Protein AF-A0A9D1SAG6-F1 (afdb_monomer_lite)

Structure (mmCIF, N/CA/C/O backbone):
data_AF-A0A9D1SAG6-F1
#
_entry.id   AF-A0A9D1SAG6-F1
#
loop_
_atom_site.group_PDB
_atom_site.id
_atom_site.type_symbol
_atom_site.label_atom_id
_atom_site.label_alt_id
_atom_site.label_comp_id
_atom_site.label_asym_id
_atom_site.label_entity_id
_atom_site.label_seq_id
_atom_site.pdbx_PDB_ins_code
_atom_site.Cartn_x
_atom_site.Cartn_y
_atom_site.Cartn_z
_atom_site.occupancy
_atom_site.B_iso_or_equiv
_atom_site.auth_seq_id
_atom_site.auth_comp_id
_atom_site.auth_asym_id
_atom_site.auth_atom_id
_atom_site.pdbx_PDB_model_num
ATOM 1 N N . MET A 1 1 ? -43.313 25.974 -20.722 1.00 27.39 1 MET A N 1
ATOM 2 C CA . MET A 1 1 ? -43.033 25.388 -22.057 1.00 27.39 1 MET A CA 1
ATOM 3 C C . MET A 1 1 ? -42.230 26.397 -22.864 1.00 27.39 1 MET A C 1
ATOM 5 O O . MET A 1 1 ? -42.689 27.521 -22.868 1.00 27.39 1 MET A O 1
ATOM 9 N N . ARG A 1 2 ? -41.146 25.969 -23.545 1.00 27.27 2 ARG A N 1
ATOM 10 C CA . ARG A 1 2 ? -40.605 26.474 -24.842 1.00 27.27 2 ARG A CA 1
ATOM 11 C C . ARG A 1 2 ? -40.378 28.000 -25.033 1.00 27.27 2 ARG A C 1
ATOM 13 O O . ARG A 1 2 ? -41.199 28.807 -24.650 1.00 27.27 2 ARG A O 1
ATOM 20 N N . ARG A 1 3 ? -39.362 28.472 -25.760 1.00 26.20 3 ARG A N 1
ATOM 21 C CA . ARG A 1 3 ? -38.132 27.899 -26.355 1.00 26.20 3 ARG A CA 1
ATOM 22 C C . ARG A 1 3 ? -37.357 29.093 -26.939 1.00 26.20 3 ARG A C 1
ATOM 24 O O . ARG A 1 3 ? -38.001 29.870 -27.628 1.00 26.20 3 ARG A O 1
ATOM 31 N N . TRP A 1 4 ? -36.023 29.074 -26.825 1.00 24.41 4 TRP A N 1
ATOM 32 C CA . TRP A 1 4 ? -35.073 29.629 -27.816 1.00 24.41 4 TRP A CA 1
ATOM 33 C C . TRP A 1 4 ? -35.145 31.182 -27.970 1.00 24.41 4 TRP A C 1
ATOM 35 O O . TRP A 1 4 ? -36.104 31.813 -27.559 1.00 24.41 4 TRP A O 1
ATOM 45 N N . GLU A 1 5 ? -34.146 31.926 -28.443 1.00 33.66 5 GLU A N 1
ATOM 46 C CA . GLU A 1 5 ? -32.876 31.610 -29.101 1.00 33.66 5 GLU A CA 1
ATOM 47 C C . GLU A 1 5 ? -31.931 32.825 -28.936 1.00 33.66 5 GLU A C 1
ATOM 49 O O . GLU A 1 5 ? -32.396 33.951 -29.110 1.00 33.66 5 GLU A O 1
ATOM 54 N N . LYS A 1 6 ? -30.641 32.607 -28.609 1.00 31.17 6 LYS A N 1
ATOM 55 C CA . LYS A 1 6 ? -29.445 33.451 -28.905 1.00 31.17 6 LYS A CA 1
ATOM 56 C C . LYS A 1 6 ? -28.335 33.267 -27.859 1.00 31.17 6 LYS A C 1
ATOM 58 O O . LYS A 1 6 ? -28.357 33.899 -26.808 1.00 31.17 6 LYS A O 1
ATOM 63 N N . LYS A 1 7 ? -27.308 32.488 -28.217 1.00 27.73 7 LYS A N 1
ATOM 64 C CA . LYS A 1 7 ? -25.895 32.750 -27.873 1.00 27.73 7 LYS A CA 1
ATOM 65 C C . LYS A 1 7 ? -24.978 31.886 -28.750 1.00 27.73 7 LYS A C 1
ATOM 67 O O . LYS A 1 7 ? -24.555 30.804 -28.365 1.00 27.73 7 LYS A O 1
ATOM 72 N N . ILE A 1 8 ? -24.690 32.390 -29.949 1.00 31.89 8 ILE A N 1
ATOM 73 C CA . ILE A 1 8 ? -23.525 31.987 -30.746 1.00 31.89 8 ILE A CA 1
ATOM 74 C C . ILE A 1 8 ? -22.472 33.069 -30.505 1.00 31.89 8 ILE A C 1
ATOM 76 O O . ILE A 1 8 ? -22.622 34.165 -31.036 1.00 31.89 8 ILE A O 1
ATOM 80 N N . ALA A 1 9 ? -21.493 32.776 -29.644 1.00 28.25 9 ALA A N 1
ATOM 81 C CA . ALA A 1 9 ? -20.200 33.460 -29.477 1.00 28.25 9 ALA A CA 1
ATOM 82 C C . ALA A 1 9 ? -19.550 32.964 -28.171 1.00 28.25 9 ALA A C 1
ATOM 84 O O . ALA A 1 9 ? -19.845 33.509 -27.113 1.00 28.25 9 ALA A O 1
ATOM 85 N N . CYS A 1 10 ? -18.757 31.888 -28.256 1.00 27.31 10 CYS A N 1
ATOM 86 C CA . CYS A 1 10 ? -17.670 31.490 -27.330 1.00 27.31 10 CYS A CA 1
ATOM 87 C C . CYS A 1 10 ? -17.057 30.133 -27.757 1.00 27.31 10 CYS A C 1
ATOM 89 O O . CYS A 1 10 ? -16.739 29.276 -26.939 1.00 27.31 10 CYS A O 1
ATOM 91 N N . ILE A 1 11 ? -16.890 29.938 -29.068 1.00 36.16 11 ILE A N 1
ATOM 92 C CA . ILE A 1 11 ? -15.855 29.040 -29.597 1.00 36.16 11 ILE A CA 1
ATOM 93 C C . ILE A 1 11 ? -14.611 29.926 -29.764 1.00 36.16 11 ILE A C 1
ATOM 95 O O . ILE A 1 11 ? -14.767 31.097 -30.108 1.00 36.16 11 ILE A O 1
ATOM 99 N N . VAL A 1 12 ? -13.414 29.381 -29.515 1.00 34.53 12 VAL A N 1
ATOM 100 C CA . VAL A 1 12 ? -12.129 30.107 -29.350 1.00 34.53 12 VAL A CA 1
ATOM 101 C C . VAL A 1 12 ? -11.949 30.783 -27.973 1.00 34.53 12 VAL A C 1
ATOM 103 O O . VAL A 1 12 ? -11.849 32.001 -27.892 1.00 34.53 12 VAL A O 1
ATOM 106 N N . LEU A 1 13 ? -11.874 29.985 -26.889 1.00 30.09 13 LEU A N 1
ATOM 107 C CA . LEU A 1 13 ? -11.073 30.316 -25.678 1.00 30.09 13 LEU A CA 1
ATOM 108 C C . LEU A 1 13 ? -10.852 29.163 -24.660 1.00 30.09 13 LEU A C 1
ATOM 110 O O . LEU A 1 13 ? -10.506 29.419 -23.515 1.00 30.09 13 LEU A O 1
ATOM 114 N N . VAL A 1 14 ? -11.019 27.888 -25.050 1.00 31.98 14 VAL A N 1
ATOM 115 C CA . VAL A 1 14 ? -10.810 26.712 -24.154 1.00 31.98 14 VAL A CA 1
ATOM 116 C C . VAL A 1 14 ? -9.830 25.686 -24.764 1.00 31.98 14 VAL A C 1
ATOM 118 O O . VAL A 1 14 ? -9.798 24.524 -24.390 1.00 31.98 14 VAL A O 1
ATOM 121 N N . VAL A 1 15 ? -9.006 26.115 -25.728 1.00 32.00 15 VAL A N 1
ATOM 122 C CA . VAL A 1 15 ? -7.956 25.285 -26.372 1.00 32.00 15 VAL A CA 1
ATOM 123 C C . VAL A 1 15 ? -6.541 25.766 -25.992 1.00 32.00 15 VAL A C 1
ATOM 125 O O . VAL A 1 15 ? -5.548 25.223 -26.450 1.00 32.00 15 VAL A O 1
ATOM 128 N N . ILE A 1 16 ? -6.429 26.759 -25.101 1.00 32.34 16 ILE A N 1
ATOM 129 C CA . ILE A 1 16 ? -5.152 27.253 -24.558 1.00 32.34 16 ILE A CA 1
ATOM 130 C C . ILE A 1 16 ? -5.267 27.302 -23.030 1.00 32.34 16 ILE A C 1
ATOM 132 O O . ILE A 1 16 ? -5.398 28.372 -22.446 1.00 32.34 16 ILE A O 1
ATOM 136 N N . LEU A 1 17 ? -5.325 26.122 -22.403 1.00 30.14 17 LEU A N 1
ATOM 137 C CA . LEU A 1 17 ? -5.152 25.910 -20.952 1.00 30.14 17 LEU A CA 1
ATOM 138 C C . LEU A 1 17 ? -4.975 24.411 -20.603 1.00 30.14 17 LEU A C 1
ATOM 140 O O . LEU A 1 17 ? -5.369 23.957 -19.533 1.00 30.14 17 LEU A O 1
ATOM 144 N N . LEU A 1 18 ? -4.407 23.626 -21.529 1.00 29.00 18 LEU A N 1
ATOM 145 C CA . LEU A 1 18 ? -4.196 22.175 -21.378 1.00 29.00 18 LEU A CA 1
ATOM 146 C C . LEU A 1 18 ? -2.811 21.700 -21.866 1.00 29.00 18 LEU A C 1
ATOM 148 O O . LEU A 1 18 ? -2.593 20.516 -22.096 1.00 29.00 18 LEU A O 1
ATOM 152 N N . GLU A 1 19 ? -1.854 22.626 -21.944 1.00 32.28 19 GLU A N 1
ATOM 153 C CA . GLU A 1 19 ? -0.419 22.348 -22.037 1.00 32.28 19 GLU A CA 1
ATOM 154 C C . GLU A 1 19 ? 0.287 23.141 -20.930 1.00 32.28 19 GLU A C 1
ATOM 156 O O . GLU A 1 19 ? 0.596 24.308 -21.143 1.00 32.28 19 GLU A O 1
ATOM 161 N N . LEU A 1 20 ? 0.459 22.546 -19.735 1.00 29.25 20 LEU A N 1
ATOM 162 C CA . LEU A 1 20 ? 1.433 22.935 -18.683 1.00 29.25 20 LEU A CA 1
ATOM 163 C C . LEU A 1 20 ? 1.283 22.081 -17.394 1.00 29.25 20 LEU A C 1
ATOM 165 O O . LEU A 1 20 ? 1.145 22.608 -16.294 1.00 29.25 20 LEU A O 1
ATOM 169 N N . SER A 1 21 ? 1.333 20.744 -17.492 1.00 30.28 21 SER A N 1
ATOM 170 C CA . SER A 1 21 ? 1.524 19.889 -16.297 1.00 30.28 21 SER A CA 1
ATOM 171 C C . SER A 1 21 ? 2.210 18.542 -16.581 1.00 30.28 21 SER A C 1
ATOM 173 O O . SER A 1 21 ? 1.787 17.498 -16.090 1.00 30.28 21 SER A O 1
ATOM 175 N N . ILE A 1 22 ? 3.293 18.550 -17.365 1.00 29.64 22 ILE A N 1
ATOM 176 C CA . ILE A 1 22 ? 4.253 17.434 -17.421 1.00 29.64 22 ILE A CA 1
ATOM 177 C C . ILE A 1 22 ? 5.663 18.025 -17.341 1.00 29.64 22 ILE A C 1
ATOM 179 O O . ILE A 1 22 ? 6.132 18.578 -18.334 1.00 29.64 22 ILE A O 1
ATOM 183 N N . LYS A 1 23 ? 6.295 17.920 -16.158 1.00 26.14 23 LYS A N 1
ATOM 184 C CA . LYS A 1 23 ? 7.752 17.908 -15.866 1.00 26.14 23 LYS A CA 1
ATOM 185 C C . LYS A 1 23 ? 8.026 18.360 -14.422 1.00 26.14 23 LYS A C 1
ATOM 187 O O . LYS A 1 23 ? 8.147 19.558 -14.195 1.00 26.14 23 LYS A O 1
ATOM 192 N N . SER A 1 24 ? 8.208 17.401 -13.508 1.00 25.61 24 SER A N 1
ATOM 193 C CA . SER A 1 24 ? 9.310 17.381 -12.518 1.00 25.61 24 SER A CA 1
ATOM 194 C C . SER A 1 24 ? 9.122 16.257 -11.486 1.00 25.61 24 SER A C 1
ATOM 196 O O . SER A 1 24 ? 8.356 16.386 -10.540 1.00 25.61 24 SER A O 1
ATOM 198 N N . TYR A 1 25 ? 9.863 15.155 -11.639 1.00 24.91 25 TYR A N 1
ATOM 199 C CA . TYR A 1 25 ? 10.117 14.210 -10.544 1.00 24.91 25 TYR A CA 1
ATOM 200 C C . TYR A 1 25 ? 11.444 13.481 -10.792 1.00 24.91 25 TYR A C 1
ATOM 202 O O . TYR A 1 25 ? 11.479 12.457 -11.465 1.00 24.91 25 TYR A O 1
ATOM 210 N N . ALA A 1 26 ? 12.539 14.067 -10.305 1.00 25.50 26 ALA A N 1
ATOM 211 C CA . ALA A 1 26 ? 13.835 13.424 -10.077 1.00 25.50 26 ALA A CA 1
ATOM 212 C C . ALA A 1 26 ? 14.788 14.428 -9.409 1.00 25.50 26 ALA A C 1
ATOM 214 O O . ALA A 1 26 ? 14.976 15.522 -9.935 1.00 25.50 26 ALA A O 1
ATOM 215 N N . ILE A 1 27 ? 15.368 14.043 -8.272 1.00 24.84 27 ILE A N 1
ATOM 216 C CA . ILE A 1 27 ? 16.803 14.101 -7.929 1.00 24.84 27 ILE A CA 1
ATOM 217 C C . ILE A 1 27 ? 16.938 13.530 -6.511 1.00 24.84 27 ILE A C 1
ATOM 219 O O . ILE A 1 27 ? 16.146 13.837 -5.620 1.00 24.84 27 ILE A O 1
ATOM 223 N N . SER A 1 28 ? 17.937 12.677 -6.318 1.00 27.64 28 SER A N 1
ATOM 224 C CA . SER A 1 28 ? 18.266 12.011 -5.059 1.00 27.64 28 SER A CA 1
ATOM 225 C C . SER A 1 28 ? 19.724 12.281 -4.682 1.00 27.64 28 SER A C 1
ATOM 227 O O . SER A 1 28 ? 20.580 12.195 -5.553 1.00 27.64 28 SER A O 1
ATOM 229 N N . THR A 1 29 ? 19.968 12.525 -3.388 1.00 26.84 29 THR A N 1
ATOM 230 C CA . THR A 1 29 ? 21.182 12.183 -2.598 1.00 26.84 29 THR A CA 1
ATOM 231 C C . THR A 1 29 ? 22.597 12.417 -3.158 1.00 26.84 29 THR A C 1
ATOM 233 O O . THR A 1 29 ? 22.980 11.769 -4.122 1.00 26.84 29 THR A O 1
ATOM 236 N N . ILE A 1 30 ? 23.406 13.172 -2.395 1.00 24.50 30 ILE A N 1
ATOM 237 C CA . ILE A 1 30 ? 24.843 12.997 -2.023 1.00 24.50 30 ILE A CA 1
ATOM 238 C C . ILE A 1 30 ? 25.128 14.153 -1.009 1.00 24.50 30 ILE A C 1
ATOM 240 O O . ILE A 1 30 ? 24.662 15.261 -1.259 1.00 24.50 30 ILE A O 1
ATOM 244 N N . VAL A 1 31 ? 25.545 13.972 0.264 1.00 25.31 31 VAL A N 1
ATOM 245 C CA . VAL A 1 31 ? 26.809 13.419 0.841 1.00 25.31 31 VAL A CA 1
ATOM 246 C C . VAL A 1 31 ? 27.974 14.423 0.575 1.00 25.31 31 VAL A C 1
ATOM 248 O O . VAL A 1 31 ? 28.044 14.954 -0.519 1.00 25.31 31 VAL A O 1
ATOM 251 N N . GLU A 1 32 ? 28.827 14.889 1.509 1.00 26.98 32 GLU A N 1
ATOM 252 C CA . GLU A 1 32 ? 29.546 14.186 2.588 1.00 26.98 32 GLU A CA 1
ATOM 253 C C . GLU A 1 32 ? 30.168 15.094 3.702 1.00 26.98 32 GLU A C 1
ATOM 255 O O . GLU A 1 32 ? 30.369 16.289 3.520 1.00 26.98 32 GLU A O 1
ATOM 260 N N . ASN A 1 33 ? 30.487 14.459 4.842 1.00 25.28 33 ASN A N 1
ATOM 261 C CA . ASN A 1 33 ? 31.433 14.734 5.952 1.00 25.28 33 ASN A CA 1
ATOM 262 C C . ASN A 1 33 ? 32.233 16.052 6.121 1.00 25.28 33 ASN A C 1
ATOM 264 O O . ASN A 1 33 ? 32.965 16.503 5.246 1.00 25.28 33 ASN A O 1
ATOM 268 N N . SER A 1 34 ? 32.385 16.426 7.403 1.00 25.34 34 SER A N 1
ATOM 269 C CA . SER A 1 34 ? 33.683 16.835 7.973 1.00 25.34 34 SER A CA 1
ATOM 270 C C . SER A 1 34 ? 33.916 16.168 9.342 1.00 25.34 34 SER A C 1
ATOM 272 O O . SER A 1 34 ? 33.249 16.510 10.319 1.00 25.34 34 SER A O 1
ATOM 274 N N . ASN A 1 35 ? 34.863 15.228 9.422 1.00 26.27 35 ASN A N 1
ATOM 275 C CA . ASN A 1 35 ? 35.326 14.638 10.686 1.00 26.27 35 ASN A CA 1
ATOM 276 C C . ASN A 1 35 ? 36.319 15.571 11.393 1.00 26.27 35 ASN A C 1
ATOM 278 O O . ASN A 1 35 ? 37.245 16.050 10.743 1.00 26.27 35 ASN A O 1
ATOM 282 N N . GLN A 1 36 ? 36.237 15.676 12.722 1.00 25.48 36 GLN A N 1
ATOM 283 C CA . GLN A 1 36 ? 37.428 15.711 13.581 1.00 25.48 36 GLN A CA 1
ATOM 284 C C . GLN A 1 36 ? 37.157 14.954 14.888 1.00 25.48 36 GLN A C 1
ATOM 286 O O . GLN A 1 36 ? 36.109 15.106 15.513 1.00 25.48 36 GLN A O 1
ATOM 291 N N . GLU A 1 37 ? 38.110 14.104 15.262 1.00 26.03 37 GLU A N 1
ATOM 292 C CA . GLU A 1 37 ? 38.122 13.323 16.498 1.00 26.03 37 GLU A CA 1
ATOM 293 C C . GLU A 1 37 ? 38.749 14.145 17.634 1.00 26.03 37 GLU A C 1
ATOM 295 O O . GLU A 1 37 ? 39.759 14.797 17.394 1.00 26.03 37 GLU A O 1
ATOM 300 N N . GLU A 1 38 ? 38.261 14.019 18.876 1.00 25.31 38 GLU A N 1
ATOM 301 C CA . GLU A 1 38 ? 39.154 13.999 20.052 1.00 25.31 38 GLU A CA 1
ATOM 302 C C . GLU A 1 38 ? 38.500 13.360 21.299 1.00 25.31 38 GLU A C 1
ATOM 304 O O . GLU A 1 38 ? 37.793 13.971 22.090 1.00 25.31 38 GLU A O 1
ATOM 309 N N . ASN A 1 39 ? 38.700 12.046 21.399 1.00 26.97 39 ASN A N 1
ATOM 310 C CA . ASN A 1 39 ? 39.215 11.302 22.555 1.00 26.97 39 ASN A CA 1
ATOM 311 C C . ASN A 1 39 ? 39.119 11.847 24.016 1.00 26.97 39 ASN A C 1
ATOM 313 O O . ASN A 1 39 ? 39.573 12.939 24.333 1.00 26.97 39 ASN A O 1
ATOM 317 N N . ILE A 1 40 ? 38.824 10.891 24.920 1.00 26.47 40 ILE A N 1
ATOM 318 C CA . ILE A 1 40 ? 39.364 10.704 26.295 1.00 26.47 40 ILE A CA 1
ATOM 319 C C . ILE A 1 40 ? 38.554 11.160 27.545 1.00 26.47 40 ILE A C 1
ATOM 321 O O . ILE A 1 40 ? 38.237 12.319 27.769 1.00 26.47 40 ILE A O 1
ATOM 325 N N . GLN A 1 41 ? 38.431 10.160 28.438 1.00 25.14 41 GLN A N 1
ATOM 326 C CA . GLN A 1 41 ? 38.337 10.145 29.914 1.00 25.14 41 GLN A CA 1
ATOM 327 C C . GLN A 1 41 ? 37.005 9.922 30.661 1.00 25.14 41 GLN A C 1
ATOM 329 O O . GLN A 1 41 ? 36.028 10.656 30.586 1.00 25.14 41 GLN A O 1
ATOM 334 N N . LYS A 1 42 ? 37.064 8.858 31.477 1.00 29.33 42 LYS A N 1
ATOM 335 C CA . LYS A 1 42 ? 36.218 8.541 32.632 1.00 29.33 42 LYS A CA 1
ATOM 336 C C . LYS A 1 42 ? 36.555 9.497 33.783 1.00 29.33 42 LYS A C 1
ATOM 338 O O . LYS A 1 42 ? 37.744 9.713 33.988 1.00 29.33 42 LYS A O 1
ATOM 343 N N . GLU A 1 43 ? 35.581 9.836 34.632 1.00 26.33 43 GLU A N 1
ATOM 344 C CA . GLU A 1 43 ? 35.684 9.540 36.075 1.00 26.33 43 GLU A CA 1
ATOM 345 C C . GLU A 1 43 ? 34.344 9.651 36.845 1.00 26.33 43 GLU A C 1
ATOM 347 O O . GLU A 1 43 ? 33.605 10.625 36.775 1.00 26.33 43 GLU A O 1
ATOM 352 N N . THR A 1 44 ? 34.058 8.570 37.571 1.00 26.91 44 THR A N 1
ATOM 353 C CA . THR A 1 44 ? 33.365 8.426 38.872 1.00 26.91 44 THR A CA 1
ATOM 354 C C . THR A 1 44 ? 33.637 9.565 39.889 1.00 26.91 44 THR A C 1
ATOM 356 O O . THR A 1 44 ? 34.701 10.158 39.799 1.00 26.91 44 THR A O 1
ATOM 359 N N . LEU A 1 45 ? 32.847 9.903 40.934 1.00 27.30 45 LEU A N 1
ATOM 360 C CA . LEU A 1 45 ? 31.868 9.208 41.819 1.00 27.30 45 LEU A CA 1
ATOM 361 C C . LEU A 1 45 ? 31.135 10.261 42.730 1.00 27.30 45 LEU A C 1
ATOM 363 O O . LEU A 1 45 ? 31.709 11.324 42.927 1.00 27.30 45 LEU A O 1
ATOM 367 N N . ILE A 1 46 ? 30.019 9.887 43.410 1.00 27.33 46 ILE A N 1
ATOM 368 C CA . ILE A 1 46 ? 29.600 10.332 44.794 1.00 27.33 46 ILE A CA 1
ATOM 369 C C . ILE A 1 46 ? 29.166 11.826 44.996 1.00 27.33 46 ILE A C 1
ATOM 371 O O . ILE A 1 46 ? 29.800 12.726 44.469 1.00 27.33 46 ILE A O 1
ATOM 375 N N . GLU A 1 47 ? 28.118 12.226 45.752 1.00 25.47 47 GLU A N 1
ATOM 376 C CA . GLU A 1 47 ? 27.102 11.548 46.604 1.00 25.47 47 GLU A CA 1
ATOM 377 C C . GLU A 1 47 ? 25.911 12.485 46.982 1.00 25.47 47 GLU A C 1
ATOM 379 O O . GLU A 1 47 ? 25.992 13.693 46.760 1.00 25.47 47 GLU A O 1
ATOM 384 N N . ASN A 1 48 ? 24.914 11.911 47.690 1.00 26.09 48 ASN A N 1
ATOM 385 C CA . ASN A 1 48 ? 23.975 12.504 48.682 1.00 26.09 48 ASN A CA 1
ATOM 386 C C . ASN A 1 48 ? 22.492 12.778 48.310 1.00 26.09 48 ASN A C 1
ATOM 388 O O . ASN A 1 48 ? 22.157 13.802 47.726 1.00 26.09 48 ASN A O 1
ATOM 392 N N . ASP A 1 49 ? 21.628 11.872 48.806 1.00 27.56 49 ASP A N 1
ATOM 393 C CA . ASP A 1 49 ? 20.577 12.105 49.829 1.00 27.56 49 ASP A CA 1
ATOM 394 C C . ASP A 1 49 ? 19.379 13.068 49.569 1.00 27.56 49 ASP A C 1
ATOM 396 O O . ASP A 1 49 ? 19.522 14.138 48.996 1.00 27.56 49 ASP A O 1
ATOM 400 N N . ILE A 1 50 ? 18.138 12.801 50.029 1.00 26.55 50 ILE A N 1
ATOM 401 C CA . ILE A 1 50 ? 17.589 11.649 50.781 1.00 26.55 50 ILE A CA 1
ATOM 402 C C . ILE A 1 50 ? 16.060 11.492 50.562 1.00 26.55 50 ILE A C 1
ATOM 404 O O . ILE A 1 50 ? 15.355 12.432 50.199 1.00 26.55 50 ILE A O 1
ATOM 408 N N . GLN A 1 51 ? 15.568 10.273 50.819 1.00 27.27 51 GLN A N 1
ATOM 409 C CA . GLN A 1 51 ? 14.186 9.861 51.166 1.00 27.27 51 GLN A CA 1
ATOM 410 C C . GLN A 1 51 ? 13.360 10.924 51.941 1.00 27.27 51 GLN A C 1
ATOM 412 O O . GLN A 1 51 ? 13.912 11.722 52.674 1.00 27.27 51 GLN A O 1
ATOM 417 N N . SER A 1 52 ? 12.032 10.986 52.043 1.00 29.50 52 SER A N 1
ATOM 418 C CA . SER A 1 52 ? 10.831 10.167 51.792 1.00 29.50 52 SER A CA 1
ATOM 419 C C . SER A 1 52 ? 9.667 10.966 52.438 1.00 29.50 52 SER A C 1
ATOM 421 O O . SER A 1 52 ? 9.938 11.993 53.058 1.00 29.50 52 SER A O 1
ATOM 423 N N . ASN A 1 53 ? 8.402 10.515 52.398 1.00 27.22 53 ASN A N 1
ATOM 424 C CA . ASN A 1 53 ? 7.484 10.727 53.539 1.00 27.22 53 ASN A CA 1
ATOM 425 C C . ASN A 1 53 ? 6.182 9.912 53.456 1.00 27.22 53 ASN A C 1
ATOM 427 O O . ASN A 1 53 ? 5.652 9.662 52.376 1.00 27.22 53 ASN A O 1
ATOM 431 N N . VAL A 1 54 ? 5.650 9.535 54.625 1.00 27.41 54 VAL A N 1
ATOM 432 C CA . VAL A 1 54 ? 4.398 8.781 54.813 1.00 27.41 54 VAL A CA 1
ATOM 433 C C . VAL A 1 54 ? 3.602 9.397 55.975 1.00 27.41 54 VAL A C 1
ATOM 435 O O . VAL A 1 54 ? 4.137 9.493 57.069 1.00 27.41 54 VAL A O 1
ATOM 438 N N . LYS A 1 55 ? 2.317 9.717 55.724 1.00 29.64 55 LYS A N 1
ATOM 439 C CA . LYS A 1 55 ? 1.186 9.962 56.665 1.00 29.64 55 LYS A CA 1
ATOM 440 C C . LYS A 1 55 ? 1.345 10.952 57.843 1.00 29.64 55 LYS A C 1
ATOM 442 O O . LYS A 1 55 ? 2.100 10.693 58.767 1.00 29.64 55 LYS A O 1
ATOM 447 N N . GLN A 1 56 ? 0.422 11.922 57.923 1.00 29.72 56 GLN A N 1
ATOM 448 C CA . GLN A 1 56 ? -0.722 11.993 58.877 1.00 29.72 56 GLN A CA 1
ATOM 449 C C . GLN A 1 56 ? -1.624 13.204 58.493 1.00 29.72 56 GLN A C 1
ATOM 451 O O . GLN A 1 56 ? -1.134 14.124 57.848 1.00 29.72 56 GLN A O 1
ATOM 456 N N . GLU A 1 57 ? -2.969 13.125 58.513 1.00 27.61 57 GLU A N 1
ATOM 457 C CA . GLU A 1 57 ? -3.894 13.469 59.635 1.00 27.61 57 GLU A CA 1
ATOM 458 C C . GLU A 1 57 ? -3.598 14.862 60.254 1.00 27.61 57 GLU A C 1
ATOM 460 O O . GLU A 1 57 ? -2.454 15.135 60.585 1.00 27.61 57 GLU A O 1
ATOM 465 N N . GLU A 1 58 ? -4.518 15.829 60.423 1.00 26.84 58 GLU A N 1
ATOM 466 C CA . GLU A 1 58 ? -5.978 15.839 60.675 1.00 26.84 58 GLU A CA 1
ATOM 467 C C . GLU A 1 58 ? -6.665 17.170 60.220 1.00 26.84 58 GLU A C 1
ATOM 469 O O . GLU A 1 58 ? -5.987 18.184 60.128 1.00 26.84 58 GLU A O 1
ATOM 474 N N . LYS A 1 59 ? -8.018 17.169 60.115 1.00 28.97 59 LYS A N 1
ATOM 475 C CA . LYS A 1 59 ? -9.009 18.264 60.404 1.00 28.97 59 LYS A CA 1
ATOM 476 C C . LYS A 1 59 ? -8.896 19.668 59.738 1.00 28.97 59 LYS A C 1
ATOM 478 O O . LYS A 1 59 ? -7.819 20.176 59.495 1.00 28.97 59 LYS A O 1
ATOM 483 N N . GLN A 1 60 ? -9.962 20.471 59.564 1.00 30.88 60 GLN A N 1
ATOM 484 C CA . GLN A 1 60 ? -11.417 20.277 59.357 1.00 30.88 60 GLN A CA 1
ATOM 485 C C . GLN A 1 60 ? -12.059 21.675 59.114 1.00 30.88 60 GLN A C 1
ATOM 487 O O . GLN A 1 60 ? -11.827 22.556 59.935 1.00 30.88 60 GLN A O 1
ATOM 492 N N . THR A 1 61 ? -12.970 21.845 58.132 1.00 27.11 61 THR A N 1
ATOM 493 C CA . THR A 1 61 ? -13.999 22.942 58.044 1.00 27.11 61 THR A CA 1
ATOM 494 C C . THR A 1 61 ? -13.514 24.425 57.942 1.00 27.11 61 THR A C 1
ATOM 496 O O . THR A 1 61 ? -12.396 24.731 58.318 1.00 27.11 61 THR A O 1
ATOM 499 N N . ASN A 1 62 ? -14.262 25.435 57.446 1.00 27.45 62 ASN A N 1
ATOM 500 C CA . ASN A 1 62 ? -15.621 25.531 56.864 1.00 27.45 62 ASN A CA 1
ATOM 501 C C . ASN A 1 62 ? -15.823 26.829 56.016 1.00 27.45 62 ASN A C 1
ATOM 503 O O . ASN A 1 62 ? -14.996 27.729 56.097 1.00 27.45 62 ASN A O 1
ATOM 507 N N . GLN A 1 63 ? -17.019 26.957 55.400 1.00 28.62 63 GLN A N 1
ATOM 508 C CA . GLN A 1 63 ? -17.695 28.152 54.807 1.00 28.62 63 GLN A CA 1
ATOM 509 C C . GLN A 1 63 ? -17.479 28.416 53.293 1.00 28.62 63 GLN A C 1
ATOM 511 O O . GLN A 1 63 ? -16.360 28.634 52.856 1.00 28.62 63 GLN A O 1
ATOM 516 N N . ASN A 1 64 ? -18.498 28.261 52.424 1.00 27.67 64 ASN A N 1
ATOM 517 C CA . ASN A 1 64 ? -19.705 29.109 52.203 1.00 27.67 64 ASN A CA 1
ATOM 518 C C . ASN A 1 64 ? -19.368 30.493 51.591 1.00 27.67 64 ASN A C 1
ATOM 520 O O . ASN A 1 64 ? -18.455 31.140 52.081 1.00 27.67 64 ASN A O 1
ATOM 524 N N . LEU A 1 65 ? -20.076 31.062 50.597 1.00 28.19 65 LEU A N 1
ATOM 525 C CA . LEU A 1 65 ? -21.423 30.826 50.021 1.00 28.19 65 LEU A CA 1
ATOM 526 C C . LEU A 1 65 ? -21.589 31.653 48.706 1.00 28.19 65 LEU A C 1
ATOM 528 O O . LEU A 1 65 ? -20.863 32.631 48.560 1.00 28.19 65 LEU A O 1
ATOM 532 N N . LYS A 1 66 ? -22.653 31.383 47.909 1.00 27.89 66 LYS A N 1
ATOM 533 C CA . LYS A 1 66 ? -23.356 32.326 46.972 1.00 27.89 66 LYS A CA 1
ATOM 534 C C . LYS A 1 66 ? -22.575 32.816 45.725 1.00 27.89 66 LYS A C 1
ATOM 536 O O . LYS A 1 66 ? -21.357 32.761 45.714 1.00 27.89 66 LYS A O 1
ATOM 541 N N . GLU A 1 67 ? -23.172 33.308 44.628 1.00 27.25 67 GLU A N 1
ATOM 542 C CA . GLU A 1 67 ? -24.557 33.384 44.074 1.00 27.25 67 GLU A CA 1
ATOM 543 C C . GLU A 1 67 ? -24.424 33.347 42.510 1.00 27.25 67 GLU A C 1
ATOM 545 O O . GLU A 1 67 ? -23.293 33.247 42.036 1.00 27.25 67 GLU A O 1
ATOM 550 N N . THR A 1 68 ? -25.425 33.330 41.611 1.00 27.02 68 THR A N 1
ATOM 551 C CA . THR A 1 68 ? -26.859 33.725 41.615 1.00 27.02 68 THR A CA 1
ATOM 552 C C . THR A 1 68 ? -27.658 32.914 40.556 1.00 27.02 68 THR A C 1
ATOM 554 O O . THR A 1 68 ? -27.073 32.148 39.793 1.00 27.02 68 THR A O 1
ATOM 557 N N . ASP A 1 69 ? -28.980 33.113 40.470 1.00 29.77 69 ASP A N 1
ATOM 558 C CA . ASP A 1 69 ? -29.881 32.649 39.392 1.00 29.77 69 ASP A CA 1
ATOM 559 C C . ASP A 1 69 ? -29.720 33.403 38.049 1.00 29.77 69 ASP A C 1
ATOM 561 O O . ASP A 1 69 ? -29.276 34.548 38.050 1.00 29.77 69 ASP A O 1
ATOM 565 N N . GLU A 1 70 ? -30.251 32.849 36.939 1.00 26.53 70 GLU A N 1
ATOM 566 C CA . GLU A 1 70 ? -31.365 33.519 36.227 1.00 26.53 70 GLU A CA 1
ATOM 567 C C . GLU A 1 70 ? -32.197 32.621 35.273 1.00 26.53 70 GLU A C 1
ATOM 569 O O . GLU A 1 70 ? -31.739 31.636 34.699 1.00 26.53 70 GLU A O 1
ATOM 574 N N . ASN A 1 71 ? -33.478 32.985 35.147 1.00 28.75 71 ASN A N 1
ATOM 575 C CA . ASN A 1 71 ? -34.575 32.310 34.434 1.00 28.75 71 ASN A CA 1
ATOM 576 C C . ASN A 1 71 ? -34.538 32.470 32.892 1.00 28.75 71 ASN A C 1
ATOM 578 O O . ASN A 1 71 ? -34.088 33.512 32.432 1.00 28.75 71 ASN A O 1
ATOM 582 N N . HIS A 1 72 ? -35.217 31.597 32.108 1.00 31.14 72 HIS A N 1
ATOM 583 C CA . HIS A 1 72 ? -36.592 31.863 31.582 1.00 31.14 72 HIS A CA 1
ATOM 584 C C . HIS A 1 72 ? -37.193 30.847 30.562 1.00 31.14 72 HIS A C 1
ATOM 586 O O . HIS A 1 72 ? -36.492 30.360 29.688 1.00 31.14 72 HIS A O 1
ATOM 592 N N . LYS A 1 73 ? -38.542 30.718 30.619 1.00 26.77 73 LYS A N 1
ATOM 593 C CA . LYS A 1 73 ? -39.566 30.389 29.569 1.00 26.77 73 LYS A CA 1
ATOM 594 C C . LYS A 1 73 ? -39.469 29.045 28.798 1.00 26.77 73 LYS A C 1
ATOM 596 O O . LYS A 1 73 ? -38.432 28.750 28.232 1.00 26.77 73 LYS A O 1
ATOM 601 N N . ILE A 1 74 ? -40.464 28.134 28.753 1.00 28.44 74 ILE A N 1
ATOM 602 C CA . ILE A 1 74 ? -41.964 28.135 28.674 1.00 28.44 74 ILE A CA 1
ATOM 603 C C . ILE A 1 74 ? -42.525 28.250 27.228 1.00 28.44 74 ILE A C 1
ATOM 605 O O . ILE A 1 74 ? -42.064 29.101 26.476 1.00 28.44 74 ILE A O 1
ATOM 609 N N . GLN A 1 75 ? -43.596 27.467 26.953 1.00 28.67 75 GLN A N 1
ATOM 610 C CA . GLN A 1 75 ? -44.483 27.343 25.756 1.00 28.67 75 GLN A CA 1
ATOM 611 C C . GLN A 1 75 ? -44.114 26.186 24.792 1.00 28.67 75 GLN A C 1
ATOM 613 O O . GLN A 1 75 ? -42.934 25.944 24.572 1.00 28.67 75 GLN A O 1
ATOM 618 N N . GLU A 1 76 ? -45.041 25.393 24.219 1.00 25.78 76 GLU A N 1
ATOM 619 C CA . GLU A 1 76 ? -46.529 25.423 24.163 1.00 25.78 76 GLU A CA 1
ATOM 620 C C . GLU A 1 76 ? -47.098 23.990 23.870 1.00 25.78 76 GLU A C 1
ATOM 622 O O . GLU A 1 76 ? -46.355 23.168 23.345 1.00 25.78 76 GLU A O 1
ATOM 627 N N . SER A 1 77 ? -48.245 23.562 24.444 1.00 28.61 77 SER A N 1
ATOM 628 C CA . SER A 1 77 ? -49.598 23.353 23.820 1.00 28.61 77 SER A CA 1
ATOM 629 C C . SER A 1 77 ? -49.697 22.320 22.661 1.00 28.61 77 SER A C 1
ATOM 631 O O . SER A 1 77 ? -48.733 22.094 21.944 1.00 28.61 77 SER A O 1
ATOM 633 N N . ASP A 1 78 ? -50.806 21.631 22.334 1.00 32.72 78 ASP A N 1
ATOM 634 C CA . ASP A 1 78 ? -52.122 21.336 22.950 1.00 32.72 78 ASP A CA 1
ATOM 635 C C . ASP A 1 78 ? -52.817 20.225 22.108 1.00 32.72 78 ASP A C 1
ATOM 637 O O . ASP A 1 78 ? -52.597 20.178 20.894 1.00 32.72 78 ASP A O 1
ATOM 641 N N . LYS A 1 79 ? -53.742 19.421 22.682 1.00 30.22 79 LYS A N 1
ATOM 642 C CA . LYS A 1 79 ? -55.186 19.387 22.285 1.00 30.22 79 LYS A CA 1
ATOM 643 C C . LYS A 1 79 ? -56.043 18.241 22.860 1.00 30.22 79 LYS A C 1
ATOM 645 O O . LYS A 1 79 ? -55.671 17.074 22.887 1.00 30.22 79 LYS A O 1
ATOM 650 N N . GLU A 1 80 ? -57.256 18.644 23.244 1.00 30.47 80 GLU A N 1
ATOM 651 C CA . GLU A 1 80 ? -58.378 17.886 23.824 1.00 30.47 80 GLU A CA 1
ATOM 652 C C . GLU A 1 80 ? -59.148 16.996 22.818 1.00 30.47 80 GLU A C 1
ATOM 654 O O . GLU A 1 80 ? -59.078 17.233 21.614 1.00 30.47 80 GLU A O 1
ATOM 659 N N . THR A 1 81 ? -60.100 16.171 23.302 1.00 28.67 81 THR A N 1
ATOM 660 C CA . THR A 1 81 ? -61.533 16.378 22.948 1.00 28.67 81 THR A CA 1
ATOM 661 C C . THR A 1 81 ? -62.514 15.939 24.065 1.00 28.67 81 THR A C 1
ATOM 663 O O . THR A 1 81 ? -62.314 14.944 24.750 1.00 28.67 81 THR A O 1
ATOM 666 N N . LYS A 1 82 ? -63.582 16.735 24.213 1.00 29.61 82 LYS A N 1
ATOM 667 C CA . LYS A 1 82 ? -64.640 16.840 25.247 1.00 29.61 82 LYS A CA 1
ATOM 668 C C . LYS A 1 82 ? -65.671 15.698 25.381 1.00 29.61 82 LYS A C 1
ATOM 670 O O . LYS A 1 82 ? -66.022 15.068 24.390 1.00 29.61 82 LYS A O 1
ATOM 675 N N . ASN A 1 83 ? -66.337 15.655 26.550 1.00 28.39 83 ASN A N 1
ATOM 676 C CA . ASN A 1 83 ? -67.816 15.742 26.699 1.00 28.39 83 ASN A CA 1
ATOM 677 C C . ASN A 1 83 ? -68.200 16.138 28.158 1.00 28.39 83 ASN A C 1
ATOM 679 O O . ASN A 1 83 ? -67.593 15.631 29.091 1.00 28.39 83 ASN A O 1
ATOM 683 N N . GLN A 1 84 ? -68.972 17.219 28.392 1.00 28.95 84 GLN A N 1
ATOM 684 C CA . GLN A 1 84 ? -70.433 17.258 28.699 1.00 28.95 84 GLN A CA 1
ATOM 685 C C . GLN A 1 84 ? -70.884 16.561 30.014 1.00 28.95 84 GLN A C 1
ATOM 687 O O . GLN A 1 84 ? -70.544 15.404 30.206 1.00 28.95 84 GLN A O 1
ATOM 692 N N . THR A 1 85 ? -71.753 17.093 30.903 1.00 27.20 85 THR A N 1
ATOM 693 C CA . THR A 1 85 ? -72.205 18.472 31.265 1.00 27.20 85 THR A CA 1
ATOM 694 C C . THR A 1 85 ? -73.022 18.418 32.586 1.00 27.20 85 THR A C 1
ATOM 696 O O . THR A 1 85 ? -73.721 17.435 32.780 1.00 27.20 85 THR A O 1
ATOM 699 N N . ASN A 1 86 ? -73.050 19.506 33.383 1.00 27.80 86 ASN A N 1
ATOM 700 C CA . ASN A 1 86 ? -74.117 19.950 34.332 1.00 27.80 86 ASN A CA 1
ATOM 701 C C . ASN A 1 86 ? -74.641 18.972 35.429 1.00 27.80 86 ASN A C 1
ATOM 703 O O . ASN A 1 86 ? -75.214 17.935 35.129 1.00 27.80 86 ASN A O 1
ATOM 707 N N . ASN A 1 87 ? -74.644 19.310 36.728 1.00 28.44 87 ASN A N 1
ATOM 708 C CA . ASN A 1 87 ? -75.396 20.424 37.335 1.00 28.44 87 ASN A CA 1
ATOM 709 C C . ASN A 1 87 ? -74.974 20.693 38.805 1.00 28.44 87 ASN A C 1
ATOM 711 O O . ASN A 1 87 ? -74.752 19.737 39.535 1.00 28.44 87 ASN A O 1
ATOM 715 N N . LYS A 1 88 ? -74.959 21.987 39.186 1.00 26.77 88 LYS A N 1
ATOM 716 C CA . LYS A 1 88 ? -75.569 22.661 40.373 1.00 26.77 88 LYS A CA 1
ATOM 717 C C . LYS A 1 88 ? -75.546 21.947 41.749 1.00 26.77 88 LYS A C 1
ATOM 719 O O . LYS A 1 88 ? -75.884 20.781 41.844 1.00 26.77 88 LYS A O 1
ATOM 724 N N . GLU A 1 89 ? -75.254 22.630 42.863 1.00 26.80 89 GLU A N 1
ATOM 725 C CA . GLU A 1 89 ? -75.818 23.937 43.272 1.00 26.80 89 GLU A CA 1
ATOM 726 C C . GLU A 1 89 ? -74.817 25.007 43.779 1.00 26.80 89 GLU A C 1
ATOM 728 O O . GLU A 1 89 ? -73.643 24.748 44.030 1.00 26.80 89 GLU A O 1
ATOM 733 N N . GLN A 1 90 ? -75.335 26.239 43.873 1.00 30.86 90 GLN A N 1
ATOM 734 C CA . GLN A 1 90 ? -74.764 27.439 44.514 1.00 30.86 90 GLN A CA 1
ATOM 735 C C . GLN A 1 90 ? -74.842 27.296 46.068 1.00 30.86 90 GLN A C 1
ATOM 737 O O . GLN A 1 90 ? -75.400 26.323 46.556 1.00 30.86 90 GLN A O 1
ATOM 742 N N . GLU A 1 91 ? -74.330 28.178 46.937 1.00 26.70 91 GLU A N 1
ATOM 743 C CA . GLU A 1 91 ? -74.152 29.629 46.806 1.00 26.70 91 GLU A CA 1
ATOM 744 C C . GLU A 1 91 ? -73.139 30.217 47.812 1.00 26.70 91 GLU A C 1
ATOM 746 O O . GLU A 1 91 ? -72.738 29.577 48.783 1.00 26.70 91 GLU A O 1
ATOM 751 N N . SER A 1 92 ? -72.710 31.457 47.570 1.00 30.69 92 SER A N 1
ATOM 752 C CA . SER A 1 92 ? -71.642 32.149 48.298 1.00 30.69 92 SER A CA 1
ATOM 753 C C . SER A 1 92 ? -72.136 33.133 49.371 1.00 30.69 92 SER A C 1
ATOM 755 O O . SER A 1 92 ? -72.974 33.982 49.088 1.00 30.69 92 SER A O 1
ATOM 757 N N . THR A 1 93 ? -71.460 33.120 50.530 1.00 39.12 93 THR A N 1
ATOM 758 C CA . THR A 1 93 ? -71.183 34.265 51.437 1.00 39.12 93 THR A CA 1
ATOM 759 C C . THR A 1 93 ? -72.333 35.161 51.937 1.00 39.12 93 THR A C 1
ATOM 761 O O . THR A 1 93 ? -72.804 36.000 51.183 1.00 39.12 93 THR A O 1
ATOM 764 N N . TYR A 1 94 ? -72.570 35.200 53.261 1.00 26.53 94 TYR A N 1
ATOM 765 C CA . TYR A 1 94 ? -72.841 36.456 54.001 1.00 26.53 94 TYR A CA 1
ATOM 766 C C . TYR A 1 94 ? -72.503 36.359 55.512 1.00 26.53 94 TYR A C 1
ATOM 768 O O . TYR A 1 94 ? -73.178 35.675 56.264 1.00 26.53 94 TYR A O 1
ATOM 776 N N . ARG A 1 95 ? -71.460 37.106 55.914 1.00 34.38 95 ARG A N 1
ATOM 777 C CA . ARG A 1 95 ? -71.372 38.089 57.029 1.00 34.38 95 ARG A CA 1
ATOM 778 C C . ARG A 1 95 ? -71.907 37.806 58.461 1.00 34.38 95 ARG A C 1
ATOM 780 O O . ARG A 1 95 ? -73.046 37.409 58.645 1.00 34.38 95 ARG A O 1
ATOM 787 N N . ILE A 1 96 ? -71.141 38.375 59.412 1.00 31.14 96 ILE A N 1
ATOM 788 C CA . ILE A 1 96 ? -71.467 38.882 60.775 1.00 31.14 96 ILE A CA 1
ATOM 789 C C . ILE A 1 96 ? -70.918 38.051 61.948 1.00 31.14 96 ILE A C 1
ATOM 791 O O . ILE A 1 96 ? -71.133 36.852 62.066 1.00 31.14 96 ILE A O 1
ATOM 795 N N . GLU A 1 97 ? -70.193 38.753 62.824 1.00 45.97 97 GLU A N 1
ATOM 796 C CA . GLU A 1 97 ? -69.641 38.281 64.097 1.00 45.97 97 GLU A CA 1
ATOM 797 C C . GLU A 1 97 ? -70.744 38.079 65.145 1.00 45.97 97 GLU A C 1
ATOM 799 O O . GLU A 1 97 ? -71.637 38.919 65.251 1.00 45.97 97 GLU A O 1
ATOM 804 N N . THR A 1 98 ? -70.625 37.071 66.017 1.00 34.22 98 THR A N 1
ATOM 805 C CA . THR A 1 98 ? -70.727 37.283 67.481 1.00 34.22 98 THR A CA 1
ATOM 806 C C . THR A 1 98 ? -70.296 36.064 68.313 1.00 34.22 98 THR A C 1
ATOM 808 O O . THR A 1 98 ? -70.678 34.935 68.035 1.00 34.22 98 THR A O 1
ATOM 811 N N . SER A 1 99 ? -69.565 36.362 69.395 1.00 34.88 99 SER A N 1
ATOM 812 C CA . SER A 1 99 ? -69.441 35.634 70.677 1.00 34.88 99 SER A CA 1
ATOM 813 C C . SER A 1 99 ? -68.950 34.173 70.755 1.00 34.88 99 SER A C 1
ATOM 815 O O . SER A 1 99 ? -69.615 33.244 70.319 1.00 34.88 99 SER A O 1
ATOM 817 N N . ASN A 1 100 ? -67.879 34.017 71.546 1.00 44.09 100 ASN A N 1
ATOM 818 C CA . ASN A 1 100 ? -67.608 32.953 72.526 1.00 44.09 100 ASN A CA 1
ATOM 819 C C . ASN A 1 100 ? -67.793 31.477 72.123 1.00 44.09 100 ASN A C 1
ATOM 821 O O . ASN A 1 100 ? -68.890 30.933 72.191 1.00 44.09 100 ASN A O 1
ATOM 825 N N . ASN A 1 101 ? -66.663 30.777 72.000 1.00 36.16 101 ASN A N 1
ATOM 826 C CA . ASN A 1 101 ? -66.498 29.480 72.658 1.00 36.16 101 ASN A CA 1
ATOM 827 C C . ASN A 1 101 ? -65.082 29.352 73.233 1.00 36.16 101 ASN A C 1
ATOM 829 O O . ASN A 1 101 ? -64.128 29.913 72.693 1.00 36.16 101 ASN A O 1
ATOM 833 N N . VAL A 1 102 ? -64.976 28.663 74.368 1.00 43.66 102 VAL A N 1
ATOM 834 C CA . VAL A 1 102 ? -63.722 28.429 75.097 1.00 43.66 102 VAL A CA 1
ATOM 835 C C . VAL A 1 102 ? -62.842 27.455 74.305 1.00 43.66 102 VAL A C 1
ATOM 837 O O . VAL A 1 102 ? -63.347 26.542 73.655 1.00 43.66 102 VAL A O 1
ATOM 840 N N . SER A 1 103 ? -61.520 27.633 74.345 1.00 47.88 103 SER A N 1
ATOM 841 C CA . SER A 1 103 ? -60.593 26.637 73.807 1.00 47.88 103 SER A CA 1
ATOM 842 C C . SER A 1 103 ? -60.488 25.453 74.772 1.00 47.88 103 SER A C 1
ATOM 844 O O . SER A 1 103 ? -59.718 25.508 75.731 1.00 47.88 103 SER A O 1
ATOM 846 N N . ASP A 1 104 ? -61.246 24.387 74.515 1.00 66.25 104 ASP A N 1
ATOM 847 C CA . ASP A 1 104 ? -61.149 23.128 75.265 1.00 66.25 104 ASP A CA 1
ATOM 848 C C . ASP A 1 104 ? -59.806 22.428 74.986 1.00 66.25 104 ASP A C 1
ATOM 850 O O . ASP A 1 104 ? -59.713 21.551 74.125 1.00 66.25 104 ASP A O 1
ATOM 854 N N . THR A 1 105 ? -58.753 22.836 75.692 1.00 79.38 105 THR A N 1
ATOM 855 C CA . THR A 1 105 ? -57.461 22.136 75.773 1.00 79.38 105 THR A CA 1
ATOM 856 C C . THR A 1 105 ? -57.369 21.360 77.081 1.00 79.38 105 THR A C 1
ATOM 858 O O . THR A 1 105 ? -57.782 21.877 78.118 1.00 79.38 105 THR A O 1
ATOM 861 N N . TYR A 1 106 ? -56.771 20.169 77.060 1.00 85.50 106 TYR A N 1
ATOM 862 C CA . TYR A 1 106 ? -56.607 19.316 78.244 1.00 85.50 106 TYR A CA 1
ATOM 863 C C . TYR A 1 106 ? -55.169 18.807 78.389 1.00 85.50 106 TYR A C 1
ATOM 865 O O . TYR A 1 106 ? -54.376 18.857 77.447 1.00 85.50 106 TYR A O 1
ATOM 873 N N . VAL A 1 107 ? -54.827 18.312 79.579 1.00 83.38 107 VAL A N 1
ATOM 874 C CA . VAL A 1 107 ? -53.523 17.705 79.871 1.00 83.38 107 VAL A CA 1
ATOM 875 C C . VAL A 1 107 ? -53.705 16.190 79.946 1.00 83.38 107 VAL A C 1
ATOM 877 O O . VAL A 1 107 ? -54.217 15.674 80.936 1.00 83.38 107 VAL A O 1
ATOM 880 N N . GLY A 1 108 ? -53.305 15.484 78.885 1.00 86.62 108 GLY A N 1
ATOM 881 C CA . GLY A 1 108 ? -53.305 14.021 78.821 1.00 86.62 108 GLY A CA 1
ATOM 882 C C . GLY A 1 108 ? -51.882 13.463 78.781 1.00 86.62 108 GLY A C 1
ATOM 883 O O . GLY A 1 108 ? -51.150 13.722 77.828 1.00 86.62 108 GLY A O 1
ATOM 884 N N . ASN A 1 109 ? -51.463 12.689 79.780 1.00 89.62 109 ASN A N 1
ATOM 885 C CA . ASN A 1 109 ? -50.168 11.997 79.727 1.00 89.62 109 ASN A CA 1
ATOM 886 C C . ASN A 1 109 ? -50.342 10.649 79.028 1.00 89.62 109 ASN A C 1
ATOM 888 O O . ASN A 1 109 ? -51.160 9.846 79.475 1.00 89.62 109 ASN A O 1
ATOM 892 N N . ILE A 1 110 ? -49.572 10.363 77.978 1.00 90.94 110 ILE A N 1
ATOM 893 C CA . ILE A 1 110 ? -49.640 9.046 77.334 1.00 90.94 110 ILE A CA 1
ATOM 894 C C . ILE A 1 110 ? -48.731 8.034 78.034 1.00 90.94 110 ILE A C 1
ATOM 896 O O . ILE A 1 110 ? -47.625 8.353 78.469 1.00 90.94 110 ILE A O 1
ATOM 900 N N . ASN A 1 111 ? -49.181 6.786 78.105 1.00 89.56 111 ASN A N 1
ATOM 901 C CA . ASN A 1 111 ? -48.332 5.641 78.401 1.00 89.56 111 ASN A CA 1
ATOM 902 C C . ASN A 1 111 ? -48.646 4.483 77.446 1.00 89.56 111 ASN A C 1
ATOM 904 O O . ASN A 1 111 ? -49.720 4.419 76.843 1.00 89.56 111 ASN A O 1
ATOM 908 N N . SER A 1 112 ? -47.697 3.559 77.291 1.00 92.31 112 SER A N 1
ATOM 909 C CA . SER A 1 112 ? -47.883 2.398 76.424 1.00 92.31 112 SER A CA 1
ATOM 910 C C . SER A 1 112 ? -47.208 1.131 76.938 1.00 92.31 112 SER A C 1
ATOM 912 O O . SER A 1 112 ? -46.264 1.177 77.725 1.00 92.31 112 SER A O 1
ATOM 914 N N . GLU A 1 113 ? -47.718 -0.011 76.479 1.00 92.88 113 GLU A N 1
ATOM 915 C CA . GLU A 1 113 ? -47.193 -1.344 76.761 1.00 92.88 113 GLU A CA 1
ATOM 916 C C . GLU A 1 113 ? -47.207 -2.182 75.471 1.00 92.88 113 GLU A C 1
ATOM 918 O O . GLU A 1 113 ? -48.267 -2.540 74.949 1.00 92.88 113 GLU A O 1
ATOM 923 N N . LEU A 1 114 ? -46.026 -2.488 74.935 1.00 94.00 114 LEU A N 1
ATOM 924 C CA . LEU A 1 114 ? -45.872 -3.274 73.711 1.00 94.00 114 LEU A CA 1
ATOM 925 C C . LEU A 1 114 ? -46.130 -4.764 73.991 1.00 94.00 114 LEU A C 1
ATOM 927 O O . LEU A 1 114 ? -45.464 -5.369 74.827 1.00 94.00 114 LEU A O 1
ATOM 931 N N . LYS A 1 115 ? -47.089 -5.364 73.279 1.00 92.94 115 LYS A N 1
ATOM 932 C CA . LYS A 1 115 ? -47.493 -6.775 73.425 1.00 92.94 115 LYS A CA 1
ATOM 933 C C . LYS A 1 115 ? -46.766 -7.698 72.455 1.00 92.94 115 LYS A C 1
ATOM 935 O O . LYS A 1 115 ? -46.393 -8.808 72.827 1.00 92.94 115 LYS A O 1
ATOM 940 N N . ARG A 1 116 ? -46.550 -7.249 71.217 1.00 92.06 116 ARG A N 1
ATOM 941 C CA . ARG A 1 116 ? -45.831 -8.005 70.182 1.00 92.06 116 ARG A CA 1
ATOM 942 C C . ARG A 1 116 ? -45.061 -7.065 69.264 1.00 92.06 116 ARG A C 1
ATOM 944 O O . ARG A 1 116 ? -45.509 -5.950 69.021 1.00 92.06 116 ARG A O 1
ATOM 951 N N . PHE A 1 117 ? -43.939 -7.538 68.726 1.00 94.19 117 PHE A N 1
ATOM 952 C CA . PHE A 1 117 ? -43.153 -6.840 67.712 1.00 94.19 117 PHE A CA 1
ATOM 953 C C . PHE A 1 117 ? -42.388 -7.849 66.843 1.00 94.19 117 PHE A C 1
ATOM 955 O O . PHE A 1 117 ? -41.579 -8.615 67.369 1.00 94.19 117 PHE A O 1
ATOM 962 N N . ASP A 1 118 ? -42.661 -7.877 65.538 1.00 93.19 118 ASP A N 1
ATOM 963 C CA . ASP A 1 118 ? -42.134 -8.847 64.566 1.00 93.19 118 ASP A CA 1
ATOM 964 C C . ASP A 1 118 ? -41.944 -8.204 63.186 1.00 93.19 118 ASP A C 1
ATOM 966 O O . ASP A 1 118 ? -42.753 -7.372 62.768 1.00 93.19 118 ASP A O 1
ATOM 970 N N . MET A 1 119 ? -40.941 -8.660 62.434 1.00 93.25 119 MET A N 1
ATOM 971 C CA . MET A 1 119 ? -40.846 -8.385 60.998 1.00 93.25 119 MET A CA 1
ATOM 972 C C . MET A 1 119 ? -41.619 -9.439 60.200 1.00 93.25 119 MET A C 1
ATOM 974 O O . MET A 1 119 ? -41.643 -10.616 60.560 1.00 93.25 119 MET A O 1
ATOM 978 N N . LYS A 1 120 ? -42.263 -9.009 59.117 1.00 89.81 120 LYS A N 1
ATOM 979 C CA . LYS A 1 120 ? -43.031 -9.848 58.194 1.00 89.81 120 LYS A CA 1
ATOM 980 C C . LYS A 1 120 ? -42.669 -9.500 56.757 1.00 89.81 120 LYS A C 1
ATOM 982 O O . LYS A 1 120 ? -42.358 -8.349 56.458 1.00 89.81 120 LYS A O 1
ATOM 987 N N . GLN A 1 121 ? -42.779 -10.485 55.875 1.00 88.88 121 GLN A N 1
ATOM 988 C CA . GLN A 1 121 ? -42.655 -10.303 54.435 1.00 88.88 121 GLN A CA 1
ATOM 989 C C . GLN A 1 121 ? -44.042 -10.407 53.788 1.00 88.88 121 GLN A C 1
ATOM 991 O O . GLN A 1 121 ? -44.809 -11.322 54.096 1.00 88.88 121 GLN A O 1
ATOM 996 N N . ALA A 1 122 ? -44.380 -9.461 52.917 1.00 84.00 122 ALA A N 1
ATOM 997 C CA . ALA A 1 122 ? -45.593 -9.493 52.111 1.00 84.00 122 ALA A CA 1
ATOM 998 C C . ALA A 1 122 ? -45.410 -10.383 50.867 1.00 84.00 122 ALA A C 1
ATOM 1000 O O . ALA A 1 122 ? -44.292 -10.686 50.454 1.00 84.00 122 ALA A O 1
ATOM 1001 N N . GLY A 1 123 ? -46.513 -10.784 50.224 1.00 77.69 123 GLY A N 1
ATOM 1002 C CA . GLY A 1 123 ? -46.486 -11.690 49.061 1.00 77.69 123 GLY A CA 1
ATOM 1003 C C . GLY A 1 123 ? -45.778 -11.143 47.808 1.00 77.69 123 GLY A C 1
ATOM 1004 O O . GLY A 1 123 ? -45.523 -11.901 46.880 1.00 77.69 123 GLY A O 1
ATOM 1005 N N . ASN A 1 124 ? -45.445 -9.850 47.782 1.00 79.25 124 ASN A N 1
ATOM 1006 C CA . ASN A 1 124 ? -44.619 -9.200 46.758 1.00 79.25 124 ASN A CA 1
ATOM 1007 C C . ASN A 1 124 ? -43.115 -9.165 47.115 1.00 79.25 124 ASN A C 1
ATOM 1009 O O . ASN A 1 124 ? -42.335 -8.558 46.387 1.00 79.25 124 ASN A O 1
ATOM 1013 N N . GLY A 1 125 ? -42.711 -9.773 48.235 1.00 80.75 125 GLY A N 1
ATOM 1014 C CA . GLY A 1 125 ? -41.330 -9.823 48.717 1.00 80.75 125 GLY A CA 1
ATOM 1015 C C . GLY A 1 125 ? -40.909 -8.672 49.639 1.00 80.75 125 GLY A C 1
ATOM 1016 O O . GLY A 1 125 ? -39.830 -8.762 50.220 1.00 80.75 125 GLY A O 1
ATOM 1017 N N . ALA A 1 126 ? -41.735 -7.635 49.813 1.00 86.88 126 ALA A N 1
ATOM 1018 C CA . ALA A 1 126 ? -41.396 -6.466 50.625 1.00 86.88 126 ALA A CA 1
ATOM 1019 C C . ALA A 1 126 ? -41.530 -6.713 52.137 1.00 86.88 126 ALA A C 1
ATOM 1021 O O . ALA A 1 126 ? -42.446 -7.412 52.582 1.00 86.88 126 ALA A O 1
ATOM 1022 N N . HIS A 1 127 ? -40.656 -6.094 52.929 1.00 93.06 127 HIS A N 1
ATOM 1023 C CA . HIS A 1 127 ? -40.596 -6.275 54.378 1.00 93.06 127 HIS A CA 1
ATOM 1024 C C . HIS A 1 127 ? -41.216 -5.112 55.159 1.00 93.06 127 HIS A C 1
ATOM 1026 O O . HIS A 1 127 ? -41.014 -3.929 54.866 1.00 93.06 127 HIS A O 1
ATOM 1032 N N . TYR A 1 128 ? -41.926 -5.481 56.223 1.00 93.19 128 TYR A N 1
ATOM 1033 C CA . TYR A 1 128 ? -42.573 -4.576 57.163 1.00 93.19 128 TYR A CA 1
ATOM 1034 C C . TYR A 1 128 ? -42.213 -4.997 58.583 1.00 93.19 128 TYR A C 1
ATOM 1036 O O . TYR A 1 128 ? -42.207 -6.191 58.891 1.00 93.19 128 TYR A O 1
ATOM 1044 N N . VAL A 1 129 ? -41.970 -4.039 59.471 1.00 93.94 129 VAL A N 1
ATOM 1045 C CA . VAL A 1 129 ? -41.911 -4.308 60.912 1.00 93.94 129 VAL A CA 1
ATOM 1046 C C . VAL A 1 129 ? -43.250 -3.922 61.516 1.00 93.94 129 VAL A C 1
ATOM 1048 O O . VAL A 1 129 ? -43.765 -2.847 61.235 1.00 93.94 129 VAL A O 1
ATOM 1051 N N . SER A 1 130 ? -43.837 -4.819 62.301 1.00 93.19 130 SER A N 1
ATOM 1052 C CA . SER A 1 130 ? -45.202 -4.699 62.811 1.00 93.19 130 SER A CA 1
ATOM 1053 C C . SER A 1 130 ? -45.264 -4.981 64.305 1.00 93.19 130 SER A C 1
ATOM 1055 O O . SER A 1 130 ? -44.548 -5.850 64.807 1.00 93.19 130 SER A O 1
ATOM 1057 N N . GLY A 1 131 ? -46.153 -4.294 65.012 1.00 93.31 131 GLY A N 1
ATOM 1058 C CA . GLY A 1 131 ? -46.359 -4.481 66.438 1.00 93.31 131 GLY A CA 1
ATOM 1059 C C . GLY A 1 131 ? -47.822 -4.439 66.854 1.00 93.31 131 GLY A C 1
ATOM 1060 O O . GLY A 1 131 ? -48.706 -4.016 66.113 1.00 93.31 131 GLY A O 1
ATOM 1061 N N . GLU A 1 132 ? -48.066 -4.917 68.066 1.00 95.12 132 GLU A N 1
ATOM 1062 C CA . GLU A 1 132 ? -49.329 -4.756 68.780 1.00 95.12 132 GLU A CA 1
ATOM 1063 C C . GLU A 1 132 ? -49.015 -4.096 70.119 1.00 95.12 132 GLU A C 1
ATOM 1065 O O . GLU A 1 132 ? -48.130 -4.557 70.843 1.00 95.12 132 GLU A O 1
ATOM 1070 N N . ILE A 1 133 ? -49.694 -2.996 70.426 1.00 95.31 133 ILE A N 1
ATOM 1071 C CA . ILE A 1 133 ? -49.367 -2.106 71.539 1.00 95.31 133 ILE A CA 1
ATOM 1072 C C . ILE A 1 133 ? -50.638 -1.665 72.259 1.00 95.31 133 ILE A C 1
ATOM 1074 O O . ILE A 1 133 ? -51.649 -1.359 71.632 1.00 95.31 133 ILE A O 1
ATOM 1078 N N . VAL A 1 134 ? -50.595 -1.638 73.587 1.00 93.25 134 VAL A N 1
ATOM 1079 C CA . VAL A 1 134 ? -51.617 -0.977 74.401 1.00 93.25 134 VAL A CA 1
ATOM 1080 C C . VAL A 1 134 ? -51.198 0.474 74.592 1.00 93.25 134 VAL A C 1
ATOM 1082 O O . VAL A 1 134 ? -50.061 0.721 74.981 1.00 93.25 134 VAL A O 1
ATOM 1085 N N . ILE A 1 135 ? -52.094 1.420 74.320 1.00 92.88 135 ILE A N 1
ATOM 1086 C CA . ILE A 1 135 ? -51.883 2.862 74.491 1.00 92.88 135 ILE A CA 1
ATOM 1087 C C . ILE A 1 135 ? -53.028 3.403 75.344 1.00 92.88 135 ILE A C 1
ATOM 1089 O O . ILE A 1 135 ? -54.195 3.145 75.052 1.00 92.88 135 ILE A O 1
ATOM 1093 N N . VAL A 1 136 ? -52.689 4.143 76.395 1.00 90.19 136 VAL A N 1
ATOM 1094 C CA . VAL A 1 136 ? -53.638 4.764 77.325 1.00 90.19 136 VAL A CA 1
ATOM 1095 C C . VAL A 1 136 ? -53.260 6.234 77.501 1.00 90.19 136 VAL A C 1
ATOM 1097 O O . VAL A 1 136 ? -52.081 6.589 77.512 1.00 90.19 136 VAL A O 1
ATOM 1100 N N . GLU A 1 137 ? -54.268 7.097 77.620 1.00 88.75 137 GLU A N 1
ATOM 1101 C CA . GLU A 1 137 ? -54.091 8.524 77.896 1.00 88.75 137 GLU A CA 1
ATOM 1102 C C . GLU A 1 137 ? -54.655 8.845 79.286 1.00 88.75 137 GLU A C 1
ATOM 1104 O O . GLU A 1 137 ? -55.793 8.503 79.604 1.00 88.75 137 GLU A O 1
ATOM 1109 N N . TRP A 1 138 ? -53.851 9.465 80.147 1.00 85.75 138 TRP A N 1
ATOM 1110 C CA . TRP A 1 138 ? -54.225 9.811 81.517 1.00 85.75 138 TRP A CA 1
ATOM 1111 C C . TRP A 1 138 ? -54.622 11.276 81.605 1.00 85.75 138 TRP A C 1
ATOM 1113 O O . TRP A 1 138 ? -53.752 12.147 81.561 1.00 85.75 138 TRP A O 1
ATOM 1123 N N . VAL A 1 139 ? -55.919 11.530 81.770 1.00 84.31 139 VAL A N 1
ATOM 1124 C CA . VAL A 1 139 ? -56.498 12.870 81.931 1.00 84.31 139 VAL A CA 1
ATOM 1125 C C . VAL A 1 139 ? -56.950 13.020 83.379 1.00 84.31 139 VAL A C 1
ATOM 1127 O O . VAL A 1 139 ? -57.669 12.166 83.893 1.00 84.31 139 VAL A O 1
ATOM 1130 N N . ASP A 1 140 ? -56.462 14.053 84.070 1.00 79.56 140 ASP A N 1
ATOM 1131 C CA . ASP A 1 140 ? -56.752 14.336 85.489 1.00 79.56 140 ASP A CA 1
ATOM 1132 C C . ASP A 1 140 ? -56.579 13.128 86.442 1.00 79.56 140 ASP A C 1
ATOM 1134 O O . ASP A 1 140 ? -57.271 12.978 87.449 1.00 79.56 140 ASP A O 1
ATOM 1138 N N . GLY A 1 141 ? -55.626 12.241 86.127 1.00 75.44 141 GLY A N 1
ATOM 1139 C CA . GLY A 1 141 ? -55.333 11.029 86.903 1.00 75.44 141 GLY A CA 1
ATOM 1140 C C . GLY A 1 141 ? -56.244 9.829 86.612 1.00 75.44 141 GLY A C 1
ATOM 1141 O O . GLY A 1 141 ? -56.071 8.778 87.229 1.00 75.44 141 GLY A O 1
ATOM 1142 N N . VAL A 1 142 ? -57.171 9.941 85.658 1.00 78.19 142 VAL A N 1
ATOM 1143 C CA . VAL A 1 142 ? -58.029 8.847 85.183 1.00 78.19 142 VAL A CA 1
ATOM 1144 C C . VAL A 1 142 ? -57.472 8.287 83.874 1.00 78.19 142 VAL A C 1
ATOM 1146 O O . VAL A 1 142 ? -57.135 9.039 82.963 1.00 78.19 142 VAL A O 1
ATOM 1149 N N . SER A 1 143 ? -57.382 6.959 83.765 1.00 84.06 143 SER A N 1
ATOM 1150 C CA . SER A 1 143 ? -57.005 6.297 82.510 1.00 84.06 143 SER A CA 1
ATOM 1151 C C . SER A 1 143 ? -58.168 6.320 81.523 1.00 84.06 143 SER A C 1
ATOM 1153 O O . SER A 1 143 ? -59.274 5.877 81.832 1.00 84.06 143 SER A O 1
ATOM 1155 N N . THR A 1 144 ? -57.904 6.817 80.321 1.00 82.88 144 THR A N 1
ATOM 1156 C CA . THR A 1 144 ? -58.874 6.935 79.231 1.00 82.88 144 THR A CA 1
ATOM 1157 C C . THR A 1 144 ? -58.385 6.204 77.984 1.00 82.88 144 THR A C 1
ATOM 1159 O O . THR A 1 144 ? -57.183 5.985 77.792 1.00 82.88 144 THR A O 1
ATOM 1162 N N . VAL A 1 145 ? -59.340 5.816 77.138 1.00 84.88 145 VAL A N 1
ATOM 1163 C CA . VAL A 1 145 ? -59.062 5.457 75.745 1.00 84.88 145 VAL A CA 1
ATOM 1164 C C . VAL A 1 145 ? -58.740 6.760 75.004 1.00 84.88 145 VAL A C 1
ATOM 1166 O O . VAL A 1 145 ? -59.552 7.680 75.104 1.00 84.88 145 VAL A O 1
ATOM 1169 N N . PRO A 1 146 ? -57.627 6.865 74.253 1.00 85.31 146 PRO A N 1
ATOM 1170 C CA . PRO A 1 146 ? -57.372 8.031 73.408 1.00 85.31 146 PRO A CA 1
ATOM 1171 C C . PRO A 1 146 ? -58.548 8.300 72.453 1.00 85.31 146 PRO A C 1
ATOM 1173 O O . PRO A 1 146 ? -58.882 7.452 71.627 1.00 85.31 146 PRO A O 1
ATOM 1176 N N . GLU A 1 147 ? -59.180 9.475 72.554 1.00 82.00 147 GLU A N 1
ATOM 1177 C CA . GLU A 1 147 ? -60.345 9.835 71.720 1.00 82.00 147 GLU A CA 1
ATOM 1178 C C . GLU A 1 147 ? -59.994 9.986 70.231 1.00 82.00 147 GLU A C 1
ATOM 1180 O O . GLU A 1 147 ? -60.848 9.832 69.357 1.00 82.00 147 GLU A O 1
ATOM 1185 N N . VAL A 1 148 ? -58.729 10.296 69.943 1.00 88.00 148 VAL A N 1
ATOM 1186 C CA . VAL A 1 148 ? -58.176 10.438 68.595 1.00 88.00 148 VAL A CA 1
ATOM 1187 C C . VAL A 1 148 ? -57.040 9.435 68.431 1.00 88.00 148 VAL A C 1
ATOM 1189 O O . VAL A 1 148 ? -56.213 9.280 69.330 1.00 88.00 148 VAL A O 1
ATOM 1192 N N . LEU A 1 149 ? -56.999 8.776 67.269 1.00 90.50 149 LEU A N 1
ATOM 1193 C CA . LEU A 1 149 ? -56.010 7.758 66.914 1.00 90.50 149 LEU A CA 1
ATOM 1194 C C . LEU A 1 149 ? -54.576 8.253 67.202 1.00 90.50 149 LEU A C 1
ATOM 1196 O O . LEU A 1 149 ? -54.157 9.235 66.585 1.00 90.50 149 LEU A O 1
ATOM 1200 N N . PRO A 1 150 ? -53.823 7.608 68.118 1.00 92.38 150 PRO A N 1
ATOM 1201 C CA . PRO A 1 150 ? -52.445 7.990 68.414 1.00 92.38 150 PRO A CA 1
ATOM 1202 C C . PRO A 1 150 ? -51.542 7.903 67.182 1.00 92.38 150 PRO A C 1
ATOM 1204 O O . PRO A 1 150 ? -51.795 7.119 66.272 1.00 92.38 150 PRO A O 1
ATOM 1207 N N . LYS A 1 151 ? -50.452 8.668 67.173 1.00 94.19 151 LYS A N 1
ATOM 1208 C CA . LYS A 1 151 ? -49.470 8.684 66.086 1.00 94.19 151 LYS A CA 1
ATOM 1209 C C . LYS A 1 151 ? -48.222 7.901 66.480 1.00 94.19 151 LYS A C 1
ATOM 1211 O O . LYS A 1 151 ? -47.639 8.174 67.525 1.00 94.19 151 LYS A O 1
ATOM 1216 N N . ILE A 1 152 ? -47.775 6.976 65.630 1.00 96.00 152 ILE A N 1
ATOM 1217 C CA . ILE A 1 152 ? -46.487 6.279 65.778 1.00 96.00 152 ILE A CA 1
ATOM 1218 C C . ILE A 1 152 ? -45.562 6.686 64.629 1.00 96.00 152 ILE A C 1
ATOM 1220 O O . ILE A 1 152 ? -45.976 6.752 63.475 1.00 96.00 152 ILE A O 1
ATOM 1224 N N . THR A 1 153 ? -44.308 6.995 64.955 1.00 94.69 153 THR A N 1
ATOM 1225 C CA . THR A 1 153 ? -43.302 7.481 64.005 1.00 94.69 153 THR A CA 1
ATOM 1226 C C . THR A 1 153 ? -41.969 6.770 64.230 1.00 94.69 153 THR A C 1
ATOM 1228 O O . THR A 1 153 ? -41.422 6.820 65.331 1.00 94.69 153 THR A O 1
ATOM 1231 N N . LEU A 1 154 ? -41.411 6.153 63.189 1.00 95.62 154 LEU A N 1
ATOM 1232 C CA . LEU A 1 154 ? -40.044 5.634 63.174 1.00 95.62 154 LEU A CA 1
ATOM 1233 C C . LEU A 1 154 ? -39.072 6.771 62.825 1.00 95.62 154 LEU A C 1
ATOM 1235 O O . LEU A 1 154 ? -39.061 7.251 61.692 1.00 95.62 154 LEU A O 1
ATOM 1239 N N . LYS A 1 155 ? -38.238 7.198 63.774 1.00 93.06 155 LYS A N 1
ATOM 1240 C CA . LYS A 1 155 ? -37.256 8.282 63.590 1.00 93.06 155 LYS A CA 1
ATOM 1241 C C . LYS A 1 155 ? -35.836 7.748 63.627 1.00 93.06 155 LYS A C 1
ATOM 1243 O O . LYS A 1 155 ? -35.539 6.883 64.450 1.00 93.06 155 LYS A O 1
ATOM 1248 N N . SER A 1 156 ? -34.950 8.273 62.785 1.00 94.81 156 SER A N 1
ATOM 1249 C CA . SER A 1 156 ? -33.521 7.999 62.930 1.00 94.81 156 SER A CA 1
ATOM 1250 C C . SER A 1 156 ? -32.972 8.655 64.200 1.00 94.81 156 SER A C 1
ATOM 1252 O O . SER A 1 156 ? -33.426 9.722 64.615 1.00 94.81 156 SER A O 1
ATOM 1254 N N . THR A 1 157 ? -31.980 8.028 64.830 1.00 91.00 157 THR A N 1
ATOM 1255 C CA . THR A 1 157 ? -31.363 8.526 66.073 1.00 91.00 157 THR A CA 1
ATOM 1256 C C . THR A 1 157 ? -30.568 9.822 65.883 1.00 91.00 157 THR A C 1
ATOM 1258 O O . THR A 1 157 ? -30.352 10.548 66.849 1.00 91.00 157 THR A O 1
ATOM 1261 N N . ASP A 1 158 ? -30.189 10.148 64.643 1.00 88.56 158 ASP A N 1
ATOM 1262 C CA . ASP A 1 158 ? -29.604 11.436 64.244 1.00 88.56 158 ASP A CA 1
ATOM 1263 C C . ASP A 1 158 ? -30.650 12.534 63.945 1.00 88.56 158 ASP A C 1
ATOM 1265 O O . ASP A 1 158 ? -30.285 13.680 63.689 1.00 88.56 158 ASP A O 1
ATOM 1269 N N . GLY A 1 159 ? -31.947 12.199 63.970 1.00 85.50 159 GLY A N 1
ATOM 1270 C CA . GLY A 1 159 ? -33.059 13.119 63.719 1.00 85.50 159 GLY A CA 1
ATOM 1271 C C . GLY A 1 159 ? -33.247 13.559 62.261 1.00 85.50 159 GLY A C 1
ATOM 1272 O O . GLY A 1 159 ? -34.125 14.382 62.002 1.00 85.50 159 GLY A O 1
ATOM 1273 N N . LEU A 1 160 ? -32.458 13.043 61.309 1.00 88.19 160 LEU A N 1
ATOM 1274 C CA . LEU A 1 160 ? -32.473 13.499 59.912 1.00 88.19 160 LEU A CA 1
ATOM 1275 C C . LEU A 1 160 ? -33.612 12.915 59.065 1.00 88.19 160 LEU A C 1
ATOM 1277 O O . LEU A 1 160 ? -34.010 13.541 58.084 1.00 88.19 160 LEU A O 1
ATOM 1281 N N . VAL A 1 161 ? -34.133 11.731 59.406 1.00 89.31 161 VAL A N 1
ATOM 1282 C CA . VAL A 1 161 ? -35.242 11.088 58.682 1.00 89.31 161 VAL A CA 1
ATOM 1283 C C . VAL A 1 161 ? -36.297 10.539 59.641 1.00 89.31 161 VAL A C 1
ATOM 1285 O O . VAL A 1 161 ? -36.013 10.115 60.762 1.00 89.31 161 VAL A O 1
ATOM 1288 N N . SER A 1 162 ? -37.550 10.572 59.194 1.00 92.06 162 SER A N 1
ATOM 1289 C CA . SER A 1 162 ? -38.723 10.268 60.008 1.00 92.06 162 SER A CA 1
ATOM 1290 C C . SER A 1 162 ? -39.812 9.673 59.122 1.00 92.06 162 SER A C 1
ATOM 1292 O O . SER A 1 162 ? -40.229 10.307 58.156 1.00 92.06 162 SER A O 1
ATOM 1294 N N . TYR A 1 163 ? -40.289 8.482 59.470 1.00 93.62 163 TYR A N 1
ATOM 1295 C CA . TYR A 1 163 ? -41.325 7.752 58.746 1.00 93.62 163 TYR A CA 1
ATOM 1296 C C . TYR A 1 163 ? -42.545 7.568 59.646 1.00 93.62 163 TYR A C 1
ATOM 1298 O O . TYR A 1 163 ? -42.427 7.115 60.782 1.00 93.62 163 TYR A O 1
ATOM 1306 N N . GLU A 1 164 ? -43.720 7.944 59.155 1.00 93.81 164 GLU A N 1
ATOM 1307 C CA . GLU A 1 164 ? -44.978 7.738 59.869 1.00 93.81 164 GLU A CA 1
ATOM 1308 C C . GLU A 1 164 ? -45.458 6.301 59.662 1.00 93.81 164 GLU A C 1
ATOM 1310 O O . GLU A 1 164 ? -45.537 5.823 58.528 1.00 93.81 164 GLU A O 1
ATOM 1315 N N . SER A 1 165 ? -45.741 5.608 60.764 1.00 94.00 165 SER A N 1
ATOM 1316 C CA . SER A 1 165 ? -46.173 4.213 60.748 1.00 94.00 165 SER A CA 1
ATOM 1317 C C . SER A 1 165 ? -47.688 4.125 60.595 1.00 94.00 165 SER A C 1
ATOM 1319 O O . SER A 1 165 ? -48.429 4.929 61.164 1.00 94.00 165 SER A O 1
ATOM 1321 N N . PHE A 1 166 ? -48.166 3.121 59.860 1.00 94.44 166 PHE A N 1
ATOM 1322 C CA . PHE A 1 166 ? -49.589 2.803 59.835 1.00 94.44 166 PHE A CA 1
ATOM 1323 C C . PHE A 1 166 ? -50.022 2.329 61.224 1.00 94.44 166 PHE A C 1
ATOM 1325 O O . PHE A 1 166 ? -49.300 1.570 61.868 1.00 94.44 166 PHE A O 1
ATOM 1332 N N . ILE A 1 167 ? -51.201 2.750 61.682 1.00 94.69 167 ILE A N 1
ATOM 1333 C CA . ILE A 1 167 ? -51.773 2.353 62.971 1.00 94.69 167 ILE A CA 1
ATOM 1334 C C . ILE A 1 167 ? -53.295 2.206 62.855 1.00 94.69 167 ILE A C 1
ATOM 1336 O O . ILE A 1 167 ? -53.961 2.992 62.186 1.00 94.69 167 ILE A O 1
ATOM 1340 N N . THR A 1 168 ? -53.857 1.195 63.517 1.00 91.81 168 THR A N 1
ATOM 1341 C CA . THR A 1 168 ? -55.306 0.958 63.594 1.00 91.81 168 THR A CA 1
ATOM 1342 C C . THR A 1 168 ? -55.684 0.348 64.948 1.00 91.81 168 THR A C 1
ATOM 1344 O O . THR A 1 168 ? -54.940 -0.494 65.459 1.00 91.81 168 THR A O 1
ATOM 1347 N N . PRO A 1 169 ? -56.829 0.718 65.552 1.00 89.31 169 PRO A N 1
ATOM 1348 C CA . PRO A 1 169 ? -57.312 0.063 66.763 1.00 89.31 169 PRO A CA 1
ATOM 1349 C C . PRO A 1 169 ? -57.682 -1.402 66.490 1.00 89.31 169 PRO A C 1
ATOM 1351 O O . PRO A 1 169 ? -58.236 -1.741 65.443 1.00 89.31 169 PRO A O 1
ATOM 1354 N N . THR A 1 170 ? -57.376 -2.264 67.456 1.00 87.94 170 THR A N 1
ATOM 1355 C CA . THR A 1 170 ? -57.675 -3.709 67.475 1.00 87.94 170 THR A CA 1
ATOM 1356 C C . THR A 1 170 ? -58.386 -4.155 68.759 1.00 87.94 170 THR A C 1
ATOM 1358 O O . THR A 1 170 ? -58.935 -5.253 68.811 1.00 87.94 170 THR A O 1
ATOM 1361 N N . GLY A 1 171 ? -58.440 -3.291 69.777 1.00 82.94 171 GLY A N 1
ATOM 1362 C CA . GLY A 1 171 ? -59.221 -3.446 71.005 1.00 82.94 171 GLY A CA 1
ATOM 1363 C C . GLY A 1 171 ? -59.617 -2.079 71.571 1.00 82.94 171 GLY A C 1
ATOM 1364 O O . GLY A 1 171 ? -59.506 -1.073 70.878 1.00 82.94 171 GLY A O 1
ATOM 1365 N N . THR A 1 172 ? -60.049 -2.012 72.834 1.00 81.94 172 THR A N 1
ATOM 1366 C CA . THR A 1 172 ? -60.401 -0.732 73.486 1.00 81.94 172 THR A CA 1
ATOM 1367 C C . THR A 1 172 ? -59.197 0.189 73.661 1.00 81.94 172 THR A C 1
ATOM 1369 O O . THR A 1 172 ? -59.263 1.338 73.259 1.00 81.94 172 THR A O 1
ATOM 1372 N N . ASN A 1 173 ? -58.093 -0.320 74.215 1.00 86.69 173 ASN A N 1
ATOM 1373 C CA . ASN A 1 173 ? -56.821 0.409 74.348 1.00 86.69 173 ASN A CA 1
ATOM 1374 C C . ASN A 1 173 ? -55.704 -0.199 73.484 1.00 86.69 173 ASN A C 1
ATOM 1376 O O . ASN A 1 173 ? -54.544 0.169 73.637 1.00 86.69 173 ASN A O 1
ATOM 1380 N N . THR A 1 174 ? -56.017 -1.175 72.630 1.00 91.75 174 THR A N 1
ATOM 1381 C CA . THR A 1 174 ? -55.025 -1.954 71.873 1.00 91.75 174 THR A CA 1
ATOM 1382 C C . THR A 1 174 ? -55.030 -1.542 70.411 1.00 91.75 174 THR A C 1
ATOM 1384 O O . THR A 1 174 ? -56.095 -1.402 69.809 1.00 91.75 174 THR A O 1
ATOM 1387 N N . TYR A 1 175 ? -53.838 -1.378 69.849 1.00 94.25 175 TYR A N 1
ATOM 1388 C CA . TYR A 1 175 ? -53.597 -0.926 68.489 1.00 94.25 175 TYR A CA 1
ATOM 1389 C C . TYR A 1 175 ? -52.604 -1.861 67.800 1.00 94.25 175 TYR A C 1
ATOM 1391 O O . TYR A 1 175 ? -51.615 -2.293 68.397 1.00 94.25 175 TYR A O 1
ATOM 1399 N N . TYR A 1 176 ? -52.848 -2.143 66.526 1.00 94.69 176 TYR A N 1
ATOM 1400 C CA . TYR A 1 176 ? -51.852 -2.695 65.617 1.00 94.69 176 TYR A CA 1
ATOM 1401 C C . TYR A 1 176 ? -51.139 -1.545 64.909 1.00 94.69 176 TYR A C 1
ATOM 1403 O O . TYR A 1 176 ? -51.796 -0.580 64.515 1.00 94.69 176 TYR A O 1
ATOM 1411 N N . PHE A 1 177 ? -49.829 -1.663 64.709 1.00 95.56 177 PHE A N 1
ATOM 1412 C CA . PHE A 1 177 ? -49.072 -0.753 63.853 1.00 95.56 177 PHE A CA 1
ATOM 1413 C C . PHE A 1 177 ? -48.101 -1.507 62.946 1.00 95.56 177 PHE A C 1
ATOM 1415 O O . PHE A 1 177 ? -47.622 -2.583 63.312 1.00 95.56 177 PHE A O 1
ATOM 1422 N N . ASP A 1 178 ? -47.778 -0.937 61.787 1.00 94.50 178 ASP A N 1
ATOM 1423 C CA . ASP A 1 178 ? -46.653 -1.390 60.972 1.00 94.50 178 ASP A CA 1
ATOM 1424 C C . ASP A 1 178 ? -45.939 -0.270 60.207 1.00 94.50 178 ASP A C 1
ATOM 1426 O O . ASP A 1 178 ? -46.417 0.856 60.064 1.00 94.50 178 ASP A O 1
ATOM 1430 N N . GLN A 1 179 ? -44.721 -0.594 59.782 1.00 94.88 179 GLN A N 1
ATOM 1431 C CA . GLN A 1 179 ? -43.812 0.283 59.071 1.00 94.88 179 GLN A CA 1
ATOM 1432 C C . GLN A 1 179 ? -43.160 -0.495 57.928 1.00 94.88 179 GLN A C 1
ATOM 1434 O O . GLN A 1 179 ? -42.488 -1.502 58.160 1.00 94.88 179 GLN A O 1
ATOM 1439 N N . TYR A 1 180 ? -43.322 -0.008 56.698 1.00 93.06 180 TYR A N 1
ATOM 1440 C CA . TYR A 1 180 ? -42.547 -0.463 55.541 1.00 93.06 180 TYR A CA 1
ATOM 1441 C C . TYR A 1 180 ? -41.069 -0.109 55.738 1.00 93.06 180 TYR A C 1
ATOM 1443 O O . TYR A 1 180 ? -40.762 1.042 56.064 1.00 93.06 180 TYR A O 1
ATOM 1451 N N . ILE A 1 181 ? -40.172 -1.082 55.550 1.00 93.69 181 ILE A N 1
ATOM 1452 C CA . ILE A 1 181 ? -38.723 -0.922 55.782 1.00 93.69 181 ILE A CA 1
ATOM 1453 C C . ILE A 1 181 ? -37.844 -1.297 54.578 1.00 93.69 181 ILE A C 1
ATOM 1455 O O . ILE A 1 181 ? -36.618 -1.282 54.689 1.00 93.69 181 ILE A O 1
ATOM 1459 N N . GLU A 1 182 ? -38.435 -1.616 53.424 1.00 91.31 182 GLU A N 1
ATOM 1460 C CA . GLU A 1 182 ? -37.677 -2.013 52.229 1.00 91.31 182 GLU A CA 1
ATOM 1461 C C . GLU A 1 182 ? -36.761 -0.890 51.724 1.00 91.31 182 GLU A C 1
ATOM 1463 O O . GLU A 1 182 ? -35.604 -1.148 51.390 1.00 91.31 182 GLU A O 1
ATOM 1468 N N . ASP A 1 183 ? -37.251 0.352 51.719 1.00 89.44 183 ASP A N 1
ATOM 1469 C CA . ASP A 1 183 ? -36.591 1.498 51.074 1.00 89.44 183 ASP A CA 1
ATOM 1470 C C . ASP A 1 183 ? -36.262 2.646 52.050 1.00 89.44 183 ASP A C 1
ATOM 1472 O O . ASP A 1 183 ? -36.098 3.796 51.642 1.00 89.44 183 ASP A O 1
ATOM 1476 N N . ILE A 1 184 ? -36.150 2.337 53.348 1.00 91.00 184 ILE A N 1
ATOM 1477 C CA . ILE A 1 184 ? -35.568 3.260 54.337 1.00 91.00 184 ILE A CA 1
ATOM 1478 C C . ILE A 1 184 ? -34.034 3.193 54.304 1.00 91.00 184 ILE A C 1
ATOM 1480 O O . ILE A 1 184 ? -33.451 2.223 53.818 1.00 91.00 184 ILE A O 1
ATOM 1484 N N . ASP A 1 185 ? -33.358 4.209 54.842 1.00 89.06 185 ASP A N 1
ATOM 1485 C CA . ASP A 1 185 ? -31.893 4.253 54.877 1.00 89.06 185 ASP A CA 1
ATOM 1486 C C . ASP A 1 185 ? -31.331 3.241 55.890 1.00 89.06 185 ASP A C 1
ATOM 1488 O O . ASP A 1 185 ? -31.255 3.509 57.091 1.00 89.06 185 ASP A O 1
ATOM 1492 N N . HIS A 1 186 ? -30.929 2.068 55.394 1.00 91.75 186 HIS A N 1
ATOM 1493 C CA . HIS A 1 186 ? -30.336 0.987 56.191 1.00 91.75 186 HIS A CA 1
ATOM 1494 C C . HIS A 1 186 ? -28.942 1.310 56.761 1.00 91.75 186 HIS A C 1
ATOM 1496 O O . HIS A 1 186 ? -28.387 0.483 57.474 1.00 91.75 186 HIS A O 1
ATOM 1502 N N . SER A 1 187 ? -28.350 2.475 56.472 1.00 87.62 187 SER A N 1
ATOM 1503 C CA . SER A 1 187 ? -27.129 2.926 57.162 1.00 87.62 187 SER A CA 1
ATOM 1504 C C . SER A 1 187 ? -27.403 3.560 58.529 1.00 87.62 187 SER A C 1
ATOM 1506 O O . SER A 1 187 ? -26.480 3.718 59.330 1.00 87.62 187 SER A O 1
ATOM 1508 N N . LYS A 1 188 ? -28.666 3.909 58.805 1.00 90.38 188 LYS A N 1
ATOM 1509 C CA . LYS A 1 188 ? -29.094 4.580 60.036 1.00 90.38 188 LYS A CA 1
ATOM 1510 C C . LYS A 1 188 ? -29.657 3.618 61.080 1.00 90.38 188 LYS A C 1
ATOM 1512 O O . LYS A 1 188 ? -30.157 2.532 60.788 1.00 90.38 188 LYS A O 1
ATOM 1517 N N . GLU A 1 189 ? -29.607 4.082 62.321 1.00 94.31 189 GLU A N 1
ATOM 1518 C CA . GLU A 1 189 ? -30.252 3.469 63.475 1.00 94.31 189 GLU A CA 1
ATOM 1519 C C . GLU A 1 189 ? -31.562 4.208 63.805 1.00 94.31 189 GLU A C 1
ATOM 1521 O O . GLU A 1 189 ? -31.615 5.433 63.677 1.00 94.31 189 GLU A O 1
ATOM 1526 N N . TYR A 1 190 ? -32.614 3.496 64.231 1.00 95.56 190 TYR A N 1
ATOM 1527 C CA . TYR A 1 190 ? -33.962 4.067 64.384 1.00 95.56 190 TYR A CA 1
ATOM 1528 C C . TYR A 1 190 ? -34.661 3.726 65.706 1.00 95.56 190 TYR A C 1
ATOM 1530 O O . TYR A 1 190 ? -34.521 2.624 66.228 1.00 95.56 190 TYR A O 1
ATOM 1538 N N . VAL A 1 191 ? -35.504 4.635 66.196 1.00 95.38 191 VAL A N 1
ATOM 1539 C CA . VAL A 1 191 ? -36.377 4.457 67.371 1.00 95.38 191 VAL A CA 1
ATOM 1540 C C . VAL A 1 191 ? -37.834 4.765 67.020 1.00 95.38 191 VAL A C 1
ATOM 1542 O O . VAL A 1 191 ? -38.108 5.591 66.150 1.00 95.38 191 VAL A O 1
ATOM 1545 N N . TYR A 1 192 ? -38.779 4.122 67.707 1.00 95.50 192 TYR A N 1
ATOM 1546 C CA . TYR A 1 192 ? -40.207 4.418 67.561 1.00 95.50 192 TYR A CA 1
ATOM 1547 C C . TYR A 1 192 ? -40.659 5.447 68.606 1.00 95.50 192 TYR A C 1
ATOM 1549 O O . TYR A 1 192 ? -40.541 5.213 69.808 1.00 95.50 192 TYR A O 1
ATOM 1557 N N . GLU A 1 193 ? -41.215 6.567 68.150 1.00 94.62 193 GLU A N 1
ATOM 1558 C CA . GLU A 1 193 ? -41.885 7.579 68.971 1.00 94.62 193 GLU A CA 1
ATOM 1559 C C . GLU A 1 193 ? -43.406 7.429 68.847 1.00 94.62 193 GLU A C 1
ATOM 1561 O O . GLU A 1 193 ? -43.936 7.281 67.747 1.00 94.62 193 GLU A O 1
ATOM 1566 N N . LEU A 1 194 ? -44.096 7.485 69.981 1.00 94.31 194 LEU A N 1
ATOM 1567 C CA . LEU A 1 194 ? -45.546 7.527 70.116 1.00 94.31 194 LEU A CA 1
ATOM 1568 C C . LEU A 1 194 ? -45.968 8.936 70.557 1.00 94.31 194 LEU A C 1
ATOM 1570 O O . LEU A 1 194 ? -45.345 9.513 71.446 1.00 94.31 194 LEU A O 1
ATOM 1574 N N . GLU A 1 195 ? -47.046 9.462 69.982 1.00 93.19 195 GLU A N 1
ATOM 1575 C CA . GLU A 1 195 ? -47.642 10.766 70.291 1.00 93.19 195 GLU A CA 1
ATOM 1576 C C . GLU A 1 195 ? -49.176 10.658 70.398 1.00 93.19 195 GLU A C 1
ATOM 1578 O O . GLU A 1 195 ? -49.805 9.898 69.659 1.00 93.19 195 GLU A O 1
ATOM 1583 N N . SER A 1 196 ? -49.797 11.420 71.308 1.00 89.12 196 SER A N 1
ATOM 1584 C CA . SER A 1 196 ? -51.262 11.547 71.360 1.00 89.12 196 SER A CA 1
ATOM 1585 C C . SER A 1 196 ? -51.799 12.172 70.072 1.00 89.12 196 SER A C 1
ATOM 1587 O O . SER A 1 196 ? -51.318 13.214 69.628 1.00 89.12 196 SER A O 1
ATOM 1589 N N . GLY A 1 197 ? -52.829 11.558 69.487 1.00 84.69 197 GLY A N 1
ATOM 1590 C CA . GLY A 1 197 ? -53.443 12.039 68.250 1.00 84.69 197 GLY A CA 1
ATOM 1591 C C . GLY A 1 197 ? -54.271 13.314 68.415 1.00 84.69 197 GLY A C 1
ATOM 1592 O O . GLY A 1 197 ? -54.604 13.956 67.419 1.00 84.69 197 GLY A O 1
ATOM 1593 N N . ASN A 1 198 ? -54.639 13.690 69.645 1.00 86.94 198 ASN A N 1
ATOM 1594 C CA . ASN A 1 198 ? -55.569 14.789 69.874 1.00 86.94 198 ASN A CA 1
ATOM 1595 C C . ASN A 1 198 ? -54.836 16.147 69.888 1.00 86.94 198 ASN A C 1
ATOM 1597 O O . ASN A 1 198 ? -54.087 16.424 70.830 1.00 86.94 198 ASN A O 1
ATOM 1601 N N . PRO A 1 199 ? -55.074 17.053 68.916 1.00 82.81 199 PRO A N 1
ATOM 1602 C CA . PRO A 1 199 ? -54.392 18.350 68.867 1.00 82.81 199 PRO A CA 1
ATOM 1603 C C . PRO A 1 199 ? -54.747 19.271 70.047 1.00 82.81 199 PRO A C 1
ATOM 1605 O O . PRO A 1 199 ? -54.043 20.251 70.284 1.00 82.81 199 PRO A O 1
ATOM 1608 N N . LYS A 1 200 ? -55.813 18.961 70.802 1.00 85.69 200 LYS A N 1
ATOM 1609 C CA . LYS A 1 200 ? -56.202 19.662 72.036 1.00 85.69 200 LYS A CA 1
ATOM 1610 C C . LYS A 1 200 ? -55.383 19.250 73.267 1.00 85.69 200 LYS A C 1
ATOM 1612 O O . LYS A 1 200 ? -55.470 19.933 74.289 1.00 85.69 200 LYS A O 1
ATOM 1617 N N . ASN A 1 201 ? -54.608 18.163 73.198 1.00 87.25 201 ASN A N 1
ATOM 1618 C CA . ASN A 1 201 ? -53.745 17.745 74.298 1.00 87.25 201 ASN A CA 1
ATOM 1619 C C . ASN A 1 201 ? -52.484 18.629 74.350 1.00 87.25 201 ASN A C 1
ATOM 1621 O O . ASN A 1 201 ? -51.665 18.648 73.422 1.00 87.25 201 ASN A O 1
ATOM 1625 N N . VAL A 1 202 ? -52.324 19.361 75.453 1.00 85.12 202 VAL A N 1
ATOM 1626 C CA . VAL A 1 202 ? -51.206 20.286 75.704 1.00 85.12 202 VAL A CA 1
ATOM 1627 C C . VAL A 1 202 ? -50.183 19.756 76.717 1.00 85.12 202 VAL A C 1
ATOM 1629 O O . VAL A 1 202 ? -49.298 20.503 77.121 1.00 85.12 202 VAL A O 1
ATOM 1632 N N . SER A 1 203 ? -50.259 18.480 77.113 1.00 86.25 203 SER A N 1
ATOM 1633 C CA . SER A 1 203 ? -49.288 17.881 78.037 1.00 86.25 203 SER A CA 1
ATOM 1634 C C . SER A 1 203 ? -47.862 17.854 77.473 1.00 86.25 203 SER A C 1
ATOM 1636 O O . SER A 1 203 ? -47.639 17.513 76.310 1.00 86.25 203 SER A O 1
ATOM 1638 N N . GLU A 1 204 ? -46.878 18.114 78.336 1.00 86.38 204 GLU A N 1
ATOM 1639 C CA . GLU A 1 204 ? -45.454 17.882 78.058 1.00 86.38 204 GLU A CA 1
ATOM 1640 C C . GLU A 1 204 ? -45.144 16.386 77.852 1.00 86.38 204 GLU A C 1
ATOM 1642 O O . GLU A 1 204 ? -44.256 16.037 77.079 1.00 86.38 204 GLU A O 1
ATOM 1647 N N . ASN A 1 205 ? -45.933 15.492 78.463 1.00 89.00 205 ASN A N 1
ATOM 1648 C CA . ASN A 1 205 ? -45.812 14.033 78.345 1.00 89.00 205 ASN A CA 1
ATOM 1649 C C . ASN A 1 205 ? -46.825 13.441 77.347 1.00 89.00 205 ASN A C 1
ATOM 1651 O O . ASN A 1 205 ? -47.276 12.305 77.503 1.00 89.00 205 ASN A O 1
ATOM 1655 N N . LYS A 1 206 ? -47.207 14.207 76.315 1.00 88.31 206 LYS A N 1
ATOM 1656 C CA . LYS A 1 206 ? -48.034 13.707 75.201 1.00 88.31 206 LYS A CA 1
ATOM 1657 C C . LYS A 1 206 ? -47.245 12.935 74.138 1.00 88.31 206 LYS A C 1
ATOM 1659 O O . LYS A 1 206 ? -47.843 12.478 73.166 1.00 88.31 206 LYS A O 1
ATOM 1664 N N . LYS A 1 207 ? -45.923 12.799 74.310 1.00 92.44 207 LYS A N 1
ATOM 1665 C CA . LYS A 1 207 ? -45.036 11.961 73.490 1.00 92.44 207 LYS A CA 1
ATOM 1666 C C . LYS A 1 207 ? -44.165 11.060 74.366 1.00 92.44 207 LYS A C 1
ATOM 1668 O O . LYS A 1 207 ? -43.767 11.468 75.453 1.00 92.44 207 LYS A O 1
ATOM 1673 N N . MET A 1 208 ? -43.818 9.874 73.873 1.00 92.38 208 MET A N 1
ATOM 1674 C CA . MET A 1 208 ? -42.855 8.960 74.501 1.00 92.38 208 MET A CA 1
ATOM 1675 C C . MET A 1 208 ? -42.155 8.088 73.451 1.00 92.38 208 MET A C 1
ATOM 1677 O O . MET A 1 208 ? -42.701 7.862 72.375 1.00 92.38 208 MET A O 1
ATOM 1681 N N . GLN A 1 209 ? -40.983 7.531 73.762 1.00 92.44 209 GLN A N 1
ATOM 1682 C CA . GLN A 1 209 ? -40.433 6.433 72.958 1.00 92.44 209 GLN A CA 1
ATOM 1683 C C . GLN A 1 209 ? -41.095 5.108 73.351 1.00 92.44 209 GLN A C 1
ATOM 1685 O O . GLN A 1 209 ? -41.262 4.813 74.536 1.00 92.44 209 GLN A O 1
ATOM 1690 N N . ILE A 1 210 ? -41.441 4.289 72.359 1.00 93.75 210 ILE A N 1
ATOM 1691 C CA . ILE A 1 210 ? -41.884 2.911 72.583 1.00 93.75 210 ILE A CA 1
ATOM 1692 C C . ILE A 1 210 ? -40.661 2.097 73.020 1.00 93.75 210 ILE A C 1
ATOM 1694 O O . ILE A 1 210 ? -39.594 2.197 72.416 1.00 93.75 210 ILE A O 1
ATOM 1698 N N . THR A 1 211 ? -40.808 1.299 74.081 1.00 91.56 211 THR A N 1
ATOM 1699 C CA . THR A 1 211 ? -39.754 0.382 74.539 1.00 91.56 211 THR A CA 1
ATOM 1700 C C . THR A 1 211 ? -39.931 -0.995 73.899 1.00 91.56 211 THR A C 1
ATOM 1702 O O . THR A 1 211 ? -40.972 -1.631 74.054 1.00 91.56 211 THR A O 1
ATOM 1705 N N . ILE A 1 212 ? -38.899 -1.459 73.199 1.00 93.25 212 ILE A N 1
ATOM 1706 C CA . ILE A 1 212 ? -38.828 -2.714 72.455 1.00 93.25 212 ILE A CA 1
ATOM 1707 C C . ILE A 1 212 ? -37.614 -3.498 72.970 1.00 93.25 212 ILE A C 1
ATOM 1709 O O . ILE A 1 212 ? -36.487 -3.001 72.976 1.00 93.25 212 ILE A O 1
ATOM 1713 N N . SER A 1 213 ? -37.828 -4.735 73.419 1.00 89.56 213 SER A N 1
ATOM 1714 C CA . SER A 1 213 ? -36.743 -5.603 73.892 1.00 89.56 213 SER A CA 1
ATOM 1715 C C . SER A 1 213 ? -35.817 -6.042 72.752 1.00 89.56 213 SER A C 1
ATOM 1717 O O . SER A 1 213 ? -36.260 -6.210 71.616 1.00 89.56 213 SER A O 1
ATOM 1719 N N . ASN A 1 214 ? -34.539 -6.284 73.070 1.00 91.69 214 ASN A N 1
ATOM 1720 C CA . ASN A 1 214 ? -33.550 -6.778 72.107 1.00 91.69 214 ASN A CA 1
ATOM 1721 C C . ASN A 1 214 ? -34.041 -8.063 71.419 1.00 91.69 214 ASN A C 1
ATOM 1723 O O . ASN A 1 214 ? -34.420 -9.021 72.095 1.00 91.69 214 ASN A O 1
ATOM 1727 N N . LYS A 1 215 ? -34.026 -8.082 70.083 1.00 90.69 215 LYS A N 1
ATOM 1728 C CA . LYS A 1 215 ? -34.597 -9.166 69.271 1.00 90.69 215 LYS A CA 1
ATOM 1729 C C . LYS A 1 215 ? -34.037 -9.144 67.850 1.00 90.69 215 LYS A C 1
ATOM 1731 O O . LYS A 1 215 ? -34.011 -8.093 67.216 1.00 90.69 215 LYS A O 1
ATOM 1736 N N . GLU A 1 216 ? -33.650 -10.296 67.312 1.00 90.62 216 GLU A N 1
ATOM 1737 C CA . GLU A 1 216 ? -33.383 -10.424 65.874 1.00 90.62 216 GLU A CA 1
ATOM 1738 C C . GLU A 1 216 ? -34.702 -10.512 65.095 1.00 90.62 216 GLU A C 1
ATOM 1740 O O . GLU A 1 216 ? -35.629 -11.203 65.520 1.00 90.62 216 GLU A O 1
ATOM 1745 N N . LEU A 1 217 ? -34.800 -9.794 63.973 1.00 90.12 217 LEU A N 1
ATOM 1746 C CA . LEU A 1 217 ? -36.033 -9.697 63.186 1.00 90.12 217 LEU A CA 1
ATOM 1747 C C . LEU A 1 217 ? -35.977 -10.514 61.890 1.00 90.12 217 LEU A C 1
ATOM 1749 O O . LEU A 1 217 ? -36.974 -11.129 61.522 1.00 90.12 217 LEU A O 1
ATOM 1753 N N . GLY A 1 218 ? -34.824 -10.538 61.216 1.00 87.31 218 GLY A N 1
ATOM 1754 C CA . GLY A 1 218 ? -34.591 -11.306 59.988 1.00 87.31 218 GLY A CA 1
ATOM 1755 C C . GLY A 1 218 ? -33.756 -10.535 58.964 1.00 87.31 218 GLY A C 1
ATOM 1756 O O . GLY A 1 218 ? -33.211 -9.478 59.277 1.00 87.31 218 GLY A O 1
ATOM 1757 N N . ASN A 1 219 ? -33.660 -11.056 57.742 1.00 87.62 219 ASN A N 1
ATOM 1758 C CA . ASN A 1 219 ? -32.842 -10.468 56.678 1.00 87.62 219 ASN A CA 1
ATOM 1759 C C . ASN A 1 219 ? -33.683 -9.618 55.713 1.00 87.62 219 ASN A C 1
ATOM 1761 O O . ASN A 1 219 ? -34.833 -9.943 55.434 1.00 87.62 219 ASN A O 1
ATOM 1765 N N . ILE A 1 220 ? -33.084 -8.547 55.190 1.00 85.75 220 ILE A N 1
ATOM 1766 C CA . ILE A 1 220 ? -33.656 -7.619 54.213 1.00 85.75 220 ILE A CA 1
ATOM 1767 C C . ILE A 1 220 ? -32.562 -7.142 53.250 1.00 85.75 220 ILE A C 1
ATOM 1769 O O . ILE A 1 220 ? -31.547 -6.569 53.653 1.00 85.75 220 ILE A O 1
ATOM 1773 N N . LYS A 1 221 ? -32.737 -7.401 51.949 1.00 83.12 221 LYS A N 1
ATOM 1774 C CA . LYS A 1 221 ? -31.713 -7.170 50.911 1.00 83.12 221 LYS A CA 1
ATOM 1775 C C . LYS A 1 221 ? -30.355 -7.793 51.319 1.00 83.12 221 LYS A C 1
ATOM 1777 O O . LYS A 1 221 ? -30.237 -9.014 51.358 1.00 83.12 221 LYS A O 1
ATOM 1782 N N . LYS A 1 222 ? -29.337 -6.976 51.624 1.00 83.31 222 LYS A N 1
ATOM 1783 C CA . LYS A 1 222 ? -27.983 -7.397 52.063 1.00 83.31 222 LYS A CA 1
ATOM 1784 C C . LYS A 1 222 ? -27.729 -7.236 53.572 1.00 83.31 222 LYS A C 1
ATOM 1786 O O . LYS A 1 222 ? -26.584 -7.322 54.016 1.00 83.31 222 LYS A O 1
ATOM 1791 N N . TRP A 1 223 ? -28.772 -6.926 54.335 1.00 85.50 223 TRP A N 1
ATOM 1792 C CA . TRP A 1 223 ? -28.697 -6.559 55.743 1.00 85.50 223 TRP A CA 1
ATOM 1793 C C . TRP A 1 223 ? -29.507 -7.523 56.614 1.00 85.50 223 TRP A C 1
ATOM 1795 O O . TRP A 1 223 ? -30.521 -8.068 56.184 1.00 85.50 223 TRP A O 1
ATOM 1805 N N . LYS A 1 224 ? -29.103 -7.672 57.871 1.00 88.75 224 LYS A N 1
ATOM 1806 C CA . LYS A 1 224 ? -29.852 -8.324 58.943 1.00 88.75 224 LYS A CA 1
ATOM 1807 C C . LYS A 1 224 ? -30.429 -7.251 59.865 1.00 88.75 224 LYS A C 1
ATOM 1809 O O . LYS A 1 224 ? -29.685 -6.445 60.427 1.00 88.75 224 LYS A O 1
ATOM 1814 N N . ALA A 1 225 ? -31.749 -7.230 60.007 1.00 91.50 225 ALA A N 1
ATOM 1815 C CA . ALA A 1 225 ? -32.476 -6.323 60.883 1.00 91.50 225 ALA A CA 1
ATOM 1816 C C . ALA A 1 225 ? -32.546 -6.885 62.315 1.00 91.50 225 ALA A C 1
ATOM 1818 O O . ALA A 1 225 ? -32.922 -8.044 62.531 1.00 91.50 225 ALA A O 1
ATOM 1819 N N . LYS A 1 226 ? -32.217 -6.056 63.312 1.00 93.38 226 LYS A N 1
ATOM 1820 C CA . LYS A 1 226 ? -32.320 -6.391 64.742 1.00 93.38 226 LYS A CA 1
ATOM 1821 C C . LYS A 1 226 ? -32.727 -5.182 65.585 1.00 93.38 226 LYS A C 1
ATOM 1823 O O . LYS A 1 226 ? -32.414 -4.049 65.236 1.00 93.38 226 LYS A O 1
ATOM 1828 N N . ILE A 1 227 ? -33.378 -5.436 66.715 1.00 94.12 227 ILE A N 1
ATOM 1829 C CA . ILE A 1 227 ? -33.537 -4.484 67.817 1.00 94.12 227 ILE A CA 1
ATOM 1830 C C . ILE A 1 227 ? -32.398 -4.709 68.811 1.00 94.12 227 ILE A C 1
ATOM 1832 O O . ILE A 1 227 ? -32.202 -5.826 69.292 1.00 94.12 227 ILE A O 1
ATOM 1836 N N . GLU A 1 228 ? -31.670 -3.647 69.140 1.00 92.25 228 GLU A N 1
ATOM 1837 C CA . GLU A 1 228 ? -30.567 -3.654 70.098 1.00 92.25 228 GLU A CA 1
ATOM 1838 C C . GLU A 1 228 ? -30.502 -2.307 70.826 1.00 92.25 228 GLU A C 1
ATOM 1840 O O . GLU A 1 228 ? -30.308 -1.270 70.199 1.00 92.25 228 GLU A O 1
ATOM 1845 N N . GLY A 1 229 ? -30.675 -2.313 72.151 1.00 88.50 229 GLY A N 1
ATOM 1846 C CA . GLY A 1 229 ? -30.636 -1.093 72.965 1.00 88.50 229 GLY A CA 1
ATOM 1847 C C . GLY A 1 229 ? -31.836 -0.166 72.744 1.00 88.50 229 GLY A C 1
ATOM 1848 O O . GLY A 1 229 ? -31.668 1.045 72.770 1.00 88.50 229 GLY A O 1
ATOM 1849 N N . ASN A 1 230 ? -33.027 -0.738 72.520 1.00 92.00 230 ASN A N 1
ATOM 1850 C CA . ASN A 1 230 ? -34.255 -0.060 72.065 1.00 92.00 230 ASN A CA 1
ATOM 1851 C C . ASN A 1 230 ? -34.234 0.465 70.612 1.00 92.00 230 ASN A C 1
ATOM 1853 O O . ASN A 1 230 ? -35.170 1.135 70.177 1.00 92.00 230 ASN A O 1
ATOM 1857 N N . THR A 1 231 ? -33.198 0.134 69.843 1.00 94.06 231 THR A N 1
ATOM 1858 C CA . THR A 1 231 ? -32.956 0.731 68.527 1.00 94.06 231 THR A CA 1
ATOM 1859 C C . THR A 1 231 ? -33.018 -0.319 67.422 1.00 94.06 231 THR A C 1
ATOM 1861 O O . THR A 1 231 ? -32.389 -1.371 67.531 1.00 94.06 231 THR A O 1
ATOM 1864 N N . LEU A 1 232 ? -33.755 -0.041 66.345 1.00 94.81 232 LEU A N 1
ATOM 1865 C CA . LEU A 1 232 ? -33.760 -0.828 65.113 1.00 94.81 232 LEU A CA 1
ATOM 1866 C C . LEU A 1 232 ? -32.494 -0.529 64.307 1.00 94.81 232 LEU A C 1
ATOM 1868 O O . LEU A 1 232 ? -32.233 0.618 63.943 1.00 94.81 232 LEU A O 1
ATOM 1872 N N . LYS A 1 233 ? -31.722 -1.580 64.032 1.00 93.75 233 LYS A N 1
ATOM 1873 C CA . LYS A 1 233 ? -30.436 -1.540 63.335 1.00 93.75 233 LYS A CA 1
ATOM 1874 C C . LYS A 1 233 ? -30.424 -2.516 62.168 1.00 93.75 233 LYS A C 1
ATOM 1876 O O . LYS A 1 233 ? -30.995 -3.604 62.263 1.00 93.75 233 LYS A O 1
ATOM 1881 N N . PHE A 1 234 ? -29.686 -2.160 61.125 1.00 92.19 234 PHE A N 1
ATOM 1882 C CA . PHE A 1 234 ? -29.398 -3.012 59.977 1.00 92.19 234 PHE A CA 1
ATOM 1883 C C . PHE A 1 234 ? -27.887 -3.261 59.933 1.00 92.19 234 PHE A C 1
ATOM 1885 O O . PHE A 1 234 ? -27.102 -2.323 59.839 1.00 92.19 234 PHE A O 1
ATOM 1892 N N . VAL A 1 235 ? -27.460 -4.520 60.050 1.00 86.31 235 VAL A N 1
ATOM 1893 C CA . VAL A 1 235 ? -26.036 -4.910 59.991 1.00 86.31 235 VAL A CA 1
ATOM 1894 C C . VAL A 1 235 ? -25.767 -5.752 58.742 1.00 86.31 235 VAL A C 1
ATOM 1896 O O . VAL A 1 235 ? -26.688 -6.432 58.298 1.00 86.31 235 VAL A O 1
ATOM 1899 N N . PRO A 1 236 ? -24.575 -5.712 58.119 1.00 81.25 236 PRO A N 1
ATOM 1900 C CA . PRO A 1 236 ? -24.301 -6.521 56.931 1.00 81.25 236 PRO A CA 1
ATOM 1901 C C . PRO A 1 236 ? -24.513 -8.018 57.195 1.00 81.25 236 PRO A C 1
ATOM 1903 O O . PRO A 1 236 ? -24.089 -8.531 58.228 1.00 81.25 236 PRO A O 1
ATOM 1906 N N . ASP A 1 237 ? -25.152 -8.718 56.258 1.00 82.62 237 ASP A N 1
ATOM 1907 C CA . ASP A 1 237 ? -25.356 -10.170 56.320 1.00 82.62 237 ASP A CA 1
ATOM 1908 C C . ASP A 1 237 ? -24.085 -10.897 55.837 1.00 82.62 237 ASP A C 1
ATOM 1910 O O . ASP A 1 237 ? -23.968 -11.269 54.666 1.00 82.62 237 ASP A O 1
ATOM 1914 N N . THR A 1 238 ? -23.088 -11.012 56.722 1.00 83.38 238 THR A N 1
ATOM 1915 C CA . THR A 1 238 ? -21.764 -11.603 56.452 1.00 83.38 238 THR A CA 1
ATOM 1916 C C . THR A 1 238 ? -21.392 -12.696 57.458 1.00 83.38 238 THR A C 1
ATOM 1918 O O . THR A 1 238 ? -21.912 -12.741 58.571 1.00 83.38 238 THR A O 1
ATOM 1921 N N . TYR A 1 239 ? -20.466 -13.582 57.072 1.00 84.56 239 TYR A N 1
ATOM 1922 C CA . TYR A 1 239 ? -19.944 -14.654 57.930 1.00 84.56 239 TYR A CA 1
ATOM 1923 C C . TYR A 1 239 ? -18.439 -14.880 57.726 1.00 84.56 239 TYR A C 1
ATOM 1925 O O . TYR A 1 239 ? -17.846 -14.410 56.752 1.00 84.56 239 TYR A O 1
ATOM 1933 N N . ILE A 1 240 ? -17.810 -15.615 58.646 1.00 83.62 240 ILE A N 1
ATOM 1934 C CA . ILE A 1 240 ? -16.393 -15.994 58.578 1.00 83.62 240 ILE A CA 1
ATOM 1935 C C . ILE A 1 240 ? -16.310 -17.490 58.255 1.00 83.62 240 ILE A C 1
ATOM 1937 O O . ILE A 1 240 ? -16.529 -18.332 59.123 1.00 83.62 240 ILE A O 1
ATOM 1941 N N . GLY A 1 241 ? -15.991 -17.820 56.999 1.00 87.88 241 GLY A N 1
ATOM 1942 C CA . GLY A 1 241 ? -15.763 -19.191 56.537 1.00 87.88 241 GLY A CA 1
ATOM 1943 C C . GLY A 1 241 ? -14.309 -19.413 56.116 1.00 87.88 241 GLY A C 1
ATOM 1944 O O . GLY A 1 241 ? -13.819 -18.753 55.202 1.00 87.88 241 GLY A O 1
ATOM 1945 N N . ASN A 1 242 ? -13.589 -20.342 56.741 1.00 91.88 242 ASN A N 1
ATOM 1946 C CA . ASN A 1 242 ? -12.227 -20.684 56.302 1.00 91.88 242 ASN A CA 1
ATOM 1947 C C . ASN A 1 242 ? -12.287 -21.784 55.239 1.00 91.88 242 ASN A C 1
ATOM 1949 O O . ASN A 1 242 ? -12.904 -22.818 55.485 1.00 91.88 242 ASN A O 1
ATOM 1953 N N . ILE A 1 243 ? -11.633 -21.614 54.088 1.00 92.31 243 ILE A N 1
ATOM 1954 C CA . ILE A 1 243 ? -11.633 -22.643 53.040 1.00 92.31 243 ILE A CA 1
ATOM 1955 C C . ILE A 1 243 ? -10.473 -23.629 53.215 1.00 92.31 243 ILE A C 1
ATOM 1957 O O . ILE A 1 243 ? -9.361 -23.271 53.603 1.00 92.31 243 ILE A O 1
ATOM 1961 N N . SER A 1 244 ? -10.730 -24.894 52.905 1.00 91.88 244 SER A N 1
ATOM 1962 C CA . SER A 1 244 ? -9.733 -25.963 52.882 1.00 91.88 244 SER A CA 1
ATOM 1963 C C . SER A 1 244 ? -10.011 -26.915 51.723 1.00 91.88 244 SER A C 1
ATOM 1965 O O . SER A 1 244 ? -11.149 -27.010 51.259 1.00 91.88 244 SER A O 1
ATOM 1967 N N . SER A 1 245 ? -8.985 -27.620 51.244 1.00 93.81 245 SER A N 1
ATOM 1968 C CA . SER A 1 245 ? -9.159 -28.611 50.184 1.00 93.81 245 SER A CA 1
ATOM 1969 C C . SER A 1 245 ? -8.213 -29.802 50.278 1.00 93.81 245 SER A C 1
ATOM 1971 O O . SER A 1 245 ? -7.140 -29.735 50.881 1.00 93.81 245 SER A O 1
ATOM 1973 N N . GLU A 1 246 ? -8.633 -30.898 49.650 1.00 94.81 246 GLU A N 1
ATOM 1974 C CA . GLU A 1 246 ? -7.880 -32.137 49.504 1.00 94.81 246 GLU A CA 1
ATOM 1975 C C . GLU A 1 246 ? -8.027 -32.649 48.062 1.00 94.81 246 GLU A C 1
ATOM 1977 O O . GLU A 1 246 ? -9.117 -33.019 47.620 1.00 94.81 246 GLU A O 1
ATOM 1982 N N . LEU A 1 247 ? -6.930 -32.658 47.308 1.00 95.19 247 LEU A N 1
ATOM 1983 C CA . LEU A 1 247 ? -6.910 -33.116 45.921 1.00 95.19 247 LEU A CA 1
ATOM 1984 C C . LEU A 1 247 ? -6.944 -34.651 45.863 1.00 95.19 247 LEU A C 1
ATOM 1986 O O . LEU A 1 247 ? -6.107 -35.313 46.473 1.00 95.19 247 LEU A O 1
ATOM 1990 N N . LYS A 1 248 ? -7.900 -35.218 45.122 1.00 93.88 248 LYS A N 1
ATOM 1991 C CA . LYS A 1 248 ? -8.084 -36.672 44.966 1.00 93.88 248 LYS A CA 1
ATOM 1992 C C . LYS A 1 248 ? -7.432 -37.208 43.700 1.00 93.88 248 LYS A C 1
ATOM 1994 O O . LYS A 1 248 ? -6.826 -38.275 43.730 1.00 93.88 248 LYS A O 1
ATOM 1999 N N . ARG A 1 249 ? -7.560 -36.484 42.585 1.00 93.25 249 ARG A N 1
ATOM 2000 C CA . ARG A 1 249 ? -6.980 -36.847 41.281 1.00 93.25 249 ARG A CA 1
ATOM 2001 C C . ARG A 1 249 ? -6.493 -35.595 40.560 1.00 93.25 249 ARG A C 1
ATOM 2003 O O . ARG A 1 249 ? -7.101 -34.539 40.698 1.00 93.25 249 ARG A O 1
ATOM 2010 N N . PHE A 1 250 ? -5.427 -35.724 39.777 1.00 95.25 250 PHE A N 1
ATOM 2011 C CA . PHE A 1 250 ? -4.864 -34.648 38.959 1.00 95.25 250 PHE A CA 1
ATOM 2012 C C . PHE A 1 250 ? -4.139 -35.268 37.766 1.00 95.25 250 PHE A C 1
ATOM 2014 O O . PHE A 1 250 ? -3.235 -36.070 37.971 1.00 95.25 250 PHE A O 1
ATOM 2021 N N . ASN A 1 251 ? -4.565 -34.953 36.544 1.00 93.75 251 ASN A N 1
ATOM 2022 C CA . ASN A 1 251 ? -4.053 -35.560 35.315 1.00 93.75 251 ASN A CA 1
ATOM 2023 C C . ASN A 1 251 ? -4.058 -34.540 34.174 1.00 93.75 251 ASN A C 1
ATOM 2025 O O . ASN A 1 251 ? -5.010 -33.767 34.044 1.00 93.75 251 ASN A O 1
ATOM 2029 N N . MET A 1 252 ? -3.065 -34.618 33.292 1.00 93.75 252 MET A N 1
ATOM 2030 C CA . MET A 1 252 ? -3.123 -33.976 31.979 1.00 93.75 252 MET A CA 1
ATOM 2031 C C . MET A 1 252 ? -3.866 -34.881 30.988 1.00 93.75 252 MET A C 1
ATOM 2033 O O . MET A 1 252 ? -3.765 -36.106 31.060 1.00 93.75 252 MET A O 1
ATOM 2037 N N . LYS A 1 253 ? -4.650 -34.282 30.093 1.00 92.31 253 LYS A N 1
ATOM 2038 C CA . LYS A 1 253 ? -5.458 -34.955 29.071 1.00 92.31 253 LYS A CA 1
ATOM 2039 C C . LYS A 1 253 ? -5.439 -34.152 27.773 1.00 92.31 253 LYS A C 1
ATOM 2041 O O . LYS A 1 253 ? -5.072 -32.979 27.763 1.00 92.31 253 LYS A O 1
ATOM 2046 N N . GLN A 1 254 ? -5.879 -34.792 26.697 1.00 90.50 254 GLN A N 1
ATOM 2047 C CA . GLN A 1 254 ? -6.063 -34.175 25.390 1.00 90.50 254 GLN A CA 1
ATOM 2048 C C . GLN A 1 254 ? -7.552 -34.207 25.022 1.00 90.50 254 GLN A C 1
ATOM 2050 O O . GLN A 1 254 ? -8.219 -35.228 25.205 1.00 90.50 254 GLN A O 1
ATOM 2055 N N . ALA A 1 255 ? -8.084 -33.084 24.549 1.00 86.00 255 ALA A N 1
ATOM 2056 C CA . ALA A 1 255 ? -9.450 -32.973 24.052 1.00 86.00 255 ALA A CA 1
ATOM 2057 C C . ALA A 1 255 ? -9.555 -33.462 22.593 1.00 86.00 255 ALA A C 1
ATOM 2059 O O . ALA A 1 255 ? -8.553 -33.640 21.902 1.00 86.00 255 ALA A O 1
ATOM 2060 N N . ALA A 1 256 ? -10.780 -33.670 22.097 1.00 80.25 256 ALA A N 1
ATOM 2061 C CA . ALA A 1 256 ? -11.026 -34.228 20.758 1.00 80.25 256 ALA A CA 1
ATOM 2062 C C . ALA A 1 256 ? -10.515 -33.349 19.593 1.00 80.25 256 ALA A C 1
ATOM 2064 O O . ALA A 1 256 ? -10.339 -33.842 18.484 1.00 80.25 256 ALA A O 1
ATOM 2065 N N . ASN A 1 257 ? -10.263 -32.062 19.845 1.00 76.62 257 ASN A N 1
ATOM 2066 C CA . ASN A 1 257 ? -9.636 -31.115 18.917 1.00 76.62 257 ASN A CA 1
ATOM 2067 C C . ASN A 1 257 ? -8.092 -31.125 18.976 1.00 76.62 257 ASN A C 1
ATOM 2069 O O . ASN A 1 257 ? -7.461 -30.288 18.342 1.00 76.62 257 ASN A O 1
ATOM 2073 N N . GLY A 1 258 ? -7.487 -32.021 19.762 1.00 82.25 258 GLY A N 1
ATOM 2074 C CA . GLY A 1 258 ? -6.043 -32.099 19.982 1.00 82.25 258 GLY A CA 1
ATOM 2075 C C . GLY A 1 258 ? -5.507 -31.203 21.106 1.00 82.25 258 GLY A C 1
ATOM 2076 O O . GLY A 1 258 ? -4.344 -31.362 21.472 1.00 82.25 258 GLY A O 1
ATOM 2077 N N . ALA A 1 259 ? -6.325 -30.319 21.689 1.00 87.06 259 ALA A N 1
ATOM 2078 C CA . ALA A 1 259 ? -5.863 -29.351 22.684 1.00 87.06 259 ALA A CA 1
ATOM 2079 C C . ALA A 1 259 ? -5.613 -29.989 24.061 1.00 87.06 259 ALA A C 1
ATOM 2081 O O . ALA A 1 259 ? -6.435 -30.763 24.565 1.00 87.06 259 ALA A O 1
ATOM 2082 N N . HIS A 1 260 ? -4.501 -29.632 24.701 1.00 93.81 260 HIS A N 1
ATOM 2083 C CA . HIS A 1 260 ? -4.116 -30.164 26.008 1.00 93.81 260 HIS A CA 1
ATOM 2084 C C . HIS A 1 260 ? -4.705 -29.368 27.173 1.00 93.81 260 HIS A C 1
ATOM 2086 O O . HIS A 1 260 ? -4.701 -28.132 27.203 1.00 93.81 260 HIS A O 1
ATOM 2092 N N . TYR A 1 261 ? -5.170 -30.101 28.182 1.00 94.56 261 TYR A N 1
ATOM 2093 C CA . TYR A 1 261 ? -5.755 -29.539 29.388 1.00 94.56 261 TYR A CA 1
ATOM 2094 C C . TYR A 1 261 ? -5.368 -30.334 30.635 1.00 94.56 261 TYR A C 1
ATOM 2096 O O . TYR A 1 261 ? -5.166 -31.549 30.604 1.00 94.56 261 TYR A O 1
ATOM 2104 N N . ILE A 1 262 ? -5.272 -29.636 31.761 1.00 95.44 262 ILE A N 1
ATOM 2105 C CA . ILE A 1 262 ? -5.144 -30.241 33.085 1.00 95.44 262 ILE A CA 1
ATOM 2106 C C . ILE A 1 262 ? -6.542 -30.418 33.657 1.00 95.44 262 ILE A C 1
ATOM 2108 O O . ILE A 1 262 ? -7.368 -29.516 33.564 1.00 95.44 262 ILE A O 1
ATOM 2112 N N . SER A 1 263 ? -6.795 -31.569 34.276 1.00 94.88 263 SER A N 1
ATOM 2113 C CA . SER A 1 263 ? -8.040 -31.864 34.982 1.00 94.88 263 SER A CA 1
ATOM 2114 C C . SER A 1 263 ? -7.765 -32.435 36.367 1.00 94.88 263 SER A C 1
ATOM 2116 O O . SER A 1 263 ? -6.836 -33.227 36.551 1.00 94.88 263 SER A O 1
ATOM 2118 N N . GLY A 1 264 ? -8.600 -32.080 37.336 1.00 95.06 264 GLY A N 1
ATOM 2119 C CA . GLY A 1 264 ? -8.512 -32.589 38.694 1.00 95.06 264 GLY A CA 1
ATOM 2120 C C . GLY A 1 264 ? -9.869 -32.876 39.319 1.00 95.06 264 GLY A C 1
ATOM 2121 O O . GLY A 1 264 ? -10.908 -32.384 38.889 1.00 95.06 264 GLY A O 1
ATOM 2122 N N . GLU A 1 265 ? -9.840 -33.699 40.358 1.00 96.56 265 GLU A N 1
ATOM 2123 C CA . GLU A 1 265 ? -10.966 -33.938 41.253 1.00 96.56 265 GLU A CA 1
ATOM 2124 C C . GLU A 1 265 ? -10.514 -33.585 42.665 1.00 96.56 265 GLU A C 1
ATOM 2126 O O . GLU A 1 265 ? -9.478 -34.066 43.131 1.00 96.56 265 GLU A O 1
ATOM 2131 N N . ILE A 1 266 ? -11.267 -32.717 43.328 1.00 96.25 266 ILE A N 1
ATOM 2132 C CA . ILE A 1 266 ? -10.870 -32.058 44.568 1.00 96.25 266 ILE A CA 1
ATOM 2133 C C . ILE A 1 266 ? -12.034 -32.052 45.555 1.00 96.25 266 ILE A C 1
ATOM 2135 O O . ILE A 1 266 ? -13.183 -31.816 45.186 1.00 96.25 266 ILE A O 1
ATOM 2139 N N . VAL A 1 267 ? -11.741 -32.319 46.824 1.00 95.75 267 VAL A N 1
ATOM 2140 C CA . VAL A 1 267 ? -12.676 -32.078 47.923 1.00 95.75 267 VAL A CA 1
ATOM 2141 C C . VAL A 1 267 ? -12.438 -30.665 48.439 1.00 95.75 267 VAL A C 1
ATOM 2143 O O . VAL A 1 267 ? -11.296 -30.318 48.728 1.00 95.75 267 VAL A O 1
ATOM 2146 N N . ILE A 1 268 ? -13.489 -29.857 48.553 1.00 94.81 268 ILE A N 1
ATOM 2147 C CA . ILE A 1 268 ? -13.446 -28.486 49.073 1.00 94.81 268 ILE A CA 1
ATOM 2148 C C . ILE A 1 268 ? -14.433 -28.392 50.236 1.00 94.81 268 ILE A C 1
ATOM 2150 O O . ILE A 1 268 ? -15.587 -28.795 50.105 1.00 94.81 268 ILE A O 1
ATOM 2154 N N . VAL A 1 269 ? -13.967 -27.871 51.371 1.00 92.44 269 VAL A N 1
ATOM 2155 C CA . VAL A 1 269 ? -14.752 -27.712 52.602 1.00 92.44 269 VAL A CA 1
ATOM 2156 C C . VAL A 1 269 ? -14.590 -26.287 53.110 1.00 92.44 269 VAL A C 1
ATOM 2158 O O . VAL A 1 269 ? -13.459 -25.811 53.268 1.00 92.44 269 VAL A O 1
ATOM 2161 N N . GLU A 1 270 ? -15.712 -25.635 53.400 1.00 91.56 270 GLU A N 1
ATOM 2162 C CA . GLU A 1 270 ? -15.751 -24.346 54.088 1.00 91.56 270 GLU A CA 1
ATOM 2163 C C . GLU A 1 270 ? -16.050 -24.567 55.577 1.00 91.56 270 GLU A C 1
ATOM 2165 O O . GLU A 1 270 ? -16.925 -25.352 55.939 1.00 91.56 270 GLU A O 1
ATOM 2170 N N . TRP A 1 271 ? -15.298 -23.910 56.455 1.00 89.56 271 TRP A N 1
ATOM 2171 C CA . TRP A 1 271 ? -15.408 -24.051 57.906 1.00 89.56 271 TRP A CA 1
ATOM 2172 C C . TRP A 1 271 ? -15.996 -22.782 58.510 1.00 89.56 271 TRP A C 1
ATOM 2174 O O . TRP A 1 271 ? -15.280 -21.787 58.647 1.00 89.56 271 TRP A O 1
ATOM 2184 N N . VAL A 1 272 ? -17.274 -22.832 58.881 1.00 86.75 272 VAL A N 1
ATOM 2185 C CA . VAL A 1 272 ? -18.009 -21.726 59.513 1.00 86.75 272 VAL A CA 1
ATOM 2186 C C . VAL A 1 272 ? -18.145 -22.037 60.999 1.00 86.75 272 VAL A C 1
ATOM 2188 O O . VAL A 1 272 ? -18.590 -23.124 61.360 1.00 86.75 272 VAL A O 1
ATOM 2191 N N . ASP A 1 273 ? -17.673 -21.136 61.862 1.00 81.69 273 ASP A N 1
ATOM 2192 C CA . ASP A 1 273 ? -17.657 -21.297 63.329 1.00 81.69 273 ASP A CA 1
ATOM 2193 C C . ASP A 1 273 ? -17.081 -22.643 63.831 1.00 81.69 273 ASP A C 1
ATOM 2195 O O . ASP A 1 273 ? -17.467 -23.183 64.867 1.00 81.69 273 ASP A O 1
ATOM 2199 N N . GLY A 1 274 ? -16.120 -23.201 63.084 1.00 77.31 274 GLY A N 1
ATOM 2200 C CA . GLY A 1 274 ? -15.473 -24.485 63.384 1.00 77.31 274 GLY A CA 1
ATOM 2201 C C . GLY A 1 274 ? -16.241 -25.728 62.912 1.00 77.31 274 GLY A C 1
ATOM 2202 O O . GLY A 1 274 ? -15.737 -26.839 63.068 1.00 77.31 274 GLY A O 1
ATOM 2203 N N . VAL A 1 275 ? -17.411 -25.565 62.291 1.00 82.00 275 VAL A N 1
ATOM 2204 C CA . VAL A 1 275 ? -18.200 -26.644 61.681 1.00 82.00 275 VAL A CA 1
ATOM 2205 C C . VAL A 1 275 ? -17.862 -26.762 60.194 1.00 82.00 275 VAL A C 1
ATOM 2207 O O . VAL A 1 275 ? -17.830 -25.769 59.470 1.00 82.00 275 VAL A O 1
ATOM 2210 N N . SER A 1 276 ? -17.617 -27.986 59.719 1.00 87.31 276 SER A N 1
ATOM 2211 C CA . SER A 1 276 ? -17.405 -28.265 58.295 1.00 87.31 276 SER A CA 1
ATOM 2212 C C . SER A 1 276 ? -18.726 -28.190 57.531 1.00 87.31 276 SER A C 1
ATOM 2214 O O . SER A 1 276 ? -19.654 -28.948 57.823 1.00 87.31 276 SER A O 1
ATOM 2216 N N . THR A 1 277 ? -18.782 -27.341 56.514 1.00 86.56 277 THR A N 1
ATOM 2217 C CA . THR A 1 277 ? -19.945 -27.135 55.646 1.00 86.56 277 THR A CA 1
ATOM 2218 C C . THR A 1 277 ? -19.608 -27.432 54.187 1.00 86.56 277 THR A C 1
ATOM 2220 O O . THR A 1 277 ? -18.444 -27.399 53.770 1.00 86.56 277 THR A O 1
ATOM 2223 N N . VAL A 1 278 ? -20.653 -27.728 53.413 1.00 88.38 278 VAL A N 1
ATOM 2224 C CA . VAL A 1 278 ? -20.606 -27.656 51.951 1.00 88.38 278 VAL A CA 1
ATOM 2225 C C . VAL A 1 278 ? -20.607 -26.174 51.569 1.00 88.38 278 VAL A C 1
ATOM 2227 O O . VAL A 1 278 ? -21.489 -25.465 52.054 1.00 88.38 278 VAL A O 1
ATOM 2230 N N . PRO A 1 279 ? -19.685 -25.690 50.716 1.00 88.75 279 PRO A N 1
ATOM 2231 C CA . PRO A 1 279 ? -19.761 -24.331 50.186 1.00 88.75 279 PRO A CA 1
ATOM 2232 C C . PRO A 1 279 ? -21.122 -24.069 49.521 1.00 88.75 279 PRO A C 1
ATOM 2234 O O . PRO A 1 279 ? -21.477 -24.736 48.551 1.00 88.75 279 PRO A O 1
ATOM 2237 N N . GLU A 1 280 ? -21.887 -23.100 50.032 1.00 86.06 280 GLU A N 1
ATOM 2238 C CA . GLU A 1 280 ? -23.226 -22.766 49.505 1.00 86.06 280 GLU A CA 1
ATOM 2239 C C . GLU A 1 280 ? -23.181 -22.189 48.082 1.00 86.06 280 GLU A C 1
ATOM 2241 O O . GLU A 1 280 ? -24.141 -22.296 47.319 1.00 86.06 280 GLU A O 1
ATOM 2246 N N . VAL A 1 281 ? -22.053 -21.569 47.727 1.00 90.50 281 VAL A N 1
ATOM 2247 C CA . VAL A 1 281 ? -21.776 -21.000 46.408 1.00 90.50 281 VAL A CA 1
ATOM 2248 C C . VAL A 1 281 ? -20.547 -21.696 45.833 1.00 90.50 281 VAL A C 1
ATOM 2250 O O . VAL A 1 281 ? -19.571 -21.929 46.549 1.00 90.50 281 VAL A O 1
ATOM 2253 N N . LEU A 1 282 ? -20.601 -22.009 44.536 1.00 92.62 282 LEU A N 1
ATOM 2254 C CA . LEU A 1 282 ? -19.551 -22.711 43.798 1.00 92.62 282 LEU A CA 1
ATOM 2255 C C . LEU A 1 282 ? -18.170 -22.062 44.042 1.00 92.62 282 LEU A C 1
ATOM 2257 O O . LEU A 1 282 ? -17.998 -20.889 43.702 1.00 92.62 282 LEU A O 1
ATOM 2261 N N . PRO A 1 283 ? -17.191 -22.782 44.626 1.00 93.88 283 PRO A N 1
ATOM 2262 C CA . PRO A 1 283 ? -15.844 -22.258 44.839 1.00 93.88 283 PRO A CA 1
ATOM 2263 C C . PRO A 1 283 ? -15.154 -21.888 43.526 1.00 93.88 283 PRO A C 1
ATOM 2265 O O . PRO A 1 283 ? -15.462 -22.448 42.478 1.00 93.88 283 PRO A O 1
ATOM 2268 N N . LYS A 1 284 ? -14.164 -20.998 43.592 1.00 95.56 284 LYS A N 1
ATOM 2269 C CA . LYS A 1 284 ? -13.362 -20.572 42.441 1.00 95.56 284 LYS A CA 1
ATOM 2270 C C . LYS A 1 284 ? -11.970 -21.196 42.492 1.00 95.56 284 LYS A C 1
ATOM 2272 O O . LYS A 1 284 ? -11.302 -21.121 43.520 1.00 95.56 284 LYS A O 1
ATOM 2277 N N . ILE A 1 285 ? -11.510 -21.762 41.375 1.00 96.62 285 ILE A N 1
ATOM 2278 C CA . ILE A 1 285 ? -10.129 -22.236 41.195 1.00 96.62 285 ILE A CA 1
ATOM 2279 C C . ILE A 1 285 ? -9.467 -21.421 40.083 1.00 96.62 285 ILE A C 1
ATOM 2281 O O . ILE A 1 285 ? -10.062 -21.179 39.037 1.00 96.62 285 ILE A O 1
ATOM 2285 N N . THR A 1 286 ? -8.239 -20.968 40.324 1.00 96.06 286 THR A N 1
ATOM 2286 C CA . THR A 1 286 ? -7.490 -20.092 39.415 1.00 96.06 286 THR A CA 1
ATOM 2287 C C . THR A 1 286 ? -6.051 -20.581 39.269 1.00 96.06 286 THR A C 1
ATOM 2289 O O . THR A 1 286 ? -5.340 -20.718 40.265 1.00 96.06 286 THR A O 1
ATOM 2292 N N . LEU A 1 287 ? -5.601 -20.818 38.037 1.00 96.31 287 LEU A N 1
ATOM 2293 C CA . LEU A 1 287 ? -4.204 -21.080 37.701 1.00 96.31 287 LEU A CA 1
ATOM 2294 C C . LEU A 1 287 ? -3.460 -19.742 37.570 1.00 96.31 287 LEU A C 1
ATOM 2296 O O . LEU A 1 287 ? -3.699 -18.975 36.640 1.00 96.31 287 LEU A O 1
ATOM 2300 N N . LYS A 1 288 ? -2.557 -19.451 38.502 1.00 95.19 288 LYS A N 1
ATOM 2301 C CA . LYS A 1 288 ? -1.904 -18.144 38.657 1.00 95.19 288 LYS A CA 1
ATOM 2302 C C . LYS A 1 288 ? -0.392 -18.292 38.559 1.00 95.19 288 LYS A C 1
ATOM 2304 O O . LYS A 1 288 ? 0.159 -19.231 39.137 1.00 95.19 288 LYS A O 1
ATOM 2309 N N . SER A 1 289 ? 0.289 -17.399 37.842 1.00 95.94 289 SER A N 1
ATOM 2310 C CA . SER A 1 289 ? 1.753 -17.433 37.794 1.00 95.94 289 SER A CA 1
ATOM 2311 C C . SER A 1 289 ? 2.350 -17.099 39.163 1.00 95.94 289 SER A C 1
ATOM 2313 O O . SER A 1 289 ? 1.794 -16.311 39.931 1.00 95.94 289 SER A O 1
ATOM 2315 N N . THR A 1 290 ? 3.501 -17.689 39.481 1.00 92.69 290 THR A N 1
ATOM 2316 C CA . THR A 1 290 ? 4.192 -17.488 40.767 1.00 92.69 290 THR A CA 1
ATOM 2317 C C . THR A 1 290 ? 4.680 -16.051 40.977 1.00 92.69 290 THR A C 1
ATOM 2319 O O . THR A 1 290 ? 4.841 -15.628 42.118 1.00 92.69 290 THR A O 1
ATOM 2322 N N . ASP A 1 291 ? 4.851 -15.285 39.896 1.00 89.69 291 ASP A N 1
ATOM 2323 C CA . ASP A 1 291 ? 5.158 -13.849 39.910 1.00 89.69 291 ASP A CA 1
ATOM 2324 C C . ASP A 1 291 ? 3.913 -12.937 39.920 1.00 89.69 291 ASP A C 1
ATOM 2326 O O . ASP A 1 291 ? 4.043 -11.716 39.960 1.00 89.69 291 ASP A O 1
ATOM 2330 N N . GLY A 1 292 ? 2.704 -13.510 39.867 1.00 88.31 292 GLY A N 1
ATOM 2331 C CA . GLY A 1 292 ? 1.435 -12.780 39.869 1.00 88.31 292 GLY A CA 1
ATOM 2332 C C . GLY A 1 292 ? 1.098 -12.013 38.584 1.00 88.31 292 GLY A C 1
ATOM 2333 O O . GLY A 1 292 ? 0.086 -11.316 38.570 1.00 88.31 292 GLY A O 1
ATOM 2334 N N . THR A 1 293 ? 1.901 -12.125 37.519 1.00 90.06 293 THR A N 1
ATOM 2335 C CA . THR A 1 293 ? 1.706 -11.363 36.268 1.00 90.06 293 THR A CA 1
ATOM 2336 C C . THR A 1 293 ? 0.565 -11.867 35.384 1.00 90.06 293 THR A C 1
ATOM 2338 O O . THR A 1 293 ? -0.019 -11.072 34.651 1.00 90.06 293 THR A O 1
ATOM 2341 N N . VAL A 1 294 ? 0.224 -13.160 35.440 1.00 91.12 294 VAL A N 1
ATOM 2342 C CA . VAL A 1 294 ? -0.867 -13.763 34.654 1.00 91.12 294 VAL A CA 1
ATOM 2343 C C . VAL A 1 294 ? -1.715 -14.712 35.501 1.00 91.12 294 VAL A C 1
ATOM 2345 O O . VAL A 1 294 ? -1.245 -15.326 36.460 1.00 91.12 294 VAL A O 1
ATOM 2348 N N . SER A 1 295 ? -2.997 -14.817 35.153 1.00 93.94 295 SER A N 1
ATOM 2349 C CA . SER A 1 295 ? -4.000 -15.535 35.937 1.00 93.94 295 SER A CA 1
ATOM 2350 C C . SER A 1 295 ? -5.112 -16.054 35.028 1.00 93.94 295 SER A C 1
ATOM 2352 O O . SER A 1 295 ? -5.703 -15.279 34.281 1.00 93.94 295 SER A O 1
ATOM 2354 N N . TYR A 1 296 ? -5.417 -17.346 35.122 1.00 95.06 296 TYR A N 1
ATOM 2355 C CA . TYR A 1 296 ? -6.411 -18.045 34.307 1.00 95.06 296 TYR A CA 1
ATOM 2356 C C . TYR A 1 296 ? -7.447 -18.712 35.214 1.00 95.06 296 TYR A C 1
ATOM 2358 O O . TYR A 1 296 ? -7.095 -19.443 36.138 1.00 95.06 296 TYR A O 1
ATOM 2366 N N . GLU A 1 297 ? -8.727 -18.441 34.983 1.00 94.81 297 GLU A N 1
ATOM 2367 C CA . GLU A 1 297 ? -9.820 -19.039 35.751 1.00 94.81 297 GLU A CA 1
ATOM 2368 C C . GLU A 1 297 ? -10.161 -20.423 35.197 1.00 94.81 297 GLU A C 1
ATOM 2370 O O . GLU A 1 297 ? -10.407 -20.577 34.001 1.00 94.81 297 GLU A O 1
ATOM 2375 N N . SER A 1 298 ? -10.153 -21.427 36.072 1.00 95.00 298 SER A N 1
ATOM 2376 C CA . SER A 1 298 ? -10.409 -22.817 35.703 1.00 95.00 298 SER A CA 1
ATOM 2377 C C . SER A 1 298 ? -11.903 -23.118 35.740 1.00 95.00 298 SER A C 1
ATOM 2379 O O . SER A 1 298 ? -12.620 -22.646 36.625 1.00 95.00 298 SER A O 1
ATOM 2381 N N . PHE A 1 299 ? -12.376 -23.949 34.811 1.00 95.75 299 PHE A N 1
ATOM 2382 C CA . PHE A 1 299 ? -13.726 -24.494 34.888 1.00 95.75 299 PHE A CA 1
ATOM 2383 C C . PHE A 1 299 ? -13.845 -25.364 36.142 1.00 95.75 299 PHE A C 1
ATOM 2385 O O . PHE A 1 299 ? -12.921 -26.105 36.474 1.00 95.75 299 PHE A O 1
ATOM 2392 N N . ILE A 1 300 ? -14.980 -25.291 36.835 1.00 96.06 300 ILE A N 1
ATOM 2393 C CA . ILE A 1 300 ? -15.265 -26.074 38.038 1.00 96.06 300 ILE A CA 1
ATOM 2394 C C . ILE A 1 300 ? -16.747 -26.452 38.074 1.00 96.06 300 ILE A C 1
ATOM 2396 O O . ILE A 1 300 ? -17.615 -25.642 37.758 1.00 96.06 300 ILE A O 1
ATOM 2400 N N . THR A 1 301 ? -17.048 -27.688 38.471 1.00 94.19 301 THR A N 1
ATOM 2401 C CA . THR A 1 301 ? -18.422 -28.178 38.638 1.00 94.19 301 THR A CA 1
ATOM 2402 C C . THR A 1 301 ? -18.519 -29.168 39.805 1.00 94.19 301 THR A C 1
ATOM 2404 O O . THR A 1 301 ? -17.592 -29.962 40.001 1.00 94.19 301 THR A O 1
ATOM 2407 N N . PRO A 1 302 ? -19.617 -29.181 40.586 1.00 92.31 302 PRO A N 1
ATOM 2408 C CA . PRO A 1 302 ? -19.823 -30.184 41.628 1.00 92.31 302 PRO A CA 1
ATOM 2409 C C . PRO A 1 302 ? -19.980 -31.589 41.029 1.00 92.31 302 PRO A C 1
ATOM 2411 O O . PRO A 1 302 ? -20.690 -31.777 40.041 1.00 92.31 302 PRO A O 1
ATOM 2414 N N . THR A 1 303 ? -19.346 -32.581 41.651 1.00 90.69 303 THR A N 1
ATOM 2415 C CA . THR A 1 303 ? -19.473 -34.018 41.331 1.00 90.69 303 THR A CA 1
ATOM 2416 C C . THR A 1 303 ? -19.903 -34.867 42.532 1.00 90.69 303 THR A C 1
ATOM 2418 O O . THR A 1 303 ? -20.230 -36.042 42.378 1.00 90.69 303 THR A O 1
ATOM 2421 N N . GLY A 1 304 ? -19.946 -34.277 43.727 1.00 85.94 304 GLY A N 1
ATOM 2422 C CA . GLY A 1 304 ? -20.456 -34.865 44.964 1.00 85.94 304 GLY A CA 1
ATOM 2423 C C . GLY A 1 304 ? -20.716 -33.772 46.003 1.00 85.94 304 GLY A C 1
ATOM 2424 O O . GLY A 1 304 ? -20.614 -32.591 45.690 1.00 85.94 304 GLY A O 1
ATOM 2425 N N . THR A 1 305 ? -21.019 -34.140 47.251 1.00 84.25 305 THR A N 1
ATOM 2426 C CA . THR A 1 305 ? -21.435 -33.173 48.287 1.00 84.25 305 THR A CA 1
ATOM 2427 C C . THR A 1 305 ? -20.373 -32.112 48.583 1.00 84.25 305 THR A C 1
ATOM 2429 O O . THR A 1 305 ? -20.682 -30.933 48.590 1.00 84.25 305 THR A O 1
ATOM 2432 N N . ASN A 1 306 ? -19.118 -32.528 48.781 1.00 89.25 306 ASN A N 1
ATOM 2433 C CA . ASN A 1 306 ? -17.958 -31.638 48.940 1.00 89.25 306 ASN A CA 1
ATOM 2434 C C . ASN A 1 306 ? -16.950 -31.811 47.793 1.00 89.25 306 ASN A C 1
ATOM 2436 O O . ASN A 1 306 ? -15.811 -31.374 47.909 1.00 89.25 306 ASN A O 1
ATOM 2440 N N . THR A 1 307 ? -17.313 -32.526 46.727 1.00 93.81 307 THR A N 1
ATOM 2441 C CA . THR A 1 307 ? -16.377 -32.962 45.681 1.00 93.81 307 THR A CA 1
ATOM 2442 C C . THR A 1 307 ? -16.680 -32.244 44.381 1.00 93.81 307 THR A C 1
ATOM 2444 O O . THR A 1 307 ? -17.837 -32.146 43.978 1.00 93.81 307 THR A O 1
ATOM 2447 N N . TYR A 1 308 ? -15.629 -31.755 43.738 1.00 96.00 308 TYR A N 1
ATOM 2448 C CA . TYR A 1 308 ? -15.689 -30.939 42.540 1.00 96.00 308 TYR A CA 1
ATOM 2449 C C . TYR A 1 308 ? -14.716 -31.495 41.504 1.00 96.00 308 TYR A C 1
ATOM 2451 O O . TYR A 1 308 ? -13.610 -31.927 41.837 1.00 96.00 308 TYR A O 1
ATOM 2459 N N . TYR A 1 309 ? -15.122 -31.454 40.243 1.00 96.31 309 TYR A N 1
ATOM 2460 C CA . TYR A 1 309 ? -14.224 -31.583 39.104 1.00 96.31 309 TYR A CA 1
ATOM 2461 C C . TYR A 1 309 ? -13.794 -30.184 38.668 1.00 96.31 309 TYR A C 1
ATOM 2463 O O . TYR A 1 309 ? -14.624 -29.275 38.654 1.00 96.31 309 TYR A O 1
ATOM 2471 N N . PHE A 1 310 ? -12.528 -30.018 38.292 1.00 96.56 310 PHE A N 1
ATOM 2472 C CA . PHE A 1 310 ? -12.045 -28.800 37.648 1.00 96.56 310 PHE A CA 1
ATOM 2473 C C . PHE A 1 310 ? -11.166 -29.117 36.440 1.00 96.56 310 PHE A C 1
ATOM 2475 O O . PHE A 1 310 ? -10.477 -30.142 36.430 1.00 96.56 310 PHE A O 1
ATOM 2482 N N . ASP A 1 311 ? -11.152 -28.229 35.448 1.00 95.88 311 ASP A N 1
ATOM 2483 C CA . ASP A 1 311 ? -10.173 -28.273 34.365 1.00 95.88 311 ASP A CA 1
ATOM 2484 C C . ASP A 1 311 ? -9.731 -26.902 33.837 1.00 95.88 311 ASP A C 1
ATOM 2486 O O . ASP A 1 311 ? -10.300 -25.853 34.140 1.00 95.88 311 ASP A O 1
ATOM 2490 N N . GLN A 1 312 ? -8.608 -26.927 33.120 1.00 95.00 312 GLN A N 1
ATOM 2491 C CA . GLN A 1 312 ? -7.921 -25.765 32.578 1.00 95.00 312 GLN A CA 1
ATOM 2492 C C . GLN A 1 312 ? -7.187 -26.171 31.300 1.00 95.00 312 GLN A C 1
ATOM 2494 O O . GLN A 1 312 ? -6.270 -26.994 31.357 1.00 95.00 312 GLN A O 1
ATOM 2499 N N . TYR A 1 313 ? -7.532 -25.574 30.157 1.00 93.81 313 TYR A N 1
ATOM 2500 C CA . TYR A 1 313 ? -6.685 -25.660 28.964 1.00 93.81 313 TYR A CA 1
ATOM 2501 C C . TYR A 1 313 ? -5.339 -24.988 29.242 1.00 93.81 313 TYR A C 1
ATOM 2503 O O . TYR A 1 313 ? -5.298 -23.891 29.805 1.00 93.81 313 TYR A O 1
ATOM 2511 N N . ILE A 1 314 ? -4.256 -25.665 28.862 1.00 93.19 314 ILE A N 1
ATOM 2512 C CA . ILE A 1 314 ? -2.873 -25.228 29.107 1.00 93.19 314 ILE A CA 1
ATOM 2513 C C . ILE A 1 314 ? -2.073 -25.040 27.819 1.00 93.19 314 ILE A C 1
ATOM 2515 O O . ILE A 1 314 ? -0.872 -24.849 27.882 1.00 93.19 314 ILE A O 1
ATOM 2519 N N . GLU A 1 315 ? -2.706 -25.122 26.651 1.00 87.06 315 GLU A N 1
ATOM 2520 C CA . GLU A 1 315 ? -1.980 -25.104 25.380 1.00 87.06 315 GLU A CA 1
ATOM 2521 C C . GLU A 1 315 ? -1.509 -23.700 24.955 1.00 87.06 315 GLU A C 1
ATOM 2523 O O . GLU A 1 315 ? -0.462 -23.569 24.317 1.00 87.06 315 GLU A O 1
ATOM 2528 N N . ASP A 1 316 ? -2.256 -22.662 25.339 1.00 86.31 316 ASP A N 1
ATOM 2529 C CA . ASP A 1 316 ? -2.016 -21.259 24.967 1.00 86.31 316 ASP A CA 1
ATOM 2530 C C . ASP A 1 316 ? -1.769 -20.355 26.194 1.00 86.31 316 ASP A C 1
ATOM 2532 O O . ASP A 1 316 ? -1.942 -19.135 26.139 1.00 86.31 316 ASP A O 1
ATOM 2536 N N . ILE A 1 317 ? -1.356 -20.945 27.324 1.00 90.94 317 ILE A N 1
ATOM 2537 C CA . ILE A 1 317 ? -0.856 -20.181 28.476 1.00 90.94 317 ILE A CA 1
ATOM 2538 C C . ILE A 1 317 ? 0.632 -19.855 28.293 1.00 90.94 317 ILE A C 1
ATOM 2540 O O . ILE A 1 317 ? 1.333 -20.473 27.493 1.00 90.94 317 ILE A O 1
ATOM 2544 N N . ASN A 1 318 ? 1.157 -18.883 29.041 1.00 89.31 318 ASN A N 1
ATOM 2545 C CA . ASN A 1 318 ? 2.566 -18.514 28.914 1.00 89.31 318 ASN A CA 1
ATOM 2546 C C . ASN A 1 318 ? 3.491 -19.589 29.529 1.00 89.31 318 ASN A C 1
ATOM 2548 O O . ASN A 1 318 ? 3.713 -19.598 30.741 1.00 89.31 318 ASN A O 1
ATOM 2552 N N . HIS A 1 319 ? 4.061 -20.469 28.703 1.00 91.12 319 HIS A N 1
ATOM 2553 C CA . HIS A 1 319 ? 4.970 -21.538 29.142 1.00 91.12 319 HIS A CA 1
ATOM 2554 C C . HIS A 1 319 ? 6.315 -21.047 29.711 1.00 91.12 319 HIS A C 1
ATOM 2556 O O . HIS A 1 319 ? 7.017 -21.823 30.349 1.00 91.12 319 HIS A O 1
ATOM 2562 N N . SER A 1 320 ? 6.675 -19.764 29.569 1.00 87.50 320 SER A N 1
ATOM 2563 C CA . SER A 1 320 ? 7.873 -19.209 30.221 1.00 87.50 320 SER A CA 1
ATOM 2564 C C . SER A 1 320 ? 7.679 -18.951 31.726 1.00 87.50 320 SER A C 1
ATOM 2566 O O . SER A 1 320 ? 8.588 -18.436 32.383 1.00 87.50 320 SER A O 1
ATOM 2568 N N . LYS A 1 321 ? 6.478 -19.202 32.262 1.00 91.06 321 LYS A N 1
ATOM 2569 C CA . LYS A 1 321 ? 6.104 -18.957 33.657 1.00 91.06 321 LYS A CA 1
ATOM 2570 C C . LYS A 1 321 ? 5.902 -20.271 34.406 1.00 91.06 321 LYS A C 1
ATOM 2572 O O . LYS A 1 321 ? 5.510 -21.290 33.842 1.00 91.06 321 LYS A O 1
ATOM 2577 N N . GLU A 1 322 ? 6.122 -20.207 35.710 1.00 94.94 322 GLU A N 1
ATOM 2578 C CA . GLU A 1 322 ? 5.745 -21.255 36.652 1.00 94.94 322 GLU A CA 1
ATOM 2579 C C . GLU A 1 322 ? 4.399 -20.901 37.308 1.00 94.94 322 GLU A C 1
ATOM 2581 O O . GLU A 1 322 ? 4.134 -19.722 37.558 1.00 94.94 322 GLU A O 1
ATOM 2586 N N . TYR A 1 323 ? 3.545 -21.893 37.593 1.00 96.56 323 TYR A N 1
ATOM 2587 C CA . TYR A 1 323 ? 2.163 -21.656 38.041 1.00 96.56 323 TYR A CA 1
ATOM 2588 C C . TYR A 1 323 ? 1.750 -22.440 39.288 1.00 96.56 323 TYR A C 1
ATOM 2590 O O . TYR A 1 323 ? 2.198 -23.560 39.521 1.00 96.56 323 TYR A O 1
ATOM 2598 N N . ILE A 1 324 ? 0.809 -21.875 40.042 1.00 96.00 324 ILE A N 1
ATOM 2599 C CA . ILE A 1 324 ? 0.135 -22.487 41.192 1.00 96.00 324 ILE A CA 1
ATOM 2600 C C . ILE A 1 324 ? -1.387 -22.427 41.018 1.00 96.00 324 ILE A C 1
ATOM 2602 O O . ILE A 1 324 ? -1.909 -21.527 40.362 1.00 96.00 324 ILE A O 1
ATOM 2606 N N . TYR A 1 325 ? -2.110 -23.357 41.642 1.00 96.12 325 TYR A N 1
ATOM 2607 C CA . TYR A 1 325 ? -3.573 -23.316 41.713 1.00 96.12 325 TYR A CA 1
ATOM 2608 C C . TYR A 1 325 ? -4.029 -22.647 43.022 1.00 96.12 325 TYR A C 1
ATOM 2610 O O . TYR A 1 325 ? -3.849 -23.198 44.111 1.00 96.12 325 TYR A O 1
ATOM 2618 N N . GLU A 1 326 ? -4.621 -21.456 42.914 1.00 95.31 326 GLU A N 1
ATOM 2619 C CA . GLU A 1 326 ? -5.290 -20.730 44.002 1.00 95.31 326 GLU A CA 1
ATOM 2620 C C . GLU A 1 326 ? -6.770 -21.153 44.066 1.00 95.31 326 GLU A C 1
ATOM 2622 O O . GLU A 1 326 ? -7.435 -21.283 43.038 1.00 95.31 326 GLU A O 1
ATOM 2627 N N . LEU A 1 327 ? -7.279 -21.379 45.275 1.00 95.31 327 LEU A N 1
ATOM 2628 C CA . LEU A 1 327 ? -8.663 -21.727 45.593 1.00 95.31 327 LEU A CA 1
ATOM 2629 C C . LEU A 1 327 ? -9.282 -20.599 46.425 1.00 95.31 327 LEU A C 1
ATOM 2631 O O . LEU A 1 327 ? -8.665 -20.139 47.385 1.00 95.31 327 LEU A O 1
ATOM 2635 N N . GLU A 1 328 ? -10.510 -20.202 46.111 1.00 94.50 328 GLU A N 1
ATOM 2636 C CA . GLU A 1 328 ? -11.268 -19.160 46.807 1.00 94.50 328 GLU A CA 1
ATOM 2637 C C . GLU A 1 328 ? -12.721 -19.596 47.065 1.00 94.50 328 GLU A C 1
ATOM 2639 O O . GLU A 1 328 ? -13.329 -20.285 46.243 1.00 94.50 328 GLU A O 1
ATOM 2644 N N . SER A 1 329 ? -13.292 -19.198 48.208 1.00 92.19 329 SER A N 1
ATOM 2645 C CA . SER A 1 329 ? -14.727 -19.368 48.468 1.00 92.19 329 SER A CA 1
ATOM 2646 C C . SER A 1 329 ? -15.552 -18.496 47.525 1.00 92.19 329 SER A C 1
ATOM 2648 O O . SER A 1 329 ? -15.313 -17.295 47.410 1.00 92.19 329 SER A O 1
ATOM 2650 N N . GLY A 1 330 ? -16.550 -19.098 46.874 1.00 88.31 330 GLY A N 1
ATOM 2651 C CA . GLY A 1 330 ? -17.427 -18.396 45.941 1.00 88.31 330 GLY A CA 1
ATOM 2652 C C . GLY A 1 330 ? -18.443 -17.468 46.608 1.00 88.31 330 GLY A C 1
ATOM 2653 O O . GLY A 1 330 ? -19.060 -16.659 45.919 1.00 88.31 330 GLY A O 1
ATOM 2654 N N . ASN A 1 331 ? -18.655 -17.568 47.927 1.00 88.31 331 ASN A N 1
ATOM 2655 C CA . ASN A 1 331 ? -19.720 -16.823 48.593 1.00 88.31 331 ASN A CA 1
ATOM 2656 C C . ASN A 1 331 ? -19.283 -15.374 48.898 1.00 88.31 331 ASN A C 1
ATOM 2658 O O . ASN A 1 331 ? -18.408 -15.166 49.745 1.00 88.31 331 ASN A O 1
ATOM 2662 N N . PRO A 1 332 ? -19.902 -14.342 48.287 1.00 83.75 332 PRO A N 1
ATOM 2663 C CA . PRO A 1 332 ? -19.512 -12.948 48.507 1.00 83.75 332 PRO A CA 1
ATOM 2664 C C . PRO A 1 332 ? -19.779 -12.456 49.939 1.00 83.75 332 PRO A C 1
ATOM 2666 O O . PRO A 1 332 ? -19.215 -11.438 50.339 1.00 83.75 332 PRO A O 1
ATOM 2669 N N . LYS A 1 333 ? -20.600 -13.169 50.725 1.00 84.50 333 LYS A N 1
ATOM 2670 C CA . LYS A 1 333 ? -20.840 -12.880 52.149 1.00 84.50 333 LYS A CA 1
ATOM 2671 C C . LYS A 1 333 ? -19.703 -13.346 53.066 1.00 84.50 333 LYS A C 1
ATOM 2673 O O . LYS A 1 333 ? -19.665 -12.939 54.228 1.00 84.50 333 LYS A O 1
ATOM 2678 N N . ASN A 1 334 ? -18.784 -14.180 52.570 1.00 87.38 334 ASN A N 1
ATOM 2679 C CA . ASN A 1 334 ? -17.645 -14.652 53.347 1.00 87.38 334 ASN A CA 1
ATOM 2680 C C . ASN A 1 334 ? -16.556 -13.564 53.433 1.00 87.38 334 ASN A C 1
ATOM 2682 O O . ASN A 1 334 ? -15.911 -13.195 52.441 1.00 87.38 334 ASN A O 1
ATOM 2686 N N . VAL A 1 335 ? -16.335 -13.063 54.649 1.00 86.81 335 VAL A N 1
ATOM 2687 C CA . VAL A 1 335 ? -15.349 -12.018 54.972 1.00 86.81 335 VAL A CA 1
ATOM 2688 C C . VAL A 1 335 ? -14.090 -12.560 55.662 1.00 86.81 335 VAL A C 1
ATOM 2690 O O . VAL A 1 335 ? -13.275 -11.777 56.138 1.00 86.81 335 VAL A O 1
ATOM 2693 N N . SER A 1 336 ? -13.890 -13.883 55.706 1.00 87.62 336 SER A N 1
ATOM 2694 C CA . SER A 1 336 ? -12.683 -14.476 56.295 1.00 87.62 336 SER A CA 1
ATOM 2695 C C . SER A 1 336 ? -11.408 -14.112 55.527 1.00 87.62 336 SER A C 1
ATOM 2697 O O . SER A 1 336 ? -11.333 -14.260 54.307 1.00 87.62 336 SER A O 1
ATOM 2699 N N . GLU A 1 337 ? -10.344 -13.772 56.258 1.00 86.19 337 GLU A N 1
ATOM 2700 C CA . GLU A 1 337 ? -8.977 -13.658 55.725 1.00 86.19 337 GLU A CA 1
ATOM 2701 C C . GLU A 1 337 ? -8.453 -14.988 55.148 1.00 86.19 337 GLU A C 1
ATOM 2703 O O . GLU A 1 337 ? -7.570 -14.998 54.293 1.00 86.19 337 GLU A O 1
ATOM 2708 N N . LYS A 1 338 ? -9.019 -16.124 55.580 1.00 89.19 338 LYS A N 1
ATOM 2709 C CA . LYS A 1 338 ? -8.684 -17.481 55.115 1.00 89.19 338 LYS A CA 1
ATOM 2710 C C . LYS A 1 338 ? -9.740 -18.055 54.165 1.00 89.19 338 LYS A C 1
ATOM 2712 O O . LYS A 1 338 ? -9.878 -19.272 54.056 1.00 89.19 338 LYS A O 1
ATOM 2717 N N . LYS A 1 339 ? -10.478 -17.196 53.452 1.00 90.50 339 LYS A N 1
ATOM 2718 C CA . LYS A 1 339 ? -11.361 -17.613 52.347 1.00 90.50 339 LYS A CA 1
ATOM 2719 C C . LYS A 1 339 ? -10.618 -17.965 51.053 1.00 90.50 339 LYS A C 1
ATOM 2721 O O . LYS A 1 339 ? -11.250 -18.398 50.094 1.00 90.50 339 LYS A O 1
ATOM 2726 N N . LYS A 1 340 ? -9.292 -17.782 51.030 1.00 92.69 340 LYS A N 1
ATOM 2727 C CA . LYS A 1 340 ? -8.373 -18.194 49.962 1.00 92.69 340 LYS A CA 1
ATOM 2728 C C . LYS A 1 340 ? -7.355 -19.213 50.482 1.00 92.69 340 LYS A C 1
ATOM 2730 O O . LYS A 1 340 ? -6.940 -19.144 51.637 1.00 92.69 340 LYS A O 1
ATOM 2735 N N . GLY A 1 341 ? -6.906 -20.113 49.614 1.00 89.88 341 GLY A N 1
ATOM 2736 C CA . GLY A 1 341 ? -5.842 -21.081 49.883 1.00 89.88 341 GLY A CA 1
ATOM 2737 C C . GLY A 1 341 ? -5.172 -21.569 48.598 1.00 89.88 341 GLY A C 1
ATOM 2738 O O . GLY A 1 341 ? -5.586 -21.215 47.501 1.00 89.88 341 GLY A O 1
ATOM 2739 N N . GLN A 1 342 ? -4.133 -22.396 48.719 1.00 91.75 342 GLN A N 1
ATOM 2740 C CA . GLN A 1 342 ? -3.516 -23.075 47.573 1.00 91.75 342 GLN A CA 1
ATOM 2741 C C . GLN A 1 342 ? -3.960 -24.536 47.522 1.00 91.75 342 GLN A C 1
ATOM 2743 O O . GLN A 1 342 ? -3.985 -25.217 48.551 1.00 91.75 342 GLN A O 1
ATOM 2748 N N . VAL A 1 343 ? -4.254 -25.033 46.321 1.00 94.75 343 VAL A N 1
ATOM 2749 C CA . VAL A 1 343 ? -4.418 -26.470 46.080 1.00 94.75 343 VAL A CA 1
ATOM 2750 C C . VAL A 1 343 ? -3.045 -27.133 46.205 1.00 94.75 343 VAL A C 1
ATOM 2752 O O . VAL A 1 343 ? -2.057 -26.636 45.663 1.00 94.75 343 VAL A O 1
ATOM 2755 N N . LYS A 1 344 ? -2.975 -28.247 46.942 1.00 93.69 344 LYS A N 1
ATOM 2756 C CA . LYS A 1 344 ? -1.745 -29.030 47.121 1.00 93.69 344 LYS A CA 1
ATOM 2757 C C . LYS A 1 344 ? -1.713 -30.206 46.147 1.00 93.69 344 LYS A C 1
ATOM 2759 O O . LYS A 1 344 ? -2.587 -31.067 46.190 1.00 93.69 344 LYS A O 1
ATOM 2764 N N . ILE A 1 345 ? -0.688 -30.243 45.305 1.00 94.25 345 ILE A N 1
ATOM 2765 C CA . ILE A 1 345 ? -0.453 -31.201 44.227 1.00 94.25 345 ILE A CA 1
ATOM 2766 C C . ILE A 1 345 ? 0.915 -31.855 44.471 1.00 94.25 345 ILE A C 1
ATOM 2768 O O . ILE A 1 345 ? 1.892 -31.178 44.791 1.00 94.25 345 ILE A O 1
ATOM 2772 N N . GLN A 1 346 ? 0.990 -33.181 44.352 1.00 91.38 346 GLN A N 1
ATOM 2773 C CA . GLN A 1 346 ? 2.245 -33.922 44.524 1.00 91.38 346 GLN A CA 1
ATOM 2774 C C . GLN A 1 346 ? 3.146 -33.797 43.287 1.00 91.38 346 GLN A C 1
ATOM 2776 O O . GLN A 1 346 ? 2.656 -33.584 42.177 1.00 91.38 346 GLN A O 1
ATOM 2781 N N . ASN A 1 347 ? 4.459 -33.955 43.478 1.00 92.75 347 ASN A N 1
ATOM 2782 C CA . ASN A 1 347 ? 5.430 -33.927 42.383 1.00 92.75 347 ASN A CA 1
ATOM 2783 C C . ASN A 1 347 ? 5.180 -35.095 41.414 1.00 92.75 347 ASN A C 1
ATOM 2785 O O . ASN A 1 347 ? 5.163 -36.249 41.841 1.00 92.75 347 ASN A O 1
ATOM 2789 N N . GLN A 1 348 ? 5.014 -34.797 40.125 1.00 93.56 348 GLN A N 1
ATOM 2790 C CA . GLN A 1 348 ? 4.764 -35.786 39.071 1.00 93.56 348 GLN A CA 1
ATOM 2791 C C . GLN A 1 348 ? 5.100 -35.219 37.685 1.00 93.56 348 GLN A C 1
ATOM 2793 O O . GLN A 1 348 ? 4.884 -34.036 37.429 1.00 93.56 348 GLN A O 1
ATOM 2798 N N . GLU A 1 349 ? 5.587 -36.069 36.784 1.00 91.81 349 GLU A N 1
ATOM 2799 C CA . GLU A 1 349 ? 5.690 -35.763 35.351 1.00 91.81 349 GLU A CA 1
ATOM 2800 C C . GLU A 1 349 ? 4.306 -35.951 34.703 1.00 91.81 349 GLU A C 1
ATOM 2802 O O . GLU A 1 349 ? 3.630 -36.939 34.993 1.00 91.81 349 GLU A O 1
ATOM 2807 N N . LEU A 1 350 ? 3.863 -35.015 33.856 1.00 90.75 350 LEU A N 1
ATOM 2808 C CA . LEU A 1 350 ? 2.521 -35.041 33.248 1.00 90.75 350 LEU A CA 1
ATOM 2809 C C . LEU A 1 350 ? 2.535 -35.417 31.760 1.00 90.75 350 LEU A C 1
ATOM 2811 O O . LEU A 1 350 ? 1.582 -36.030 31.284 1.00 90.75 350 LEU A O 1
ATOM 2815 N N . GLY A 1 351 ? 3.592 -35.056 31.028 1.00 89.00 351 GLY A N 1
ATOM 2816 C CA . GLY A 1 351 ? 3.745 -35.359 29.602 1.00 89.00 351 GLY A CA 1
ATOM 2817 C C . GLY A 1 351 ? 4.391 -34.215 28.823 1.00 89.00 351 GLY A C 1
ATOM 2818 O O . GLY A 1 351 ? 5.198 -33.466 29.371 1.00 89.00 351 GLY A O 1
ATOM 2819 N N . ILE A 1 352 ? 4.035 -34.087 27.544 1.00 87.25 352 ILE A N 1
ATOM 2820 C CA . ILE A 1 352 ? 4.505 -33.025 26.644 1.00 87.25 352 ILE A CA 1
ATOM 2821 C C . ILE A 1 352 ? 3.292 -32.254 26.104 1.00 87.25 352 ILE A C 1
ATOM 2823 O O . ILE A 1 352 ? 2.289 -32.870 25.752 1.00 87.25 352 ILE A O 1
ATOM 2827 N N . VAL A 1 353 ? 3.393 -30.925 26.032 1.00 85.25 353 VAL A N 1
ATOM 2828 C CA . VAL A 1 353 ? 2.433 -30.026 25.369 1.00 85.25 353 VAL A CA 1
ATOM 2829 C C . VAL A 1 353 ? 3.204 -29.132 24.407 1.00 85.25 353 VAL A C 1
ATOM 2831 O O . VAL A 1 353 ? 4.103 -28.402 24.829 1.00 85.25 353 VAL A O 1
ATOM 2834 N N . LYS A 1 354 ? 2.874 -29.195 23.109 1.00 82.25 354 LYS A N 1
ATOM 2835 C CA . LYS A 1 354 ? 3.698 -28.617 22.029 1.00 82.25 354 LYS A CA 1
ATOM 2836 C C . LYS A 1 354 ? 5.159 -29.095 22.192 1.00 82.25 354 LYS A C 1
ATOM 2838 O O . LYS A 1 354 ? 5.390 -30.300 22.164 1.00 82.25 354 LYS A O 1
ATOM 2843 N N . ASP A 1 355 ? 6.116 -28.201 22.439 1.00 81.31 355 ASP A N 1
ATOM 2844 C CA . ASP A 1 355 ? 7.537 -28.536 22.665 1.00 81.31 355 ASP A CA 1
ATOM 2845 C C . ASP A 1 355 ? 7.973 -28.534 24.141 1.00 81.31 355 ASP A C 1
ATOM 2847 O O . ASP A 1 355 ? 9.166 -28.567 24.450 1.00 81.31 355 ASP A O 1
ATOM 2851 N N . TRP A 1 356 ? 7.017 -28.498 25.070 1.00 84.12 356 TRP A N 1
ATOM 2852 C CA . TRP A 1 356 ? 7.279 -28.342 26.497 1.00 84.12 356 TRP A CA 1
ATOM 2853 C C . TRP A 1 356 ? 6.968 -29.621 27.270 1.00 84.12 356 TRP A C 1
ATOM 2855 O O . TRP A 1 356 ? 5.825 -30.073 27.310 1.00 84.12 356 TRP A O 1
ATOM 2865 N N . LYS A 1 357 ? 7.968 -30.172 27.961 1.00 88.50 357 LYS A N 1
ATOM 2866 C CA . LYS A 1 357 ? 7.777 -31.160 29.029 1.00 88.50 357 LYS A CA 1
ATOM 2867 C C . LYS A 1 357 ? 7.098 -30.480 30.213 1.00 88.50 357 LYS A C 1
ATOM 2869 O O . LYS A 1 357 ? 7.612 -29.493 30.744 1.00 88.50 357 LYS A O 1
ATOM 2874 N N . VAL A 1 358 ? 5.947 -31.011 30.614 1.00 93.12 358 VAL A N 1
ATOM 2875 C CA . VAL A 1 358 ? 5.085 -30.450 31.657 1.00 93.12 358 VAL A CA 1
ATOM 2876 C C . VAL A 1 358 ? 5.152 -31.322 32.903 1.00 93.12 358 VAL A C 1
ATOM 2878 O O . VAL A 1 358 ? 4.950 -32.538 32.832 1.00 93.12 358 VAL A O 1
ATOM 2881 N N . LYS A 1 359 ? 5.398 -30.706 34.062 1.00 94.06 359 LYS A N 1
ATOM 2882 C CA . LYS A 1 359 ? 5.460 -31.414 35.346 1.00 94.06 359 LYS A CA 1
ATOM 2883 C C . LYS A 1 359 ? 5.039 -30.565 36.537 1.00 94.06 359 LYS A C 1
ATOM 2885 O O . LYS A 1 359 ? 5.085 -29.339 36.483 1.00 94.06 359 LYS A O 1
ATOM 2890 N N . ILE A 1 360 ? 4.690 -31.229 37.634 1.00 94.94 360 ILE A N 1
ATOM 2891 C CA . ILE A 1 360 ? 4.548 -30.621 38.959 1.00 94.94 360 ILE A CA 1
ATOM 2892 C C . ILE A 1 360 ? 5.844 -30.846 39.742 1.00 94.94 360 ILE A C 1
ATOM 2894 O O . ILE A 1 360 ? 6.288 -31.981 39.913 1.00 94.94 360 ILE A O 1
ATOM 2898 N N . GLU A 1 361 ? 6.434 -29.771 40.255 1.00 92.81 361 GLU A N 1
ATOM 2899 C CA . GLU A 1 361 ? 7.636 -29.796 41.090 1.00 92.81 361 GLU A CA 1
ATOM 2900 C C . GLU A 1 361 ? 7.500 -28.737 42.194 1.00 92.81 361 GLU A C 1
ATOM 2902 O O . GLU A 1 361 ? 7.402 -27.546 41.912 1.00 92.81 361 GLU A O 1
ATOM 2907 N N . ASN A 1 362 ? 7.482 -29.176 43.454 1.00 90.81 362 ASN A N 1
ATOM 2908 C CA . ASN A 1 362 ? 7.305 -28.356 44.659 1.00 90.81 362 ASN A CA 1
ATOM 2909 C C . ASN A 1 362 ? 5.981 -27.565 44.684 1.00 90.81 362 ASN A C 1
ATOM 2911 O O . ASN A 1 362 ? 5.965 -26.379 44.994 1.00 90.81 362 ASN A O 1
ATOM 2915 N N . ASN A 1 363 ? 4.868 -28.250 44.386 1.00 93.12 363 ASN A N 1
ATOM 2916 C CA . ASN A 1 363 ? 3.513 -27.688 44.233 1.00 93.12 363 ASN A CA 1
ATOM 2917 C C . ASN A 1 363 ? 3.319 -26.736 43.034 1.00 93.12 363 ASN A C 1
ATOM 2919 O O . ASN A 1 363 ? 2.265 -26.115 42.904 1.00 93.12 363 ASN A O 1
ATOM 2923 N N . THR A 1 364 ? 4.310 -26.642 42.150 1.00 94.62 364 THR A N 1
ATOM 2924 C CA . THR A 1 364 ? 4.317 -25.689 41.042 1.00 94.62 364 THR A CA 1
ATOM 2925 C C . THR A 1 364 ? 4.278 -26.420 39.705 1.00 94.62 364 THR A C 1
ATOM 2927 O O . THR A 1 364 ? 5.059 -27.345 39.481 1.00 94.62 364 THR A O 1
ATOM 2930 N N . LEU A 1 365 ? 3.383 -26.002 38.811 1.00 95.81 365 LEU A N 1
ATOM 2931 C CA . LEU A 1 365 ? 3.330 -26.447 37.421 1.00 95.81 365 LEU A CA 1
ATOM 2932 C C . LEU A 1 365 ? 4.435 -25.753 36.623 1.00 95.81 365 LEU A C 1
ATOM 2934 O O . LEU A 1 365 ? 4.520 -24.522 36.607 1.00 95.81 365 LEU A O 1
ATOM 2938 N N . LYS A 1 366 ? 5.275 -26.557 35.973 1.00 93.69 366 LYS A N 1
ATOM 2939 C CA . LYS A 1 366 ? 6.460 -26.117 35.239 1.00 93.69 366 LYS A CA 1
ATOM 2940 C C . LYS A 1 366 ? 6.469 -26.682 33.831 1.00 93.69 366 LYS A C 1
ATOM 2942 O O . LYS A 1 366 ? 6.169 -27.858 33.627 1.00 93.69 366 LYS A O 1
ATOM 2947 N N . PHE A 1 367 ? 6.915 -25.847 32.907 1.00 91.38 367 PHE A N 1
ATOM 2948 C CA . PHE A 1 367 ? 7.184 -26.182 31.518 1.00 91.38 367 PHE A CA 1
ATOM 2949 C C . PHE A 1 367 ? 8.703 -26.128 31.309 1.00 91.38 367 PHE A C 1
ATOM 2951 O O . PHE A 1 367 ? 9.367 -25.215 31.801 1.00 91.38 367 PHE A O 1
ATOM 2958 N N . ARG A 1 368 ? 9.281 -27.118 30.624 1.00 83.50 368 ARG A N 1
ATOM 2959 C CA . ARG A 1 368 ? 10.701 -27.131 30.225 1.00 83.50 368 ARG A CA 1
ATOM 2960 C C . ARG A 1 368 ? 10.829 -27.569 28.771 1.00 83.50 368 ARG A C 1
ATOM 2962 O O . ARG A 1 368 ? 10.103 -28.464 28.356 1.00 83.50 368 ARG A O 1
ATOM 2969 N N . GLU A 1 369 ? 11.749 -26.977 28.022 1.00 77.88 369 GLU A N 1
ATOM 2970 C CA . GLU A 1 369 ? 11.966 -27.325 26.613 1.00 77.88 369 GLU A CA 1
ATOM 2971 C C . GLU A 1 369 ? 12.379 -28.797 26.445 1.00 77.88 369 GLU A C 1
ATOM 2973 O O . GLU A 1 369 ? 13.242 -29.324 27.158 1.00 77.88 369 GLU A O 1
ATOM 2978 N N . ASP A 1 370 ? 11.753 -29.473 25.487 1.00 77.50 370 ASP A N 1
ATOM 2979 C CA . ASP A 1 370 ? 12.056 -30.847 25.108 1.00 77.50 370 ASP A CA 1
ATOM 2980 C C . ASP A 1 370 ? 13.324 -30.910 24.237 1.00 77.50 370 ASP A C 1
ATOM 2982 O O . ASP A 1 370 ? 13.259 -30.741 23.024 1.00 77.50 370 ASP A O 1
ATOM 2986 N N . THR A 1 371 ? 14.488 -31.127 24.858 1.00 81.25 371 THR A N 1
ATOM 2987 C CA . THR A 1 371 ? 15.810 -31.100 24.196 1.00 81.25 371 THR A CA 1
ATOM 2988 C C . THR A 1 371 ? 16.609 -32.405 24.355 1.00 81.25 371 THR A C 1
ATOM 2990 O O . THR A 1 371 ? 16.357 -33.193 25.271 1.00 81.25 371 THR A O 1
ATOM 2993 N N . TYR A 1 372 ? 17.578 -32.641 23.457 1.00 83.75 372 TYR A N 1
ATOM 2994 C CA . TYR A 1 372 ? 18.492 -33.800 23.453 1.00 83.75 372 TYR A CA 1
ATOM 2995 C C . TYR A 1 372 ? 19.910 -33.436 22.970 1.00 83.75 372 TYR A C 1
ATOM 2997 O O . TYR A 1 372 ? 20.134 -32.357 22.428 1.00 83.75 372 TYR A O 1
ATOM 3005 N N . ILE A 1 373 ? 20.883 -34.338 23.145 1.00 83.62 373 ILE A N 1
ATOM 3006 C CA . ILE A 1 373 ? 22.275 -34.153 22.693 1.00 83.62 373 ILE A CA 1
ATOM 3007 C C . ILE A 1 373 ? 22.563 -35.114 21.530 1.00 83.62 373 ILE A C 1
ATOM 3009 O O . ILE A 1 373 ? 22.672 -36.321 21.737 1.00 83.62 373 ILE A O 1
ATOM 3013 N N . GLY A 1 374 ? 22.717 -34.575 20.316 1.00 89.38 374 GLY A N 1
ATOM 3014 C CA . GLY A 1 374 ? 23.139 -35.320 19.123 1.00 89.38 374 GLY A CA 1
ATOM 3015 C C . GLY A 1 374 ? 24.394 -34.716 18.485 1.00 89.38 374 GLY A C 1
ATOM 3016 O O . GLY A 1 374 ? 24.413 -33.534 18.151 1.00 89.38 374 GLY A O 1
ATOM 3017 N N . ASN A 1 375 ? 25.460 -35.491 18.287 1.00 92.50 375 ASN A N 1
ATOM 3018 C CA . ASN A 1 375 ? 26.664 -34.993 17.604 1.00 92.50 375 ASN A CA 1
ATOM 3019 C C . ASN A 1 375 ? 26.557 -35.250 16.097 1.00 92.50 375 ASN A C 1
ATOM 3021 O O . ASN A 1 375 ? 26.278 -36.381 15.708 1.00 92.50 375 ASN A O 1
ATOM 3025 N N . ILE A 1 376 ? 26.816 -34.259 15.242 1.00 92.88 376 ILE A N 1
ATOM 3026 C CA . ILE A 1 376 ? 26.743 -34.442 13.786 1.00 92.88 376 ILE A CA 1
ATOM 3027 C C . ILE A 1 376 ? 28.100 -34.828 13.183 1.00 92.88 376 ILE A C 1
ATOM 3029 O O . ILE A 1 376 ? 29.160 -34.417 13.652 1.00 92.88 376 ILE A O 1
ATOM 3033 N N . SER A 1 377 ? 28.066 -35.628 12.121 1.00 92.56 377 SER A N 1
ATOM 3034 C CA . SER A 1 377 ? 29.234 -36.019 11.327 1.00 92.56 377 SER A CA 1
ATOM 3035 C C . SER A 1 377 ? 28.835 -36.219 9.866 1.00 92.56 377 SER A C 1
ATOM 3037 O O . SER A 1 377 ? 27.664 -36.484 9.581 1.00 92.56 377 SER A O 1
ATOM 3039 N N . SER A 1 378 ? 29.784 -36.088 8.936 1.00 93.81 378 SER A N 1
ATOM 3040 C CA . SER A 1 378 ? 29.503 -36.260 7.507 1.00 93.81 378 SER A CA 1
ATOM 3041 C C . SER A 1 378 ? 30.676 -36.796 6.694 1.00 93.81 378 SER A C 1
ATOM 3043 O O . SER A 1 378 ? 31.830 -36.694 7.103 1.00 93.81 378 SER A O 1
ATOM 3045 N N . GLU A 1 379 ? 30.355 -37.354 5.528 1.00 94.69 379 GLU A N 1
ATOM 3046 C CA . GLU A 1 379 ? 31.307 -37.849 4.536 1.00 94.69 379 GLU A CA 1
ATOM 3047 C C . GLU A 1 379 ? 30.850 -37.425 3.130 1.00 94.69 379 GLU A C 1
ATOM 3049 O O . GLU A 1 379 ? 29.775 -37.815 2.667 1.00 94.69 379 GLU A O 1
ATOM 3054 N N . LEU A 1 380 ? 31.652 -36.612 2.443 1.00 94.25 380 LEU A N 1
ATOM 3055 C CA . LEU A 1 380 ? 31.342 -36.101 1.107 1.00 94.25 380 LEU A CA 1
ATOM 3056 C C . LEU A 1 380 ? 31.639 -37.159 0.031 1.00 94.25 380 LEU A C 1
ATOM 3058 O O . LEU A 1 380 ? 32.723 -37.737 0.009 1.00 94.25 380 LEU A O 1
ATOM 3062 N N . LYS A 1 381 ? 30.684 -37.402 -0.873 1.00 93.44 381 LYS A N 1
ATOM 3063 C CA . LYS A 1 381 ? 30.779 -38.393 -1.962 1.00 93.44 381 LYS A CA 1
ATOM 3064 C C . LYS A 1 381 ? 31.054 -37.758 -3.322 1.00 93.44 381 LYS A C 1
ATOM 3066 O O . LYS A 1 381 ? 31.830 -38.306 -4.101 1.00 93.44 381 LYS A O 1
ATOM 3071 N N . ARG A 1 382 ? 30.448 -36.602 -3.606 1.00 92.81 382 ARG A N 1
ATOM 3072 C CA . ARG A 1 382 ? 30.658 -35.840 -4.849 1.00 92.81 382 ARG A CA 1
ATOM 3073 C C . ARG A 1 382 ? 30.618 -34.339 -4.575 1.00 92.81 382 ARG A C 1
ATOM 3075 O O . ARG A 1 382 ? 29.895 -33.909 -3.681 1.00 92.81 382 ARG A O 1
ATOM 3082 N N . PHE A 1 383 ? 31.366 -33.559 -5.354 1.00 94.31 383 PHE A N 1
ATOM 3083 C CA . PHE A 1 383 ? 31.394 -32.097 -5.282 1.00 94.31 383 PHE A CA 1
ATOM 3084 C C . PHE A 1 383 ? 31.818 -31.499 -6.630 1.00 94.31 383 PHE A C 1
ATOM 3086 O O . PHE A 1 383 ? 32.961 -31.689 -7.052 1.00 94.31 383 PHE A O 1
ATOM 3093 N N . ASP A 1 384 ? 30.912 -30.797 -7.310 1.00 93.88 384 ASP A N 1
ATOM 3094 C CA . ASP A 1 384 ? 31.092 -30.264 -8.667 1.00 93.88 384 ASP A CA 1
ATOM 3095 C C . ASP A 1 384 ? 30.403 -28.906 -8.836 1.00 93.88 384 ASP A C 1
ATOM 3097 O O . ASP A 1 384 ? 29.284 -28.713 -8.356 1.00 93.88 384 ASP A O 1
ATOM 3101 N N . MET A 1 385 ? 31.029 -28.000 -9.590 1.00 94.06 385 MET A N 1
ATOM 3102 C CA . MET A 1 385 ? 30.384 -26.779 -10.077 1.00 94.06 385 MET A CA 1
ATOM 3103 C C . MET A 1 385 ? 29.640 -27.054 -11.388 1.00 94.06 385 MET A C 1
ATOM 3105 O O . MET A 1 385 ? 30.078 -27.863 -12.206 1.00 94.06 385 MET A O 1
ATOM 3109 N N . LYS A 1 386 ? 28.495 -26.399 -11.568 1.00 92.81 386 LYS A N 1
ATOM 3110 C CA . LYS A 1 386 ? 27.603 -26.517 -12.723 1.00 92.81 386 LYS A CA 1
ATOM 3111 C C . LYS A 1 386 ? 27.004 -25.156 -13.062 1.00 92.81 386 LYS A C 1
ATOM 3113 O O . LYS A 1 386 ? 27.035 -24.233 -12.251 1.00 92.81 386 LYS A O 1
ATOM 3118 N N . GLN A 1 387 ? 26.420 -25.063 -14.249 1.00 91.31 387 GLN A N 1
ATOM 3119 C CA . GLN A 1 387 ? 25.696 -23.887 -14.718 1.00 91.31 387 GLN A CA 1
ATOM 3120 C C . GLN A 1 387 ? 24.208 -24.224 -14.869 1.00 91.31 387 GLN A C 1
ATOM 3122 O O . GLN A 1 387 ? 23.853 -25.302 -15.355 1.00 91.31 387 GLN A O 1
ATOM 3127 N N . ALA A 1 388 ? 23.334 -23.331 -14.414 1.00 86.19 388 ALA A N 1
ATOM 3128 C CA . ALA A 1 388 ? 21.891 -23.433 -14.599 1.00 86.19 388 ALA A CA 1
ATOM 3129 C C . ALA A 1 388 ? 21.463 -22.878 -15.973 1.00 86.19 388 ALA A C 1
ATOM 3131 O O . ALA A 1 388 ? 22.222 -22.189 -16.652 1.00 86.19 388 ALA A O 1
ATOM 3132 N N . ALA A 1 389 ? 20.223 -23.155 -16.391 1.00 81.94 389 ALA A N 1
ATOM 3133 C CA . ALA A 1 389 ? 19.706 -22.759 -17.710 1.00 81.94 389 ALA A CA 1
ATOM 3134 C C . ALA A 1 389 ? 19.637 -21.232 -17.944 1.00 81.94 389 ALA A C 1
ATOM 3136 O O . ALA A 1 389 ? 19.532 -20.793 -19.084 1.00 81.94 389 ALA A O 1
ATOM 3137 N N . ASN A 1 390 ? 19.707 -20.428 -16.879 1.00 78.06 390 ASN A N 1
ATOM 3138 C CA . ASN A 1 390 ? 19.797 -18.965 -16.920 1.00 78.06 390 ASN A CA 1
ATOM 3139 C C . ASN A 1 390 ? 21.249 -18.437 -16.968 1.00 78.06 390 ASN A C 1
ATOM 3141 O O . ASN A 1 390 ? 21.452 -17.232 -16.868 1.00 78.06 390 ASN A O 1
ATOM 3145 N N . GLY A 1 391 ? 22.250 -19.317 -17.068 1.00 82.94 391 GLY A N 1
ATOM 3146 C CA . GLY A 1 391 ? 23.673 -18.967 -17.073 1.00 82.94 391 GLY A CA 1
ATOM 3147 C C . GLY A 1 391 ? 24.324 -18.850 -15.689 1.00 82.94 391 GLY A C 1
ATOM 3148 O O . GLY A 1 391 ? 25.549 -18.775 -15.624 1.00 82.94 391 GLY A O 1
ATOM 3149 N N . ALA A 1 392 ? 23.555 -18.885 -14.595 1.00 88.06 392 ALA A N 1
ATOM 3150 C CA . ALA A 1 392 ? 24.093 -18.730 -13.243 1.00 88.06 392 ALA A CA 1
ATOM 3151 C C . ALA A 1 392 ? 24.827 -19.992 -12.758 1.00 88.06 392 ALA A C 1
ATOM 3153 O O . ALA A 1 392 ? 24.342 -21.117 -12.920 1.00 88.06 392 ALA A O 1
ATOM 3154 N N . HIS A 1 393 ? 25.977 -19.805 -12.116 1.00 94.50 393 HIS A N 1
ATOM 3155 C CA . HIS A 1 393 ? 26.804 -20.887 -11.596 1.00 94.50 393 HIS A CA 1
ATOM 3156 C C . HIS A 1 393 ? 26.389 -21.299 -10.186 1.00 94.50 393 HIS A C 1
ATOM 3158 O O . HIS A 1 393 ? 26.096 -20.471 -9.317 1.00 94.50 393 HIS A O 1
ATOM 3164 N N . TYR A 1 394 ? 26.418 -22.606 -9.944 1.00 94.50 394 TYR A N 1
ATOM 3165 C CA . TYR A 1 394 ? 26.171 -23.200 -8.641 1.00 94.50 394 TYR A CA 1
ATOM 3166 C C . TYR A 1 394 ? 27.137 -24.349 -8.363 1.00 94.50 394 TYR A C 1
ATOM 3168 O O . TYR A 1 394 ? 27.558 -25.081 -9.258 1.00 94.50 394 TYR A O 1
ATOM 3176 N N . ILE A 1 395 ? 27.485 -24.521 -7.095 1.00 95.00 395 ILE A N 1
ATOM 3177 C CA . ILE A 1 395 ? 28.183 -25.703 -6.599 1.00 95.00 395 ILE A CA 1
ATOM 3178 C C . ILE A 1 395 ? 27.135 -26.710 -6.148 1.00 95.00 395 ILE A C 1
ATOM 3180 O O . ILE A 1 395 ? 26.159 -26.337 -5.508 1.00 95.00 395 ILE A O 1
ATOM 3184 N N . SER A 1 396 ? 27.346 -27.986 -6.461 1.00 94.56 396 SER A N 1
ATOM 3185 C CA . SER A 1 396 ? 26.497 -29.093 -6.028 1.00 94.56 396 SER A CA 1
ATOM 3186 C C . SER A 1 396 ? 27.324 -30.233 -5.450 1.00 94.56 396 SER A C 1
ATOM 3188 O O . SER A 1 396 ? 28.432 -30.507 -5.917 1.00 94.56 396 SER A O 1
ATOM 3190 N N . GLY A 1 397 ? 26.775 -30.944 -4.472 1.00 94.50 397 GLY A N 1
ATOM 3191 C CA . GLY A 1 397 ? 27.423 -32.096 -3.867 1.00 94.50 397 GLY A CA 1
ATOM 3192 C C . GLY A 1 397 ? 26.453 -33.197 -3.466 1.00 94.50 397 GLY A C 1
ATOM 3193 O O . GLY A 1 397 ? 25.238 -33.020 -3.441 1.00 94.50 397 GLY A O 1
ATOM 3194 N N . GLU A 1 398 ? 27.018 -34.361 -3.171 1.00 96.44 398 GLU A N 1
ATOM 3195 C CA . GLU A 1 398 ? 26.317 -35.483 -2.550 1.00 96.44 398 GLU A CA 1
ATOM 3196 C C . GLU A 1 398 ? 27.090 -35.887 -1.297 1.00 96.44 398 GLU A C 1
ATOM 3198 O O . GLU A 1 398 ? 28.312 -36.046 -1.347 1.00 96.44 398 GLU A O 1
ATOM 3203 N N . ILE A 1 399 ? 26.397 -35.995 -0.165 1.00 96.00 399 ILE A N 1
ATOM 3204 C CA . ILE A 1 399 ? 26.994 -36.090 1.168 1.00 96.00 399 ILE A CA 1
ATOM 3205 C C . ILE A 1 399 ? 26.217 -37.070 2.047 1.00 96.00 399 ILE A C 1
ATOM 3207 O O . ILE A 1 399 ? 24.988 -37.080 2.066 1.00 96.00 399 ILE A O 1
ATOM 3211 N N . VAL A 1 400 ? 26.938 -37.893 2.802 1.00 95.75 400 VAL A N 1
ATOM 3212 C CA . VAL A 1 400 ? 26.373 -38.734 3.862 1.00 95.75 400 VAL A CA 1
ATOM 3213 C C . VAL A 1 400 ? 26.407 -37.950 5.169 1.00 95.75 400 VAL A C 1
ATOM 3215 O O . VAL A 1 400 ? 27.449 -37.393 5.505 1.00 95.75 400 VAL A O 1
ATOM 3218 N N . ILE A 1 401 ? 25.299 -37.908 5.913 1.00 95.00 401 ILE A N 1
ATOM 3219 C CA . ILE A 1 401 ? 25.179 -37.189 7.192 1.00 95.00 401 ILE A CA 1
ATOM 3220 C C . ILE A 1 401 ? 24.624 -38.137 8.260 1.00 95.00 401 ILE A C 1
ATOM 3222 O O . ILE A 1 401 ? 23.614 -38.805 8.044 1.00 95.00 401 ILE A O 1
ATOM 3226 N N . ILE A 1 402 ? 25.283 -38.187 9.420 1.00 92.81 402 ILE A N 1
ATOM 3227 C CA . ILE A 1 402 ? 24.934 -39.057 10.552 1.00 92.81 402 ILE A CA 1
ATOM 3228 C C . ILE A 1 402 ? 24.856 -38.212 11.824 1.00 92.81 402 ILE A C 1
ATOM 3230 O O . ILE A 1 402 ? 25.802 -37.482 12.137 1.00 92.81 402 ILE A O 1
ATOM 3234 N N . GLU A 1 403 ? 23.764 -38.359 12.575 1.00 92.62 403 GLU A N 1
ATOM 3235 C CA . GLU A 1 403 ? 23.619 -37.805 13.924 1.00 92.62 403 GLU A CA 1
ATOM 3236 C C . GLU A 1 403 ? 23.850 -38.907 14.972 1.00 92.62 403 GLU A C 1
ATOM 3238 O O . GLU A 1 403 ? 23.343 -40.022 14.848 1.00 92.62 403 GLU A O 1
ATOM 3243 N N . TRP A 1 404 ? 24.649 -38.615 15.995 1.00 90.62 404 TRP A N 1
ATOM 3244 C CA . TRP A 1 404 ? 25.031 -39.554 17.047 1.00 90.62 404 TRP A CA 1
ATOM 3245 C C . TRP A 1 404 ? 24.355 -39.183 18.364 1.00 90.62 404 TRP A C 1
ATOM 3247 O O . TRP A 1 404 ? 24.801 -38.253 19.039 1.00 90.62 404 TRP A O 1
ATOM 3257 N N . ILE A 1 405 ? 23.313 -39.927 18.734 1.00 88.38 405 ILE A N 1
ATOM 3258 C CA . ILE A 1 405 ? 22.534 -39.739 19.966 1.00 88.38 405 ILE A CA 1
ATOM 3259 C C . ILE A 1 405 ? 22.914 -40.860 20.937 1.00 88.38 405 ILE A C 1
ATOM 3261 O O . ILE A 1 405 ? 22.901 -42.034 20.564 1.00 88.38 405 ILE A O 1
ATOM 3265 N N . ASP A 1 406 ? 23.328 -40.511 22.158 1.00 82.69 406 ASP A N 1
ATOM 3266 C CA . ASP A 1 406 ? 23.815 -41.453 23.186 1.00 82.69 406 ASP A CA 1
ATOM 3267 C C . ASP A 1 406 ? 24.856 -42.475 22.671 1.00 82.69 406 ASP A C 1
ATOM 3269 O O . ASP A 1 406 ? 24.880 -43.646 23.055 1.00 82.69 406 ASP A O 1
ATOM 3273 N N . GLY A 1 407 ? 25.722 -42.034 21.750 1.00 78.56 407 GLY A N 1
ATOM 3274 C CA . GLY A 1 407 ? 26.768 -42.861 21.138 1.00 78.56 407 GLY A CA 1
ATOM 3275 C C . GLY A 1 407 ? 26.287 -43.851 20.067 1.00 78.56 407 GLY A C 1
ATOM 3276 O O . GLY A 1 407 ? 27.100 -44.614 19.548 1.00 78.56 407 GLY A O 1
ATOM 3277 N N . LYS A 1 408 ? 25.000 -43.840 19.699 1.00 85.00 408 LYS A N 1
ATOM 3278 C CA . LYS A 1 408 ? 24.441 -44.632 18.592 1.00 85.00 408 LYS A CA 1
ATOM 3279 C C . LYS A 1 408 ? 24.300 -43.767 17.346 1.00 85.00 408 LYS A C 1
ATOM 3281 O O . LYS A 1 408 ? 23.857 -42.625 17.437 1.00 85.00 408 LYS A O 1
ATOM 3286 N N . SER A 1 409 ? 24.646 -44.312 16.183 1.00 88.56 409 SER A N 1
ATOM 3287 C CA . SER A 1 409 ? 24.390 -43.651 14.905 1.00 88.56 409 SER A CA 1
ATOM 3288 C C . SER A 1 409 ? 22.899 -43.687 14.574 1.00 88.56 409 SER A C 1
ATOM 3290 O O . SER A 1 409 ? 22.238 -44.720 14.686 1.00 88.56 409 SER A O 1
ATOM 3292 N N . THR A 1 410 ? 22.379 -42.543 14.147 1.00 89.31 410 THR A N 1
ATOM 3293 C CA . THR A 1 410 ? 20.986 -42.337 13.749 1.00 89.31 410 THR A CA 1
ATOM 3294 C C . THR A 1 410 ? 20.929 -41.577 12.426 1.00 89.31 410 THR A C 1
ATOM 3296 O O . THR A 1 410 ? 21.882 -40.894 12.029 1.00 89.31 410 THR A O 1
ATOM 3299 N N . VAL A 1 411 ? 19.809 -41.722 11.723 1.00 88.31 411 VAL A N 1
ATOM 3300 C CA . VAL A 1 411 ? 19.447 -40.818 10.630 1.00 88.31 411 VAL A CA 1
ATOM 3301 C C . VAL A 1 411 ? 18.908 -39.537 11.271 1.00 88.31 411 VAL A C 1
ATOM 3303 O O . VAL A 1 411 ? 18.048 -39.658 12.141 1.00 88.31 411 VAL A O 1
ATOM 3306 N N . PRO A 1 412 ? 19.367 -38.336 10.869 1.00 89.06 412 PRO A N 1
ATOM 3307 C CA . PRO A 1 412 ? 18.764 -37.087 11.326 1.00 89.06 412 PRO A CA 1
ATOM 3308 C C . PRO A 1 412 ? 17.252 -37.071 11.049 1.00 89.06 412 PRO A C 1
ATOM 3310 O O . PRO A 1 412 ? 16.836 -37.161 9.897 1.00 89.06 412 PRO A O 1
ATOM 3313 N N . GLU A 1 413 ? 16.431 -36.962 12.096 1.00 86.62 413 GLU A N 1
ATOM 3314 C CA . GLU A 1 413 ? 14.961 -36.957 11.966 1.00 86.62 413 GLU A CA 1
ATOM 3315 C C . GLU A 1 413 ? 14.437 -35.692 11.268 1.00 86.62 413 GLU A C 1
ATOM 3317 O O . GLU A 1 413 ? 13.391 -35.711 10.620 1.00 86.62 413 GLU A O 1
ATOM 3322 N N . VAL A 1 414 ? 15.186 -34.592 11.384 1.00 90.06 414 VAL A N 1
ATOM 3323 C CA . VAL A 1 414 ? 14.920 -33.316 10.718 1.00 90.06 414 VAL A CA 1
ATOM 3324 C C . VAL A 1 414 ? 16.039 -33.048 9.717 1.00 90.06 414 VAL A C 1
ATOM 3326 O O . VAL A 1 414 ? 17.218 -33.220 10.036 1.00 90.06 414 VAL A O 1
ATOM 3329 N N . LEU A 1 415 ? 15.658 -32.602 8.517 1.00 92.12 415 LEU A N 1
ATOM 3330 C CA . LEU A 1 415 ? 16.558 -32.308 7.401 1.00 92.12 415 LEU A CA 1
ATOM 3331 C C . LEU A 1 415 ? 17.741 -31.419 7.850 1.00 92.12 415 LEU A C 1
ATOM 3333 O O . LEU A 1 415 ? 17.501 -30.282 8.267 1.00 92.12 415 LEU A O 1
ATOM 3337 N N . PRO A 1 416 ? 18.999 -31.905 7.780 1.00 93.88 416 PRO A N 1
ATOM 3338 C CA . PRO A 1 416 ? 20.179 -31.126 8.150 1.00 93.88 416 PRO A CA 1
ATOM 3339 C C . PRO A 1 416 ? 20.309 -29.835 7.347 1.00 93.88 416 PRO A C 1
ATOM 3341 O O . PRO A 1 416 ? 19.762 -29.718 6.254 1.00 93.88 416 PRO A O 1
ATOM 3344 N N . LYS A 1 417 ? 21.084 -28.878 7.856 1.00 95.69 417 LYS A N 1
ATOM 3345 C CA . LYS A 1 417 ? 21.358 -27.613 7.169 1.00 95.69 417 LYS A CA 1
ATOM 3346 C C . LYS A 1 417 ? 22.814 -27.546 6.741 1.00 95.69 417 LYS A C 1
ATOM 3348 O O . LYS A 1 417 ? 23.704 -27.802 7.547 1.00 95.69 417 LYS A O 1
ATOM 3353 N N . ILE A 1 418 ? 23.057 -27.158 5.494 1.00 95.88 418 ILE A N 1
ATOM 3354 C CA . ILE A 1 418 ? 24.397 -26.871 4.973 1.00 95.88 418 ILE A CA 1
ATOM 3355 C C . ILE A 1 418 ? 24.465 -25.381 4.641 1.00 95.88 418 ILE A C 1
ATOM 3357 O O . ILE A 1 418 ? 23.509 -24.824 4.103 1.00 95.88 418 ILE A O 1
ATOM 3361 N N . ARG A 1 419 ? 25.574 -24.722 4.991 1.00 95.44 419 ARG A N 1
ATOM 3362 C CA . ARG A 1 419 ? 25.793 -23.300 4.709 1.00 95.44 419 ARG A CA 1
ATOM 3363 C C . ARG A 1 419 ? 27.181 -23.020 4.173 1.00 95.44 419 ARG A C 1
ATOM 3365 O O . ARG A 1 419 ? 28.165 -23.462 4.758 1.00 95.44 419 ARG A O 1
ATOM 3372 N N . LEU A 1 420 ? 27.253 -22.198 3.135 1.00 95.69 420 LEU A N 1
ATOM 3373 C CA . LEU A 1 420 ? 28.490 -21.603 2.651 1.00 95.69 420 LEU A CA 1
ATOM 3374 C C . LEU A 1 420 ? 28.781 -20.332 3.467 1.00 95.69 420 LEU A C 1
ATOM 3376 O O . LEU A 1 420 ? 28.101 -19.319 3.304 1.00 95.69 420 LEU A O 1
ATOM 3380 N N . LYS A 1 421 ? 29.767 -20.386 4.366 1.00 94.81 421 LYS A N 1
ATOM 3381 C CA . LYS A 1 421 ? 30.146 -19.287 5.272 1.00 94.81 421 LYS A CA 1
ATOM 3382 C C . LYS A 1 421 ? 31.501 -18.704 4.934 1.00 94.81 421 LYS A C 1
ATOM 3384 O O . LYS A 1 421 ? 32.428 -19.470 4.700 1.00 94.81 421 LYS A O 1
ATOM 3389 N N . SER A 1 422 ? 31.643 -17.382 4.958 1.00 95.06 422 SER A N 1
ATOM 3390 C CA . SER A 1 422 ? 32.955 -16.750 4.824 1.00 95.06 422 SER A CA 1
ATOM 3391 C C . SER A 1 422 ? 33.828 -17.047 6.048 1.00 95.06 422 SER A C 1
ATOM 3393 O O . SER A 1 422 ? 33.328 -17.170 7.169 1.00 95.06 422 SER A O 1
ATOM 3395 N N . THR A 1 423 ? 35.142 -17.168 5.852 1.00 91.75 423 THR A N 1
ATOM 3396 C CA . THR A 1 423 ? 36.105 -17.489 6.924 1.00 91.75 423 THR A CA 1
ATOM 3397 C C . THR A 1 423 ? 36.215 -16.401 7.997 1.00 91.75 423 THR A C 1
ATOM 3399 O O . THR A 1 423 ? 36.583 -16.700 9.129 1.00 91.75 423 THR A O 1
ATOM 3402 N N . ASP A 1 424 ? 35.835 -15.164 7.669 1.00 88.44 424 ASP A N 1
ATOM 3403 C CA . ASP A 1 424 ? 35.700 -14.038 8.604 1.00 88.44 424 ASP A CA 1
ATOM 3404 C C . ASP A 1 424 ? 34.371 -14.022 9.391 1.00 88.44 424 ASP A C 1
ATOM 3406 O O . ASP A 1 424 ? 34.165 -13.159 10.241 1.00 88.44 424 ASP A O 1
ATOM 3410 N N . GLY A 1 425 ? 33.453 -14.952 9.104 1.00 84.94 425 GLY A N 1
ATOM 3411 C CA . GLY A 1 425 ? 32.147 -15.069 9.754 1.00 84.94 425 GLY A CA 1
ATOM 3412 C C . GLY A 1 425 ? 31.111 -14.000 9.381 1.00 84.94 425 GLY A C 1
ATOM 3413 O O . GLY A 1 425 ? 29.983 -14.080 9.865 1.00 84.94 425 GLY A O 1
ATOM 3414 N N . MET A 1 426 ? 31.441 -13.024 8.525 1.00 85.25 426 MET A N 1
ATOM 3415 C CA . MET A 1 426 ? 30.535 -11.914 8.189 1.00 85.25 426 MET A CA 1
ATOM 3416 C C . MET A 1 426 ? 29.406 -12.293 7.218 1.00 85.25 426 MET A C 1
ATOM 3418 O O . MET A 1 426 ? 28.418 -11.567 7.127 1.00 85.25 426 MET A O 1
ATOM 3422 N N . VAL A 1 427 ? 29.551 -13.376 6.448 1.00 86.31 427 VAL A N 1
ATOM 3423 C CA . VAL A 1 427 ? 28.610 -13.764 5.385 1.00 86.31 427 VAL A CA 1
ATOM 3424 C C . VAL A 1 427 ? 28.293 -15.257 5.478 1.00 86.31 427 VAL A C 1
ATOM 3426 O O . VAL A 1 427 ? 29.180 -16.082 5.685 1.00 86.31 427 VAL A O 1
ATOM 3429 N N . SER A 1 428 ? 27.019 -15.618 5.315 1.00 91.56 428 SER A N 1
ATOM 3430 C CA . SER A 1 428 ? 26.541 -17.002 5.383 1.00 91.56 428 SER A CA 1
ATOM 3431 C C . SER A 1 428 ? 25.361 -17.208 4.437 1.00 91.56 428 SER A C 1
ATOM 3433 O O . SER A 1 428 ? 24.313 -16.599 4.632 1.00 91.56 428 SER A O 1
ATOM 3435 N N . TYR A 1 429 ? 25.498 -18.115 3.473 1.00 92.62 429 TYR A N 1
ATOM 3436 C CA . TYR A 1 429 ? 24.430 -18.527 2.559 1.00 92.62 429 TYR A CA 1
ATOM 3437 C C . TYR A 1 429 ? 23.922 -19.917 2.956 1.00 92.62 429 TYR A C 1
ATOM 3439 O O . TYR A 1 429 ? 24.734 -20.813 3.179 1.00 92.62 429 TYR A O 1
ATOM 3447 N N . GLU A 1 430 ? 22.606 -20.107 3.092 1.00 93.81 430 GLU A N 1
ATOM 3448 C CA . GLU A 1 430 ? 22.011 -21.428 3.356 1.00 93.81 430 GLU A CA 1
ATOM 3449 C C . GLU A 1 430 ? 21.780 -22.155 2.025 1.00 93.81 430 GLU A C 1
ATOM 3451 O O . GLU A 1 430 ? 21.128 -21.627 1.125 1.00 93.81 430 GLU A O 1
ATOM 3456 N N . SER A 1 431 ? 22.368 -23.343 1.899 1.00 94.31 431 SER A N 1
ATOM 3457 C CA . SER A 1 431 ? 22.356 -24.149 0.680 1.00 94.31 431 SER A CA 1
ATOM 3458 C C . SER A 1 431 ? 21.071 -24.968 0.589 1.00 94.31 431 SER A C 1
ATOM 3460 O O . SER A 1 431 ? 20.550 -25.436 1.606 1.00 94.31 431 SER A O 1
ATOM 3462 N N . PHE A 1 432 ? 20.572 -25.188 -0.628 1.00 94.75 432 PHE A N 1
ATOM 3463 C CA . PHE A 1 432 ? 19.504 -26.156 -0.852 1.00 94.75 432 PHE A CA 1
ATOM 3464 C C . PHE A 1 432 ? 20.004 -27.550 -0.473 1.00 94.75 432 PHE A C 1
ATOM 3466 O O . PHE A 1 432 ? 21.153 -27.896 -0.746 1.00 94.75 432 PHE A O 1
ATOM 3473 N N . ILE A 1 433 ? 19.146 -28.360 0.143 1.00 95.75 433 ILE A N 1
ATOM 3474 C CA . ILE A 1 433 ? 19.455 -29.737 0.524 1.00 95.75 433 ILE A CA 1
ATOM 3475 C C . ILE A 1 433 ? 18.201 -30.603 0.404 1.00 95.75 433 ILE A C 1
ATOM 3477 O O . ILE A 1 433 ? 17.098 -30.176 0.743 1.00 95.75 433 ILE A O 1
ATOM 3481 N N . THR A 1 434 ? 18.360 -31.833 -0.081 1.00 93.31 434 THR A N 1
ATOM 3482 C CA . THR A 1 434 ? 17.275 -32.814 -0.179 1.00 93.31 434 THR A CA 1
ATOM 3483 C C . THR A 1 434 ? 17.797 -34.240 0.045 1.00 93.31 434 THR A C 1
ATOM 3485 O O . THR A 1 434 ? 18.917 -34.544 -0.379 1.00 93.31 434 THR A O 1
ATOM 3488 N N . PRO A 1 435 ? 17.047 -35.134 0.718 1.00 92.25 435 PRO A N 1
ATOM 3489 C CA . PRO A 1 435 ? 17.444 -36.533 0.861 1.00 92.25 435 PRO A CA 1
ATOM 3490 C C . PRO A 1 435 ? 17.477 -37.253 -0.496 1.00 92.25 435 PRO A C 1
ATOM 3492 O O . PRO A 1 435 ? 16.528 -37.171 -1.273 1.00 92.25 435 PRO A O 1
ATOM 3495 N N . THR A 1 436 ? 18.541 -38.013 -0.757 1.00 91.06 436 THR A N 1
ATOM 3496 C CA . THR A 1 436 ? 18.660 -38.932 -1.910 1.00 91.06 436 THR A CA 1
ATOM 3497 C C . THR A 1 436 ? 18.750 -40.403 -1.495 1.00 91.06 436 THR A C 1
ATOM 3499 O O . THR A 1 436 ? 18.587 -41.295 -2.326 1.00 91.06 436 THR A O 1
ATOM 3502 N N . GLY A 1 437 ? 18.952 -40.677 -0.204 1.00 87.44 437 GLY A N 1
ATOM 3503 C CA . GLY A 1 437 ? 18.930 -42.011 0.393 1.00 87.44 437 GLY A CA 1
ATOM 3504 C C . GLY A 1 437 ? 18.733 -41.942 1.909 1.00 87.44 437 GLY A C 1
ATOM 3505 O O . GLY A 1 437 ? 18.506 -40.870 2.460 1.00 87.44 437 GLY A O 1
ATOM 3506 N N . THR A 1 438 ? 18.857 -43.076 2.606 1.00 85.44 438 THR A N 1
ATOM 3507 C CA . THR A 1 438 ? 18.560 -43.192 4.051 1.00 85.44 438 THR A CA 1
ATOM 3508 C C . THR A 1 438 ? 19.314 -42.188 4.926 1.00 85.44 438 THR A C 1
ATOM 3510 O O . THR A 1 438 ? 18.748 -41.637 5.857 1.00 85.44 438 THR A O 1
ATOM 3513 N N . ASN A 1 439 ? 20.594 -41.954 4.642 1.00 90.19 439 ASN A N 1
ATOM 3514 C CA . ASN A 1 439 ? 21.444 -40.971 5.321 1.00 90.19 439 ASN A CA 1
ATOM 3515 C C . ASN A 1 439 ? 22.269 -40.144 4.318 1.00 90.19 439 ASN A C 1
ATOM 3517 O O . ASN A 1 439 ? 23.292 -39.569 4.682 1.00 90.19 439 ASN A O 1
ATOM 3521 N N . THR A 1 440 ? 21.860 -40.143 3.046 1.00 94.00 440 THR A N 1
ATOM 3522 C CA . THR A 1 440 ? 22.564 -39.492 1.934 1.00 94.00 440 THR A CA 1
ATOM 3523 C C . THR A 1 440 ? 21.701 -38.363 1.392 1.00 94.00 440 THR A C 1
ATOM 3525 O O . THR A 1 440 ? 20.489 -38.521 1.249 1.00 94.00 440 THR A O 1
ATOM 3528 N N . TYR A 1 441 ? 22.331 -37.227 1.118 1.00 95.88 441 TYR A N 1
ATOM 3529 C CA . TYR A 1 441 ? 21.684 -35.978 0.753 1.00 95.88 441 TYR A CA 1
ATOM 3530 C C . TYR A 1 441 ? 22.392 -35.364 -0.452 1.00 95.88 441 TYR A C 1
ATOM 3532 O O . TYR A 1 441 ? 23.622 -35.359 -0.526 1.00 95.88 441 TYR A O 1
ATOM 3540 N N . TYR A 1 442 ? 21.616 -34.798 -1.367 1.00 96.12 442 TYR A N 1
ATOM 3541 C CA . TYR A 1 442 ? 22.105 -33.861 -2.369 1.00 96.12 442 TYR A CA 1
ATOM 3542 C C . TYR A 1 442 ? 22.017 -32.444 -1.803 1.00 96.12 442 TYR A C 1
ATOM 3544 O O . TYR A 1 442 ? 21.038 -32.121 -1.128 1.00 96.12 442 TYR A O 1
ATOM 3552 N N . PHE A 1 443 ? 23.004 -31.599 -2.094 1.00 96.31 443 PHE A N 1
ATOM 3553 C CA . PHE A 1 443 ? 22.946 -30.170 -1.790 1.00 96.31 443 PHE A CA 1
ATOM 3554 C C . PHE A 1 443 ? 23.441 -29.321 -2.960 1.00 96.31 443 PHE A C 1
ATOM 3556 O O . PHE A 1 443 ? 24.300 -29.770 -3.722 1.00 96.31 443 PHE A O 1
ATOM 3563 N N . ASP A 1 444 ? 22.940 -28.091 -3.078 1.00 95.81 444 ASP A N 1
ATOM 3564 C CA . ASP A 1 444 ? 23.513 -27.084 -3.971 1.00 95.81 444 ASP A CA 1
ATOM 3565 C C . ASP A 1 444 ? 23.416 -25.637 -3.463 1.00 95.81 444 ASP A C 1
ATOM 3567 O O . ASP A 1 444 ? 22.695 -25.308 -2.521 1.00 95.81 444 ASP A O 1
ATOM 3571 N N . GLN A 1 445 ? 24.253 -24.782 -4.051 1.00 95.06 445 GLN A N 1
ATOM 3572 C CA . GLN A 1 445 ? 24.441 -23.387 -3.679 1.00 95.06 445 GLN A CA 1
ATOM 3573 C C . GLN A 1 445 ? 24.820 -22.570 -4.914 1.00 95.06 445 GLN A C 1
ATOM 3575 O O . GLN A 1 445 ? 25.895 -22.775 -5.482 1.00 95.06 445 GLN A O 1
ATOM 3580 N N . TYR A 1 446 ? 23.985 -21.604 -5.306 1.00 93.81 446 TYR A N 1
ATOM 3581 C CA . TYR A 1 446 ? 24.376 -20.590 -6.290 1.00 93.81 446 TYR A CA 1
ATOM 3582 C C . TYR A 1 446 ? 25.536 -19.742 -5.755 1.00 93.81 446 TYR A C 1
ATOM 3584 O O . TYR A 1 446 ? 25.527 -19.344 -4.587 1.00 93.81 446 TYR A O 1
ATOM 3592 N N . ILE A 1 447 ? 26.518 -19.476 -6.620 1.00 93.44 447 ILE A N 1
ATOM 3593 C CA . ILE A 1 447 ? 27.741 -18.712 -6.315 1.00 93.44 447 ILE A CA 1
ATOM 3594 C C . ILE A 1 447 ? 27.955 -17.508 -7.248 1.00 93.44 447 ILE A C 1
ATOM 3596 O O . ILE A 1 447 ? 28.982 -16.838 -7.176 1.00 93.44 447 ILE A O 1
ATOM 3600 N N . GLU A 1 448 ? 26.979 -17.218 -8.108 1.00 89.62 448 GLU A N 1
ATOM 3601 C CA . GLU A 1 448 ? 27.012 -16.113 -9.071 1.00 89.62 448 GLU A CA 1
ATOM 3602 C C . GLU A 1 448 ? 27.140 -14.739 -8.379 1.00 89.62 448 GLU A C 1
ATOM 3604 O O . GLU A 1 448 ? 27.949 -13.907 -8.785 1.00 89.62 448 GLU A O 1
ATOM 3609 N N . ASP A 1 449 ? 26.389 -14.514 -7.295 1.00 87.56 449 ASP A N 1
ATOM 3610 C CA . ASP A 1 449 ? 26.259 -13.218 -6.600 1.00 87.56 449 ASP A CA 1
ATOM 3611 C C . ASP A 1 449 ? 26.844 -13.211 -5.174 1.00 87.56 449 ASP A C 1
ATOM 3613 O O . ASP A 1 449 ? 26.462 -12.390 -4.337 1.00 87.56 449 ASP A O 1
ATOM 3617 N N . ILE A 1 450 ? 27.764 -14.131 -4.866 1.00 89.75 450 ILE A N 1
ATOM 3618 C CA . ILE A 1 450 ? 28.472 -14.124 -3.575 1.00 89.75 450 ILE A CA 1
ATOM 3619 C C . ILE A 1 450 ? 29.698 -13.203 -3.612 1.00 89.75 450 ILE A C 1
ATOM 3621 O O . ILE A 1 450 ? 30.185 -12.846 -4.681 1.00 89.75 450 ILE A O 1
ATOM 3625 N N . ASN A 1 451 ? 30.207 -12.794 -2.446 1.00 88.38 451 ASN A N 1
ATOM 3626 C CA . ASN A 1 451 ? 31.382 -11.922 -2.377 1.00 88.38 451 ASN A CA 1
ATOM 3627 C C . ASN A 1 451 ? 32.671 -12.703 -2.703 1.00 88.38 451 ASN A C 1
ATOM 3629 O O . ASN A 1 451 ? 33.286 -13.312 -1.830 1.00 88.38 451 ASN A O 1
ATOM 3633 N N . HIS A 1 452 ? 33.094 -12.638 -3.965 1.00 90.25 452 HIS A N 1
ATOM 3634 C CA . HIS A 1 452 ? 34.286 -13.312 -4.490 1.00 90.25 452 HIS A CA 1
ATOM 3635 C C . HIS A 1 452 ? 35.630 -12.807 -3.924 1.00 90.25 452 HIS A C 1
ATOM 3637 O O . HIS A 1 452 ? 36.658 -13.409 -4.197 1.00 90.25 452 HIS A O 1
ATOM 3643 N N . GLU A 1 453 ? 35.668 -11.767 -3.090 1.00 87.81 453 GLU A N 1
ATOM 3644 C CA . GLU A 1 453 ? 36.898 -11.381 -2.372 1.00 87.81 453 GLU A CA 1
ATOM 3645 C C . GLU A 1 453 ? 37.122 -12.214 -1.098 1.00 87.81 453 GLU A C 1
ATOM 3647 O O . GLU A 1 453 ? 38.181 -12.132 -0.472 1.00 87.81 453 GLU A O 1
ATOM 3652 N N . LYS A 1 454 ? 36.133 -13.025 -0.693 1.00 90.56 454 LYS A N 1
ATOM 3653 C CA . LYS A 1 454 ? 36.185 -13.843 0.523 1.00 90.56 454 LYS A CA 1
ATOM 3654 C C . LYS A 1 454 ? 36.481 -15.308 0.228 1.00 90.56 454 LYS A C 1
ATOM 3656 O O . LYS A 1 454 ? 36.043 -15.882 -0.767 1.00 90.56 454 LYS A O 1
ATOM 3661 N N . GLU A 1 455 ? 37.173 -15.941 1.170 1.00 94.69 455 GLU A N 1
ATOM 3662 C CA . GLU A 1 455 ? 37.263 -17.396 1.243 1.00 94.69 455 GLU A CA 1
ATOM 3663 C C . GLU A 1 455 ? 36.059 -17.948 2.014 1.00 94.69 455 GLU A C 1
ATOM 3665 O O . GLU A 1 455 ? 35.626 -17.353 3.005 1.00 94.69 455 GLU A O 1
ATOM 3670 N N . TYR A 1 456 ? 35.553 -19.113 1.612 1.00 96.19 456 TYR A N 1
ATOM 3671 C CA . TYR A 1 456 ? 34.368 -19.727 2.207 1.00 96.19 456 TYR A CA 1
ATOM 3672 C C . TYR A 1 456 ? 34.586 -21.179 2.638 1.00 96.19 456 TYR A C 1
ATOM 3674 O O . TYR A 1 456 ? 35.343 -21.919 2.021 1.00 96.19 456 TYR A O 1
ATOM 3682 N N . ILE A 1 457 ? 33.852 -21.621 3.655 1.00 95.62 457 ILE A N 1
ATOM 3683 C CA . ILE A 1 457 ? 33.776 -23.008 4.122 1.00 95.62 457 ILE A CA 1
ATOM 3684 C C . ILE A 1 457 ? 32.325 -23.497 4.098 1.00 95.62 457 ILE A C 1
ATOM 3686 O O . ILE A 1 457 ? 31.396 -22.706 4.255 1.00 95.62 457 ILE A O 1
ATOM 3690 N N . TYR A 1 458 ? 32.123 -24.805 3.950 1.00 95.31 458 TYR A N 1
ATOM 3691 C CA . TYR A 1 458 ? 30.805 -25.420 4.116 1.00 95.31 458 TYR A CA 1
ATOM 3692 C C . TYR A 1 458 ? 30.614 -25.875 5.574 1.00 95.31 458 TYR A C 1
ATOM 3694 O O . TYR A 1 458 ? 31.229 -26.847 6.013 1.00 95.31 458 TYR A O 1
ATOM 3702 N N . GLU A 1 459 ? 29.771 -25.169 6.329 1.00 95.44 459 GLU A N 1
ATOM 3703 C CA . GLU A 1 459 ? 29.288 -25.581 7.655 1.00 95.44 459 GLU A CA 1
ATOM 3704 C C . GLU A 1 459 ? 28.088 -26.523 7.495 1.00 95.44 459 GLU A C 1
ATOM 3706 O O . GLU A 1 459 ? 27.166 -26.244 6.733 1.00 95.44 459 GLU A O 1
ATOM 3711 N N . LEU A 1 460 ? 28.084 -27.613 8.254 1.00 95.06 460 LEU A N 1
ATOM 3712 C CA . LEU A 1 460 ? 26.966 -28.531 8.433 1.00 95.06 460 LEU A CA 1
ATOM 3713 C C . LEU A 1 460 ? 26.391 -28.352 9.844 1.00 95.06 460 LEU A C 1
ATOM 3715 O O . LEU A 1 460 ? 27.141 -28.328 10.817 1.00 95.06 460 LEU A O 1
ATOM 3719 N N . GLU A 1 461 ? 25.069 -28.285 9.969 1.00 94.56 461 GLU A N 1
ATOM 3720 C CA . GLU A 1 461 ? 24.327 -28.204 11.231 1.00 94.56 461 GLU A CA 1
ATOM 3721 C C . GLU A 1 461 ? 23.196 -29.248 11.258 1.00 94.56 461 GLU A C 1
ATOM 3723 O O . GLU A 1 461 ? 22.559 -29.515 10.235 1.00 94.56 461 GLU A O 1
ATOM 3728 N N . SER A 1 462 ? 22.923 -29.839 12.426 1.00 92.19 462 SER A N 1
ATOM 3729 C CA . SER A 1 462 ? 21.732 -30.679 12.615 1.00 92.19 462 SER A CA 1
ATOM 3730 C C . SER A 1 462 ? 20.454 -29.866 12.419 1.00 92.19 462 SER A C 1
ATOM 3732 O O . SER A 1 462 ? 20.310 -28.769 12.955 1.00 92.19 462 SER A O 1
ATOM 3734 N N . GLY A 1 463 ? 19.506 -30.419 11.662 1.00 87.12 463 GLY A N 1
ATOM 3735 C CA . GLY A 1 463 ? 18.245 -29.749 11.355 1.00 87.12 463 GLY A CA 1
ATOM 3736 C C . GLY A 1 463 ? 17.326 -29.582 12.561 1.00 87.12 463 GLY A C 1
ATOM 3737 O O . GLY A 1 463 ? 16.450 -28.720 12.544 1.00 87.12 463 GLY A O 1
ATOM 3738 N N . ASN A 1 464 ? 17.499 -30.406 13.600 1.00 87.75 464 ASN A N 1
ATOM 3739 C CA . ASN A 1 464 ? 16.555 -30.476 14.704 1.00 87.75 464 ASN A CA 1
ATOM 3740 C C . ASN A 1 464 ? 16.825 -29.362 15.737 1.00 87.75 464 ASN A C 1
ATOM 3742 O O . ASN A 1 464 ? 17.862 -29.399 16.408 1.00 87.75 464 ASN A O 1
ATOM 3746 N N . PRO A 1 465 ? 15.907 -28.391 15.934 1.00 81.31 465 PRO A N 1
ATOM 3747 C CA . PRO A 1 465 ? 16.107 -27.308 16.898 1.00 81.31 465 PRO A CA 1
ATOM 3748 C C . PRO A 1 465 ? 16.214 -27.811 18.346 1.00 81.31 465 PRO A C 1
ATOM 3750 O O . PRO A 1 465 ? 16.842 -27.147 19.169 1.00 81.31 465 PRO A O 1
ATOM 3753 N N . LYS A 1 466 ? 15.674 -29.003 18.645 1.00 83.75 466 LYS A N 1
ATOM 3754 C CA . LYS A 1 466 ? 15.752 -29.658 19.961 1.00 83.75 466 LYS A CA 1
ATOM 3755 C C . LYS A 1 466 ? 17.145 -30.195 20.297 1.00 83.75 466 LYS A C 1
ATOM 3757 O O . LYS A 1 466 ? 17.405 -30.530 21.453 1.00 83.75 466 LYS A O 1
ATOM 3762 N N . ASN A 1 467 ? 18.049 -30.287 19.320 1.00 86.69 467 ASN A N 1
ATOM 3763 C CA . ASN A 1 467 ? 19.420 -30.710 19.566 1.00 86.69 467 ASN A CA 1
ATOM 3764 C C . ASN A 1 467 ? 20.224 -29.563 20.209 1.00 86.69 467 ASN A C 1
ATOM 3766 O O . ASN A 1 467 ? 20.442 -28.512 19.599 1.00 86.69 467 ASN A O 1
ATOM 3770 N N . VAL A 1 468 ? 20.698 -29.769 21.438 1.00 86.56 468 VAL A N 1
ATOM 3771 C CA . VAL A 1 468 ? 21.505 -28.814 22.221 1.00 86.56 468 VAL A CA 1
ATOM 3772 C C . VAL A 1 468 ? 22.982 -29.211 22.330 1.00 86.56 468 VAL A C 1
ATOM 3774 O O . VAL A 1 468 ? 23.719 -28.617 23.110 1.00 86.56 468 VAL A O 1
ATOM 3777 N N . SER A 1 469 ? 23.451 -30.186 21.543 1.00 88.25 469 SER A N 1
ATOM 3778 C CA . SER A 1 469 ? 24.871 -30.556 21.532 1.00 88.25 469 SER A CA 1
ATOM 3779 C C . SER A 1 469 ? 25.768 -29.412 21.051 1.00 88.25 469 SER A C 1
ATOM 3781 O O . SER A 1 469 ? 25.537 -28.826 19.993 1.00 88.25 469 SER A O 1
ATOM 3783 N N . GLU A 1 470 ? 26.883 -29.187 21.749 1.00 86.31 470 GLU A N 1
ATOM 3784 C CA . GLU A 1 470 ? 27.989 -28.334 21.286 1.00 86.31 470 GLU A CA 1
ATOM 3785 C C . GLU A 1 470 ? 28.584 -28.817 19.949 1.00 86.31 470 GLU A C 1
ATOM 3787 O O . GLU A 1 470 ? 29.146 -28.031 19.190 1.00 86.31 470 GLU A O 1
ATOM 3792 N N . LYS A 1 471 ? 28.423 -30.109 19.626 1.00 89.88 471 LYS A N 1
ATOM 3793 C CA . LYS A 1 471 ? 28.863 -30.742 18.373 1.00 89.88 471 LYS A CA 1
ATOM 3794 C C . LYS A 1 471 ? 27.707 -31.012 17.406 1.00 89.88 471 LYS A C 1
ATOM 3796 O O . LYS A 1 471 ? 27.813 -31.893 16.554 1.00 89.88 471 LYS A O 1
ATOM 3801 N N . LYS A 1 472 ? 26.606 -30.256 17.498 1.00 91.12 472 LYS A N 1
ATOM 3802 C CA . LYS A 1 472 ? 25.544 -30.257 16.471 1.00 91.12 472 LYS A CA 1
ATOM 3803 C C . LYS A 1 472 ? 25.939 -29.535 15.178 1.00 91.12 472 LYS A C 1
ATOM 3805 O O . LYS A 1 472 ? 25.161 -29.529 14.228 1.00 91.12 472 LYS A O 1
ATOM 3810 N N . LYS A 1 473 ? 27.131 -28.925 15.154 1.00 92.75 473 LYS A N 1
ATOM 3811 C CA . LYS A 1 473 ? 27.766 -28.308 13.986 1.00 92.75 473 LYS A CA 1
ATOM 3812 C C . LYS A 1 473 ? 29.095 -28.980 13.664 1.00 92.75 473 LYS A C 1
ATOM 3814 O O . LYS A 1 473 ? 29.806 -29.415 14.567 1.00 92.75 473 LYS A O 1
ATOM 3819 N N . GLY A 1 474 ? 29.442 -29.005 12.384 1.00 89.88 474 GLY A N 1
ATOM 3820 C CA . GLY A 1 474 ? 30.737 -29.441 11.872 1.00 89.88 474 GLY A CA 1
ATOM 3821 C C . GLY A 1 474 ? 31.069 -28.748 10.552 1.00 89.88 474 GLY A C 1
ATOM 3822 O O . GLY A 1 474 ? 30.242 -28.033 9.994 1.00 89.88 474 GLY A O 1
ATOM 3823 N N . GLN A 1 475 ? 32.275 -28.964 10.037 1.00 90.88 475 GLN A N 1
ATOM 3824 C CA . GLN A 1 475 ? 32.681 -28.490 8.712 1.00 90.88 475 GLN A CA 1
ATOM 3825 C C . GLN A 1 475 ? 32.697 -29.673 7.741 1.00 90.88 475 GLN A C 1
ATOM 3827 O O . GLN A 1 475 ? 33.220 -30.739 8.071 1.00 90.88 475 GLN A O 1
ATOM 3832 N N . VAL A 1 476 ? 32.144 -29.494 6.543 1.00 93.75 476 VAL A N 1
ATOM 3833 C CA . VAL A 1 476 ? 32.268 -30.475 5.459 1.00 93.75 476 VAL A CA 1
ATOM 3834 C C . VAL A 1 476 ? 33.720 -30.474 4.976 1.00 93.75 476 VAL A C 1
ATOM 3836 O O . VAL A 1 476 ? 34.309 -29.414 4.762 1.00 93.75 476 VAL A O 1
ATOM 3839 N N . THR A 1 477 ? 34.320 -31.655 4.828 1.00 92.81 477 THR A N 1
ATOM 3840 C CA . THR A 1 477 ? 35.673 -31.800 4.270 1.00 92.81 477 THR A CA 1
ATOM 3841 C C . THR A 1 477 ? 35.604 -32.037 2.763 1.00 92.81 477 THR A C 1
ATOM 3843 O O . THR A 1 477 ? 34.980 -32.991 2.304 1.00 92.81 477 THR A O 1
ATOM 3846 N N . ILE A 1 478 ? 36.266 -31.167 2.006 1.00 92.44 478 ILE A N 1
ATOM 3847 C CA . ILE A 1 478 ? 36.314 -31.106 0.547 1.00 92.44 478 ILE A CA 1
ATOM 3848 C C . ILE A 1 478 ? 37.792 -31.125 0.135 1.00 92.44 478 ILE A C 1
ATOM 3850 O O . ILE A 1 478 ? 38.629 -30.464 0.750 1.00 92.44 478 ILE A O 1
ATOM 3854 N N . GLN A 1 479 ? 38.131 -31.904 -0.891 1.00 90.88 479 GLN A N 1
ATOM 3855 C CA . GLN A 1 479 ? 39.502 -32.001 -1.404 1.00 90.88 479 GLN A CA 1
ATOM 3856 C C . GLN A 1 479 ? 39.832 -30.836 -2.349 1.00 90.88 479 GLN A C 1
ATOM 3858 O O . GLN A 1 479 ? 38.942 -30.311 -3.019 1.00 90.88 479 GLN A O 1
ATOM 3863 N N . ASN A 1 480 ? 41.115 -30.469 -2.432 1.00 92.44 480 ASN A N 1
ATOM 3864 C CA . ASN A 1 480 ? 41.586 -29.399 -3.314 1.00 92.44 480 ASN A CA 1
ATOM 3865 C C . ASN A 1 480 ? 41.255 -29.723 -4.785 1.00 92.44 480 ASN A C 1
ATOM 3867 O O . ASN A 1 480 ? 41.601 -30.799 -5.277 1.00 92.44 480 ASN A O 1
ATOM 3871 N N . LYS A 1 481 ? 40.567 -28.804 -5.474 1.00 92.00 481 LYS A N 1
ATOM 3872 C CA . LYS A 1 481 ? 40.004 -29.003 -6.821 1.00 92.00 481 LYS A CA 1
ATOM 3873 C C . LYS A 1 481 ? 39.696 -27.657 -7.478 1.00 92.00 481 LYS A C 1
ATOM 3875 O O . LYS A 1 481 ? 38.980 -26.848 -6.899 1.00 92.00 481 LYS A O 1
ATOM 3880 N N . GLU A 1 482 ? 40.171 -27.429 -8.696 1.00 91.69 482 GLU A N 1
ATOM 3881 C CA . GLU A 1 482 ? 39.718 -26.297 -9.516 1.00 91.69 482 GLU A CA 1
ATOM 3882 C C . GLU A 1 482 ? 38.296 -26.556 -10.043 1.00 91.69 482 GLU A C 1
ATOM 3884 O O . GLU A 1 482 ? 37.964 -27.695 -10.382 1.00 91.69 482 GLU A O 1
ATOM 3889 N N . LEU A 1 483 ? 37.438 -25.530 -10.054 1.00 92.06 483 LEU A N 1
ATOM 3890 C CA . LEU A 1 483 ? 36.018 -25.673 -10.396 1.00 92.06 483 LEU A CA 1
ATOM 3891 C C . LEU A 1 483 ? 35.665 -25.039 -11.748 1.00 92.06 483 LEU A C 1
ATOM 3893 O O . LEU A 1 483 ? 34.931 -25.655 -12.519 1.00 92.06 483 LEU A O 1
ATOM 3897 N N . GLY A 1 484 ? 36.177 -23.839 -12.034 1.00 89.81 484 GLY A N 1
ATOM 3898 C CA . GLY A 1 484 ? 35.938 -23.099 -13.280 1.00 89.81 484 GLY A CA 1
ATOM 3899 C C . GLY A 1 484 ? 35.747 -21.597 -13.044 1.00 89.81 484 GLY A C 1
ATOM 3900 O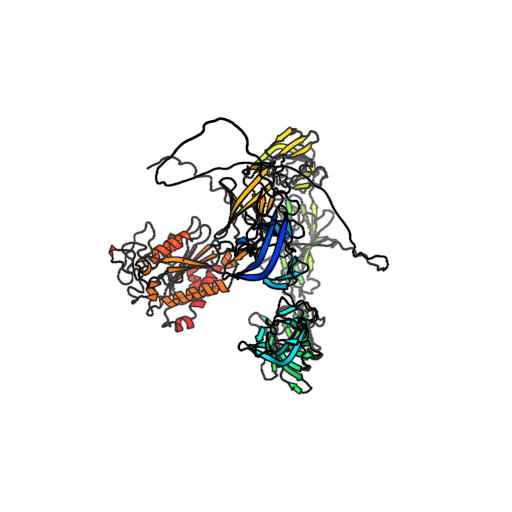 O . GLY A 1 484 ? 36.005 -21.109 -11.947 1.00 89.81 484 GLY A O 1
ATOM 3901 N N . ILE A 1 485 ? 35.291 -20.865 -14.061 1.00 88.94 485 ILE A N 1
ATOM 3902 C CA . ILE A 1 485 ? 35.088 -19.406 -14.000 1.00 88.94 485 ILE A CA 1
ATOM 3903 C C . ILE A 1 485 ? 33.641 -19.074 -13.603 1.00 88.94 485 ILE A C 1
ATOM 3905 O O . ILE A 1 485 ? 32.704 -19.711 -14.078 1.00 88.94 485 ILE A O 1
ATOM 3909 N N . VAL A 1 486 ? 33.471 -18.059 -12.753 1.00 87.56 486 VAL A N 1
ATOM 3910 C CA . VAL A 1 486 ? 32.195 -17.445 -12.356 1.00 87.56 486 VAL A CA 1
ATOM 3911 C C . VAL A 1 486 ? 32.349 -15.927 -12.450 1.00 87.56 486 VAL A C 1
ATOM 3913 O O . VAL A 1 486 ? 33.162 -15.340 -11.735 1.00 87.56 486 VAL A O 1
ATOM 3916 N N . LYS A 1 487 ? 31.588 -15.281 -13.342 1.00 83.94 487 LYS A N 1
ATOM 3917 C CA . LYS A 1 487 ? 31.761 -13.869 -13.746 1.00 83.94 487 LYS A CA 1
ATOM 3918 C C . LYS A 1 487 ? 33.203 -13.525 -14.141 1.00 83.94 487 LYS A C 1
ATOM 3920 O O . LYS A 1 487 ? 33.641 -13.815 -15.250 1.00 83.94 487 LYS A O 1
ATOM 3925 N N . ASP A 1 488 ? 33.923 -12.899 -13.216 1.00 84.12 488 ASP A N 1
ATOM 3926 C CA . ASP A 1 488 ? 35.285 -12.404 -13.376 1.00 84.12 488 ASP A CA 1
ATOM 3927 C C . ASP A 1 488 ? 36.293 -13.236 -12.579 1.00 84.12 488 ASP A C 1
ATOM 3929 O O . ASP A 1 488 ? 37.422 -12.797 -12.412 1.00 84.12 488 ASP A O 1
ATOM 3933 N N . TRP A 1 489 ? 35.896 -14.385 -12.021 1.00 87.31 489 TRP A N 1
ATOM 3934 C CA . TRP A 1 489 ? 36.676 -15.078 -11.000 1.00 87.31 489 TRP A CA 1
ATOM 3935 C C . TRP A 1 489 ? 36.813 -16.575 -11.263 1.00 87.31 489 TRP A C 1
ATOM 3937 O O . TRP A 1 489 ? 35.829 -17.283 -11.461 1.00 87.31 489 TRP A O 1
ATOM 3947 N N . ILE A 1 490 ? 38.036 -17.086 -11.158 1.00 90.25 490 ILE A N 1
ATOM 3948 C CA . ILE A 1 490 ? 38.346 -18.515 -11.141 1.00 90.25 490 ILE A CA 1
ATOM 3949 C C . ILE A 1 490 ? 38.029 -19.061 -9.744 1.00 90.25 490 ILE A C 1
ATOM 3951 O O . ILE A 1 490 ? 38.707 -18.732 -8.767 1.00 90.25 490 ILE A O 1
ATOM 3955 N N . ALA A 1 491 ? 37.002 -19.902 -9.650 1.00 94.12 491 ALA A N 1
ATOM 3956 C CA . ALA A 1 491 ? 36.586 -20.604 -8.445 1.00 94.12 491 ALA A CA 1
ATOM 3957 C C . ALA A 1 491 ? 37.387 -21.906 -8.258 1.00 94.12 491 ALA A C 1
ATOM 3959 O O . ALA A 1 491 ? 37.530 -22.719 -9.176 1.00 94.12 491 ALA A O 1
ATOM 3960 N N . SER A 1 492 ? 37.888 -22.145 -7.046 1.00 94.38 492 SER A N 1
ATOM 3961 C CA . SER A 1 492 ? 38.626 -23.368 -6.701 1.00 94.38 492 SER A CA 1
ATOM 3962 C C . SER A 1 492 ? 38.501 -23.720 -5.218 1.00 94.38 492 SER A C 1
ATOM 3964 O O . SER A 1 492 ? 38.235 -22.860 -4.385 1.00 94.38 492 SER A O 1
ATOM 3966 N N . ILE A 1 493 ? 38.694 -24.995 -4.880 1.00 95.31 493 ILE A N 1
ATOM 3967 C CA . ILE A 1 493 ? 38.876 -25.462 -3.506 1.00 95.31 493 ILE A CA 1
ATOM 3968 C C . ILE A 1 493 ? 40.372 -25.553 -3.200 1.00 95.31 493 ILE A C 1
ATOM 3970 O O . ILE A 1 493 ? 41.097 -26.274 -3.890 1.00 95.31 493 ILE A O 1
ATOM 3974 N N . ALA A 1 494 ? 40.811 -24.883 -2.137 1.00 92.56 494 ALA A N 1
ATOM 3975 C CA . ALA A 1 494 ? 42.152 -24.984 -1.570 1.00 92.56 494 ALA A CA 1
ATOM 3976 C C . ALA A 1 494 ? 42.074 -25.003 -0.035 1.00 92.56 494 ALA A C 1
ATOM 3978 O O . ALA A 1 494 ? 41.354 -24.209 0.563 1.00 92.56 494 ALA A O 1
ATOM 3979 N N . ASP A 1 495 ? 42.784 -25.934 0.600 1.00 92.31 495 ASP A N 1
ATOM 3980 C CA . ASP A 1 495 ? 42.874 -26.110 2.058 1.00 92.31 495 ASP A CA 1
ATOM 3981 C C . ASP A 1 495 ? 41.502 -26.145 2.762 1.00 92.31 495 ASP A C 1
ATOM 3983 O O . ASP A 1 495 ? 41.270 -25.523 3.799 1.00 92.31 495 ASP A O 1
ATOM 3987 N N . ASN A 1 496 ? 40.577 -26.908 2.166 1.00 93.00 496 ASN A N 1
ATOM 3988 C CA . ASN A 1 496 ? 39.170 -27.040 2.565 1.00 93.00 496 ASN A CA 1
ATOM 3989 C C . ASN A 1 496 ? 38.345 -25.731 2.540 1.00 93.00 496 ASN A C 1
ATOM 3991 O O . ASN A 1 496 ? 37.333 -25.613 3.239 1.00 93.00 496 ASN A O 1
ATOM 3995 N N . LYS A 1 497 ? 38.759 -24.754 1.726 1.00 95.19 497 LYS A N 1
ATOM 3996 C CA . LYS A 1 497 ? 38.032 -23.505 1.473 1.00 95.19 497 LYS A CA 1
ATOM 3997 C C . LYS A 1 497 ? 37.710 -23.349 -0.008 1.00 95.19 497 LYS A C 1
ATOM 3999 O O . LYS A 1 497 ? 38.551 -23.643 -0.850 1.00 95.19 497 LYS A O 1
ATOM 4004 N N . LEU A 1 498 ? 36.533 -22.820 -0.320 1.00 95.62 498 LEU A N 1
ATOM 4005 C CA . LEU A 1 498 ? 36.224 -22.243 -1.623 1.00 95.62 498 LEU A CA 1
ATOM 4006 C C . LEU A 1 498 ? 36.855 -20.851 -1.708 1.00 95.62 498 LEU A C 1
ATOM 4008 O O . LEU A 1 498 ? 36.553 -19.984 -0.889 1.00 95.62 498 LEU A O 1
ATOM 4012 N N . ILE A 1 499 ? 37.719 -20.656 -2.696 1.00 94.62 499 ILE A N 1
ATOM 4013 C CA . ILE A 1 499 ? 38.408 -19.401 -2.983 1.00 94.62 499 ILE A CA 1
ATOM 4014 C C . ILE A 1 499 ? 38.139 -18.973 -4.426 1.00 94.62 499 ILE A C 1
ATOM 4016 O O . ILE A 1 499 ? 37.918 -19.806 -5.310 1.00 94.62 499 ILE A O 1
ATOM 4020 N N . PHE A 1 500 ? 38.212 -17.670 -4.655 1.00 92.44 500 PHE A N 1
ATOM 4021 C CA . PHE A 1 500 ? 38.027 -17.035 -5.952 1.00 92.44 500 PHE A CA 1
ATOM 4022 C C . PHE A 1 500 ? 39.263 -16.186 -6.270 1.00 92.44 500 PHE A C 1
ATOM 4024 O O . PHE A 1 500 ? 39.857 -15.584 -5.376 1.00 92.44 500 PHE A O 1
ATOM 4031 N N . LYS A 1 501 ? 39.683 -16.153 -7.537 1.00 87.12 501 LYS A N 1
ATOM 4032 C CA . LYS A 1 501 ? 40.801 -15.320 -8.015 1.00 87.12 501 LYS A CA 1
ATOM 4033 C C . LYS A 1 501 ? 40.394 -14.591 -9.284 1.00 87.12 501 LYS A C 1
ATOM 4035 O O . LYS A 1 501 ? 39.838 -15.233 -10.166 1.00 87.12 501 LYS A O 1
ATOM 4040 N N . LEU A 1 502 ? 40.666 -13.291 -9.373 1.00 81.00 502 LEU A N 1
ATOM 4041 C CA . LEU A 1 502 ? 40.273 -12.482 -10.526 1.00 81.00 502 LEU A CA 1
ATOM 4042 C C . LEU A 1 502 ? 40.932 -13.009 -11.814 1.00 81.00 502 LEU A C 1
ATOM 4044 O O . LEU A 1 502 ? 42.149 -13.190 -11.870 1.00 81.00 502 LEU A O 1
ATOM 4048 N N . ASP A 1 503 ? 40.111 -13.234 -12.832 1.00 82.19 503 ASP A N 1
ATOM 4049 C CA . ASP A 1 503 ? 40.470 -13.610 -14.197 1.00 82.19 503 ASP A CA 1
ATOM 4050 C C . ASP A 1 503 ? 40.900 -12.346 -14.961 1.00 82.19 503 ASP A C 1
ATOM 4052 O O . ASP A 1 503 ? 40.131 -11.725 -15.698 1.00 82.19 503 ASP A O 1
ATOM 4056 N N . ALA A 1 504 ? 42.106 -11.881 -14.634 1.00 81.38 504 ALA A N 1
ATOM 4057 C CA . ALA A 1 504 ? 42.649 -10.602 -15.076 1.00 81.38 504 ALA A CA 1
ATOM 4058 C C . ALA A 1 504 ? 43.407 -10.710 -16.410 1.00 81.38 504 ALA A C 1
ATOM 4060 O O . ALA A 1 504 ? 44.085 -11.702 -16.677 1.00 81.38 504 ALA A O 1
ATOM 4061 N N . TYR A 1 505 ? 43.362 -9.642 -17.207 1.00 83.44 505 TYR A N 1
ATOM 4062 C CA . TYR A 1 505 ? 44.053 -9.533 -18.493 1.00 83.44 505 TYR A CA 1
ATOM 4063 C C . TYR A 1 505 ? 44.798 -8.192 -18.629 1.00 83.44 505 TYR A C 1
ATOM 4065 O O . TYR A 1 505 ? 44.655 -7.283 -17.809 1.00 83.44 505 TYR A O 1
ATOM 4073 N N . LEU A 1 506 ? 45.627 -8.068 -19.670 1.00 83.44 506 LEU A N 1
ATOM 4074 C CA . LEU A 1 506 ? 46.378 -6.849 -19.985 1.00 83.44 506 LEU A CA 1
ATOM 4075 C C . LEU A 1 506 ? 45.807 -6.199 -21.253 1.00 83.44 506 LEU A C 1
ATOM 4077 O O . LEU A 1 506 ? 46.001 -6.717 -22.352 1.00 83.44 506 LEU A O 1
ATOM 4081 N N . GLY A 1 507 ? 45.101 -5.074 -21.097 1.00 87.00 507 GLY A N 1
ATOM 4082 C CA . GLY A 1 507 ? 44.557 -4.279 -22.200 1.00 87.00 507 GLY A CA 1
ATOM 4083 C C . GLY A 1 507 ? 45.127 -2.859 -22.214 1.00 87.00 507 GLY A C 1
ATOM 4084 O O . GLY A 1 507 ? 44.862 -2.070 -21.311 1.00 87.00 507 GLY A O 1
ATOM 4085 N N . ASN A 1 508 ? 45.891 -2.484 -23.235 1.00 91.50 508 ASN A N 1
ATOM 4086 C CA . ASN A 1 508 ? 46.386 -1.105 -23.351 1.00 91.50 508 ASN A CA 1
ATOM 4087 C C . ASN A 1 508 ? 45.307 -0.224 -23.990 1.00 91.50 508 ASN A C 1
ATOM 4089 O O . ASN A 1 508 ? 44.724 -0.631 -24.991 1.00 91.50 508 ASN A O 1
ATOM 4093 N N . VAL A 1 509 ? 45.040 0.979 -23.471 1.00 93.19 509 VAL A N 1
ATOM 4094 C CA . VAL A 1 509 ? 43.998 1.849 -24.055 1.00 93.19 509 VAL A CA 1
ATOM 4095 C C . VAL A 1 509 ? 44.585 2.891 -25.002 1.00 93.19 509 VAL A C 1
ATOM 4097 O O . VAL A 1 509 ? 45.689 3.402 -24.802 1.00 93.19 509 VAL A O 1
ATOM 4100 N N . THR A 1 510 ? 43.819 3.237 -26.030 1.00 94.88 510 THR A N 1
ATOM 4101 C CA . THR A 1 510 ? 44.036 4.404 -26.894 1.00 94.88 510 THR A CA 1
ATOM 4102 C C . THR A 1 510 ? 42.715 5.130 -27.073 1.00 94.88 510 THR A C 1
ATOM 4104 O O . THR A 1 510 ? 41.681 4.489 -27.254 1.00 94.88 510 THR A O 1
ATOM 4107 N N . ASN A 1 511 ? 42.741 6.454 -27.074 1.00 95.75 511 ASN A N 1
ATOM 4108 C CA . ASN A 1 511 ? 41.559 7.292 -27.216 1.00 95.75 511 ASN A CA 1
ATOM 4109 C C . ASN A 1 511 ? 41.797 8.362 -28.295 1.00 95.75 511 ASN A C 1
ATOM 4111 O O . ASN A 1 511 ? 42.937 8.586 -28.698 1.00 95.75 511 ASN A O 1
ATOM 4115 N N . GLN A 1 512 ? 40.724 8.991 -28.773 1.00 96.56 512 GLN A N 1
ATOM 4116 C CA . GLN A 1 512 ? 40.779 10.182 -29.617 1.00 96.56 512 GLN A CA 1
ATOM 4117 C C . GLN A 1 512 ? 39.458 10.956 -29.540 1.00 96.56 512 GLN A C 1
ATOM 4119 O O . GLN A 1 512 ? 38.386 10.406 -29.797 1.00 96.56 512 GLN A O 1
ATOM 4124 N N . LEU A 1 513 ? 39.522 12.245 -29.227 1.00 97.31 513 LEU A N 1
ATOM 4125 C CA . LEU A 1 513 ? 38.388 13.161 -29.231 1.00 97.31 513 LEU A CA 1
ATOM 4126 C C . LEU A 1 513 ? 37.872 13.367 -30.665 1.00 97.31 513 LEU A C 1
ATOM 4128 O O . LEU A 1 513 ? 38.614 13.737 -31.572 1.00 97.31 513 LEU A O 1
ATOM 4132 N N . THR A 1 514 ? 36.574 13.160 -30.872 1.00 96.25 514 THR A N 1
ATOM 4133 C CA . THR A 1 514 ? 35.916 13.357 -32.178 1.00 96.25 514 THR A CA 1
ATOM 4134 C C . THR A 1 514 ? 35.072 14.627 -32.226 1.00 96.25 514 THR A C 1
ATOM 4136 O O . THR A 1 514 ? 34.933 15.239 -33.287 1.00 96.25 514 THR A O 1
ATOM 4139 N N . LYS A 1 515 ? 34.553 15.063 -31.074 1.00 96.44 515 LYS A N 1
ATOM 4140 C CA . LYS A 1 515 ? 33.720 16.255 -30.915 1.00 96.44 515 LYS A CA 1
ATOM 4141 C C . LYS A 1 515 ? 33.847 16.779 -29.491 1.00 96.44 515 LYS A C 1
ATOM 4143 O O . LYS A 1 515 ? 33.832 15.992 -28.552 1.00 96.44 515 LYS A O 1
ATOM 4148 N N . PHE A 1 516 ? 33.892 18.093 -29.337 1.00 97.00 516 PHE A N 1
ATOM 4149 C CA . PHE A 1 516 ? 33.817 18.769 -28.047 1.00 97.00 516 PHE A CA 1
ATOM 4150 C C . PHE A 1 516 ? 32.906 19.987 -28.173 1.00 97.00 516 PHE A C 1
ATOM 4152 O O . PHE A 1 516 ? 32.805 20.594 -29.243 1.00 97.00 516 PHE A O 1
ATOM 4159 N N . SER A 1 517 ? 32.208 20.316 -27.096 1.00 96.12 517 SER A N 1
ATOM 4160 C CA . SER A 1 517 ? 31.315 21.462 -27.014 1.00 96.12 517 SER A CA 1
ATOM 4161 C C . SER A 1 517 ? 31.200 21.954 -25.582 1.00 96.12 517 SER A C 1
ATOM 4163 O O . SER A 1 517 ? 31.130 21.171 -24.638 1.00 96.12 517 SER A O 1
ATOM 4165 N N . ILE A 1 518 ? 31.103 23.270 -25.438 1.00 95.25 518 ILE A N 1
ATOM 4166 C CA . ILE A 1 518 ? 30.740 23.940 -24.196 1.00 95.25 518 ILE A CA 1
ATOM 4167 C C . ILE A 1 518 ? 29.421 24.684 -24.422 1.00 95.25 518 ILE A C 1
ATOM 4169 O O . ILE A 1 518 ? 29.215 25.300 -25.468 1.00 95.25 518 ILE A O 1
ATOM 4173 N N . SER A 1 519 ? 28.493 24.576 -23.478 1.00 91.69 519 SER A N 1
ATOM 4174 C CA . SER A 1 519 ? 27.124 25.085 -23.622 1.00 91.69 519 SER A CA 1
ATOM 4175 C C . SER A 1 519 ? 26.525 25.479 -22.275 1.00 91.69 519 SER A C 1
ATOM 4177 O O . SER A 1 519 ? 27.134 25.241 -21.235 1.00 91.69 519 SER A O 1
ATOM 4179 N N . ASN A 1 520 ? 25.333 26.084 -22.293 1.00 86.62 520 ASN A N 1
ATOM 4180 C CA . ASN A 1 520 ? 24.621 26.522 -21.091 1.00 86.62 520 ASN A CA 1
ATOM 4181 C C . ASN A 1 520 ? 23.220 25.915 -21.037 1.00 86.62 520 ASN A C 1
ATOM 4183 O O . ASN A 1 520 ? 22.623 25.620 -22.076 1.00 86.62 520 ASN A O 1
ATOM 4187 N N . ASN A 1 521 ? 22.656 25.821 -19.837 1.00 82.44 521 ASN A N 1
ATOM 4188 C CA . ASN A 1 521 ? 21.220 25.624 -19.659 1.00 82.44 521 ASN A CA 1
ATOM 4189 C C . ASN A 1 521 ? 20.445 26.960 -19.704 1.00 82.44 521 ASN A C 1
ATOM 4191 O O . ASN A 1 521 ? 21.027 28.040 -19.791 1.00 82.44 521 ASN A O 1
ATOM 4195 N N . GLY A 1 522 ? 19.112 26.889 -19.619 1.00 72.12 522 GLY A N 1
ATOM 4196 C CA . GLY A 1 522 ? 18.235 28.071 -19.630 1.00 72.12 522 GLY A CA 1
ATOM 4197 C C . GLY A 1 522 ? 18.333 28.987 -18.398 1.00 72.12 522 GLY A C 1
ATOM 4198 O O . GLY A 1 522 ? 17.667 30.016 -18.368 1.00 72.12 522 GLY A O 1
ATOM 4199 N N . GLU A 1 523 ? 19.140 28.625 -17.398 1.00 71.75 523 GLU A N 1
ATOM 4200 C CA . GLU A 1 523 ? 19.443 29.429 -16.206 1.00 71.75 523 GLU A CA 1
ATOM 4201 C C . GLU A 1 523 ? 20.877 29.998 -16.233 1.00 71.75 523 GLU A C 1
ATOM 4203 O O . GLU A 1 523 ? 21.283 30.668 -15.289 1.00 71.75 523 GLU A O 1
ATOM 4208 N N . GLY A 1 524 ? 21.642 29.747 -17.304 1.00 76.94 524 GLY A N 1
ATOM 4209 C CA . GLY A 1 524 ? 23.019 30.222 -17.477 1.00 76.94 524 GLY A CA 1
ATOM 4210 C C . GLY A 1 524 ? 24.109 29.287 -16.955 1.00 76.94 524 GLY A C 1
ATOM 4211 O O . GLY A 1 524 ? 25.280 29.562 -17.173 1.00 76.94 524 GLY A O 1
ATOM 4212 N N . TYR A 1 525 ? 23.777 28.153 -16.335 1.00 86.38 525 TYR A N 1
ATOM 4213 C CA . TYR A 1 525 ? 24.803 27.226 -15.847 1.00 86.38 525 TYR A CA 1
ATOM 4214 C C . TYR A 1 525 ? 25.497 26.517 -17.015 1.00 86.38 525 TYR A C 1
ATOM 4216 O O . TYR A 1 525 ? 24.839 25.937 -17.885 1.00 86.38 525 TYR A O 1
ATOM 4224 N N . SER A 1 526 ? 26.825 26.553 -17.004 1.00 90.38 526 SER A N 1
ATOM 4225 C CA . SER A 1 526 ? 27.719 26.008 -18.021 1.00 90.38 526 SER A CA 1
ATOM 4226 C C . SER A 1 526 ? 28.020 24.525 -17.817 1.00 90.38 526 SER A C 1
ATOM 4228 O O . SER A 1 526 ? 28.267 24.063 -16.698 1.00 90.38 526 SER A O 1
ATOM 4230 N N . TYR A 1 527 ? 28.099 23.785 -18.919 1.00 94.19 527 TYR A N 1
ATOM 4231 C CA . TYR A 1 527 ? 28.595 22.412 -18.943 1.00 94.19 527 TYR A CA 1
ATOM 4232 C C . TYR A 1 527 ? 29.414 22.141 -20.209 1.00 94.19 527 TYR A C 1
ATOM 4234 O O . TYR A 1 527 ? 29.157 22.719 -21.271 1.00 94.19 527 TYR A O 1
ATOM 4242 N N . ILE A 1 528 ? 30.403 21.258 -20.084 1.00 96.25 528 ILE A N 1
ATOM 4243 C CA . ILE A 1 528 ? 31.164 20.710 -21.211 1.00 96.25 528 ILE A CA 1
ATOM 4244 C C . ILE A 1 528 ? 30.592 19.353 -21.605 1.00 96.25 528 ILE A C 1
ATOM 4246 O O . ILE A 1 528 ? 30.049 18.630 -20.773 1.00 96.25 528 ILE A O 1
ATOM 4250 N N . SER A 1 529 ? 30.711 19.010 -22.880 1.00 96.88 529 SER A N 1
ATOM 4251 C CA . SER A 1 529 ? 30.293 17.726 -23.437 1.00 96.88 529 SER A CA 1
ATOM 4252 C C . SER A 1 529 ? 31.151 17.353 -24.640 1.00 96.88 529 SER A C 1
ATOM 4254 O O . SER A 1 529 ? 31.768 18.215 -25.270 1.00 96.88 529 SER A O 1
ATOM 4256 N N . GLY A 1 530 ? 31.192 16.074 -24.989 1.00 96.69 530 GLY A N 1
ATOM 4257 C CA . GLY A 1 530 ? 31.955 15.619 -26.142 1.00 96.69 530 GLY A CA 1
ATOM 4258 C C . GLY A 1 530 ? 31.638 14.198 -26.573 1.00 96.69 530 GLY A C 1
ATOM 4259 O O . GLY A 1 530 ? 30.851 13.491 -25.950 1.00 96.69 530 GLY A O 1
ATOM 4260 N N . GLU A 1 531 ? 32.259 13.798 -27.675 1.00 97.88 531 GLU A N 1
ATOM 4261 C CA . GLU A 1 531 ? 32.242 12.436 -28.198 1.00 97.88 531 GLU A CA 1
ATOM 4262 C C . GLU A 1 531 ? 33.689 12.025 -28.494 1.00 97.88 531 GLU A C 1
ATOM 4264 O O . GLU A 1 531 ? 34.427 12.773 -29.143 1.00 97.88 531 GLU A O 1
ATOM 4269 N N . LEU A 1 532 ? 34.111 10.840 -28.058 1.00 97.25 532 LEU A N 1
ATOM 4270 C CA . LEU A 1 532 ? 35.432 10.272 -28.337 1.00 97.25 532 LEU A CA 1
ATOM 4271 C C . LEU A 1 532 ? 35.325 8.868 -28.926 1.00 97.25 532 LEU A C 1
ATOM 4273 O O . LEU A 1 532 ? 34.342 8.160 -28.713 1.00 97.25 532 LEU A O 1
ATOM 4277 N N . ILE A 1 533 ? 36.386 8.448 -29.604 1.00 96.44 533 ILE A N 1
ATOM 4278 C CA . ILE A 1 533 ? 36.702 7.044 -29.836 1.00 96.44 533 ILE A CA 1
ATOM 4279 C C . ILE A 1 533 ? 37.578 6.575 -28.668 1.00 96.44 533 ILE A C 1
ATOM 4281 O O . ILE A 1 533 ? 38.574 7.219 -28.353 1.00 96.44 533 ILE A O 1
ATOM 4285 N N . PHE A 1 534 ? 37.225 5.462 -28.034 1.00 96.50 534 PHE A N 1
ATOM 4286 C CA . PHE A 1 534 ? 38.021 4.782 -27.015 1.00 96.50 534 PHE A CA 1
ATOM 4287 C C . PHE A 1 534 ? 38.170 3.315 -27.422 1.00 96.50 534 PHE A C 1
ATOM 4289 O O . PHE A 1 534 ? 37.182 2.647 -27.718 1.00 96.50 534 PHE A O 1
ATOM 4296 N N . ILE A 1 535 ? 39.407 2.831 -27.480 1.00 93.81 535 ILE A N 1
ATOM 4297 C CA . ILE A 1 535 ? 39.766 1.489 -27.940 1.00 93.81 535 ILE A CA 1
ATOM 4298 C C . ILE A 1 535 ? 40.647 0.839 -26.886 1.00 93.81 535 ILE A C 1
ATOM 4300 O O . ILE A 1 535 ? 41.612 1.445 -26.418 1.00 93.81 535 ILE A O 1
ATOM 4304 N N . GLU A 1 536 ? 40.360 -0.419 -26.586 1.00 92.75 536 GLU A N 1
ATOM 4305 C CA . GLU A 1 536 ? 41.196 -1.255 -25.740 1.00 92.75 536 GLU A CA 1
ATOM 4306 C C . GLU A 1 536 ? 41.904 -2.319 -26.589 1.00 92.75 536 GLU A C 1
ATOM 4308 O O . GLU A 1 536 ? 41.324 -2.887 -27.514 1.00 92.75 536 GLU A O 1
ATOM 4313 N N . TRP A 1 537 ? 43.191 -2.536 -26.326 1.00 90.12 537 TRP A N 1
ATOM 4314 C CA . TRP A 1 537 ? 44.060 -3.425 -27.092 1.00 90.12 537 TRP A CA 1
ATOM 4315 C C . TRP A 1 537 ? 44.491 -4.599 -26.223 1.00 90.12 537 TRP A C 1
ATOM 4317 O O . TRP A 1 537 ? 45.444 -4.482 -25.450 1.00 90.12 537 TRP A O 1
ATOM 4327 N N . VAL A 1 538 ? 43.801 -5.729 -26.366 1.00 86.69 538 VAL A N 1
ATOM 4328 C CA . VAL A 1 538 ? 44.099 -6.978 -25.651 1.00 86.69 538 VAL A CA 1
ATOM 4329 C C . VAL A 1 538 ? 44.908 -7.878 -26.581 1.00 86.69 538 VAL A C 1
ATOM 4331 O O . VAL A 1 538 ? 44.509 -8.103 -27.722 1.00 86.69 538 VAL A O 1
ATOM 4334 N N . ASP A 1 539 ? 46.087 -8.321 -26.139 1.00 83.62 539 ASP A N 1
ATOM 4335 C CA . ASP A 1 539 ? 47.051 -9.099 -26.943 1.00 83.62 539 ASP A CA 1
ATOM 4336 C C . ASP A 1 539 ? 47.368 -8.496 -28.334 1.00 83.62 539 ASP A C 1
ATOM 4338 O O . ASP A 1 539 ? 47.657 -9.195 -29.306 1.00 83.62 539 ASP A O 1
ATOM 4342 N N . GLY A 1 540 ? 47.320 -7.162 -28.441 1.00 79.44 540 GLY A N 1
ATOM 4343 C CA . GLY A 1 540 ? 47.548 -6.425 -29.691 1.00 79.44 540 GLY A CA 1
ATOM 4344 C C . GLY A 1 540 ? 46.354 -6.398 -30.657 1.00 79.44 540 GLY A C 1
ATOM 4345 O O . GLY A 1 540 ? 46.484 -5.874 -31.763 1.00 79.44 540 GLY A O 1
ATOM 4346 N N . VAL A 1 541 ? 45.191 -6.915 -30.254 1.00 86.00 541 VAL A N 1
ATOM 4347 C CA . VAL A 1 541 ? 43.935 -6.859 -31.013 1.00 86.00 541 VAL A CA 1
ATOM 4348 C C . VAL A 1 541 ? 43.051 -5.739 -30.465 1.00 86.00 541 VAL A C 1
ATOM 4350 O O . VAL A 1 541 ? 42.815 -5.658 -29.263 1.00 86.00 541 VAL A O 1
ATOM 4353 N N . SER A 1 542 ? 42.543 -4.880 -31.352 1.00 88.19 542 SER A N 1
ATOM 4354 C CA . SER A 1 542 ? 41.550 -3.860 -31.000 1.00 88.19 542 SER A CA 1
ATOM 4355 C C . SER A 1 542 ? 40.222 -4.523 -30.634 1.00 88.19 542 SER A C 1
ATOM 4357 O O . SER A 1 542 ? 39.658 -5.273 -31.434 1.00 88.19 542 SER A O 1
ATOM 4359 N N . THR A 1 543 ? 39.713 -4.220 -29.443 1.00 87.50 543 THR A N 1
ATOM 4360 C CA . THR A 1 543 ? 38.406 -4.666 -28.957 1.00 87.50 543 THR A CA 1
ATOM 4361 C C . THR A 1 543 ? 37.422 -3.498 -28.878 1.00 87.50 543 THR A C 1
ATOM 4363 O O . THR A 1 543 ? 37.800 -2.325 -28.980 1.00 87.50 543 THR A O 1
ATOM 4366 N N . VAL A 1 544 ? 36.138 -3.838 -28.720 1.00 87.75 544 VAL A N 1
ATOM 4367 C CA . VAL A 1 544 ? 35.134 -2.917 -28.178 1.00 87.75 544 VAL A CA 1
ATOM 4368 C C . VAL A 1 544 ? 34.990 -3.236 -26.693 1.00 87.75 544 VAL A C 1
ATOM 4370 O O . VAL A 1 544 ? 34.623 -4.373 -26.393 1.00 87.75 544 VAL A O 1
ATOM 4373 N N . PRO A 1 545 ? 35.279 -2.298 -25.772 1.00 84.25 545 PRO A N 1
ATOM 4374 C CA . PRO A 1 545 ? 35.146 -2.549 -24.341 1.00 84.25 545 PRO A CA 1
ATOM 4375 C C . PRO A 1 545 ? 33.730 -2.993 -23.960 1.00 84.25 545 PRO A C 1
ATOM 4377 O O . PRO A 1 545 ? 32.745 -2.337 -24.307 1.00 84.25 545 PRO A O 1
ATOM 4380 N N . GLU A 1 546 ? 33.624 -4.090 -23.203 1.00 83.81 546 GLU A N 1
ATOM 4381 C CA . GLU A 1 546 ? 32.342 -4.582 -22.672 1.00 83.81 546 GLU A CA 1
ATOM 4382 C C . GLU A 1 546 ? 31.781 -3.690 -21.549 1.00 83.81 546 GLU A C 1
ATOM 4384 O O . GLU A 1 546 ? 30.599 -3.774 -21.205 1.00 83.81 546 GLU A O 1
ATOM 4389 N N . LYS A 1 547 ? 32.631 -2.840 -20.961 1.00 89.88 547 LYS A N 1
ATOM 4390 C CA . LYS A 1 547 ? 32.290 -1.845 -19.938 1.00 89.88 547 LYS A CA 1
ATOM 4391 C C . LYS A 1 547 ? 32.492 -0.437 -20.495 1.00 89.88 547 LYS A C 1
ATOM 4393 O O . LYS A 1 547 ? 33.357 -0.213 -21.337 1.00 89.88 547 LYS A O 1
ATOM 4398 N N . LEU A 1 548 ? 31.689 0.518 -20.025 1.00 94.06 548 LEU A N 1
ATOM 4399 C CA . LEU A 1 548 ? 31.887 1.930 -20.364 1.00 94.06 548 LEU A CA 1
ATOM 4400 C C . LEU A 1 548 ? 33.223 2.410 -19.772 1.00 94.06 548 LEU A C 1
ATOM 4402 O O . LEU A 1 548 ? 33.481 2.085 -18.615 1.00 94.06 548 LEU A O 1
ATOM 4406 N N . PRO A 1 549 ? 34.050 3.174 -20.507 1.00 95.25 549 PRO A N 1
ATOM 4407 C CA . PRO A 1 549 ? 35.252 3.774 -19.943 1.00 95.25 549 PRO A CA 1
ATOM 4408 C C . PRO A 1 549 ? 34.889 4.816 -18.881 1.00 95.25 549 PRO A C 1
ATOM 4410 O O . PRO A 1 549 ? 33.868 5.498 -18.986 1.00 95.25 549 PRO A O 1
ATOM 4413 N N . GLU A 1 550 ? 35.753 4.970 -17.884 1.00 97.25 550 GLU A N 1
ATOM 4414 C CA . GLU A 1 550 ? 35.674 6.068 -16.924 1.00 97.25 550 GLU A CA 1
ATOM 4415 C C . GLU A 1 550 ? 36.316 7.314 -17.542 1.00 97.25 550 GLU A C 1
ATOM 4417 O O . GLU A 1 550 ? 37.380 7.224 -18.160 1.00 97.25 550 GLU A O 1
ATOM 4422 N N . ILE A 1 551 ? 35.675 8.477 -17.402 1.00 97.69 551 ILE A N 1
ATOM 4423 C CA . ILE A 1 551 ? 36.144 9.740 -17.988 1.00 97.69 551 ILE A CA 1
ATOM 4424 C C . ILE A 1 551 ? 36.085 10.828 -16.920 1.00 97.69 551 ILE A C 1
ATOM 4426 O O . ILE A 1 551 ? 35.078 10.952 -16.223 1.00 97.69 551 ILE A O 1
ATOM 4430 N N . ARG A 1 552 ? 37.163 11.605 -16.778 1.00 97.56 552 ARG A N 1
ATOM 4431 C CA . ARG A 1 552 ? 37.324 12.600 -15.705 1.00 97.56 552 ARG A CA 1
ATOM 4432 C C . ARG A 1 552 ? 37.899 13.902 -16.232 1.00 97.56 552 ARG A C 1
ATOM 4434 O O . ARG A 1 552 ? 38.810 13.868 -17.053 1.00 97.56 552 ARG A O 1
ATOM 4441 N N . LEU A 1 553 ? 37.441 15.040 -15.716 1.00 97.38 553 LEU A N 1
ATOM 4442 C CA . LEU A 1 553 ? 38.154 16.312 -15.848 1.00 97.38 553 LEU A CA 1
ATOM 4443 C C . LEU A 1 553 ? 39.089 16.467 -14.643 1.00 97.38 553 LEU A C 1
ATOM 4445 O O . LEU A 1 553 ? 38.619 16.529 -13.508 1.00 97.38 553 LEU A O 1
ATOM 4449 N N . VAL A 1 554 ? 40.398 16.526 -14.882 1.00 96.94 554 VAL A N 1
ATOM 4450 C CA . VAL A 1 554 ? 41.431 16.492 -13.834 1.00 96.94 554 VAL A CA 1
ATOM 4451 C C . VAL A 1 554 ? 42.298 17.748 -13.915 1.00 96.94 554 VAL A C 1
ATOM 4453 O O . VAL A 1 554 ? 42.666 18.166 -15.012 1.00 96.94 554 VAL A O 1
ATOM 4456 N N . SER A 1 555 ? 42.631 18.373 -12.782 1.00 95.69 555 SER A N 1
ATOM 4457 C CA . SER A 1 555 ? 43.615 19.463 -12.747 1.00 95.69 555 SER A CA 1
ATOM 4458 C C . SER A 1 555 ? 45.027 18.937 -13.008 1.00 95.69 555 SER A C 1
ATOM 4460 O O . SER A 1 555 ? 45.362 17.803 -12.670 1.00 95.69 555 SER A O 1
ATOM 4462 N N . GLU A 1 556 ? 45.894 19.764 -13.589 1.00 93.12 556 GLU A N 1
ATOM 4463 C CA . GLU A 1 556 ? 47.268 19.368 -13.924 1.00 93.12 556 GLU A CA 1
ATOM 4464 C C . GLU A 1 556 ? 48.100 18.955 -12.692 1.00 93.12 556 GLU A C 1
ATOM 4466 O O . GLU A 1 556 ? 48.957 18.079 -12.789 1.00 93.12 556 GLU A O 1
ATOM 4471 N N . ASP A 1 557 ? 47.798 19.511 -11.514 1.00 90.44 557 ASP A N 1
ATOM 4472 C CA . ASP A 1 557 ? 48.416 19.123 -10.239 1.00 90.44 557 ASP A CA 1
ATOM 4473 C C . ASP A 1 557 ? 47.799 17.867 -9.586 1.00 90.44 557 ASP A C 1
ATOM 4475 O O . ASP A 1 557 ? 48.239 17.456 -8.511 1.00 90.44 557 ASP A O 1
ATOM 4479 N N . GLY A 1 558 ? 46.775 17.276 -10.211 1.00 86.69 558 GLY A N 1
ATOM 4480 C CA . GLY A 1 558 ? 46.089 16.060 -9.773 1.00 86.69 558 GLY A CA 1
ATOM 4481 C C . GLY A 1 558 ? 45.221 16.196 -8.518 1.00 86.69 558 GLY A C 1
ATOM 4482 O O . GLY A 1 558 ? 44.706 15.184 -8.047 1.00 86.69 558 GLY A O 1
ATOM 4483 N N . LYS A 1 559 ? 45.056 17.400 -7.947 1.00 89.62 559 LYS A N 1
ATOM 4484 C CA . LYS A 1 559 ? 44.281 17.590 -6.704 1.00 89.62 559 LYS A CA 1
ATOM 4485 C C . LYS A 1 559 ? 42.772 17.622 -6.920 1.00 89.62 559 LYS A C 1
ATOM 4487 O O . LYS A 1 559 ? 42.032 17.184 -6.045 1.00 89.62 559 LYS A O 1
ATOM 4492 N N . ASN A 1 560 ? 42.326 18.145 -8.059 1.00 91.69 560 ASN A N 1
ATOM 4493 C CA . ASN A 1 560 ? 40.919 18.226 -8.426 1.00 91.69 560 ASN A CA 1
ATOM 4494 C C . ASN A 1 560 ? 40.643 17.200 -9.525 1.00 91.69 560 ASN A C 1
ATOM 4496 O O . ASN A 1 560 ? 41.328 17.188 -10.546 1.00 91.69 560 ASN A O 1
ATOM 4500 N N . SER A 1 561 ? 39.642 16.350 -9.324 1.00 95.50 561 SER A N 1
ATOM 4501 C CA . SER A 1 561 ? 39.229 15.329 -10.285 1.00 95.50 561 SER A CA 1
ATOM 4502 C C . SER A 1 561 ? 37.713 15.203 -10.236 1.00 95.50 561 SER A C 1
ATOM 4504 O O . SER A 1 561 ? 37.146 15.033 -9.156 1.00 95.50 561 SER A O 1
ATOM 4506 N N . TYR A 1 562 ? 37.065 15.333 -11.389 1.00 96.25 562 TYR A N 1
ATOM 4507 C CA . TYR A 1 562 ? 35.611 15.372 -11.512 1.00 96.25 562 TYR A CA 1
ATOM 4508 C C . TYR A 1 562 ? 35.153 14.310 -12.511 1.00 96.25 562 TYR A C 1
ATOM 4510 O O . TYR A 1 562 ? 35.454 14.413 -13.703 1.00 96.25 562 TYR A O 1
ATOM 4518 N N . ASP A 1 563 ? 34.435 13.294 -12.028 1.00 97.06 563 ASP A N 1
ATOM 4519 C CA . ASP A 1 563 ? 33.856 12.251 -12.876 1.00 97.06 563 ASP A CA 1
ATOM 4520 C C . ASP A 1 563 ? 32.822 12.851 -13.841 1.00 97.06 563 ASP A C 1
ATOM 4522 O O . ASP A 1 563 ? 31.958 13.641 -13.455 1.00 97.06 563 ASP A O 1
ATOM 4526 N N . MET A 1 564 ? 32.912 12.466 -15.112 1.00 97.56 564 MET A N 1
ATOM 4527 C CA . MET A 1 564 ? 31.988 12.879 -16.166 1.00 97.56 564 MET A CA 1
ATOM 4528 C C . MET A 1 564 ? 30.902 11.813 -16.350 1.00 97.56 564 MET A C 1
ATOM 4530 O O . MET A 1 564 ? 31.148 10.618 -16.180 1.00 97.56 564 MET A O 1
ATOM 4534 N N . PHE A 1 565 ? 29.696 12.217 -16.750 1.00 97.25 565 PHE A N 1
ATOM 4535 C CA . PHE A 1 565 ? 28.702 11.262 -17.241 1.00 97.25 565 PHE A CA 1
ATOM 4536 C C . PHE A 1 565 ? 29.221 10.621 -18.535 1.00 97.25 565 PHE A C 1
ATOM 4538 O O . PHE A 1 565 ? 29.789 11.328 -19.363 1.00 97.25 565 PHE A O 1
ATOM 4545 N N . VAL A 1 566 ? 29.019 9.311 -18.737 1.00 96.62 566 VAL A N 1
ATOM 4546 C CA . VAL A 1 566 ? 29.492 8.580 -19.930 1.00 96.62 566 VAL A CA 1
ATOM 4547 C C . VAL A 1 566 ? 28.386 7.704 -20.516 1.00 96.62 566 VAL A C 1
ATOM 4549 O O . VAL A 1 566 ? 27.653 7.028 -19.794 1.00 96.62 566 VAL A O 1
ATOM 4552 N N . LYS A 1 567 ? 28.283 7.670 -21.850 1.00 96.38 567 LYS A N 1
ATOM 4553 C CA . LYS A 1 567 ? 27.329 6.826 -22.584 1.00 96.38 567 LYS A CA 1
ATOM 4554 C C . LYS A 1 567 ? 27.925 6.312 -23.895 1.00 96.38 567 LYS A C 1
ATOM 4556 O O . LYS A 1 567 ? 28.351 7.104 -24.727 1.00 96.38 567 LYS A O 1
ATOM 4561 N N . GLN A 1 568 ? 27.878 5.004 -24.143 1.00 95.81 568 GLN A N 1
ATOM 4562 C CA . GLN A 1 568 ? 28.238 4.447 -25.455 1.00 95.81 568 GLN A CA 1
ATOM 4563 C C . GLN A 1 568 ? 27.231 4.887 -26.530 1.00 95.81 568 GLN A C 1
ATOM 4565 O O . GLN A 1 568 ? 26.016 4.826 -26.322 1.00 95.81 568 GLN A O 1
ATOM 4570 N N . LEU A 1 569 ? 27.739 5.328 -27.681 1.00 93.06 569 LEU A N 1
ATOM 4571 C CA . LEU A 1 569 ? 26.938 5.697 -28.849 1.00 93.06 569 LEU A CA 1
ATOM 4572 C C . LEU A 1 569 ? 26.884 4.556 -29.869 1.00 93.06 569 LEU A C 1
ATOM 4574 O O . LEU A 1 569 ? 25.800 4.161 -30.289 1.00 93.06 569 LEU A O 1
ATOM 4578 N N . SER A 1 570 ? 28.046 4.030 -30.268 1.00 92.12 570 SER A N 1
ATOM 4579 C CA . SER A 1 570 ? 28.164 2.913 -31.212 1.00 92.12 570 SER A CA 1
ATOM 4580 C C . SER A 1 570 ? 29.595 2.378 -31.227 1.00 92.12 570 SER A C 1
ATOM 4582 O O . SER A 1 570 ? 30.524 3.137 -31.499 1.00 92.12 570 SER A O 1
ATOM 4584 N N . GLY A 1 571 ? 29.782 1.074 -30.999 1.00 92.69 571 GLY A N 1
ATOM 4585 C CA . GLY A 1 571 ? 31.109 0.448 -30.987 1.00 92.69 571 GLY A CA 1
ATOM 4586 C C . GLY A 1 571 ? 32.068 1.175 -30.039 1.00 92.69 571 GLY A C 1
ATOM 4587 O O . GLY A 1 571 ? 31.742 1.386 -28.875 1.00 92.69 571 GLY A O 1
ATOM 4588 N N . ASN A 1 572 ? 33.211 1.610 -30.567 1.00 94.06 572 ASN A N 1
ATOM 4589 C CA . ASN A 1 572 ? 34.234 2.345 -29.818 1.00 94.06 572 ASN A CA 1
ATOM 4590 C C . ASN A 1 572 ? 33.921 3.832 -29.590 1.00 94.06 572 ASN A C 1
ATOM 4592 O O . ASN A 1 572 ? 34.766 4.540 -29.055 1.00 94.06 572 ASN A O 1
ATOM 4596 N N . THR A 1 573 ? 32.753 4.340 -29.997 1.00 96.75 573 THR A N 1
ATOM 4597 C CA . THR A 1 573 ? 32.388 5.755 -29.829 1.00 96.75 573 THR A CA 1
ATOM 4598 C C . THR A 1 573 ? 31.522 5.977 -28.588 1.00 96.75 573 THR A C 1
ATOM 4600 O O . THR A 1 573 ? 30.463 5.359 -28.442 1.00 96.75 573 THR A O 1
ATOM 4603 N N . TYR A 1 574 ? 31.940 6.911 -27.731 1.00 97.44 574 TYR A N 1
ATOM 4604 C CA . TYR A 1 574 ? 31.311 7.254 -26.452 1.00 97.44 574 TYR A CA 1
ATOM 4605 C C . TYR A 1 574 ? 31.064 8.762 -26.353 1.00 97.44 574 TYR A C 1
ATOM 4607 O O . TYR A 1 574 ? 31.874 9.556 -26.818 1.00 97.44 574 TYR A O 1
ATOM 4615 N N . TYR A 1 575 ? 29.955 9.146 -25.727 1.00 97.88 575 TYR A N 1
ATOM 4616 C CA . TYR A 1 575 ? 29.593 10.511 -25.350 1.00 97.88 575 TYR A CA 1
ATOM 4617 C C . TYR A 1 575 ? 29.920 10.766 -23.875 1.00 97.88 575 TYR A C 1
ATOM 4619 O O . TYR A 1 575 ? 29.774 9.847 -23.063 1.00 97.88 575 TYR A O 1
ATOM 4627 N N . PHE A 1 576 ? 30.279 12.004 -23.529 1.00 97.69 576 PHE A N 1
ATOM 4628 C CA . PHE A 1 576 ? 30.443 12.454 -22.145 1.00 97.69 576 PHE A CA 1
ATOM 4629 C C . PHE A 1 576 ? 29.906 13.869 -21.884 1.00 97.69 576 PHE A C 1
ATOM 4631 O O . PHE A 1 576 ? 29.861 14.680 -22.810 1.00 97.69 576 PHE A O 1
ATOM 4638 N N . ASP A 1 577 ? 29.558 14.187 -20.628 1.00 97.38 577 ASP A N 1
ATOM 4639 C CA . ASP A 1 577 ? 29.309 15.565 -20.158 1.00 97.38 577 ASP A CA 1
ATOM 4640 C C . ASP A 1 577 ? 29.611 15.815 -18.661 1.00 97.38 577 ASP A C 1
ATOM 4642 O O . ASP A 1 577 ? 29.782 14.879 -17.878 1.00 97.38 577 ASP A O 1
ATOM 4646 N N . LEU A 1 578 ? 29.761 17.097 -18.290 1.00 97.00 578 LEU A N 1
ATOM 4647 C CA . LEU A 1 578 ? 30.030 17.579 -16.925 1.00 97.00 578 LEU A CA 1
ATOM 4648 C C . LEU A 1 578 ? 29.608 19.052 -16.743 1.00 97.00 578 LEU A C 1
ATOM 4650 O O . LEU A 1 578 ? 30.029 19.916 -17.517 1.00 97.00 578 LEU A O 1
ATOM 4654 N N . TRP A 1 579 ? 28.859 19.365 -15.678 1.00 94.31 579 TRP A N 1
ATOM 4655 C CA . TRP A 1 579 ? 28.636 20.746 -15.210 1.00 94.31 579 TRP A CA 1
ATOM 4656 C C . TRP A 1 579 ? 29.926 21.327 -14.626 1.00 94.31 579 TRP A C 1
ATOM 4658 O O . TRP A 1 579 ? 30.510 20.716 -13.741 1.00 94.31 579 TRP A O 1
ATOM 4668 N N . ILE A 1 580 ? 30.355 22.508 -15.079 1.00 93.19 580 ILE A N 1
ATOM 4669 C CA . ILE A 1 580 ? 31.667 23.090 -14.711 1.00 93.19 580 ILE A CA 1
ATOM 4670 C C . ILE A 1 580 ? 31.583 24.279 -13.740 1.00 93.19 580 ILE A C 1
ATOM 4672 O O . ILE A 1 580 ? 32.604 24.828 -13.324 1.00 93.19 580 ILE A O 1
ATOM 4676 N N . GLU A 1 581 ? 30.369 24.697 -13.388 1.00 89.12 581 GLU A N 1
ATOM 4677 C CA . GLU A 1 581 ? 30.100 25.889 -12.582 1.00 89.12 581 GLU A CA 1
ATOM 4678 C C . GLU A 1 581 ? 30.700 25.772 -11.173 1.00 89.12 581 GLU A C 1
ATOM 4680 O O . GLU A 1 581 ? 30.250 24.981 -10.349 1.00 89.12 581 GLU A O 1
ATOM 4685 N N . GLY A 1 582 ? 31.738 26.571 -10.906 1.00 86.25 582 GLY A N 1
ATOM 4686 C CA . GLY A 1 582 ? 32.493 26.543 -9.649 1.00 86.25 582 GLY A CA 1
ATOM 4687 C C . GLY A 1 582 ? 33.522 25.410 -9.516 1.00 86.25 582 GLY A C 1
ATOM 4688 O O . GLY A 1 582 ? 34.181 25.343 -8.483 1.00 86.25 582 GLY A O 1
ATOM 4689 N N . LEU A 1 583 ? 33.690 24.549 -10.530 1.00 91.00 583 LEU A N 1
ATOM 4690 C CA . LEU A 1 583 ? 34.684 23.459 -10.522 1.00 91.00 583 LEU A CA 1
ATOM 4691 C C . LEU A 1 583 ? 36.023 23.852 -11.166 1.00 91.00 583 LEU A C 1
ATOM 4693 O O . LEU A 1 583 ? 37.071 23.304 -10.823 1.00 91.00 583 LEU A O 1
ATOM 4697 N N . VAL A 1 584 ? 35.992 24.782 -12.124 1.00 90.81 584 VAL A N 1
ATOM 4698 C CA . VAL A 1 584 ? 37.173 25.203 -12.892 1.00 90.81 584 VAL A CA 1
ATOM 4699 C C . VAL A 1 584 ? 37.609 26.627 -12.552 1.00 90.81 584 VAL A C 1
ATOM 4701 O O . VAL A 1 584 ? 36.770 27.492 -12.297 1.00 90.81 584 VAL A O 1
ATOM 4704 N N . SER A 1 585 ? 38.921 26.868 -12.578 1.00 90.00 585 SER A N 1
ATOM 4705 C CA . SER A 1 585 ? 39.552 28.163 -12.291 1.00 90.00 585 SER A CA 1
ATOM 4706 C C . SER A 1 585 ? 40.573 28.539 -13.368 1.00 90.00 585 SER A C 1
ATOM 4708 O O . SER A 1 585 ? 41.140 27.662 -14.015 1.00 90.00 585 SER A O 1
ATOM 4710 N N . SER A 1 586 ? 40.811 29.838 -13.570 1.00 90.50 586 SER A N 1
ATOM 4711 C CA . SER A 1 586 ? 41.668 30.356 -14.650 1.00 90.50 586 SER A CA 1
ATOM 4712 C C . SER A 1 586 ? 43.166 30.410 -14.338 1.00 90.50 586 SER A C 1
ATOM 4714 O O . SER A 1 586 ? 43.966 30.782 -15.190 1.00 90.50 586 SER A O 1
ATOM 4716 N N . ASP A 1 587 ? 43.549 30.084 -13.108 1.00 91.31 587 ASP A N 1
ATOM 4717 C CA . ASP A 1 587 ? 44.931 29.919 -12.652 1.00 91.31 587 ASP A CA 1
ATOM 4718 C C . ASP A 1 587 ? 45.417 28.458 -12.729 1.00 91.31 587 ASP A C 1
ATOM 4720 O O . ASP A 1 587 ? 46.575 28.177 -12.421 1.00 91.31 587 ASP A O 1
ATOM 4724 N N . MET A 1 588 ? 44.554 27.538 -13.177 1.00 91.69 588 MET A N 1
ATOM 4725 C CA . MET A 1 588 ? 44.823 26.106 -13.283 1.00 91.69 588 MET A CA 1
ATOM 4726 C C . MET A 1 588 ? 44.642 25.609 -14.720 1.00 91.69 588 MET A C 1
ATOM 4728 O O . MET A 1 588 ? 43.692 25.979 -15.411 1.00 91.69 588 MET A O 1
ATOM 4732 N N . LYS A 1 589 ? 45.522 24.699 -15.146 1.00 95.25 589 LYS A N 1
ATOM 4733 C CA . LYS A 1 589 ? 45.307 23.861 -16.330 1.00 95.25 589 LYS A CA 1
ATOM 4734 C C . LYS A 1 589 ? 44.568 22.585 -15.952 1.00 95.25 589 LYS A C 1
ATOM 4736 O O . LYS A 1 589 ? 44.748 22.052 -14.854 1.00 95.25 589 LYS A O 1
ATOM 4741 N N . TYR A 1 590 ? 43.783 22.070 -16.890 1.00 97.38 590 TYR A N 1
ATOM 4742 C CA . TYR A 1 590 ? 43.070 20.801 -16.760 1.00 97.38 590 TYR A CA 1
ATOM 4743 C C . TYR A 1 590 ? 43.452 19.846 -17.893 1.00 97.38 590 TYR A C 1
ATOM 4745 O O . TYR A 1 590 ? 44.088 20.240 -18.864 1.00 97.38 590 TYR A O 1
ATOM 4753 N N . TYR A 1 591 ? 43.062 18.585 -17.794 1.00 97.25 591 TYR A N 1
ATOM 4754 C CA . TYR A 1 591 ? 43.033 17.640 -18.906 1.00 97.25 591 TYR A CA 1
ATOM 4755 C C . TYR A 1 591 ? 41.847 16.696 -18.720 1.00 97.25 591 TYR A C 1
ATOM 4757 O O . TYR A 1 591 ? 41.338 16.540 -17.609 1.00 97.25 591 TYR A O 1
ATOM 4765 N N . ILE A 1 592 ? 41.397 16.068 -19.805 1.00 97.62 592 ILE A N 1
ATOM 4766 C CA . ILE A 1 592 ? 40.429 14.974 -19.702 1.00 97.62 592 ILE A CA 1
ATOM 4767 C C . ILE A 1 592 ? 41.218 13.670 -19.610 1.00 97.62 592 ILE A C 1
ATOM 4769 O O . ILE A 1 592 ? 42.093 13.407 -20.433 1.00 97.62 592 ILE A O 1
ATOM 4773 N N . GLU A 1 593 ? 40.936 12.869 -18.594 1.00 97.31 593 GLU A N 1
ATOM 4774 C CA . GLU A 1 593 ? 41.467 11.524 -18.413 1.00 97.31 593 GLU A CA 1
ATOM 4775 C C . GLU A 1 593 ? 40.433 10.492 -18.865 1.00 97.31 593 GLU A C 1
ATOM 4777 O O . GLU A 1 593 ? 39.232 10.683 -18.685 1.00 97.31 593 GLU A O 1
ATOM 4782 N N . THR A 1 594 ? 40.908 9.387 -19.432 1.00 96.62 594 THR A N 1
ATOM 4783 C CA . THR A 1 594 ? 40.111 8.207 -19.777 1.00 96.62 594 THR A CA 1
ATOM 4784 C C . THR A 1 594 ? 40.766 6.960 -19.185 1.00 96.62 594 THR A C 1
ATOM 4786 O O . THR A 1 594 ? 41.989 6.810 -19.260 1.00 96.62 594 THR A O 1
ATOM 4789 N N . GLU A 1 595 ? 39.975 6.053 -18.624 1.00 95.81 595 GLU A N 1
ATOM 4790 C CA . GLU A 1 595 ? 40.427 4.776 -18.062 1.00 95.81 595 GLU A CA 1
ATOM 4791 C C . GLU A 1 595 ? 39.490 3.641 -18.504 1.00 95.81 595 GLU A C 1
ATOM 4793 O O . GLU A 1 595 ? 38.292 3.857 -18.697 1.00 95.81 595 GLU A O 1
ATOM 4798 N N . SER A 1 596 ? 40.022 2.429 -18.701 1.00 93.25 596 SER A N 1
ATOM 4799 C CA . SER A 1 596 ? 39.176 1.254 -18.949 1.00 93.25 596 SER A CA 1
ATOM 4800 C C . SER A 1 596 ? 38.260 0.998 -17.753 1.00 93.25 596 SER A C 1
ATOM 4802 O O . SER A 1 596 ? 38.730 0.863 -16.624 1.00 93.25 596 SER A O 1
ATOM 4804 N N . GLY A 1 597 ? 36.955 0.890 -18.009 1.00 89.06 597 GLY A N 1
ATOM 4805 C CA . GLY A 1 597 ? 35.970 0.536 -16.988 1.00 89.06 597 GLY A CA 1
ATOM 4806 C C . GLY A 1 597 ? 35.883 -0.962 -16.690 1.00 89.06 597 GLY A C 1
ATOM 4807 O O . GLY A 1 597 ? 35.043 -1.361 -15.883 1.00 89.06 597 GLY A O 1
ATOM 4808 N N . ASP A 1 598 ? 36.699 -1.814 -17.329 1.00 87.69 598 ASP A N 1
ATOM 4809 C CA . ASP A 1 598 ? 36.826 -3.207 -16.899 1.00 87.69 598 ASP A CA 1
ATOM 4810 C C . ASP A 1 598 ? 37.956 -3.361 -15.873 1.00 87.69 598 ASP A C 1
ATOM 4812 O O . ASP A 1 598 ? 39.146 -3.313 -16.181 1.00 87.69 598 ASP A O 1
ATOM 4816 N N . ARG A 1 599 ? 37.565 -3.627 -14.625 1.00 82.69 599 ARG A N 1
ATOM 4817 C CA . ARG A 1 599 ? 38.471 -3.934 -13.509 1.00 82.69 599 ARG A CA 1
ATOM 4818 C C . ARG A 1 599 ? 39.384 -5.146 -13.748 1.00 82.69 599 ARG A C 1
ATOM 4820 O O . ARG A 1 599 ? 40.397 -5.260 -13.060 1.00 82.69 599 ARG A O 1
ATOM 4827 N N . LYS A 1 600 ? 39.035 -6.053 -14.671 1.00 83.44 600 LYS A N 1
ATOM 4828 C CA . LYS A 1 600 ? 39.884 -7.185 -15.090 1.00 83.44 600 LYS A CA 1
ATOM 4829 C C . LYS A 1 600 ? 41.126 -6.711 -15.835 1.00 83.44 600 LYS A C 1
ATOM 4831 O O . LYS A 1 600 ? 42.139 -7.409 -15.812 1.00 83.44 600 LYS A O 1
ATOM 4836 N N . ASN A 1 601 ? 41.068 -5.537 -16.462 1.00 86.50 601 ASN A N 1
ATOM 4837 C CA . ASN A 1 601 ? 42.215 -4.929 -17.104 1.00 86.50 601 ASN A CA 1
ATOM 4838 C C . ASN A 1 601 ? 43.178 -4.365 -16.047 1.00 86.50 601 ASN A C 1
ATOM 4840 O O . ASN A 1 601 ? 42.955 -3.312 -15.439 1.00 86.50 601 ASN A O 1
ATOM 4844 N N . ILE A 1 602 ? 44.282 -5.079 -15.845 1.00 86.25 602 ILE A N 1
ATOM 4845 C CA . ILE A 1 602 ? 45.359 -4.703 -14.922 1.00 86.25 602 ILE A CA 1
ATOM 4846 C C . ILE A 1 602 ? 46.569 -4.095 -15.650 1.00 86.25 602 ILE A C 1
ATOM 4848 O O . ILE A 1 602 ? 47.666 -4.051 -15.091 1.00 86.25 602 ILE A O 1
ATOM 4852 N N . SER A 1 603 ? 46.401 -3.635 -16.897 1.00 87.56 603 SER A N 1
ATOM 4853 C CA . SER A 1 603 ? 47.485 -2.979 -17.634 1.00 87.56 603 SER A CA 1
ATOM 4854 C C . SER A 1 603 ? 47.894 -1.652 -16.976 1.00 87.56 603 SER A C 1
ATOM 4856 O O . SER A 1 603 ? 47.022 -0.853 -16.626 1.00 87.56 603 SER A O 1
ATOM 4858 N N . PRO A 1 604 ? 49.204 -1.347 -16.871 1.00 85.50 604 PRO A N 1
ATOM 4859 C CA . PRO A 1 604 ? 49.666 -0.015 -16.479 1.00 85.50 604 PRO A CA 1
ATOM 4860 C C . PRO A 1 604 ? 49.262 1.075 -17.490 1.00 85.50 604 PRO A C 1
ATOM 4862 O O . PRO A 1 604 ? 49.144 2.235 -17.113 1.00 85.50 604 PRO A O 1
ATOM 4865 N N . ASP A 1 605 ? 49.004 0.707 -18.750 1.00 90.62 605 ASP A N 1
ATOM 4866 C CA . ASP A 1 605 ? 48.573 1.605 -19.830 1.00 90.62 605 ASP A CA 1
ATOM 4867 C C . ASP A 1 605 ? 47.039 1.628 -20.009 1.00 90.62 605 ASP A C 1
ATOM 4869 O O . ASP A 1 605 ? 46.547 2.017 -21.071 1.00 90.62 605 ASP A O 1
ATOM 4873 N N . ARG A 1 606 ? 46.257 1.195 -19.007 1.00 91.50 606 ARG A N 1
ATOM 4874 C CA . ARG A 1 606 ? 44.778 1.215 -19.058 1.00 91.50 606 ARG A CA 1
ATOM 4875 C C . ARG A 1 606 ? 44.155 2.606 -18.871 1.00 91.50 606 ARG A C 1
ATOM 4877 O O . ARG A 1 606 ? 42.943 2.758 -19.009 1.00 91.50 606 ARG A O 1
ATOM 4884 N N . LYS A 1 607 ? 44.976 3.596 -18.508 1.00 93.81 607 LYS A N 1
ATOM 4885 C CA . LYS A 1 607 ? 44.619 4.985 -18.194 1.00 93.81 607 LYS A CA 1
ATOM 4886 C C . LYS A 1 607 ? 45.458 5.932 -19.047 1.00 93.81 607 LYS A C 1
ATOM 4888 O O . LYS A 1 607 ? 46.675 5.774 -19.123 1.00 93.81 607 LYS A O 1
ATOM 4893 N N . ARG A 1 608 ? 44.823 6.920 -19.682 1.00 93.94 608 ARG A N 1
ATOM 4894 C CA . ARG A 1 608 ? 45.481 7.938 -20.518 1.00 93.94 608 ARG A CA 1
ATOM 4895 C C . ARG A 1 608 ? 44.747 9.272 -20.488 1.00 93.94 608 ARG A C 1
ATOM 4897 O O . ARG A 1 608 ? 43.518 9.296 -20.441 1.00 93.94 608 ARG A O 1
ATOM 4904 N N . LYS A 1 609 ? 45.500 10.364 -20.659 1.00 95.31 609 LYS A N 1
ATOM 4905 C CA . LYS A 1 609 ? 44.955 11.641 -21.143 1.00 95.31 609 LYS A CA 1
ATOM 4906 C C . LYS A 1 609 ? 44.209 11.435 -22.468 1.00 95.31 609 LYS A C 1
ATOM 4908 O O . LYS A 1 609 ? 44.568 10.550 -23.248 1.00 95.31 609 LYS A O 1
ATOM 4913 N N . LEU A 1 610 ? 43.172 12.230 -22.700 1.00 97.06 610 LEU A N 1
ATOM 4914 C CA . LEU A 1 610 ? 42.403 12.240 -23.936 1.00 97.06 610 LEU A CA 1
ATOM 4915 C C . LEU A 1 610 ? 43.175 12.983 -25.029 1.00 97.06 610 LEU A C 1
ATOM 4917 O O . LEU A 1 610 ? 43.435 14.176 -24.908 1.00 97.06 610 LEU A O 1
ATOM 4921 N N . ASP A 1 611 ? 43.508 12.285 -26.110 1.00 96.62 611 ASP A N 1
ATOM 4922 C CA . ASP A 1 611 ? 44.072 12.890 -27.309 1.00 96.62 611 ASP A CA 1
ATOM 4923 C C . ASP A 1 611 ? 43.024 13.767 -27.996 1.00 96.62 611 ASP A C 1
ATOM 4925 O O . ASP A 1 611 ? 42.008 13.274 -28.493 1.00 96.62 611 ASP A O 1
ATOM 4929 N N . PHE A 1 612 ? 43.262 15.078 -28.026 1.00 96.44 612 PHE A N 1
ATOM 4930 C CA . PHE A 1 612 ? 42.371 16.025 -28.687 1.00 96.44 612 PHE A CA 1
ATOM 4931 C C . PHE A 1 612 ? 42.458 15.955 -30.218 1.00 96.44 612 PHE A C 1
ATOM 4933 O O . PHE A 1 612 ? 41.518 16.381 -30.889 1.00 96.44 612 PHE A O 1
ATOM 4940 N N . GLY A 1 613 ? 43.534 15.399 -30.790 1.00 90.25 613 GLY A N 1
ATOM 4941 C CA . GLY A 1 613 ? 43.733 15.317 -32.238 1.00 90.25 613 GLY A CA 1
ATOM 4942 C C . GLY A 1 613 ? 43.506 16.661 -32.946 1.00 90.25 613 GLY A C 1
ATOM 4943 O O . GLY A 1 613 ? 43.946 17.711 -32.489 1.00 90.25 613 GLY A O 1
ATOM 4944 N N . GLU A 1 614 ? 42.745 16.654 -34.044 1.00 89.06 614 GLU A N 1
ATOM 4945 C CA . GLU A 1 614 ? 42.354 17.869 -34.787 1.00 89.06 614 GLU A CA 1
ATOM 4946 C C . GLU A 1 614 ? 41.272 18.726 -34.086 1.00 89.06 614 GLU A C 1
ATOM 4948 O O . GLU A 1 614 ? 40.599 19.526 -34.742 1.00 89.06 614 GLU A O 1
ATOM 4953 N N . LYS A 1 615 ? 40.996 18.504 -32.795 1.00 94.81 615 LYS A N 1
ATOM 4954 C CA . LYS A 1 615 ? 39.989 19.242 -32.009 1.00 94.81 615 LYS A CA 1
ATOM 4955 C C . LYS A 1 615 ? 40.610 20.215 -31.008 1.00 94.81 615 LYS A C 1
ATOM 4957 O O . LYS A 1 615 ? 39.876 20.743 -30.178 1.00 94.81 615 LYS A O 1
ATOM 4962 N N . THR A 1 616 ? 41.909 20.484 -31.110 1.00 93.12 616 THR A N 1
ATOM 4963 C CA . THR A 1 616 ? 42.568 21.610 -30.437 1.00 93.12 616 THR A CA 1
ATOM 4964 C C . THR A 1 616 ? 41.990 22.962 -30.881 1.00 93.12 616 THR A C 1
ATOM 4966 O O . THR A 1 616 ? 41.388 23.081 -31.953 1.00 93.12 616 THR A O 1
ATOM 4969 N N . GLY A 1 617 ? 42.154 23.986 -30.043 1.00 93.12 617 GLY A N 1
ATOM 4970 C CA . GLY A 1 617 ? 41.646 25.341 -30.263 1.00 93.12 617 GLY A CA 1
ATOM 4971 C C . GLY A 1 617 ? 40.565 25.787 -29.275 1.00 93.12 617 GLY A C 1
ATOM 4972 O O . GLY A 1 617 ? 40.309 25.146 -28.254 1.00 93.12 617 GLY A O 1
ATOM 4973 N N . GLU A 1 618 ? 39.953 26.929 -29.592 1.00 96.06 618 GLU A N 1
ATOM 4974 C CA . GLU A 1 618 ? 39.096 27.693 -28.683 1.00 96.06 618 GLU A CA 1
ATOM 4975 C C . GLU A 1 618 ? 37.625 27.242 -28.744 1.00 96.06 618 GLU A C 1
ATOM 4977 O O . GLU A 1 618 ? 36.958 27.364 -29.775 1.00 96.06 618 GLU A O 1
ATOM 4982 N N . TYR A 1 619 ? 37.083 26.806 -27.606 1.00 96.19 619 TYR A N 1
ATOM 4983 C CA . TYR A 1 619 ? 35.665 26.511 -27.404 1.00 96.19 619 TYR A CA 1
ATOM 4984 C C . TYR A 1 619 ? 35.112 27.435 -26.333 1.00 96.19 619 TYR A C 1
ATOM 4986 O O . TYR A 1 619 ? 35.541 27.385 -25.184 1.00 96.19 619 TYR A O 1
ATOM 4994 N N . LYS A 1 620 ? 34.124 28.261 -26.677 1.00 93.50 620 LYS A N 1
ATOM 4995 C CA . LYS A 1 620 ? 33.555 29.234 -25.741 1.00 93.50 620 LYS A CA 1
ATOM 4996 C C . LYS A 1 620 ? 32.043 29.186 -25.665 1.00 93.50 620 LYS A C 1
ATOM 4998 O O . LYS A 1 620 ? 31.363 29.008 -26.675 1.00 93.50 620 LYS A O 1
ATOM 5003 N N . ASN A 1 621 ? 31.536 29.389 -24.455 1.00 90.88 621 ASN A N 1
ATOM 5004 C CA . ASN A 1 621 ? 30.161 29.799 -24.219 1.00 90.88 621 ASN A CA 1
ATOM 5005 C C . ASN A 1 621 ? 30.157 31.293 -23.827 1.00 90.88 621 ASN A C 1
ATOM 5007 O O . ASN A 1 621 ? 31.060 32.043 -24.193 1.00 90.88 621 ASN A O 1
ATOM 5011 N N . TYR A 1 622 ? 29.126 31.753 -23.123 1.00 86.94 622 TYR A N 1
ATOM 5012 C CA . TYR A 1 622 ? 29.004 33.155 -22.719 1.00 86.94 622 TYR A CA 1
ATOM 5013 C C . TYR A 1 622 ? 29.963 33.579 -21.583 1.00 86.94 622 TYR A C 1
ATOM 5015 O O . TYR A 1 622 ? 30.251 34.774 -21.474 1.00 86.94 622 TYR A O 1
ATOM 5023 N N . ARG A 1 623 ? 30.416 32.623 -20.750 1.00 88.81 623 ARG A N 1
ATOM 5024 C CA . ARG A 1 623 ? 31.163 32.806 -19.487 1.00 88.81 623 ARG A CA 1
ATOM 5025 C C . ARG A 1 623 ? 32.538 32.136 -19.477 1.00 88.81 623 ARG A C 1
ATOM 5027 O O . ARG A 1 623 ? 33.429 32.610 -18.790 1.00 88.81 623 ARG A O 1
ATOM 5034 N N . TYR A 1 624 ? 32.721 31.043 -20.200 1.00 93.12 624 TYR A N 1
ATOM 5035 C CA . TYR A 1 624 ? 33.938 30.243 -20.200 1.00 93.12 624 TYR A CA 1
ATOM 5036 C C . TYR A 1 624 ? 34.477 30.106 -21.616 1.00 93.12 624 TYR A C 1
ATOM 5038 O O . TYR A 1 624 ? 33.728 29.803 -22.547 1.00 93.12 624 TYR A O 1
ATOM 5046 N N . THR A 1 625 ? 35.790 30.247 -21.736 1.00 94.81 625 THR A N 1
ATOM 5047 C CA . THR A 1 625 ? 36.572 29.915 -22.922 1.00 94.81 625 THR A CA 1
ATOM 5048 C C . THR A 1 625 ? 37.547 28.806 -22.535 1.00 94.81 625 THR A C 1
ATOM 5050 O O . THR A 1 625 ? 38.417 29.008 -21.692 1.00 94.81 625 THR A O 1
ATOM 5053 N N . PHE A 1 626 ? 37.361 27.624 -23.112 1.00 96.31 626 PHE A N 1
ATOM 5054 C CA . PHE A 1 626 ? 38.213 26.449 -22.969 1.00 96.31 626 PHE A CA 1
ATOM 5055 C C . PHE A 1 626 ? 39.098 26.359 -24.208 1.00 96.31 626 PHE A C 1
ATOM 5057 O O . PHE A 1 626 ? 38.602 26.175 -25.319 1.00 96.31 626 PHE A O 1
ATOM 5064 N N . GLN A 1 627 ? 40.400 26.489 -24.017 1.00 96.69 627 GLN A N 1
ATOM 5065 C CA . GLN A 1 627 ? 41.400 26.374 -25.066 1.00 96.69 627 GLN A CA 1
ATOM 5066 C C . GLN A 1 627 ? 42.059 24.994 -24.942 1.00 96.69 627 GLN A C 1
ATOM 5068 O O . GLN A 1 627 ? 42.737 24.715 -23.955 1.00 96.69 627 GLN A O 1
ATOM 5073 N N . LEU A 1 628 ? 41.799 24.112 -25.912 1.00 97.06 628 LEU A N 1
ATOM 5074 C CA . LEU A 1 628 ? 42.359 22.756 -25.964 1.00 97.06 628 LEU A CA 1
ATOM 5075 C C . LEU A 1 628 ? 43.718 22.797 -26.676 1.00 97.06 628 LEU A C 1
ATOM 5077 O O . LEU A 1 628 ? 43.776 23.110 -27.866 1.00 97.06 628 LEU A O 1
ATOM 5081 N N . GLU A 1 629 ? 44.791 22.463 -25.966 1.00 95.75 629 GLU A N 1
ATOM 5082 C CA . GLU A 1 629 ? 46.176 22.568 -26.436 1.00 95.75 629 GLU A CA 1
ATOM 5083 C C . GLU A 1 629 ? 46.731 21.259 -27.024 1.00 95.75 629 GLU A C 1
ATOM 5085 O O . GLU A 1 629 ? 46.249 20.160 -26.739 1.00 95.75 629 GLU A O 1
ATOM 5090 N N . GLU A 1 630 ? 47.787 21.365 -27.842 1.00 93.19 630 GLU A N 1
ATOM 5091 C CA . GLU A 1 630 ? 48.456 20.209 -28.474 1.00 93.19 630 GLU A CA 1
ATOM 5092 C C . GLU A 1 630 ? 49.091 19.235 -27.458 1.00 93.19 630 GLU A C 1
ATOM 5094 O O . GLU A 1 630 ? 49.287 18.059 -27.763 1.00 93.19 630 GLU A O 1
ATOM 5099 N N . ASP A 1 631 ? 49.379 19.691 -26.234 1.00 92.88 631 ASP A N 1
ATOM 5100 C CA . ASP A 1 631 ? 49.900 18.875 -25.125 1.00 92.88 631 ASP A CA 1
ATOM 5101 C C . ASP A 1 631 ? 48.802 18.158 -24.307 1.00 92.88 631 ASP A C 1
ATOM 5103 O O . ASP A 1 631 ? 49.076 17.575 -23.249 1.00 92.88 631 ASP A O 1
ATOM 5107 N N . GLN A 1 632 ? 47.561 18.177 -24.810 1.00 95.56 632 GLN A N 1
ATOM 5108 C CA . GLN A 1 632 ? 46.365 17.608 -24.182 1.00 95.56 632 GLN A CA 1
ATOM 5109 C C . GLN A 1 632 ? 45.987 18.300 -22.859 1.00 95.56 632 GLN A C 1
ATOM 5111 O O . GLN A 1 632 ? 45.276 17.720 -22.031 1.00 95.56 632 GLN A O 1
ATOM 5116 N N . THR A 1 633 ? 46.449 19.538 -22.639 1.00 96.25 633 THR A N 1
ATOM 5117 C CA . THR A 1 633 ? 45.949 20.413 -21.571 1.00 96.25 633 THR A CA 1
ATOM 5118 C C . THR A 1 633 ? 44.827 21.329 -22.056 1.00 96.25 633 THR A C 1
ATOM 5120 O O . THR A 1 633 ? 44.654 21.595 -23.243 1.00 96.25 633 THR A O 1
ATOM 5123 N N . ILE A 1 634 ?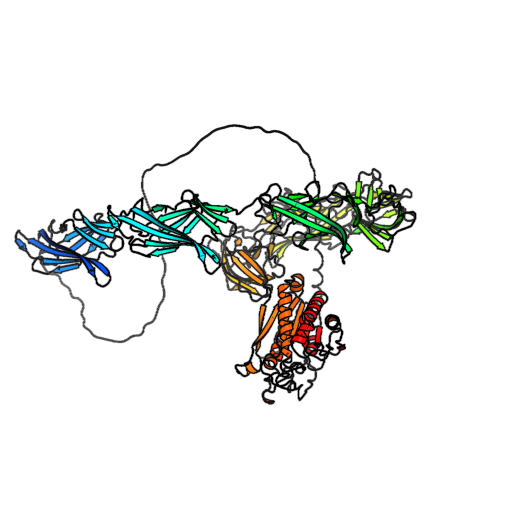 44.017 21.778 -21.108 1.00 97.44 634 ILE A N 1
ATOM 5124 C CA . ILE A 1 634 ? 42.901 22.694 -21.287 1.00 97.44 634 ILE A CA 1
ATOM 5125 C C . ILE A 1 634 ? 43.225 23.929 -20.455 1.00 97.44 634 ILE A C 1
ATOM 5127 O O . ILE A 1 634 ? 43.251 23.856 -19.222 1.00 97.44 634 ILE A O 1
ATOM 5131 N N . GLU A 1 635 ? 43.462 25.054 -21.122 1.00 96.31 635 GLU A N 1
ATOM 5132 C CA . GLU A 1 635 ? 43.495 26.359 -20.466 1.00 96.31 635 GLU A CA 1
ATOM 5133 C C . GLU A 1 635 ? 42.065 26.896 -20.359 1.00 96.31 635 GLU A C 1
ATOM 5135 O O . GLU A 1 635 ? 41.297 26.864 -21.325 1.00 96.31 635 GLU A O 1
ATOM 5140 N N . VAL A 1 636 ? 41.685 27.373 -19.173 1.00 95.00 636 VAL A N 1
ATOM 5141 C CA . VAL A 1 636 ? 40.347 27.914 -18.916 1.00 95.00 636 VAL A CA 1
ATOM 5142 C C . VAL A 1 636 ? 40.455 29.413 -18.687 1.00 95.00 636 VAL A C 1
ATOM 5144 O O . VAL A 1 636 ? 41.076 29.862 -17.730 1.00 95.00 636 VAL A O 1
ATOM 5147 N N . LYS A 1 637 ? 39.790 30.211 -19.519 1.00 93.75 637 LYS A N 1
ATOM 5148 C CA . LYS A 1 637 ? 39.528 31.623 -19.234 1.00 93.75 637 LYS A CA 1
ATOM 5149 C C . LYS A 1 637 ? 38.072 31.777 -18.809 1.00 93.75 637 LYS A C 1
ATOM 5151 O O . LYS A 1 637 ? 37.167 31.294 -19.486 1.00 93.75 637 LYS A O 1
ATOM 5156 N N . ILE A 1 638 ? 37.853 32.470 -17.696 1.00 91.81 638 ILE A N 1
ATOM 5157 C CA . ILE A 1 638 ? 36.520 32.812 -17.195 1.00 91.81 638 ILE A CA 1
ATOM 5158 C C . ILE A 1 638 ? 36.283 34.288 -17.516 1.00 91.81 638 ILE A C 1
ATOM 5160 O O . ILE A 1 638 ? 37.014 35.157 -17.046 1.00 91.81 638 ILE A O 1
ATOM 5164 N N . GLU A 1 639 ? 35.292 34.571 -18.353 1.00 89.06 639 GLU A N 1
ATOM 5165 C CA . GLU A 1 639 ? 34.823 35.924 -18.623 1.00 89.06 639 GLU A CA 1
ATOM 5166 C C . GLU A 1 639 ? 34.027 36.432 -17.417 1.00 89.06 639 GLU A C 1
ATOM 5168 O O . GLU A 1 639 ? 33.049 35.817 -16.980 1.00 89.06 639 GLU A O 1
ATOM 5173 N N . SER A 1 640 ? 34.432 37.588 -16.903 1.00 87.62 640 SER A N 1
ATOM 5174 C CA . SER A 1 640 ? 33.754 38.290 -15.820 1.00 87.62 640 SER A CA 1
ATOM 5175 C C . SER A 1 640 ? 33.698 39.785 -16.101 1.00 87.62 640 SER A C 1
ATOM 5177 O O . SER A 1 640 ? 34.617 40.333 -16.710 1.00 87.62 640 SER A O 1
ATOM 5179 N N . TYR A 1 641 ? 32.659 40.450 -15.607 1.00 88.50 641 TYR A N 1
ATOM 5180 C CA . TYR A 1 641 ? 32.549 41.906 -15.617 1.00 88.50 641 TYR A CA 1
ATOM 5181 C C . TYR A 1 641 ? 32.159 42.431 -14.233 1.00 88.50 641 TYR A C 1
ATOM 5183 O O . TYR A 1 641 ? 31.595 41.710 -13.407 1.00 88.50 641 TYR A O 1
ATOM 5191 N N . GLU A 1 642 ? 32.437 43.709 -13.996 1.00 89.12 642 GLU A N 1
ATOM 5192 C CA . GLU A 1 642 ? 32.061 44.414 -12.773 1.00 89.12 642 GLU A CA 1
ATOM 5193 C C . GLU A 1 642 ? 30.807 45.255 -13.045 1.00 89.12 642 GLU A C 1
ATOM 5195 O O . GLU A 1 642 ? 30.879 46.284 -13.715 1.00 89.12 642 GLU A O 1
ATOM 5200 N N . GLY A 1 643 ? 29.642 44.796 -12.572 1.00 88.94 643 GLY A N 1
ATOM 5201 C CA . GLY A 1 643 ? 28.354 45.451 -12.825 1.00 88.94 643 GLY A CA 1
ATOM 5202 C C . GLY A 1 643 ? 27.575 45.761 -11.550 1.00 88.94 643 GLY A C 1
ATOM 5203 O O . GLY A 1 643 ? 27.318 44.874 -10.740 1.00 88.94 643 GLY A O 1
ATOM 5204 N N . GLU A 1 644 ? 27.132 47.004 -11.384 1.00 93.62 644 GLU A N 1
ATOM 5205 C CA . GLU A 1 644 ? 26.269 47.396 -10.265 1.00 93.62 644 GLU A CA 1
ATOM 5206 C C . GLU A 1 644 ? 24.806 47.064 -10.575 1.00 93.62 644 GLU A C 1
ATOM 5208 O O . GLU A 1 644 ? 24.234 47.610 -11.519 1.00 93.62 644 GLU A O 1
ATOM 5213 N N . VAL A 1 645 ? 24.174 46.187 -9.787 1.00 94.25 645 VAL A N 1
ATOM 5214 C CA . VAL A 1 645 ? 22.726 45.959 -9.904 1.00 94.25 645 VAL A CA 1
ATOM 5215 C C . VAL A 1 645 ? 21.986 47.187 -9.378 1.00 94.25 645 VAL A C 1
ATOM 5217 O O . VAL A 1 645 ? 22.135 47.578 -8.223 1.00 94.25 645 VAL A O 1
ATOM 5220 N N . VAL A 1 646 ? 21.124 47.764 -10.210 1.00 92.88 646 VAL A N 1
ATOM 5221 C CA . VAL A 1 646 ? 20.187 48.820 -9.828 1.00 92.88 646 VAL A CA 1
ATOM 5222 C C . VAL A 1 646 ? 18.775 48.281 -10.008 1.00 92.88 646 VAL A C 1
ATOM 5224 O O . VAL A 1 646 ? 18.350 47.948 -11.115 1.00 92.88 646 VAL A O 1
ATOM 5227 N N . ALA A 1 647 ? 18.037 48.199 -8.905 1.00 94.38 647 ALA A N 1
ATOM 5228 C CA . ALA A 1 647 ? 16.661 47.727 -8.890 1.00 94.38 647 ALA A CA 1
ATOM 5229 C C . ALA A 1 647 ? 15.727 48.800 -8.315 1.00 94.38 647 ALA A C 1
ATOM 5231 O O . ALA A 1 647 ? 16.045 49.443 -7.317 1.00 94.38 647 ALA A O 1
ATOM 5232 N N . THR A 1 648 ? 14.563 49.004 -8.926 1.00 94.62 648 THR A N 1
ATOM 5233 C CA . THR A 1 648 ? 13.553 49.986 -8.509 1.00 94.62 648 THR A CA 1
ATOM 5234 C C . THR A 1 648 ? 12.153 49.430 -8.744 1.00 94.62 648 THR A C 1
ATOM 5236 O O . THR A 1 648 ? 11.859 48.883 -9.802 1.00 94.62 648 THR A O 1
ATOM 5239 N N . LEU A 1 649 ? 11.261 49.582 -7.772 1.00 94.38 649 LEU A N 1
ATOM 5240 C CA . LEU A 1 649 ? 9.905 49.049 -7.831 1.00 94.38 649 LEU A CA 1
ATOM 5241 C C . LEU A 1 649 ? 8.959 50.001 -8.593 1.00 94.38 649 LEU A C 1
ATOM 5243 O O . LEU A 1 649 ? 8.636 51.096 -8.131 1.00 94.38 649 LEU A O 1
ATOM 5247 N N . GLU A 1 650 ? 8.490 49.579 -9.769 1.00 93.62 650 GLU A N 1
ATOM 5248 C CA . GLU A 1 650 ? 7.612 50.355 -10.661 1.00 93.62 650 GLU A CA 1
ATOM 5249 C C . GLU A 1 650 ? 6.125 50.204 -10.322 1.00 93.62 650 GLU A C 1
ATOM 5251 O O . GLU A 1 650 ? 5.356 51.156 -10.481 1.00 93.62 650 GLU A O 1
ATOM 5256 N N . GLN A 1 651 ? 5.708 49.040 -9.818 1.00 93.88 651 GLN A N 1
ATOM 5257 C CA . GLN A 1 651 ? 4.347 48.766 -9.349 1.00 93.88 651 GLN A CA 1
ATOM 5258 C C . GLN A 1 651 ? 4.379 47.890 -8.097 1.00 93.88 651 GLN A C 1
ATOM 5260 O O . GLN A 1 651 ? 5.199 46.980 -7.993 1.00 93.88 651 GLN A O 1
ATOM 5265 N N . PHE A 1 652 ? 3.458 48.153 -7.174 1.00 94.88 652 PHE A N 1
ATOM 5266 C CA . PHE A 1 652 ? 3.232 47.358 -5.973 1.00 94.88 652 PHE A CA 1
ATOM 5267 C C . PHE A 1 652 ? 1.732 47.306 -5.720 1.00 94.88 652 PHE A C 1
ATOM 5269 O O . PHE A 1 652 ? 1.112 48.336 -5.464 1.00 94.88 652 PHE A O 1
ATOM 5276 N N . ASN A 1 653 ? 1.152 46.118 -5.829 1.00 94.50 653 ASN A N 1
ATOM 5277 C CA . ASN A 1 653 ? -0.252 45.869 -5.558 1.00 94.50 653 ASN A CA 1
ATOM 5278 C C . ASN A 1 653 ? -0.338 44.828 -4.445 1.00 94.50 653 ASN A C 1
ATOM 5280 O O . ASN A 1 653 ? 0.223 43.740 -4.563 1.00 94.50 653 ASN A O 1
ATOM 5284 N N . LEU A 1 654 ? -1.060 45.148 -3.376 1.00 94.69 654 LEU A N 1
ATOM 5285 C CA . LEU A 1 654 ? -1.424 44.172 -2.359 1.00 94.69 654 LEU A CA 1
ATOM 5286 C C . LEU A 1 654 ? -2.817 43.639 -2.700 1.00 94.69 654 LEU A C 1
ATOM 5288 O O . LEU A 1 654 ? -3.810 44.355 -2.585 1.00 94.69 654 LEU A O 1
ATOM 5292 N N . VAL A 1 655 ? -2.885 42.391 -3.156 1.00 93.75 655 VAL A N 1
ATOM 5293 C CA . VAL A 1 655 ? -4.114 41.765 -3.659 1.00 93.75 655 VAL A CA 1
ATOM 5294 C C . VAL A 1 655 ? -4.565 40.616 -2.761 1.00 93.75 655 VAL A C 1
ATOM 5296 O O . VAL A 1 655 ? -3.869 40.195 -1.836 1.00 93.75 655 VAL A O 1
ATOM 5299 N N . THR A 1 656 ? -5.773 40.123 -3.008 1.00 89.44 656 THR A N 1
ATOM 5300 C CA . THR A 1 656 ? -6.369 38.958 -2.346 1.00 89.44 656 THR A CA 1
ATOM 5301 C C . THR A 1 656 ? -7.000 38.092 -3.424 1.00 89.44 656 THR A C 1
ATOM 5303 O O . THR A 1 656 ? -7.677 38.626 -4.303 1.00 89.44 656 THR A O 1
ATOM 5306 N N . ASP A 1 657 ? -6.755 36.785 -3.406 1.00 83.88 657 ASP A N 1
ATOM 5307 C CA . ASP A 1 657 ? -7.343 35.875 -4.390 1.00 83.88 657 ASP A CA 1
ATOM 5308 C C . ASP A 1 657 ? -8.740 35.367 -3.981 1.00 83.88 657 ASP A C 1
ATOM 5310 O O . ASP A 1 657 ? -9.273 35.696 -2.920 1.00 83.88 657 ASP A O 1
ATOM 5314 N N . GLY A 1 658 ? -9.352 34.543 -4.838 1.00 75.25 658 GLY A N 1
ATOM 5315 C CA . GLY A 1 658 ? -10.664 33.938 -4.576 1.00 75.25 658 GLY A CA 1
ATOM 5316 C C . GLY A 1 658 ? -10.682 32.869 -3.472 1.00 75.25 658 GLY A C 1
ATOM 5317 O O . GLY A 1 658 ? -11.755 32.353 -3.173 1.00 75.25 658 GLY A O 1
ATOM 5318 N N . LYS A 1 659 ? -9.524 32.526 -2.892 1.00 72.75 659 LYS A N 1
ATOM 5319 C CA . LYS A 1 659 ? -9.360 31.685 -1.696 1.00 72.75 659 LYS A CA 1
ATOM 5320 C C . LYS A 1 659 ? -8.975 32.504 -0.452 1.00 72.75 659 LYS A C 1
ATOM 5322 O O . LYS A 1 659 ? -8.732 31.925 0.600 1.00 72.75 659 LYS A O 1
ATOM 5327 N N . HIS A 1 660 ? -8.936 33.832 -0.566 1.00 79.19 660 HIS A N 1
ATOM 5328 C CA . HIS A 1 660 ? -8.555 34.773 0.488 1.00 79.19 660 HIS A CA 1
ATOM 5329 C C . HIS A 1 660 ? -7.074 34.732 0.897 1.00 79.19 660 HIS A C 1
ATOM 5331 O O . HIS A 1 660 ? -6.698 35.333 1.901 1.00 79.19 660 HIS A O 1
ATOM 5337 N N . TYR A 1 661 ? -6.205 34.131 0.081 1.00 85.69 661 TYR A N 1
ATOM 5338 C CA . TYR A 1 661 ? -4.762 34.295 0.238 1.00 85.69 661 TYR A CA 1
ATOM 5339 C C . TYR A 1 661 ? -4.337 35.691 -0.224 1.00 85.69 661 TYR A C 1
ATOM 5341 O O . TYR A 1 661 ? -4.768 36.195 -1.268 1.00 85.69 661 TYR A O 1
ATOM 5349 N N . SER A 1 662 ? -3.483 36.325 0.571 1.00 90.56 662 SER A N 1
ATOM 5350 C CA . SER A 1 662 ? -2.923 37.646 0.315 1.00 90.56 662 SER A CA 1
ATOM 5351 C C . SER A 1 662 ? -1.648 37.540 -0.506 1.00 90.56 662 SER A C 1
ATOM 5353 O O . SER A 1 662 ? -0.777 36.725 -0.205 1.00 90.56 662 SER A O 1
ATOM 5355 N N . TYR A 1 663 ? -1.500 38.400 -1.513 1.00 92.81 663 TYR A N 1
ATOM 5356 C CA . TYR A 1 663 ? -0.300 38.431 -2.347 1.00 92.81 663 TYR A CA 1
ATOM 5357 C C . TYR A 1 663 ? 0.218 39.854 -2.537 1.00 92.81 663 TYR A C 1
ATOM 5359 O O . TYR A 1 663 ? -0.569 40.762 -2.796 1.00 92.81 663 TYR A O 1
ATOM 5367 N N . ILE A 1 664 ? 1.540 40.029 -2.510 1.00 93.56 664 ILE A N 1
ATOM 5368 C CA . ILE A 1 664 ? 2.170 41.152 -3.215 1.00 93.56 664 ILE A CA 1
ATOM 5369 C C . ILE A 1 664 ? 2.283 40.751 -4.684 1.00 93.56 664 ILE A C 1
ATOM 5371 O O . ILE A 1 664 ? 2.921 39.747 -4.999 1.00 93.56 664 ILE A O 1
ATOM 5375 N N . GLU A 1 665 ? 1.706 41.549 -5.574 1.00 94.81 665 GLU A N 1
ATOM 5376 C CA . GLU A 1 665 ? 2.009 41.555 -7.003 1.00 94.81 665 GLU A CA 1
ATOM 5377 C C . GLU A 1 665 ? 2.853 42.793 -7.308 1.00 94.81 665 GLU A C 1
ATOM 5379 O O . GLU A 1 665 ? 2.413 43.929 -7.117 1.00 94.81 665 GLU A O 1
ATOM 5384 N N . GLY A 1 666 ? 4.092 42.574 -7.741 1.00 92.75 666 GLY A N 1
ATOM 5385 C CA . GLY A 1 666 ? 5.056 43.633 -8.008 1.00 92.75 666 GLY A CA 1
ATOM 5386 C C . GLY A 1 666 ? 5.535 43.632 -9.451 1.00 92.75 666 GLY A C 1
ATOM 5387 O O . GLY A 1 666 ? 5.607 42.588 -10.102 1.00 92.75 666 GLY A O 1
ATOM 5388 N N . VAL A 1 667 ? 5.900 44.816 -9.935 1.00 94.00 667 VAL A N 1
ATOM 5389 C CA . VAL A 1 667 ? 6.667 44.996 -11.172 1.00 94.00 667 VAL A CA 1
ATOM 5390 C C . VAL A 1 667 ? 7.878 45.847 -10.828 1.00 94.00 667 VAL A C 1
ATOM 5392 O O . VAL A 1 667 ? 7.716 46.960 -10.332 1.00 94.00 667 VAL A O 1
ATOM 5395 N N . ALA A 1 668 ? 9.079 45.330 -11.060 1.00 93.69 668 ALA A N 1
ATOM 5396 C CA . ALA A 1 668 ? 10.332 46.021 -10.793 1.00 93.69 668 ALA A CA 1
ATOM 5397 C C . ALA A 1 668 ? 11.120 46.262 -12.081 1.00 93.69 668 ALA A C 1
ATOM 5399 O O . ALA A 1 668 ? 11.237 45.373 -12.927 1.00 93.69 668 ALA A O 1
ATOM 5400 N N . ASN A 1 669 ? 11.708 47.449 -12.181 1.00 92.62 669 ASN A N 1
ATOM 5401 C CA . ASN A 1 669 ? 12.840 47.708 -13.051 1.00 92.62 669 ASN A CA 1
ATOM 5402 C C . ASN A 1 669 ? 14.078 47.097 -12.382 1.00 92.62 669 ASN A C 1
ATOM 5404 O O . ASN A 1 669 ? 14.390 47.451 -11.247 1.00 92.62 669 ASN A O 1
ATOM 5408 N N . ILE A 1 670 ? 14.755 46.162 -13.034 1.00 92.62 670 ILE A N 1
ATOM 5409 C CA . ILE A 1 670 ? 16.017 45.579 -12.579 1.00 92.62 670 ILE A CA 1
ATOM 5410 C C . ILE A 1 670 ? 16.972 45.630 -13.761 1.00 92.62 670 ILE A C 1
ATOM 5412 O O . ILE A 1 670 ? 16.694 45.063 -14.819 1.00 92.62 670 ILE A O 1
ATOM 5416 N N . LYS A 1 671 ? 18.101 46.296 -13.563 1.00 89.81 671 LYS A N 1
ATOM 5417 C CA . LYS A 1 671 ? 19.149 46.450 -14.563 1.00 89.81 671 LYS A CA 1
ATOM 5418 C C . LYS A 1 671 ? 20.520 46.371 -13.925 1.00 89.81 671 LYS A C 1
ATOM 5420 O O . LYS A 1 671 ? 20.663 46.568 -12.721 1.00 89.81 671 LYS A O 1
ATOM 5425 N N . GLU A 1 672 ? 21.523 46.117 -14.745 1.00 90.94 672 GLU A N 1
ATOM 5426 C CA . GLU A 1 672 ? 22.918 46.199 -14.337 1.00 90.94 672 GLU A CA 1
ATOM 5427 C C . GLU A 1 672 ? 23.552 47.422 -14.991 1.00 90.94 672 GLU A C 1
ATOM 5429 O O . GLU A 1 672 ? 23.213 47.778 -16.117 1.00 90.94 672 GLU A O 1
ATOM 5434 N N . ILE A 1 673 ? 24.438 48.098 -14.268 1.00 90.12 673 ILE A N 1
ATOM 5435 C CA . ILE A 1 673 ? 25.225 49.215 -14.777 1.00 90.12 673 ILE A CA 1
ATOM 5436 C C . ILE A 1 673 ? 26.671 48.745 -14.881 1.00 90.12 673 ILE A C 1
ATOM 5438 O O . ILE A 1 673 ? 27.318 48.506 -13.861 1.00 90.12 673 ILE A O 1
ATOM 5442 N N . VAL A 1 674 ? 27.162 48.605 -16.110 1.00 90.00 674 VAL A N 1
ATOM 5443 C CA . VAL A 1 674 ? 28.528 48.162 -16.428 1.00 90.00 674 VAL A CA 1
ATOM 5444 C C . VAL A 1 674 ? 29.225 49.323 -17.128 1.00 90.00 674 VAL A C 1
ATOM 5446 O O . VAL A 1 674 ? 28.672 49.896 -18.063 1.00 90.00 674 VAL A O 1
ATOM 5449 N N . ASP A 1 675 ? 30.380 49.746 -16.611 1.00 87.12 675 ASP A N 1
ATOM 5450 C CA . ASP A 1 675 ? 31.145 50.916 -17.086 1.00 87.12 675 ASP A CA 1
ATOM 5451 C C . ASP A 1 675 ? 30.338 52.231 -17.239 1.00 87.12 675 ASP A C 1
ATOM 5453 O O . ASP A 1 675 ? 30.745 53.165 -17.929 1.00 87.12 675 ASP A O 1
ATOM 5457 N N . GLY A 1 676 ? 29.204 52.340 -16.536 1.00 83.06 676 GLY A N 1
ATOM 5458 C CA . GLY A 1 676 ? 28.305 53.499 -16.566 1.00 83.06 676 GLY A CA 1
ATOM 5459 C C . GLY A 1 676 ? 27.155 53.414 -17.579 1.00 83.06 676 GLY A C 1
ATOM 5460 O O . GLY A 1 676 ? 26.309 54.309 -17.587 1.00 83.06 676 GLY A O 1
ATOM 5461 N N . GLU A 1 677 ? 27.075 52.351 -18.383 1.00 86.44 677 GLU A N 1
ATOM 5462 C CA . GLU A 1 677 ? 25.971 52.094 -19.318 1.00 86.44 677 GLU A CA 1
ATOM 5463 C C . GLU A 1 677 ? 25.012 51.003 -18.804 1.00 86.44 677 GLU A C 1
ATOM 5465 O O . GLU A 1 677 ? 25.365 50.178 -17.962 1.00 86.44 677 GLU A O 1
ATOM 5470 N N . GLU A 1 678 ? 23.765 51.009 -19.293 1.00 85.94 678 GLU A N 1
ATOM 5471 C CA . GLU A 1 678 ? 22.748 50.019 -18.912 1.00 85.94 678 GLU A CA 1
ATOM 5472 C C . GLU A 1 678 ? 22.968 48.688 -19.644 1.00 85.94 678 GLU A C 1
ATOM 5474 O O . GLU A 1 678 ? 22.738 48.568 -20.848 1.00 85.94 678 GLU A O 1
ATOM 5479 N N . PHE A 1 679 ? 23.367 47.671 -18.883 1.00 84.62 679 PHE A N 1
ATOM 5480 C CA . PHE A 1 679 ? 23.510 46.295 -19.325 1.00 84.62 679 PHE A CA 1
ATOM 5481 C C . PHE A 1 679 ? 22.223 45.506 -19.051 1.00 84.62 679 PHE A C 1
ATOM 5483 O O . PHE A 1 679 ? 21.779 45.346 -17.910 1.00 84.62 679 PHE A O 1
ATOM 5490 N N . VAL A 1 680 ? 21.621 44.985 -20.122 1.00 77.50 680 VAL A N 1
ATOM 5491 C CA . VAL A 1 680 ? 20.432 44.131 -20.051 1.00 77.50 680 VAL A CA 1
ATOM 5492 C C . VAL A 1 680 ? 20.869 42.672 -20.103 1.00 77.50 680 VAL A C 1
ATOM 5494 O O . VAL A 1 680 ? 21.113 42.137 -21.184 1.00 77.50 680 VAL A O 1
ATOM 5497 N N . SER A 1 681 ? 20.932 42.014 -18.944 1.00 78.12 681 SER A N 1
ATOM 5498 C CA . SER A 1 681 ? 21.202 40.574 -18.896 1.00 78.12 681 SER A CA 1
ATOM 5499 C C . SER A 1 681 ? 20.086 39.765 -19.573 1.00 78.12 681 SER A C 1
ATOM 5501 O O . SER A 1 681 ? 18.892 40.090 -19.487 1.00 78.12 681 SER A O 1
ATOM 5503 N N . GLU A 1 682 ? 20.475 38.682 -20.245 1.00 79.19 682 GLU A N 1
ATOM 5504 C CA . GLU A 1 682 ? 19.555 37.677 -20.783 1.00 79.19 682 GLU A CA 1
ATOM 5505 C C . GLU A 1 682 ? 19.024 36.720 -19.699 1.00 79.19 682 GLU A C 1
ATOM 5507 O O . GLU A 1 682 ? 17.941 36.154 -19.861 1.00 79.19 682 GLU A O 1
ATOM 5512 N N . PHE A 1 683 ? 19.719 36.618 -18.561 1.00 84.25 683 PHE A N 1
ATOM 5513 C CA . PHE A 1 683 ? 19.363 35.756 -17.433 1.00 84.25 683 PHE A CA 1
ATOM 5514 C C . PHE A 1 683 ? 18.401 36.448 -16.454 1.00 84.25 683 PHE A C 1
ATOM 5516 O O . PHE A 1 683 ? 18.387 37.672 -16.313 1.00 84.25 683 PHE A O 1
ATOM 5523 N N . LEU A 1 684 ? 17.567 35.662 -15.763 1.00 88.12 684 LEU A N 1
ATOM 5524 C CA . LEU A 1 684 ? 16.620 36.196 -14.779 1.00 88.12 684 LEU A CA 1
ATOM 5525 C C . LEU A 1 684 ? 17.335 36.540 -13.458 1.00 88.12 684 LEU A C 1
ATOM 5527 O O . LEU A 1 684 ? 18.027 35.678 -12.916 1.00 88.12 684 LEU A O 1
ATOM 5531 N N . PRO A 1 685 ? 17.129 37.742 -12.886 1.00 90.38 685 PRO A N 1
ATOM 5532 C CA . PRO A 1 685 ? 17.708 38.108 -11.599 1.00 90.38 685 PRO A CA 1
ATOM 5533 C C . PRO A 1 685 ? 17.095 37.293 -10.455 1.00 90.38 685 PRO A C 1
ATOM 5535 O O . PRO A 1 685 ? 15.902 36.966 -10.454 1.00 90.38 685 PRO A O 1
ATOM 5538 N N . LYS A 1 686 ? 17.903 37.009 -9.433 1.00 91.81 686 LYS A N 1
ATOM 5539 C CA . LYS A 1 686 ? 17.473 36.314 -8.214 1.00 91.81 686 LYS A CA 1
ATOM 5540 C C . LYS A 1 686 ? 16.939 37.345 -7.224 1.00 91.81 686 LYS A C 1
ATOM 5542 O O . LYS A 1 686 ? 17.706 38.053 -6.579 1.00 91.81 686 LYS A O 1
ATOM 5547 N N . VAL A 1 687 ? 15.617 37.434 -7.089 1.00 93.19 687 VAL A N 1
ATOM 5548 C CA . VAL A 1 687 ? 14.966 38.356 -6.141 1.00 93.19 687 VAL A CA 1
ATOM 5549 C C . VAL A 1 687 ? 14.593 37.605 -4.861 1.00 93.19 687 VAL A C 1
ATOM 5551 O O . VAL A 1 687 ? 14.106 36.474 -4.913 1.00 93.19 687 VAL A O 1
ATOM 5554 N N . ARG A 1 688 ? 14.825 38.213 -3.695 1.00 94.50 688 ARG A N 1
ATOM 5555 C CA . ARG A 1 688 ? 14.510 37.643 -2.376 1.00 94.50 688 ARG A CA 1
ATOM 5556 C C . ARG A 1 688 ? 13.794 38.669 -1.505 1.00 94.50 688 ARG A C 1
ATOM 5558 O O . ARG A 1 688 ? 14.250 39.801 -1.392 1.00 94.50 688 ARG A O 1
ATOM 5565 N N . LEU A 1 689 ? 12.713 38.263 -0.844 1.00 94.06 689 LEU A N 1
ATOM 5566 C CA . LEU A 1 689 ? 12.126 39.016 0.261 1.00 94.06 689 LEU A CA 1
ATOM 5567 C C . LEU A 1 689 ? 12.908 38.643 1.524 1.00 94.06 689 LEU A C 1
ATOM 5569 O O . LEU A 1 689 ? 12.920 37.472 1.910 1.00 94.06 689 LEU A O 1
ATOM 5573 N N . LYS A 1 690 ? 13.590 39.611 2.137 1.00 94.50 690 LYS A N 1
ATOM 5574 C CA . LYS A 1 690 ? 14.379 39.410 3.359 1.00 94.50 690 LYS A CA 1
ATOM 5575 C C . LYS A 1 690 ? 13.827 40.258 4.490 1.00 94.50 690 LYS A C 1
ATOM 5577 O O . LYS A 1 690 ? 13.543 41.436 4.283 1.00 94.50 690 LYS A O 1
ATOM 5582 N N . SER A 1 691 ? 13.695 39.673 5.675 1.00 94.19 691 SER A N 1
ATOM 5583 C CA . SER A 1 691 ? 13.476 40.447 6.894 1.00 94.19 691 SER A CA 1
ATOM 5584 C C . SER A 1 691 ? 14.736 41.249 7.243 1.00 94.19 691 SER A C 1
ATOM 5586 O O . SER A 1 691 ? 15.858 40.847 6.920 1.00 94.19 691 SER A O 1
ATOM 5588 N N . THR A 1 692 ? 14.574 42.393 7.904 1.00 89.88 692 THR A N 1
ATOM 5589 C CA . THR A 1 692 ? 15.685 43.286 8.289 1.00 89.88 692 THR A CA 1
ATOM 5590 C C . THR A 1 692 ? 16.687 42.634 9.248 1.00 89.88 692 THR A C 1
ATOM 5592 O O . THR A 1 692 ? 17.883 42.909 9.164 1.00 89.88 692 THR A O 1
ATOM 5595 N N . ASP A 1 693 ? 16.224 41.712 10.095 1.00 90.56 693 ASP A N 1
ATOM 5596 C CA . ASP A 1 693 ? 17.039 40.865 10.982 1.00 90.56 693 ASP A CA 1
ATOM 5597 C C . ASP A 1 693 ? 17.695 39.658 10.271 1.00 90.56 693 ASP A C 1
ATOM 5599 O O . ASP A 1 693 ? 18.480 38.932 10.879 1.00 90.56 693 ASP A O 1
ATOM 5603 N N . LYS A 1 694 ? 17.380 39.439 8.985 1.00 87.62 694 LYS A N 1
ATOM 5604 C CA . LYS A 1 694 ? 17.807 38.310 8.138 1.00 87.62 694 LYS A CA 1
ATOM 5605 C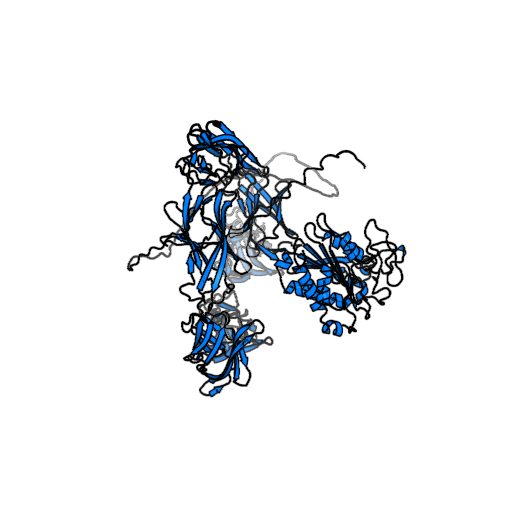 C . LYS A 1 694 ? 17.359 36.917 8.614 1.00 87.62 694 LYS A C 1
ATOM 5607 O O . LYS A 1 694 ? 17.819 35.927 8.047 1.00 87.62 694 LYS A O 1
ATOM 5612 N N . THR A 1 695 ? 16.448 36.806 9.587 1.00 89.94 695 THR A N 1
ATOM 5613 C CA . THR A 1 695 ? 15.942 35.503 10.070 1.00 89.94 695 THR A CA 1
ATOM 5614 C C . THR A 1 695 ? 14.945 34.845 9.116 1.00 89.94 695 THR A C 1
ATOM 5616 O O . THR A 1 695 ? 14.786 33.625 9.150 1.00 89.94 695 THR A O 1
ATOM 5619 N N . LYS A 1 696 ? 14.294 35.619 8.235 1.00 86.88 696 LYS A N 1
ATOM 5620 C CA . LYS A 1 696 ? 13.375 35.121 7.207 1.00 86.88 696 LYS A CA 1
ATOM 5621 C C . LYS A 1 696 ? 13.848 35.562 5.822 1.00 86.88 696 LYS A C 1
ATOM 5623 O O . LYS A 1 696 ? 13.961 36.753 5.536 1.00 86.88 696 LYS A O 1
ATOM 5628 N N . ILE A 1 697 ? 14.139 34.587 4.962 1.00 89.44 697 ILE A N 1
ATOM 5629 C CA . ILE A 1 697 ? 14.606 34.793 3.587 1.00 89.44 697 ILE A CA 1
ATOM 5630 C C . ILE A 1 697 ? 13.741 33.939 2.662 1.00 89.44 697 ILE A C 1
ATOM 5632 O O . ILE A 1 697 ? 13.782 32.713 2.724 1.00 89.44 697 ILE A O 1
ATOM 5636 N N . THR A 1 698 ? 12.994 34.591 1.777 1.00 89.69 698 THR A N 1
ATOM 5637 C CA . THR A 1 698 ? 12.107 33.935 0.812 1.00 89.69 698 THR A CA 1
ATOM 5638 C C . THR A 1 698 ? 12.568 34.266 -0.601 1.00 89.69 698 THR A C 1
ATOM 5640 O O . THR A 1 698 ? 12.554 35.431 -0.998 1.00 89.69 698 THR A O 1
ATOM 5643 N N . GLN A 1 699 ? 12.962 33.260 -1.385 1.00 90.19 699 GLN A N 1
ATOM 5644 C CA . GLN A 1 699 ? 13.262 33.456 -2.806 1.00 90.19 699 GLN A CA 1
ATOM 5645 C C . GLN A 1 699 ? 11.968 33.656 -3.604 1.00 90.19 699 GLN A C 1
ATOM 5647 O O . GLN A 1 699 ? 11.003 32.907 -3.457 1.00 90.19 699 GLN A O 1
ATOM 5652 N N . ILE A 1 700 ? 11.961 34.674 -4.459 1.00 90.44 700 ILE A N 1
ATOM 5653 C CA . ILE A 1 700 ? 10.806 35.095 -5.246 1.00 90.44 700 ILE A CA 1
ATOM 5654 C C . ILE A 1 700 ? 10.989 34.620 -6.681 1.00 90.44 700 ILE A C 1
ATOM 5656 O O . ILE A 1 700 ? 12.023 34.859 -7.305 1.00 90.44 700 ILE A O 1
ATOM 5660 N N . LYS A 1 701 ? 9.954 33.986 -7.236 1.00 90.12 701 LYS A N 1
ATOM 5661 C CA . LYS A 1 701 ? 9.914 33.682 -8.665 1.00 90.12 701 LYS A CA 1
ATOM 5662 C C . LYS A 1 701 ? 9.539 34.945 -9.441 1.00 90.12 701 LYS A C 1
ATOM 5664 O O . LYS A 1 701 ? 8.437 35.467 -9.281 1.00 90.12 701 LYS A O 1
ATOM 5669 N N . VAL A 1 702 ? 10.454 35.407 -10.288 1.00 89.56 702 VAL A N 1
ATOM 5670 C CA . VAL A 1 702 ? 10.227 36.519 -11.221 1.00 89.56 702 VAL A CA 1
ATOM 5671 C C . VAL A 1 702 ? 9.862 36.015 -12.616 1.00 89.56 702 VAL A C 1
ATOM 5673 O O . VAL A 1 702 ? 10.105 34.861 -12.971 1.00 89.56 702 VAL A O 1
ATOM 5676 N N . SER A 1 703 ? 9.265 36.877 -13.432 1.00 91.12 703 SER A N 1
ATOM 5677 C CA . SER A 1 703 ? 9.004 36.636 -14.852 1.00 91.12 703 SER A CA 1
ATOM 5678 C C . SER A 1 703 ? 9.245 37.917 -15.645 1.00 91.12 703 SER A C 1
ATOM 5680 O O . SER A 1 703 ? 8.679 38.967 -15.327 1.00 91.12 703 SER A O 1
ATOM 5682 N N . LYS A 1 704 ? 10.112 37.831 -16.660 1.00 86.44 704 LYS A N 1
ATOM 5683 C CA . LYS A 1 704 ? 10.524 38.963 -17.498 1.00 86.44 704 LYS A CA 1
ATOM 5684 C C . LYS A 1 704 ? 9.339 39.447 -18.337 1.00 86.44 704 LYS A C 1
ATOM 5686 O O . LYS A 1 704 ? 8.746 38.669 -19.078 1.00 86.44 704 LYS A O 1
ATOM 5691 N N . SER A 1 705 ? 8.990 40.722 -18.193 1.00 79.38 705 SER A N 1
ATOM 5692 C CA . SER A 1 705 ? 7.853 41.376 -18.860 1.00 79.38 705 SER A CA 1
ATOM 5693 C C . SER A 1 705 ? 8.271 42.560 -19.745 1.00 79.38 705 SER A C 1
ATOM 5695 O O . SER A 1 705 ? 7.426 43.175 -20.390 1.00 79.38 705 SER A O 1
ATOM 5697 N N . GLY A 1 706 ? 9.568 42.871 -19.788 1.00 78.81 706 GLY A N 1
ATOM 5698 C CA . GLY A 1 706 ? 10.209 43.863 -20.655 1.00 78.81 706 GLY A CA 1
ATOM 5699 C C . GLY A 1 706 ? 11.731 43.669 -20.653 1.00 78.81 706 GLY A C 1
ATOM 5700 O O . GLY A 1 706 ? 12.219 42.697 -20.079 1.00 78.81 706 GLY A O 1
ATOM 5701 N N . ASN A 1 707 ? 12.496 44.580 -21.264 1.00 79.50 707 ASN A N 1
ATOM 5702 C CA . ASN A 1 707 ? 13.964 44.458 -21.323 1.00 79.50 707 ASN A CA 1
ATOM 5703 C C . ASN A 1 707 ? 14.594 44.434 -19.921 1.00 79.50 707 ASN A C 1
ATOM 5705 O O . ASN A 1 707 ? 15.273 43.470 -19.572 1.00 79.50 707 ASN A O 1
ATOM 5709 N N . SER A 1 708 ? 14.279 45.448 -19.114 1.00 85.69 708 SER A N 1
ATOM 5710 C CA . SER A 1 708 ? 14.740 45.605 -17.727 1.00 85.69 708 SER A CA 1
ATOM 5711 C C . SER A 1 708 ? 13.582 45.451 -16.727 1.00 85.69 708 SER A C 1
ATOM 5713 O O . SER A 1 708 ? 13.704 45.849 -15.579 1.00 85.69 708 SER A O 1
ATOM 5715 N N . THR A 1 709 ? 12.429 44.911 -17.146 1.00 91.00 709 THR A N 1
ATOM 5716 C CA . THR A 1 709 ? 11.190 44.893 -16.344 1.00 91.00 709 THR A CA 1
ATOM 5717 C C . THR A 1 709 ? 10.791 43.467 -15.972 1.00 91.00 709 THR A C 1
ATOM 5719 O O . THR A 1 709 ? 10.662 42.602 -16.843 1.00 91.00 709 THR A O 1
ATOM 5722 N N . TYR A 1 710 ? 10.549 43.235 -14.682 1.00 92.88 710 TYR A N 1
ATOM 5723 C CA . TYR A 1 710 ? 10.263 41.923 -14.108 1.00 92.88 710 TYR A CA 1
ATOM 5724 C C . TYR A 1 710 ? 9.022 41.976 -13.223 1.00 92.88 710 TYR A C 1
ATOM 5726 O O . TYR A 1 710 ? 8.953 42.745 -12.267 1.00 92.88 710 TYR A O 1
ATOM 5734 N N . SER A 1 711 ? 8.056 41.117 -13.528 1.00 93.94 711 SER A N 1
ATOM 5735 C CA . SER A 1 711 ? 6.877 40.879 -12.695 1.00 93.94 711 SER A CA 1
ATOM 5736 C C . SER A 1 711 ? 7.139 39.781 -11.662 1.00 93.94 711 SER A C 1
ATOM 5738 O O . SER A 1 711 ? 7.892 38.839 -11.927 1.00 93.94 711 SER A O 1
ATOM 5740 N N . PHE A 1 712 ? 6.514 39.879 -10.491 1.00 93.19 712 PHE A N 1
ATOM 5741 C CA . PHE A 1 712 ? 6.556 38.846 -9.458 1.00 93.19 712 PHE A CA 1
ATOM 5742 C C . PHE A 1 712 ? 5.268 38.799 -8.635 1.00 93.19 712 PHE A C 1
ATOM 5744 O O . PHE A 1 712 ? 4.567 39.801 -8.495 1.00 93.19 712 PHE A O 1
ATOM 5751 N N . ARG A 1 713 ? 4.980 37.630 -8.051 1.00 92.62 713 ARG A N 1
ATOM 5752 C CA . ARG A 1 713 ? 3.852 37.423 -7.136 1.00 92.62 713 ARG A CA 1
ATOM 5753 C C . ARG A 1 713 ? 4.288 36.610 -5.918 1.00 92.62 713 ARG A C 1
ATOM 5755 O O . ARG A 1 713 ? 4.894 35.553 -6.072 1.00 92.62 713 ARG A O 1
ATOM 5762 N N . ILE A 1 714 ? 3.975 37.106 -4.722 1.00 91.44 714 ILE A N 1
ATOM 5763 C CA . ILE A 1 714 ? 4.492 36.602 -3.440 1.00 91.44 714 ILE A CA 1
ATOM 5764 C C . ILE A 1 714 ? 3.313 36.332 -2.499 1.00 91.44 714 ILE A C 1
ATOM 5766 O O . ILE A 1 714 ? 2.666 37.299 -2.099 1.00 91.44 714 ILE A O 1
ATOM 5770 N N . PRO A 1 715 ? 3.002 35.070 -2.151 1.00 89.94 715 PRO A N 1
ATOM 5771 C CA . PRO A 1 715 ? 1.983 34.749 -1.151 1.00 89.94 715 PRO A CA 1
ATOM 5772 C C . PRO A 1 715 ? 2.458 35.134 0.250 1.00 89.94 715 PRO A C 1
ATOM 5774 O O . PRO A 1 715 ? 3.507 34.683 0.696 1.00 89.94 715 PRO A O 1
ATOM 5777 N N . LEU A 1 716 ? 1.683 35.939 0.970 1.00 89.19 716 LEU A N 1
ATOM 5778 C CA . LEU A 1 716 ? 2.110 36.500 2.252 1.00 89.19 716 LEU A CA 1
ATOM 5779 C C . LEU A 1 716 ? 1.866 35.560 3.428 1.00 89.19 716 LEU A C 1
ATOM 5781 O O . LEU A 1 716 ? 2.757 35.401 4.258 1.00 89.19 716 LEU A O 1
ATOM 5785 N N . ASP A 1 717 ? 0.711 34.893 3.460 1.00 85.19 717 ASP A N 1
ATOM 5786 C CA . ASP A 1 717 ? 0.166 34.192 4.637 1.00 85.19 717 ASP A CA 1
ATOM 5787 C C . ASP A 1 717 ? 1.066 33.103 5.245 1.00 85.19 717 ASP A C 1
ATOM 5789 O O . ASP A 1 717 ? 0.828 32.668 6.367 1.00 85.19 717 ASP A O 1
ATOM 5793 N N . TYR A 1 718 ? 2.097 32.670 4.518 1.00 83.56 718 TYR A N 1
ATOM 5794 C CA . TYR A 1 718 ? 3.126 31.741 4.988 1.00 83.56 718 TYR A CA 1
ATOM 5795 C C . TYR A 1 718 ? 4.572 32.223 4.743 1.00 83.56 718 TYR A C 1
ATOM 5797 O O . TYR A 1 718 ? 5.509 31.628 5.278 1.00 83.56 718 TYR A O 1
ATOM 5805 N N . GLN A 1 719 ? 4.793 33.309 3.988 1.00 83.12 719 GLN A N 1
ATOM 5806 C CA . GLN A 1 719 ? 6.141 33.799 3.644 1.00 83.12 719 GLN A CA 1
ATOM 5807 C C . GLN A 1 719 ? 6.590 35.038 4.422 1.00 83.12 719 GLN A C 1
ATOM 5809 O O . GLN A 1 719 ? 7.794 35.288 4.470 1.00 83.12 719 GLN A O 1
ATOM 5814 N N . ILE A 1 720 ? 5.678 35.773 5.068 1.00 85.00 720 ILE A N 1
ATOM 5815 C CA . ILE A 1 720 ? 6.021 36.914 5.934 1.00 85.00 720 ILE A CA 1
ATOM 5816 C C . ILE A 1 720 ? 5.752 36.607 7.410 1.00 85.00 720 ILE A C 1
ATOM 5818 O O . ILE A 1 720 ? 5.314 35.516 7.768 1.00 85.00 720 ILE A O 1
ATOM 5822 N N . ASP A 1 721 ? 6.130 37.538 8.267 1.00 85.44 721 ASP A N 1
ATOM 5823 C CA . ASP A 1 721 ? 6.056 37.499 9.725 1.00 85.44 721 ASP A CA 1
ATOM 5824 C C . ASP A 1 721 ? 5.755 38.945 10.122 1.00 85.44 721 ASP A C 1
ATOM 5826 O O . ASP A 1 721 ? 6.513 39.837 9.739 1.00 85.44 721 ASP A O 1
ATOM 5830 N N . ALA A 1 722 ? 4.600 39.187 10.743 1.00 82.62 722 ALA A N 1
ATOM 5831 C CA . ALA A 1 722 ? 4.052 40.534 10.902 1.00 82.62 722 ALA A CA 1
ATOM 5832 C C . ALA A 1 722 ? 4.807 41.386 11.937 1.00 82.62 722 ALA A C 1
ATOM 5834 O O . ALA A 1 722 ? 4.608 42.594 11.987 1.00 82.62 722 ALA A O 1
ATOM 5835 N N . GLU A 1 723 ? 5.699 40.782 12.725 1.00 84.12 723 GLU A N 1
ATOM 5836 C CA . GLU A 1 723 ? 6.559 41.496 13.676 1.00 84.12 723 GLU A CA 1
ATOM 5837 C C . GLU A 1 723 ? 7.854 42.027 13.032 1.00 84.12 723 GLU A C 1
ATOM 5839 O O . GLU A 1 723 ? 8.691 42.620 13.714 1.00 84.12 723 GLU A O 1
ATOM 5844 N N . LYS A 1 724 ? 8.048 41.809 11.721 1.00 88.62 724 LYS A N 1
ATOM 5845 C CA . LYS A 1 724 ? 9.289 42.132 11.003 1.00 88.62 724 LYS A CA 1
ATOM 5846 C C . LYS A 1 724 ? 9.062 43.090 9.843 1.00 88.62 724 LYS A C 1
ATOM 5848 O O . LYS A 1 724 ? 8.119 42.956 9.065 1.00 88.62 724 LYS A O 1
ATOM 5853 N N . ASP A 1 725 ? 10.015 43.999 9.684 1.00 91.81 725 ASP A N 1
ATOM 5854 C CA . ASP A 1 725 ? 10.164 44.811 8.482 1.00 91.81 725 ASP A CA 1
ATOM 5855 C C . ASP A 1 725 ? 10.918 44.022 7.406 1.00 91.81 725 ASP A C 1
ATOM 5857 O O . ASP A 1 725 ? 11.824 43.237 7.708 1.00 91.81 725 ASP A O 1
ATOM 5861 N N . TYR A 1 726 ? 10.582 44.265 6.140 1.00 94.94 726 TYR A N 1
ATOM 5862 C CA . TYR A 1 726 ? 11.169 43.567 4.997 1.00 94.94 726 TYR A CA 1
ATOM 5863 C C . TYR A 1 726 ? 11.787 44.506 3.968 1.00 94.94 726 TYR A C 1
ATOM 5865 O O . TYR A 1 726 ? 11.418 45.671 3.849 1.00 94.94 726 TYR A O 1
ATOM 5873 N N . TYR A 1 727 ? 12.690 43.965 3.159 1.00 94.94 727 TYR A N 1
ATOM 5874 C CA . TYR A 1 727 ? 13.191 44.588 1.941 1.00 94.94 727 TYR A CA 1
ATOM 5875 C C . TYR A 1 727 ? 13.329 43.540 0.831 1.00 94.94 727 TYR A C 1
ATOM 5877 O O . TYR A 1 727 ? 13.435 42.338 1.094 1.00 94.94 727 TYR A O 1
ATOM 5885 N N . PHE A 1 728 ? 13.334 43.994 -0.422 1.00 95.50 728 PHE A N 1
ATOM 5886 C CA . PHE A 1 728 ? 13.698 43.143 -1.551 1.00 95.50 728 PHE A CA 1
ATOM 5887 C C . PHE A 1 728 ? 15.203 43.239 -1.794 1.00 95.50 728 PHE A C 1
ATOM 5889 O O . PHE A 1 728 ? 15.726 44.312 -2.092 1.00 95.50 728 PHE A O 1
ATOM 5896 N N . GLU A 1 729 ? 15.893 42.111 -1.686 1.00 95.81 729 GLU A N 1
ATOM 5897 C CA . GLU A 1 729 ? 17.236 41.934 -2.227 1.00 95.81 729 GLU A CA 1
ATOM 5898 C C . GLU A 1 729 ? 17.125 41.451 -3.675 1.00 95.81 729 GLU A C 1
ATOM 5900 O O . GLU A 1 729 ? 16.294 40.597 -3.990 1.00 95.81 729 GLU A O 1
ATOM 5905 N N . VAL A 1 730 ? 17.973 41.982 -4.546 1.00 94.50 730 VAL A N 1
ATOM 5906 C CA . VAL A 1 730 ? 18.105 41.570 -5.939 1.00 94.50 730 VAL A CA 1
ATOM 5907 C C . VAL A 1 730 ? 19.558 41.217 -6.193 1.00 94.50 730 VAL A C 1
ATOM 5909 O O . VAL A 1 730 ? 20.442 42.033 -5.961 1.00 94.50 730 VAL A O 1
ATOM 5912 N N . GLU A 1 731 ? 19.795 40.007 -6.676 1.00 93.69 731 GLU A N 1
ATOM 5913 C CA . GLU A 1 731 ? 21.095 39.535 -7.136 1.00 93.69 731 GLU A CA 1
ATOM 5914 C C . GLU A 1 731 ? 21.062 39.338 -8.659 1.00 93.69 731 GLU A C 1
ATOM 5916 O O . GLU A 1 731 ? 20.037 38.921 -9.213 1.00 93.69 731 GLU A O 1
ATOM 5921 N N . SER A 1 732 ? 22.174 39.648 -9.331 1.00 91.19 732 SER A N 1
ATOM 5922 C CA . SER A 1 732 ? 22.345 39.436 -10.772 1.00 91.19 732 SER A CA 1
ATOM 5923 C C . SER A 1 732 ? 21.985 38.000 -11.176 1.00 91.19 732 SER A C 1
ATOM 5925 O O . SER A 1 732 ? 22.285 37.029 -10.475 1.00 91.19 732 SER A O 1
ATOM 5927 N N . GLY A 1 733 ? 21.316 37.870 -12.323 1.00 87.06 733 GLY A N 1
ATOM 5928 C CA . GLY A 1 733 ? 21.104 36.575 -12.971 1.00 87.06 733 GLY A CA 1
ATOM 5929 C C . GLY A 1 733 ? 22.335 36.097 -13.742 1.00 87.06 733 GLY A C 1
ATOM 5930 O O . GLY A 1 733 ? 22.451 34.912 -14.041 1.00 87.06 733 GLY A O 1
ATOM 5931 N N . ASP A 1 734 ? 23.251 37.009 -14.069 1.00 87.75 734 ASP A N 1
ATOM 5932 C CA . ASP A 1 734 ? 24.423 36.741 -14.884 1.00 87.75 734 ASP A CA 1
ATOM 5933 C C . ASP A 1 734 ? 25.597 36.294 -14.009 1.00 87.75 734 ASP A C 1
ATOM 5935 O O . ASP A 1 734 ? 26.193 37.074 -13.265 1.00 87.75 734 ASP A O 1
ATOM 5939 N N . LEU A 1 735 ? 25.970 35.019 -14.119 1.00 86.31 735 LEU A N 1
ATOM 5940 C CA . LEU A 1 735 ? 27.070 34.451 -13.334 1.00 86.31 735 LEU A CA 1
ATOM 5941 C C . LEU A 1 735 ? 28.444 35.085 -13.658 1.00 86.31 735 LEU A C 1
ATOM 5943 O O . LEU A 1 735 ? 29.413 34.843 -12.937 1.00 86.31 735 LEU A O 1
ATOM 5947 N N . ARG A 1 736 ? 28.552 35.905 -14.713 1.00 87.50 736 ARG A N 1
ATOM 5948 C CA . ARG A 1 736 ? 29.765 36.669 -15.056 1.00 87.50 736 ARG A CA 1
ATOM 5949 C C . ARG A 1 736 ? 29.939 37.933 -14.223 1.00 87.50 736 ARG A C 1
ATOM 5951 O O . ARG A 1 736 ? 31.051 38.454 -14.185 1.00 87.50 736 ARG A O 1
ATOM 5958 N N . ASN A 1 737 ? 28.893 38.433 -13.565 1.00 88.62 737 ASN A N 1
ATOM 5959 C CA . ASN A 1 737 ? 29.031 39.595 -12.698 1.00 88.62 737 ASN A CA 1
ATOM 5960 C C . ASN A 1 737 ? 29.841 39.198 -11.449 1.00 88.62 737 ASN A C 1
ATOM 5962 O O . ASN A 1 737 ? 29.345 38.529 -10.538 1.00 88.62 737 ASN A O 1
ATOM 5966 N N . GLY A 1 738 ? 31.126 39.558 -11.441 1.00 83.19 738 GLY A N 1
ATOM 5967 C CA . GLY A 1 738 ? 32.062 39.231 -10.364 1.00 83.19 738 GLY A CA 1
ATOM 5968 C C . GLY A 1 738 ? 31.795 40.042 -9.098 1.00 83.19 738 GLY A C 1
ATOM 5969 O O . GLY A 1 738 ? 31.940 39.519 -7.989 1.00 83.19 738 GLY A O 1
ATOM 5970 N N . SER A 1 739 ? 31.308 41.268 -9.285 1.00 87.62 739 SER A N 1
ATOM 5971 C CA . SER A 1 739 ? 31.363 42.350 -8.308 1.00 87.62 739 SER A CA 1
ATOM 5972 C C . SER A 1 739 ? 30.669 42.078 -6.973 1.00 87.62 739 SER A C 1
ATOM 5974 O O . SER A 1 739 ? 29.648 41.393 -6.888 1.00 87.62 739 SER A O 1
ATOM 5976 N N . ASP A 1 740 ? 31.142 42.750 -5.923 1.00 86.12 740 ASP A N 1
ATOM 5977 C CA . ASP A 1 740 ? 30.419 42.858 -4.646 1.00 86.12 740 ASP A CA 1
ATOM 5978 C C . ASP A 1 740 ? 29.087 43.628 -4.789 1.00 86.12 740 ASP A C 1
ATOM 5980 O O . ASP A 1 740 ? 28.211 43.540 -3.930 1.00 86.12 740 ASP A O 1
ATOM 5984 N N . LYS A 1 741 ? 28.913 44.368 -5.896 1.00 89.88 741 LYS A N 1
ATOM 5985 C CA . LYS A 1 741 ? 27.713 45.146 -6.241 1.00 89.88 741 LYS A CA 1
ATOM 5986 C C . LYS A 1 741 ? 26.689 44.380 -7.088 1.00 89.88 741 LYS A C 1
ATOM 5988 O O . LYS A 1 741 ? 25.650 44.939 -7.445 1.00 89.88 741 LYS A O 1
ATOM 5993 N N . LYS A 1 742 ? 26.928 43.094 -7.367 1.00 91.38 742 LYS A N 1
ATOM 5994 C CA . LYS A 1 742 ? 25.950 42.208 -8.018 1.00 91.38 742 LYS A CA 1
ATOM 5995 C C . LYS A 1 742 ? 24.739 41.898 -7.141 1.00 91.38 742 LYS A C 1
ATOM 5997 O O . LYS A 1 742 ? 23.810 41.253 -7.612 1.00 91.38 742 LYS A O 1
ATOM 6002 N N . ILE A 1 743 ? 24.764 42.313 -5.873 1.00 92.62 743 ILE A N 1
ATOM 6003 C CA . ILE A 1 743 ? 23.650 42.245 -4.930 1.00 92.62 743 ILE A CA 1
ATOM 6004 C C . ILE A 1 743 ? 23.279 43.674 -4.530 1.00 92.62 743 ILE A C 1
ATOM 6006 O O . ILE A 1 743 ? 24.119 44.428 -4.045 1.00 92.62 743 ILE A O 1
ATOM 6010 N N . ALA A 1 744 ? 22.006 44.025 -4.685 1.00 94.06 744 ALA A N 1
ATOM 6011 C CA . ALA A 1 744 ? 21.464 45.328 -4.332 1.00 94.06 744 ALA A CA 1
ATOM 6012 C C . ALA A 1 744 ? 20.158 45.206 -3.540 1.00 94.06 744 ALA A C 1
ATOM 6014 O O . ALA A 1 744 ? 19.441 44.207 -3.616 1.00 94.06 744 ALA A O 1
ATOM 6015 N N . ILE A 1 745 ? 19.824 46.257 -2.795 1.00 94.75 745 ILE A N 1
ATOM 6016 C CA . ILE A 1 745 ? 18.493 46.426 -2.208 1.00 94.75 745 ILE A CA 1
ATOM 6017 C C . ILE A 1 745 ? 17.644 47.195 -3.223 1.00 94.75 745 ILE A C 1
ATOM 6019 O O . ILE A 1 745 ? 18.044 48.264 -3.679 1.00 94.75 745 ILE A O 1
ATOM 6023 N N . MET A 1 746 ? 16.476 46.660 -3.578 1.00 96.06 746 MET A N 1
ATOM 6024 C CA . MET A 1 746 ? 15.547 47.314 -4.500 1.00 96.06 746 MET A CA 1
ATOM 6025 C C . MET A 1 746 ? 15.027 48.623 -3.904 1.00 96.06 746 MET A C 1
ATOM 6027 O O . MET A 1 746 ? 14.581 48.655 -2.758 1.00 96.06 746 MET A O 1
ATOM 6031 N N . ASP A 1 747 ? 15.039 49.692 -4.695 1.00 95.62 747 ASP A N 1
ATOM 6032 C CA . ASP A 1 747 ? 14.491 50.988 -4.312 1.00 95.62 747 ASP A CA 1
ATOM 6033 C C . ASP A 1 747 ? 12.959 50.994 -4.417 1.00 95.62 747 ASP A C 1
ATOM 6035 O O . ASP A 1 747 ? 12.371 50.865 -5.493 1.00 95.62 747 ASP A O 1
ATOM 6039 N N . LEU A 1 748 ? 12.316 51.148 -3.269 1.00 95.12 748 LEU A N 1
ATOM 6040 C CA . LEU A 1 748 ? 10.877 51.193 -3.055 1.00 95.12 748 LEU A CA 1
ATOM 6041 C C . LEU A 1 748 ? 10.397 52.630 -2.799 1.00 95.12 748 LEU A C 1
ATOM 6043 O O . LEU A 1 748 ? 9.200 52.844 -2.628 1.00 95.12 748 LEU A O 1
ATOM 6047 N N . ARG A 1 749 ? 11.283 53.637 -2.765 1.00 90.25 749 ARG A N 1
ATOM 6048 C CA . ARG A 1 749 ? 10.941 54.998 -2.302 1.00 90.25 749 ARG A CA 1
ATOM 6049 C C . ARG A 1 749 ? 9.894 55.691 -3.180 1.00 90.25 749 ARG A C 1
ATOM 6051 O O . ARG A 1 749 ? 9.045 56.418 -2.675 1.00 90.25 749 ARG A O 1
ATOM 6058 N N . ASN A 1 750 ? 9.851 55.358 -4.471 1.00 89.69 750 ASN A N 1
ATOM 6059 C CA . ASN A 1 750 ? 8.793 55.779 -5.406 1.00 89.69 750 ASN A CA 1
ATOM 6060 C C . ASN A 1 750 ? 7.420 55.113 -5.148 1.00 89.69 750 ASN A C 1
ATOM 6062 O O . ASN A 1 750 ? 6.470 55.335 -5.904 1.00 89.69 750 ASN A O 1
ATOM 6066 N N . LYS A 1 751 ? 7.328 54.266 -4.117 1.00 94.56 751 LYS A N 1
ATOM 6067 C CA . LYS A 1 751 ? 6.138 53.550 -3.645 1.00 94.56 751 LYS A CA 1
ATOM 6068 C C . LYS A 1 751 ? 5.843 53.789 -2.167 1.00 94.56 751 LYS A C 1
ATOM 6070 O O . LYS A 1 751 ? 4.959 53.109 -1.653 1.00 94.56 751 LYS A O 1
ATOM 6075 N N . VAL A 1 752 ? 6.512 54.752 -1.518 1.00 93.50 752 VAL A N 1
ATOM 6076 C CA . VAL A 1 752 ? 6.180 55.184 -0.149 1.00 93.50 752 VAL A CA 1
ATOM 6077 C C . VAL A 1 752 ? 4.688 55.471 -0.045 1.00 93.50 752 VAL A C 1
ATOM 6079 O O . VAL A 1 752 ? 4.122 56.208 -0.853 1.00 93.50 752 VAL A O 1
ATOM 6082 N N . GLY A 1 753 ? 4.055 54.843 0.938 1.00 92.88 753 GLY A N 1
ATOM 6083 C CA . GLY A 1 753 ? 2.607 54.797 1.046 1.00 92.88 753 GLY A CA 1
ATOM 6084 C C . GLY A 1 753 ? 2.121 53.529 1.733 1.00 92.88 753 GLY A C 1
ATOM 6085 O O . GLY A 1 753 ? 2.891 52.619 2.043 1.00 92.88 753 GLY A O 1
ATOM 6086 N N . GLU A 1 754 ? 0.818 53.506 1.970 1.00 95.12 754 GLU A N 1
ATOM 6087 C CA . GLU A 1 754 ? 0.105 52.447 2.671 1.00 95.12 754 GLU A CA 1
ATOM 6088 C C . GLU A 1 754 ? -0.736 51.647 1.664 1.00 95.12 754 GLU A C 1
ATOM 6090 O O . GLU A 1 754 ? -1.531 52.215 0.914 1.00 95.12 754 GLU A O 1
ATOM 6095 N N . TYR A 1 755 ? -0.566 50.326 1.649 1.00 94.69 755 TYR A N 1
ATOM 6096 C CA . TYR A 1 755 ? -1.284 49.399 0.778 1.00 94.69 755 TYR A CA 1
ATOM 6097 C C . TYR A 1 755 ? -2.097 48.450 1.648 1.00 94.69 755 TYR A C 1
ATOM 6099 O O . TYR A 1 755 ? -1.534 47.732 2.472 1.00 94.69 755 TYR A O 1
ATOM 6107 N N . LYS A 1 756 ? -3.419 48.437 1.469 1.00 92.44 756 LYS A N 1
ATOM 6108 C CA . LYS A 1 756 ? -4.349 47.659 2.296 1.00 92.44 756 LYS A CA 1
ATOM 6109 C C . LYS A 1 756 ? -5.107 46.632 1.466 1.00 92.44 756 LYS A C 1
ATOM 6111 O O . LYS A 1 756 ? -5.678 46.976 0.434 1.00 92.44 756 LYS A O 1
ATOM 6116 N N . ASN A 1 757 ? -5.150 45.393 1.948 1.00 90.44 757 ASN A N 1
ATOM 6117 C CA . ASN A 1 757 ? -6.154 44.408 1.548 1.00 90.44 757 ASN A CA 1
ATOM 6118 C C . ASN A 1 757 ? -7.008 44.019 2.772 1.00 90.44 757 ASN A C 1
ATOM 6120 O O . ASN A 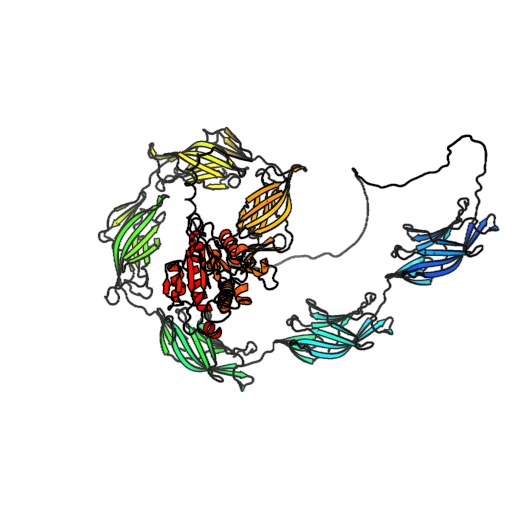1 757 ? -7.029 44.746 3.762 1.00 90.44 757 ASN A O 1
ATOM 6124 N N . PHE A 1 758 ? -7.751 42.911 2.715 1.00 84.19 758 PHE A N 1
ATOM 6125 C CA . PHE A 1 758 ? -8.634 42.521 3.821 1.00 84.19 758 PHE A CA 1
ATOM 6126 C C . PHE A 1 758 ? -7.899 42.147 5.125 1.00 84.19 758 PHE A C 1
ATOM 6128 O O . PHE A 1 758 ? -8.508 42.258 6.189 1.00 84.19 758 PHE A O 1
ATOM 6135 N N . LYS A 1 759 ? -6.639 41.685 5.035 1.00 88.06 759 LYS A N 1
ATOM 6136 C CA . LYS A 1 759 ? -5.853 41.086 6.129 1.00 88.06 759 LYS A CA 1
ATOM 6137 C C . LYS A 1 759 ? -4.559 41.835 6.449 1.00 88.06 759 LYS A C 1
ATOM 6139 O O . LYS A 1 759 ? -4.145 41.842 7.601 1.00 88.06 759 LYS A O 1
ATOM 6144 N N . TYR A 1 760 ? -3.900 42.428 5.462 1.00 91.56 760 TYR A N 1
ATOM 6145 C CA . TYR A 1 760 ? -2.618 43.101 5.647 1.00 91.56 760 TYR A CA 1
ATOM 6146 C C . TYR A 1 760 ? -2.709 44.580 5.280 1.00 91.56 760 TYR A C 1
ATOM 6148 O O . TYR A 1 760 ? -3.295 44.959 4.263 1.00 91.56 760 TYR A O 1
ATOM 6156 N N . THR A 1 761 ? -2.048 45.389 6.098 1.00 93.00 761 THR A N 1
ATOM 6157 C CA . THR A 1 761 ? -1.615 46.745 5.786 1.00 93.00 761 THR A CA 1
ATOM 6158 C C . THR A 1 761 ? -0.102 46.693 5.599 1.00 93.00 761 THR A C 1
ATOM 6160 O O . THR A 1 761 ? 0.633 46.379 6.531 1.00 93.00 761 THR A O 1
ATOM 6163 N N . LEU A 1 762 ? 0.380 46.961 4.388 1.00 94.12 762 LEU A N 1
ATOM 6164 C CA . LEU A 1 762 ? 1.807 47.067 4.094 1.00 94.12 762 LEU A CA 1
ATOM 6165 C C . LEU A 1 762 ? 2.172 48.533 3.895 1.00 94.12 762 LEU A C 1
ATOM 6167 O O . LEU A 1 762 ? 1.639 49.185 2.997 1.00 94.12 762 LEU A O 1
ATOM 6171 N N . THR A 1 763 ? 3.102 49.038 4.698 1.00 94.50 763 THR A N 1
ATOM 6172 C CA . THR A 1 763 ? 3.550 50.432 4.634 1.00 94.50 763 THR A CA 1
ATOM 6173 C C . THR A 1 763 ? 4.986 50.483 4.146 1.00 94.50 763 THR A C 1
ATOM 6175 O O . THR A 1 763 ? 5.902 50.042 4.839 1.00 94.50 763 THR A O 1
ATOM 6178 N N . ILE A 1 764 ? 5.193 51.041 2.955 1.00 95.56 764 ILE A N 1
ATOM 6179 C CA . ILE A 1 764 ? 6.533 51.308 2.428 1.00 95.56 764 ILE A CA 1
ATOM 6180 C C . ILE A 1 764 ? 6.999 52.647 3.008 1.00 95.56 764 ILE A C 1
ATOM 6182 O O . ILE A 1 764 ? 6.335 53.668 2.816 1.00 95.56 764 ILE A O 1
ATOM 6186 N N . ASN A 1 765 ? 8.113 52.640 3.743 1.00 91.56 765 ASN A N 1
ATOM 6187 C CA . ASN A 1 765 ? 8.631 53.807 4.461 1.00 91.56 765 ASN A CA 1
ATOM 6188 C C . ASN A 1 765 ? 9.791 54.506 3.717 1.00 91.56 765 ASN A C 1
ATOM 6190 O O . ASN A 1 765 ? 10.390 53.958 2.790 1.00 91.56 765 ASN A O 1
ATOM 6194 N N . GLU A 1 766 ? 10.129 55.733 4.132 1.00 91.50 766 GLU A N 1
ATOM 6195 C CA . GLU A 1 766 ? 11.228 56.519 3.535 1.00 91.50 766 GLU A CA 1
ATOM 6196 C C . GLU A 1 766 ? 12.610 55.852 3.702 1.00 91.50 766 GLU A C 1
ATOM 6198 O O . GLU A 1 766 ? 13.513 56.086 2.897 1.00 91.50 766 GLU A O 1
ATOM 6203 N N . SER A 1 767 ? 12.754 54.969 4.696 1.00 90.69 767 SER A N 1
ATOM 6204 C CA . SER A 1 767 ? 13.946 54.148 4.963 1.00 90.69 767 SER A CA 1
ATOM 6205 C C . SER A 1 767 ? 14.066 52.913 4.057 1.00 90.69 767 SER A C 1
ATOM 6207 O O . SER A 1 767 ? 14.930 52.069 4.289 1.00 90.69 767 SER A O 1
ATOM 6209 N N . ASN A 1 768 ? 13.234 52.812 3.015 1.00 92.31 768 ASN A N 1
ATOM 6210 C CA . ASN A 1 768 ? 13.240 51.739 2.021 1.00 92.31 768 ASN A CA 1
ATOM 6211 C C . ASN A 1 768 ? 12.866 50.344 2.562 1.00 92.31 768 ASN A C 1
ATOM 6213 O O . ASN A 1 768 ? 13.359 49.323 2.079 1.00 92.31 768 ASN A O 1
ATOM 6217 N N . GLN A 1 769 ? 11.989 50.297 3.565 1.00 93.00 769 GLN A N 1
ATOM 6218 C CA . GLN A 1 769 ? 11.489 49.062 4.169 1.00 93.00 769 GLN A CA 1
ATOM 6219 C C . GLN A 1 769 ? 9.975 48.934 3.980 1.00 93.00 769 GLN A C 1
ATOM 6221 O O . GLN A 1 769 ? 9.248 49.927 3.933 1.00 93.00 769 GLN A O 1
ATOM 6226 N N . ILE A 1 770 ? 9.507 47.691 3.915 1.00 94.69 770 ILE A N 1
ATOM 6227 C CA . ILE A 1 770 ? 8.101 47.299 3.931 1.00 94.69 770 ILE A CA 1
ATOM 6228 C C . ILE A 1 770 ? 7.768 46.900 5.368 1.00 94.69 770 ILE A C 1
ATOM 6230 O O . ILE A 1 770 ? 8.119 45.799 5.800 1.00 94.69 770 ILE A O 1
ATOM 6234 N N . LYS A 1 771 ? 7.098 47.788 6.101 1.00 93.12 771 LYS A N 1
ATOM 6235 C CA . LYS A 1 771 ? 6.503 47.454 7.394 1.00 93.12 771 LYS A CA 1
ATOM 6236 C C . LYS A 1 771 ? 5.237 46.639 7.162 1.00 93.12 771 LYS A C 1
ATOM 6238 O O . LYS A 1 771 ? 4.413 47.006 6.321 1.00 93.12 771 LYS A O 1
ATOM 6243 N N . VAL A 1 772 ? 5.079 45.558 7.917 1.00 91.62 772 VAL A N 1
ATOM 6244 C CA . VAL A 1 772 ? 3.881 44.714 7.904 1.00 91.62 772 VAL A CA 1
ATOM 6245 C C . VAL A 1 772 ? 3.020 45.048 9.117 1.00 91.62 772 VAL A C 1
ATOM 6247 O O . VAL A 1 772 ? 3.503 45.076 10.242 1.00 91.62 772 VAL A O 1
ATOM 6250 N N . GLU A 1 773 ? 1.730 45.265 8.899 1.00 89.56 773 GLU A N 1
ATOM 6251 C CA . GLU A 1 773 ? 0.703 45.268 9.938 1.00 89.56 773 GLU A CA 1
ATOM 6252 C C . GLU A 1 773 ? -0.390 44.275 9.514 1.00 89.56 773 GLU A C 1
ATOM 6254 O O . GLU A 1 773 ? -0.787 44.234 8.347 1.00 89.56 773 GLU A O 1
ATOM 6259 N N . GLN A 1 774 ? -0.846 43.426 10.437 1.00 89.25 774 GLN A N 1
ATOM 6260 C CA . GLN A 1 774 ? -1.829 42.377 10.156 1.00 89.25 774 GLN A CA 1
ATOM 6261 C C . GLN A 1 774 ? -3.118 42.629 10.943 1.00 89.25 774 GLN A C 1
ATOM 6263 O O . GLN A 1 774 ? -3.120 42.616 12.174 1.00 89.25 774 GLN A O 1
ATOM 6268 N N . GLU A 1 775 ? -4.224 42.790 10.220 1.00 87.00 775 GLU A N 1
ATOM 6269 C CA . GLU A 1 775 ? -5.571 42.740 10.784 1.00 87.00 775 GLU A CA 1
ATOM 6270 C C . GLU A 1 775 ? -5.811 41.351 11.370 1.00 87.00 775 GLU A C 1
ATOM 6272 O O . GLU A 1 775 ? -5.614 40.329 10.702 1.00 87.00 775 GLU A O 1
ATOM 6277 N N . SER A 1 776 ? -6.229 41.308 12.632 1.00 86.50 776 SER A N 1
ATOM 6278 C CA . SER A 1 776 ? -6.413 40.054 13.348 1.00 86.50 776 SER A CA 1
ATOM 6279 C C . SER A 1 776 ? -7.560 40.103 14.350 1.00 86.50 776 SER A C 1
ATOM 6281 O O . SER A 1 776 ? -7.922 41.157 14.872 1.00 86.50 776 SER A O 1
ATOM 6283 N N . TYR A 1 777 ? -8.151 38.940 14.609 1.00 87.19 777 TYR A N 1
ATOM 6284 C CA . TYR A 1 777 ? -9.139 38.746 15.669 1.00 87.19 777 TYR A CA 1
ATOM 6285 C C . TYR A 1 777 ? -9.000 37.347 16.275 1.00 87.19 777 TYR A C 1
ATOM 6287 O O . TYR A 1 777 ? -8.340 36.473 15.718 1.00 87.19 777 TYR A O 1
ATOM 6295 N N . ILE A 1 778 ? -9.640 37.125 17.422 1.00 85.12 778 ILE A N 1
ATOM 6296 C CA . ILE A 1 778 ? -9.680 35.819 18.085 1.00 85.12 778 ILE A CA 1
ATOM 6297 C C . ILE A 1 778 ? -11.072 35.221 17.870 1.00 85.12 778 ILE A C 1
ATOM 6299 O O . ILE A 1 778 ? -12.068 35.762 18.354 1.00 85.12 778 ILE A O 1
ATOM 6303 N N . GLY A 1 779 ? -11.139 34.114 17.128 1.00 85.62 779 GLY A N 1
ATOM 6304 C CA . GLY A 1 779 ? -12.350 33.316 16.950 1.00 85.62 779 GLY A CA 1
ATOM 6305 C C . GLY A 1 779 ? -12.075 31.839 17.216 1.00 85.62 779 GLY A C 1
ATOM 6306 O O . GLY A 1 779 ? -11.093 31.294 16.720 1.00 85.62 779 GLY A O 1
ATOM 6307 N N . ASN A 1 780 ? -12.926 31.162 17.981 1.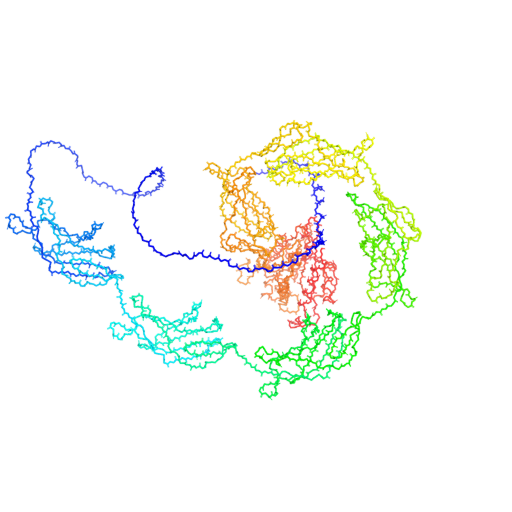00 89.75 780 ASN A N 1
ATOM 6308 C CA . ASN A 1 780 ? -12.731 29.738 18.272 1.00 89.75 780 ASN A CA 1
ATOM 6309 C C . ASN A 1 780 ? -13.572 28.886 17.319 1.00 89.75 780 ASN A C 1
ATOM 6311 O O . ASN A 1 780 ? -14.786 29.079 17.223 1.00 89.75 780 ASN A O 1
ATOM 6315 N N . VAL A 1 781 ? -12.938 27.941 16.624 1.00 90.75 781 VAL A N 1
ATOM 6316 C CA . VAL A 1 781 ? -13.603 27.044 15.674 1.00 90.75 781 VAL A CA 1
ATOM 6317 C C . VAL A 1 781 ? -14.105 25.803 16.407 1.00 90.75 781 VAL A C 1
ATOM 6319 O O . VAL A 1 781 ? -13.330 25.007 16.931 1.00 90.75 781 VAL A O 1
ATOM 6322 N N . ALA A 1 782 ? -15.422 25.616 16.409 1.00 91.31 782 ALA A N 1
ATOM 6323 C CA . ALA A 1 782 ? -16.075 24.393 16.857 1.00 91.31 782 ALA A CA 1
ATOM 6324 C C . ALA A 1 782 ? -16.521 23.572 15.640 1.00 91.31 782 ALA A C 1
ATOM 6326 O O . ALA A 1 782 ? -17.026 24.121 14.659 1.00 91.31 782 ALA A O 1
ATOM 6327 N N . THR A 1 783 ? -16.355 22.250 15.706 1.00 93.81 783 THR A N 1
ATOM 6328 C CA . THR A 1 783 ? -16.698 21.338 14.605 1.00 93.81 783 THR A CA 1
ATOM 6329 C C . THR A 1 783 ? -17.593 20.200 15.079 1.00 93.81 783 THR A C 1
ATOM 6331 O O . THR A 1 783 ? -17.502 19.757 16.223 1.00 93.81 783 THR A O 1
ATOM 6334 N N . GLN A 1 784 ? -18.454 19.710 14.189 1.00 94.06 784 GLN A N 1
ATOM 6335 C CA . GLN A 1 784 ? -19.257 18.512 14.410 1.00 94.06 784 GLN A CA 1
ATOM 6336 C C . GLN A 1 784 ? -19.295 17.676 13.130 1.00 94.06 784 GLN A C 1
ATOM 6338 O O . GLN A 1 784 ? -19.631 18.170 12.053 1.00 94.06 784 GLN A O 1
ATOM 6343 N N . TYR A 1 785 ? -18.968 16.393 13.252 1.00 93.19 785 TYR A N 1
ATOM 6344 C CA . TYR A 1 785 ? -19.099 15.418 12.173 1.00 93.19 785 TYR A CA 1
ATOM 6345 C C . TYR A 1 785 ? -20.567 15.233 11.753 1.00 93.19 785 TYR A C 1
ATOM 6347 O O . TYR A 1 785 ? -21.437 15.082 12.612 1.00 93.19 785 TYR A O 1
ATOM 6355 N N . VAL A 1 786 ? -20.830 15.195 10.440 1.00 93.88 786 VAL A N 1
ATOM 6356 C CA . VAL A 1 786 ? -22.144 14.825 9.878 1.00 93.88 786 VAL A CA 1
ATOM 6357 C C . VAL A 1 786 ? -22.056 13.494 9.134 1.00 93.88 786 VAL A C 1
ATOM 6359 O O . VAL A 1 786 ? -22.782 12.560 9.469 1.00 93.88 786 VAL A O 1
ATOM 6362 N N . LYS A 1 787 ? -21.173 13.383 8.131 1.00 94.38 787 LYS A N 1
ATOM 6363 C CA . LYS A 1 787 ? -20.936 12.128 7.393 1.00 94.38 787 LYS A CA 1
ATOM 6364 C C . LYS A 1 787 ? -19.562 12.091 6.726 1.00 94.38 787 LYS A C 1
ATOM 6366 O O . LYS A 1 787 ? -19.000 13.136 6.410 1.00 94.38 787 LYS A O 1
ATOM 6371 N N . LEU A 1 788 ? -19.074 10.888 6.432 1.00 96.19 788 LEU A N 1
ATOM 6372 C CA . LEU A 1 788 ? -17.885 10.637 5.615 1.00 96.19 788 LEU A CA 1
ATOM 6373 C C . LEU A 1 788 ? -18.129 9.388 4.753 1.00 96.19 788 LEU A C 1
ATOM 6375 O O . LEU A 1 788 ? -18.654 8.394 5.249 1.00 96.19 788 LEU A O 1
ATOM 6379 N N . ASN A 1 789 ? -17.782 9.442 3.466 1.00 95.62 789 ASN A N 1
ATOM 6380 C CA . ASN A 1 789 ? -17.980 8.359 2.500 1.00 95.62 789 ASN A CA 1
ATOM 6381 C C . ASN A 1 789 ? -16.792 8.256 1.534 1.00 95.62 789 ASN A C 1
ATOM 6383 O O . ASN A 1 789 ? -16.167 9.261 1.185 1.00 95.62 789 ASN A O 1
ATOM 6387 N N . LEU A 1 790 ? -16.558 7.047 1.027 1.00 92.44 790 LEU A N 1
ATOM 6388 C CA . LEU A 1 790 ? -15.607 6.740 -0.038 1.00 92.44 790 LEU A CA 1
ATOM 6389 C C . LEU A 1 790 ? -16.353 6.409 -1.336 1.00 92.44 790 LEU A C 1
ATOM 6391 O O . LEU A 1 790 ? -17.103 5.429 -1.418 1.00 92.44 790 LEU A O 1
ATOM 6395 N N . THR A 1 791 ? -16.147 7.235 -2.362 1.00 83.50 791 THR A N 1
ATOM 6396 C CA . THR A 1 791 ? -16.841 7.141 -3.657 1.00 83.50 791 THR A CA 1
ATOM 6397 C C . THR A 1 791 ? -15.833 7.061 -4.799 1.00 83.50 791 THR A C 1
ATOM 6399 O O . THR A 1 791 ? -15.113 8.012 -5.084 1.00 83.50 791 THR A O 1
ATOM 6402 N N . SER A 1 792 ? -15.741 5.895 -5.447 1.00 79.25 792 SER A N 1
ATOM 6403 C CA . SER A 1 792 ? -14.682 5.572 -6.418 1.00 79.25 792 SER A CA 1
ATOM 6404 C C . SER A 1 792 ? -13.271 5.866 -5.877 1.00 79.25 792 SER A C 1
ATOM 6406 O O . SER A 1 792 ? -12.737 5.042 -5.139 1.00 79.25 792 SER A O 1
ATOM 6408 N N . ASN A 1 793 ? -12.709 7.035 -6.215 1.00 84.81 793 ASN A N 1
ATOM 6409 C CA . ASN A 1 793 ? -11.378 7.515 -5.830 1.00 84.81 793 ASN A CA 1
ATOM 6410 C C . ASN A 1 793 ? -11.423 8.735 -4.888 1.00 84.81 793 ASN A C 1
ATOM 6412 O O . ASN A 1 793 ? -10.389 9.345 -4.660 1.00 84.81 793 ASN A O 1
ATOM 6416 N N . TYR A 1 794 ? -12.589 9.124 -4.363 1.00 92.00 794 TYR A N 1
ATOM 6417 C CA . TYR A 1 794 ? -12.756 10.328 -3.545 1.00 92.00 794 TYR A CA 1
ATOM 6418 C C . TYR A 1 794 ? -13.108 10.001 -2.095 1.00 92.00 794 TYR A C 1
ATOM 6420 O O . TYR A 1 794 ? -14.002 9.193 -1.823 1.00 92.00 794 TYR A O 1
ATOM 6428 N N . LEU A 1 795 ? -12.454 10.707 -1.171 1.00 96.00 795 LEU A N 1
ATOM 6429 C CA . LEU A 1 795 ? -12.953 10.909 0.184 1.00 96.00 795 LEU A CA 1
ATOM 6430 C C . LEU A 1 795 ? -13.905 12.105 0.152 1.00 96.00 795 LEU A C 1
ATOM 6432 O O . LEU A 1 795 ? -13.509 13.191 -0.256 1.00 96.00 795 LEU A O 1
ATOM 6436 N N . THR A 1 796 ? -15.144 11.905 0.590 1.00 95.94 796 THR A N 1
ATOM 6437 C CA . THR A 1 796 ? -16.199 12.933 0.614 1.00 95.94 796 THR A CA 1
ATOM 6438 C C . THR A 1 796 ? -16.797 13.012 2.011 1.00 95.94 796 THR A C 1
ATOM 6440 O O . THR A 1 796 ? -16.950 11.979 2.663 1.00 95.94 796 THR A O 1
ATOM 6443 N N . GLY A 1 797 ? -17.181 14.192 2.481 1.00 95.44 797 GLY A N 1
ATOM 6444 C CA . GLY A 1 797 ? -17.798 14.338 3.793 1.00 95.44 797 GLY A CA 1
ATOM 6445 C C . GLY A 1 797 ? -18.604 15.615 3.963 1.00 95.44 797 GLY A C 1
ATOM 6446 O O . GLY A 1 797 ? -18.604 16.501 3.112 1.00 95.44 797 GLY A O 1
ATOM 6447 N N . GLU A 1 798 ? -19.318 15.681 5.081 1.00 96.81 798 GLU A N 1
ATOM 6448 C CA . GLU A 1 798 ? -19.957 16.897 5.574 1.00 96.81 798 GLU A CA 1
ATOM 6449 C C . GLU A 1 798 ? -19.624 17.083 7.055 1.00 96.81 798 GLU A C 1
ATOM 6451 O O . GLU A 1 798 ? -19.606 16.123 7.835 1.00 96.81 798 GLU A O 1
ATOM 6456 N N . ALA A 1 799 ? -19.387 18.335 7.435 1.00 96.31 799 ALA A N 1
ATOM 6457 C CA . ALA A 1 799 ? -19.198 18.761 8.813 1.00 96.31 799 ALA A CA 1
ATOM 6458 C C . ALA A 1 799 ? -19.961 20.065 9.063 1.00 96.31 799 ALA A C 1
ATOM 6460 O O . ALA A 1 799 ? -20.084 20.912 8.173 1.00 96.31 799 ALA A O 1
ATOM 6461 N N . VAL A 1 800 ? -20.449 20.238 10.288 1.00 94.69 800 VAL A N 1
ATOM 6462 C CA . VAL A 1 800 ? -20.865 21.548 10.789 1.00 94.69 800 VAL A CA 1
ATOM 6463 C C . VAL A 1 800 ? -19.622 22.252 11.320 1.00 94.69 800 VAL A C 1
ATOM 6465 O O . VAL A 1 800 ? -18.868 21.662 12.094 1.00 94.69 800 VAL A O 1
ATOM 6468 N N . VAL A 1 801 ? -19.408 23.501 10.913 1.00 93.75 801 VAL A N 1
ATOM 6469 C CA . VAL A 1 801 ? -18.304 24.347 11.375 1.00 93.75 801 VAL A CA 1
ATOM 6470 C C . VAL A 1 801 ? -18.880 25.672 11.858 1.00 93.75 801 VAL A C 1
ATOM 6472 O O . VAL A 1 801 ? -19.608 26.343 11.129 1.00 93.75 801 VAL A O 1
ATOM 6475 N N . VAL A 1 802 ? -18.582 26.024 13.107 1.00 91.25 802 VAL A N 1
ATOM 6476 C CA . VAL A 1 802 ? -19.075 27.230 13.782 1.00 91.25 802 VAL A CA 1
ATOM 6477 C C . VAL A 1 802 ? -17.881 28.029 14.270 1.00 91.25 802 VAL A C 1
ATOM 6479 O O . VAL A 1 802 ? -17.004 27.473 14.929 1.00 91.25 802 VAL A O 1
ATOM 6482 N N . GLU A 1 803 ? -17.860 29.329 13.995 1.00 88.56 803 GLU A N 1
ATOM 6483 C CA . GLU A 1 803 ? -16.818 30.224 14.493 1.00 88.56 803 GLU A CA 1
ATOM 6484 C C . GLU A 1 803 ? -17.392 31.141 15.577 1.00 88.56 803 GLU A C 1
ATOM 6486 O O . GLU A 1 803 ? -18.375 31.858 15.363 1.00 88.56 803 GLU A O 1
ATOM 6491 N N . TRP A 1 804 ? -16.796 31.079 16.767 1.00 87.12 804 TRP A N 1
ATOM 6492 C CA . TRP A 1 804 ? -17.209 31.837 17.943 1.00 87.12 804 TRP A CA 1
ATOM 6493 C C . TRP A 1 804 ? -16.333 33.071 18.107 1.00 87.12 804 TRP A C 1
ATOM 6495 O O . TRP A 1 804 ? -15.203 32.965 18.584 1.00 87.12 804 TRP A O 1
ATOM 6505 N N . VAL A 1 805 ? -16.862 34.240 17.748 1.00 84.56 805 VAL A N 1
ATOM 6506 C CA . VAL A 1 805 ? -16.173 35.531 17.883 1.00 84.56 805 VAL A CA 1
ATOM 6507 C C . VAL A 1 805 ? -16.833 36.310 19.017 1.00 84.56 805 VAL A C 1
ATOM 6509 O O . VAL A 1 805 ? -18.049 36.491 19.023 1.00 84.56 805 VAL A O 1
ATOM 6512 N N . ASN A 1 806 ? -16.049 36.743 20.010 1.00 81.19 806 ASN A N 1
ATOM 6513 C CA . ASN A 1 806 ? -16.538 37.469 21.195 1.00 81.19 806 ASN A CA 1
ATOM 6514 C C . ASN A 1 806 ? -17.734 36.791 21.907 1.00 81.19 806 ASN A C 1
ATOM 6516 O O . ASN A 1 806 ? -18.650 37.458 22.386 1.00 81.19 806 ASN A O 1
ATOM 6520 N N . GLY A 1 807 ? -17.744 35.454 21.954 1.00 74.75 807 GLY A N 1
ATOM 6521 C CA . GLY A 1 807 ? -18.809 34.664 22.588 1.00 74.75 807 GLY A CA 1
ATOM 6522 C C . GLY A 1 807 ? -20.098 34.515 21.769 1.00 74.75 807 GLY A C 1
ATOM 6523 O O . GLY A 1 807 ? -21.026 33.854 22.230 1.00 74.75 807 GLY A O 1
ATOM 6524 N N . GLN A 1 808 ? -20.171 35.067 20.554 1.00 80.62 808 GLN A N 1
ATOM 6525 C CA . GLN A 1 808 ? -21.296 34.865 19.640 1.00 80.62 808 GLN A CA 1
ATOM 6526 C C . GLN A 1 808 ? -20.944 33.827 18.573 1.00 80.62 808 GLN A C 1
ATOM 6528 O O . GLN A 1 808 ? -19.889 33.905 17.944 1.00 80.62 808 GLN A O 1
ATOM 6533 N N . SER A 1 809 ? -21.838 32.857 18.359 1.00 80.06 809 SER A N 1
ATOM 6534 C CA . SER A 1 809 ? -21.715 31.928 17.233 1.00 80.06 809 SER A CA 1
ATOM 6535 C C . SER A 1 809 ? -22.051 32.652 15.937 1.00 80.06 809 SER A C 1
ATOM 6537 O O . SER A 1 809 ? -23.106 33.273 15.806 1.00 80.06 809 SER A O 1
ATOM 6539 N N . THR A 1 810 ? -21.149 32.560 14.971 1.00 77.06 810 THR A N 1
ATOM 6540 C CA . THR A 1 810 ? -21.349 33.093 13.626 1.00 77.06 810 THR A CA 1
ATOM 6541 C C . THR A 1 810 ? -21.413 31.949 12.625 1.00 77.06 810 THR A C 1
ATOM 6543 O O . THR A 1 810 ? -20.823 30.885 12.836 1.00 77.06 810 THR A O 1
ATOM 6546 N N . VAL A 1 811 ? -22.134 32.172 11.523 1.00 80.62 811 VAL A N 1
ATOM 6547 C CA . VAL A 1 811 ? -21.840 31.436 10.291 1.00 80.62 811 VAL A CA 1
ATOM 6548 C C . VAL A 1 811 ? -20.476 31.943 9.829 1.00 80.62 811 VAL A C 1
ATOM 6550 O O . VAL A 1 811 ? -20.373 33.159 9.636 1.00 80.62 811 VAL A O 1
ATOM 6553 N N . PRO A 1 812 ? -19.449 31.082 9.675 1.00 80.12 812 PRO A N 1
ATOM 6554 C CA . PRO A 1 812 ? -18.142 31.518 9.203 1.00 80.12 812 PRO A CA 1
ATOM 6555 C C . PRO A 1 812 ? -18.293 32.357 7.932 1.00 80.12 812 PRO A C 1
ATOM 6557 O O . PRO A 1 812 ? -18.912 31.919 6.958 1.00 80.12 812 PRO A O 1
ATOM 6560 N N . ALA A 1 813 ? -17.763 33.583 7.956 1.00 75.94 813 ALA A N 1
ATOM 6561 C CA . ALA A 1 813 ? -17.913 34.539 6.853 1.00 75.94 813 ALA A CA 1
ATOM 6562 C C . ALA A 1 813 ? -17.235 34.055 5.555 1.00 75.94 813 ALA A C 1
ATOM 6564 O O . ALA A 1 813 ? -17.548 34.533 4.464 1.00 75.94 813 ALA A O 1
ATOM 6565 N N . PHE A 1 814 ? -16.336 33.081 5.691 1.00 84.06 814 PHE A N 1
ATOM 6566 C CA . PHE A 1 814 ? -15.569 32.434 4.639 1.00 84.06 814 PHE A CA 1
ATOM 6567 C C . PHE A 1 814 ? -15.682 30.912 4.800 1.00 84.06 814 PHE A C 1
ATOM 6569 O O . PHE A 1 814 ? -15.842 30.413 5.916 1.00 84.06 814 PHE A O 1
ATOM 6576 N N . ASN A 1 815 ? -15.593 30.155 3.700 1.00 89.19 815 ASN A N 1
ATOM 6577 C CA . ASN A 1 815 ? -15.576 28.690 3.779 1.00 89.19 815 ASN A CA 1
ATOM 6578 C C . ASN A 1 815 ? -14.373 28.232 4.628 1.00 89.19 815 ASN A C 1
ATOM 6580 O O . ASN A 1 815 ? -13.260 28.677 4.348 1.00 89.19 815 ASN A O 1
ATOM 6584 N N . PRO A 1 816 ? -14.559 27.332 5.611 1.00 92.06 816 PRO A N 1
ATOM 6585 C CA . PRO A 1 816 ? -13.465 26.820 6.424 1.00 92.06 816 PRO A CA 1
ATOM 6586 C C . PRO A 1 816 ? -12.473 26.046 5.561 1.00 92.06 816 PRO A C 1
ATOM 6588 O O . PRO A 1 816 ? -12.856 25.426 4.565 1.00 92.06 816 PRO A O 1
ATOM 6591 N N . ILE A 1 817 ? -11.204 26.042 5.958 1.00 92.56 817 ILE A N 1
ATOM 6592 C CA . ILE A 1 817 ? -10.179 25.301 5.227 1.00 92.56 817 ILE A CA 1
ATOM 6593 C C . ILE A 1 817 ? -10.068 23.906 5.829 1.00 92.56 817 ILE A C 1
ATOM 6595 O O . ILE A 1 817 ? -9.671 23.749 6.982 1.00 92.56 817 ILE A O 1
ATOM 6599 N N . ILE A 1 818 ? -10.431 22.891 5.048 1.00 95.56 818 ILE A N 1
ATOM 6600 C CA . ILE A 1 818 ? -10.460 21.494 5.488 1.00 95.56 818 ILE A CA 1
ATOM 6601 C C . ILE A 1 818 ? -9.288 20.750 4.849 1.00 95.56 818 ILE A C 1
ATOM 6603 O O . ILE A 1 818 ? -9.049 20.870 3.648 1.00 95.56 818 ILE A O 1
ATOM 6607 N N . ARG A 1 819 ? -8.531 20.002 5.654 1.00 96.56 819 ARG A N 1
ATOM 6608 C CA . ARG A 1 819 ? -7.308 19.307 5.238 1.00 96.56 819 ARG A CA 1
ATOM 6609 C C . ARG A 1 819 ? -7.309 17.857 5.695 1.00 96.56 819 ARG A C 1
ATOM 6611 O O . ARG A 1 819 ? -7.588 17.569 6.855 1.00 96.56 819 ARG A O 1
ATOM 6618 N N . LEU A 1 820 ? -6.928 16.952 4.799 1.00 97.56 820 LEU A N 1
ATOM 6619 C CA . LEU A 1 820 ? -6.584 15.575 5.134 1.00 97.56 820 LEU A CA 1
ATOM 6620 C C . LEU A 1 820 ? -5.071 15.509 5.381 1.00 97.56 820 LEU A C 1
ATOM 6622 O O . LEU A 1 820 ? -4.274 15.638 4.448 1.00 97.56 820 LEU A O 1
ATOM 6626 N N . LYS A 1 821 ? -4.674 15.336 6.643 1.00 97.62 821 LYS A N 1
ATOM 6627 C CA . LYS A 1 821 ? -3.270 15.315 7.076 1.00 97.62 821 LYS A CA 1
ATOM 6628 C C . LYS A 1 821 ? -2.853 13.937 7.556 1.00 97.62 821 LYS A C 1
ATOM 6630 O O . LYS A 1 821 ? -3.648 13.253 8.192 1.00 97.62 821 LYS A O 1
ATOM 6635 N N . SER A 1 822 ? -1.615 13.527 7.289 1.00 97.38 822 SER A N 1
ATOM 6636 C CA . SER A 1 822 ? -1.043 12.333 7.921 1.00 97.38 822 SER A CA 1
ATOM 6637 C C . SER A 1 822 ? -0.573 12.635 9.347 1.00 97.38 822 SER A C 1
ATOM 6639 O O . SER A 1 822 ? -0.133 13.743 9.653 1.00 97.38 822 SER A O 1
ATOM 6641 N N . THR A 1 823 ? -0.613 11.635 10.229 1.00 95.56 823 THR A N 1
ATOM 6642 C CA . THR A 1 823 ? -0.164 11.764 11.630 1.00 95.56 823 THR A CA 1
ATOM 6643 C C . THR A 1 823 ? 1.351 11.931 11.789 1.00 95.56 823 THR A C 1
ATOM 6645 O O . THR A 1 823 ? 1.815 12.184 12.892 1.00 95.56 823 THR A O 1
ATOM 6648 N N . ASP A 1 824 ? 2.121 11.770 10.710 1.00 94.25 824 ASP A N 1
ATOM 6649 C CA . ASP A 1 824 ? 3.560 12.066 10.640 1.00 94.25 824 ASP A CA 1
ATOM 6650 C C . ASP A 1 824 ? 3.863 13.447 10.018 1.00 94.25 824 ASP A C 1
ATOM 6652 O O . ASP A 1 824 ? 5.019 13.773 9.770 1.00 94.25 824 ASP A O 1
ATOM 6656 N N . HIS A 1 825 ? 2.824 14.240 9.725 1.00 89.38 825 HIS A N 1
ATOM 6657 C CA . HIS A 1 825 ? 2.877 15.579 9.124 1.00 89.38 825 HIS A CA 1
ATOM 6658 C C . HIS A 1 825 ? 3.533 15.685 7.731 1.00 89.38 825 HIS A C 1
ATOM 6660 O O . HIS A 1 825 ? 3.697 16.789 7.214 1.00 89.38 825 HIS A O 1
ATOM 6666 N N . THR A 1 826 ? 3.852 14.562 7.078 1.00 92.94 826 THR A N 1
ATOM 6667 C CA . THR A 1 826 ? 4.460 14.548 5.731 1.00 92.94 826 THR A CA 1
ATOM 6668 C C . THR A 1 826 ? 3.457 14.716 4.585 1.00 92.94 826 THR A C 1
ATOM 6670 O O . THR A 1 826 ? 3.850 15.070 3.476 1.00 92.94 826 THR A O 1
ATOM 6673 N N . VAL A 1 827 ? 2.166 14.463 4.826 1.00 91.12 827 VAL A N 1
ATOM 6674 C CA . VAL A 1 827 ? 1.081 14.634 3.851 1.00 91.12 827 VAL A CA 1
ATOM 6675 C C . VAL A 1 827 ? 0.094 15.662 4.387 1.00 91.12 827 VAL A C 1
ATOM 6677 O O . VAL A 1 827 ? -0.375 15.549 5.519 1.00 91.12 827 VAL A O 1
ATOM 6680 N N . ASN A 1 828 ? -0.240 16.650 3.560 1.00 94.31 828 ASN A N 1
ATOM 6681 C CA . ASN A 1 828 ? -1.182 17.717 3.879 1.00 94.31 828 ASN A CA 1
ATOM 6682 C C . ASN A 1 828 ? -1.979 18.081 2.619 1.00 94.31 828 ASN A C 1
ATOM 6684 O O . ASN A 1 828 ? -1.493 18.827 1.771 1.00 94.31 828 ASN A O 1
ATOM 6688 N N . ILE A 1 829 ? -3.175 17.510 2.474 1.00 94.62 829 ILE A N 1
ATOM 6689 C CA . ILE A 1 829 ? -4.024 17.677 1.289 1.00 94.62 829 ILE A CA 1
ATOM 6690 C C . ILE A 1 829 ? -5.168 18.627 1.637 1.00 94.62 829 ILE A C 1
ATOM 6692 O O . ILE A 1 829 ? -6.036 18.284 2.436 1.00 94.62 829 ILE A O 1
ATOM 6696 N N . GLU A 1 830 ? -5.179 19.817 1.038 1.00 94.19 830 GLU A N 1
ATOM 6697 C CA . GLU A 1 830 ? -6.310 20.745 1.131 1.00 94.19 830 GLU A CA 1
ATOM 6698 C C . GLU A 1 830 ? -7.489 20.230 0.300 1.00 94.19 830 GLU A C 1
ATOM 6700 O O . GLU A 1 830 ? -7.359 19.975 -0.898 1.00 94.19 830 GLU A O 1
ATOM 6705 N N . MET A 1 831 ? -8.632 20.058 0.956 1.00 95.06 831 MET A N 1
ATOM 6706 C CA . MET A 1 831 ? -9.852 19.515 0.370 1.00 95.06 831 MET A CA 1
ATOM 6707 C C . MET A 1 831 ? -10.645 20.628 -0.326 1.00 95.06 831 MET A C 1
ATOM 6709 O O . MET A 1 831 ? -10.605 21.793 0.077 1.00 95.06 831 MET A O 1
ATOM 6713 N N . PHE A 1 832 ? -11.407 20.283 -1.362 1.00 95.12 832 PHE A N 1
ATOM 6714 C CA . PHE A 1 832 ? -12.444 21.171 -1.879 1.00 95.12 832 PHE A CA 1
ATOM 6715 C C . PHE A 1 832 ? -13.505 21.378 -0.793 1.00 95.12 832 PHE A C 1
ATOM 6717 O O . PHE A 1 832 ? -13.889 20.411 -0.141 1.00 95.12 832 PHE A O 1
ATOM 6724 N N . VAL A 1 833 ? -13.992 22.610 -0.600 1.00 94.44 833 VAL A N 1
ATOM 6725 C CA . VAL A 1 833 ? -15.013 22.939 0.410 1.00 94.44 833 VAL A CA 1
ATOM 6726 C C . VAL A 1 833 ? -16.112 23.801 -0.201 1.00 94.44 833 VAL A C 1
ATOM 6728 O O . VAL A 1 833 ? -15.844 24.787 -0.890 1.00 94.44 833 VAL A O 1
ATOM 6731 N N . LYS A 1 834 ? -17.369 23.452 0.091 1.00 94.00 834 LYS A N 1
ATOM 6732 C CA . LYS A 1 834 ? -18.556 24.196 -0.335 1.00 94.00 834 LYS A CA 1
ATOM 6733 C C . LYS A 1 834 ? -19.604 24.242 0.776 1.00 94.00 834 LYS A C 1
ATOM 6735 O O . LYS A 1 834 ? -20.070 23.201 1.239 1.00 94.00 834 LYS A O 1
ATOM 6740 N N . GLN A 1 835 ? -20.039 25.445 1.146 1.00 92.81 835 GLN A N 1
ATOM 6741 C CA . GLN A 1 835 ? -21.195 25.639 2.022 1.00 92.81 835 GLN A CA 1
ATOM 6742 C C . GLN A 1 835 ? -22.461 25.022 1.402 1.00 92.81 835 GLN A C 1
ATOM 6744 O O . GLN A 1 835 ? -22.776 25.267 0.235 1.00 92.81 835 GLN A O 1
ATOM 6749 N N . GLN A 1 836 ? -23.179 24.218 2.186 1.00 91.25 836 GLN A N 1
ATOM 6750 C CA . GLN A 1 836 ? -24.450 23.600 1.794 1.00 91.25 836 GLN A CA 1
ATOM 6751 C C . GLN A 1 836 ? -25.634 24.398 2.349 1.00 91.25 836 GLN A C 1
ATOM 6753 O O . GLN A 1 836 ? -26.508 24.823 1.597 1.00 91.25 836 GLN A O 1
ATOM 6758 N N . SER A 1 837 ? -25.656 24.617 3.667 1.00 88.88 837 SER A N 1
ATOM 6759 C CA . SER A 1 837 ? -26.687 25.399 4.355 1.00 88.88 837 SER A CA 1
ATOM 6760 C C . SER A 1 837 ? -26.198 25.814 5.742 1.00 88.88 837 SER A C 1
ATOM 6762 O O . SER A 1 837 ? -25.748 24.965 6.517 1.00 88.88 837 SER A O 1
ATOM 6764 N N . GLY A 1 838 ? -26.287 27.111 6.058 1.00 89.75 838 GLY A N 1
ATOM 6765 C CA . GLY A 1 838 ? -25.821 27.673 7.328 1.00 89.75 838 GLY A CA 1
ATOM 6766 C C . GLY A 1 838 ? -24.386 27.248 7.648 1.00 89.75 838 GLY A C 1
ATOM 6767 O O . GLY A 1 838 ? -23.481 27.440 6.840 1.00 89.75 838 GLY A O 1
ATOM 6768 N N . ASN A 1 839 ? -24.205 26.609 8.801 1.00 91.56 839 ASN A N 1
ATOM 6769 C CA . ASN A 1 839 ? -22.907 26.135 9.289 1.00 91.56 839 ASN A CA 1
ATOM 6770 C C . ASN A 1 839 ? -22.458 24.794 8.677 1.00 91.56 839 ASN A C 1
ATOM 6772 O O . ASN A 1 839 ? -21.427 24.270 9.079 1.00 91.56 839 ASN A O 1
ATOM 6776 N N . THR A 1 840 ? -23.224 24.194 7.757 1.00 94.62 840 THR A N 1
ATOM 6777 C CA . THR A 1 840 ? -22.903 22.877 7.178 1.00 94.62 840 THR A CA 1
ATOM 6778 C C . THR A 1 840 ? -22.102 23.027 5.892 1.00 94.62 840 THR A C 1
ATOM 6780 O O . THR A 1 840 ? -22.575 23.632 4.923 1.00 94.62 840 THR A O 1
ATOM 6783 N N . TYR A 1 841 ? -20.925 22.408 5.858 1.00 95.62 841 TYR A N 1
ATOM 6784 C CA . TYR A 1 841 ? -20.004 22.417 4.729 1.00 95.62 841 TYR A CA 1
ATOM 6785 C C . TYR A 1 841 ? -19.794 20.999 4.209 1.00 95.62 841 TYR A C 1
ATOM 6787 O O . TYR A 1 841 ? -19.511 20.077 4.972 1.00 95.62 841 TYR A O 1
ATOM 6795 N N . TYR A 1 842 ? -19.923 20.844 2.895 1.00 96.56 842 TYR A N 1
ATOM 6796 C CA . TYR A 1 842 ? -19.482 19.663 2.165 1.00 96.56 842 TYR A CA 1
ATOM 6797 C C . TYR A 1 842 ? -18.006 19.816 1.808 1.00 96.56 842 TYR A C 1
ATOM 6799 O O . TYR A 1 842 ? -17.574 20.917 1.452 1.00 96.56 842 TYR A O 1
ATOM 6807 N N . PHE A 1 843 ? -17.263 18.714 1.850 1.00 96.62 843 PHE A N 1
ATOM 6808 C CA . PHE A 1 843 ? -15.873 18.671 1.425 1.00 96.62 843 PHE A CA 1
ATOM 6809 C C . PHE A 1 843 ? -15.519 17.384 0.678 1.00 96.62 843 PHE A C 1
ATOM 6811 O O . PHE A 1 843 ? -16.077 16.321 0.959 1.00 96.62 843 PHE A O 1
ATOM 6818 N N . ASP A 1 844 ? -14.561 17.466 -0.247 1.00 96.81 844 ASP A N 1
ATOM 6819 C CA . ASP A 1 844 ? -13.988 16.288 -0.900 1.00 96.81 844 ASP A CA 1
ATOM 6820 C C . ASP A 1 844 ? -12.511 16.429 -1.286 1.00 96.81 844 ASP A C 1
ATOM 6822 O O . ASP A 1 844 ? -11.955 17.523 -1.364 1.00 96.81 844 ASP A O 1
ATOM 6826 N N . SER A 1 845 ? -11.863 15.284 -1.491 1.00 95.38 845 SER A N 1
ATOM 6827 C CA . SER A 1 845 ? -10.562 15.189 -2.145 1.00 95.38 845 SER A CA 1
ATOM 6828 C C . SER A 1 845 ? -10.472 13.891 -2.929 1.00 95.38 845 SER A C 1
ATOM 6830 O O . SER A 1 845 ? -10.906 12.839 -2.453 1.00 95.38 845 SER A O 1
ATOM 6832 N N . ASN A 1 846 ? -9.822 13.945 -4.091 1.00 92.00 846 ASN A N 1
ATOM 6833 C CA . ASN A 1 846 ? -9.312 12.741 -4.734 1.00 92.00 846 ASN A CA 1
ATOM 6834 C C . ASN A 1 846 ? -8.218 12.132 -3.834 1.00 92.00 846 ASN A C 1
ATOM 6836 O O . ASN A 1 846 ? -7.401 12.854 -3.260 1.00 92.00 846 ASN A O 1
ATOM 6840 N N . ILE A 1 847 ? -8.239 10.811 -3.687 1.00 90.31 847 ILE A N 1
ATOM 6841 C CA . ILE A 1 847 ? -7.314 10.003 -2.890 1.00 90.31 847 ILE A CA 1
ATOM 6842 C C . ILE A 1 847 ? -6.697 8.860 -3.718 1.00 90.31 847 ILE A C 1
ATOM 6844 O O . ILE A 1 847 ? -6.145 7.925 -3.148 1.00 90.31 847 ILE A O 1
ATOM 6848 N N . SER A 1 848 ? -6.764 8.907 -5.056 1.00 83.00 848 SER A N 1
ATOM 6849 C CA . SER A 1 848 ? -6.200 7.869 -5.939 1.00 83.00 848 SER A CA 1
ATOM 6850 C C . SER A 1 848 ? -4.721 7.566 -5.673 1.00 83.00 848 SER A C 1
ATOM 6852 O O . SER A 1 848 ? -4.303 6.418 -5.799 1.00 83.00 848 SER A O 1
ATOM 6854 N N . GLU A 1 849 ? -3.958 8.585 -5.273 1.00 83.81 849 GLU A N 1
ATOM 6855 C CA . GLU A 1 849 ? -2.517 8.530 -4.985 1.00 83.81 849 GLU A CA 1
ATOM 6856 C C . GLU A 1 849 ? -2.209 8.553 -3.472 1.00 83.81 849 GLU A C 1
ATOM 6858 O O . GLU A 1 849 ? -1.078 8.809 -3.061 1.00 83.81 849 GLU A O 1
ATOM 6863 N N . ILE A 1 850 ? -3.206 8.308 -2.611 1.00 88.56 850 ILE A N 1
ATOM 6864 C CA . ILE A 1 850 ? -3.003 8.350 -1.160 1.00 88.56 850 ILE A CA 1
ATOM 6865 C C . ILE A 1 850 ? -2.088 7.216 -0.684 1.00 88.56 850 ILE A C 1
ATOM 6867 O O . ILE A 1 850 ? -2.180 6.071 -1.133 1.00 88.56 850 ILE A O 1
ATOM 6871 N N . ASN A 1 851 ? -1.207 7.524 0.269 1.00 88.62 851 ASN A N 1
ATOM 6872 C CA . ASN A 1 851 ? -0.284 6.541 0.817 1.00 88.62 851 ASN A CA 1
ATOM 6873 C C . ASN A 1 851 ? -1.013 5.642 1.828 1.00 88.62 851 ASN A C 1
ATOM 6875 O O . ASN A 1 851 ? -1.217 6.016 2.981 1.00 88.62 851 ASN A O 1
ATOM 6879 N N . LEU A 1 852 ? -1.376 4.436 1.388 1.00 89.81 852 LEU A N 1
ATOM 6880 C CA . LEU A 1 852 ? -2.114 3.441 2.178 1.00 89.81 852 LEU A CA 1
ATOM 6881 C C . LEU A 1 852 ? -1.392 2.993 3.464 1.00 89.81 852 LEU A C 1
ATOM 6883 O O . LEU A 1 852 ? -2.037 2.469 4.366 1.00 89.81 852 LEU A O 1
ATOM 6887 N N . ASN A 1 853 ? -0.079 3.219 3.578 1.00 91.62 853 ASN A N 1
ATOM 6888 C CA . ASN A 1 853 ? 0.702 2.870 4.769 1.00 91.62 853 ASN A CA 1
ATOM 6889 C C . ASN A 1 853 ? 0.685 3.973 5.844 1.00 91.62 853 ASN A C 1
ATOM 6891 O O . ASN A 1 853 ? 1.350 3.831 6.870 1.00 91.62 853 ASN A O 1
ATOM 6895 N N . LYS A 1 854 ? -0.022 5.089 5.614 1.00 94.44 854 LYS A N 1
ATOM 6896 C CA . LYS A 1 854 ? -0.123 6.207 6.559 1.00 94.44 854 LYS A CA 1
ATOM 6897 C C . LYS A 1 854 ? -1.499 6.271 7.212 1.00 94.44 854 LYS A C 1
ATOM 6899 O O . LYS A 1 854 ? -2.527 5.948 6.620 1.00 94.44 854 LYS A O 1
ATOM 6904 N N . THR A 1 855 ? -1.490 6.765 8.442 1.00 97.31 855 THR A N 1
ATOM 6905 C CA . THR A 1 855 ? -2.683 7.106 9.213 1.00 97.31 855 THR A CA 1
ATOM 6906 C C . THR A 1 855 ? -2.959 8.597 9.060 1.00 97.31 855 THR A C 1
ATOM 6908 O O . THR A 1 855 ? -2.034 9.410 9.100 1.00 97.31 855 THR A O 1
ATOM 6911 N N . TYR A 1 856 ? -4.226 8.957 8.884 1.00 98.31 856 TYR A N 1
ATOM 6912 C CA . TYR A 1 856 ? -4.672 10.307 8.556 1.00 98.31 856 TYR A CA 1
ATOM 6913 C C . TYR A 1 856 ? -5.639 10.870 9.597 1.00 98.31 856 TYR A C 1
ATOM 6915 O O . TYR A 1 856 ? -6.241 10.127 10.363 1.00 98.31 856 TYR A O 1
ATOM 6923 N N . TYR A 1 857 ? -5.830 12.183 9.604 1.00 97.69 857 TYR A N 1
ATOM 6924 C CA . TYR A 1 857 ? -6.898 12.870 10.322 1.00 97.69 857 TYR A CA 1
ATOM 6925 C C . TYR A 1 857 ? -7.438 14.025 9.471 1.00 97.69 857 TYR A C 1
ATOM 6927 O O . TYR A 1 857 ? -6.759 14.506 8.560 1.00 97.69 857 TYR A O 1
ATOM 6935 N N . ILE A 1 858 ? -8.670 14.451 9.754 1.00 98.06 858 ILE A N 1
ATOM 6936 C CA . ILE A 1 858 ? -9.263 15.637 9.131 1.00 98.06 858 ILE A CA 1
ATOM 6937 C C . ILE A 1 858 ? -9.056 16.819 10.075 1.00 98.06 858 ILE A C 1
ATOM 6939 O O . ILE A 1 858 ? -9.478 16.793 11.230 1.00 98.06 858 ILE A O 1
ATOM 6943 N N . GLU A 1 859 ? -8.395 17.848 9.571 1.00 96.94 859 GLU A N 1
ATOM 6944 C CA . GLU A 1 859 ? -8.171 19.127 10.232 1.00 96.94 859 GLU A CA 1
ATOM 6945 C C . GLU A 1 859 ? -9.086 20.181 9.603 1.00 96.94 859 GLU A C 1
ATOM 6947 O O . GLU A 1 859 ? -9.228 20.227 8.381 1.00 96.94 859 GLU A O 1
ATOM 6952 N N . ILE A 1 860 ? -9.710 21.020 10.426 1.00 95.31 860 ILE A N 1
ATOM 6953 C CA . ILE A 1 860 ? -10.568 22.121 9.987 1.00 95.31 860 ILE A CA 1
ATOM 6954 C C . ILE A 1 860 ? -10.045 23.412 10.612 1.00 95.31 860 ILE A C 1
ATOM 6956 O O . ILE A 1 860 ? -10.019 23.541 11.835 1.00 95.31 860 ILE A O 1
ATOM 6960 N N . SER A 1 861 ? -9.659 24.368 9.774 1.00 92.44 861 SER A N 1
ATOM 6961 C CA . SER A 1 861 ? -9.266 25.726 10.163 1.00 92.44 861 SER A CA 1
ATOM 6962 C C . SER A 1 861 ? -10.359 26.737 9.811 1.00 92.44 861 SER A C 1
ATOM 6964 O O . SER A 1 861 ? -11.170 26.492 8.911 1.00 92.44 861 SER A O 1
ATOM 6966 N N . SER A 1 862 ? -10.353 27.903 10.467 1.00 90.12 862 SER A N 1
ATOM 6967 C CA . SER A 1 862 ? -11.151 29.050 10.016 1.00 90.12 862 SER A CA 1
ATOM 6968 C C . SER A 1 862 ? -10.844 29.381 8.550 1.00 90.12 862 SER A C 1
ATOM 6970 O O . SER A 1 862 ? -9.716 29.222 8.077 1.00 90.12 862 SER A O 1
ATOM 6972 N N . GLY A 1 863 ? -11.876 29.815 7.825 1.00 86.62 863 GLY A N 1
ATOM 6973 C CA . GLY A 1 863 ? -11.741 30.335 6.466 1.00 86.62 863 GLY A CA 1
ATOM 6974 C C . GLY A 1 863 ? -11.164 31.748 6.429 1.00 86.62 863 GLY A C 1
ATOM 6975 O O . GLY A 1 863 ? -10.670 32.187 5.393 1.00 86.62 863 GLY A O 1
ATOM 6976 N N . ASP A 1 864 ? -11.228 32.465 7.552 1.00 86.88 864 ASP A N 1
ATOM 6977 C CA . ASP A 1 864 ? -10.667 33.799 7.677 1.00 86.88 864 ASP A CA 1
ATOM 6978 C C . ASP A 1 864 ? -9.220 33.720 8.167 1.00 86.88 864 ASP A C 1
ATOM 6980 O O . ASP A 1 864 ? -8.942 33.471 9.342 1.00 86.88 864 ASP A O 1
ATOM 6984 N N . LEU A 1 865 ? -8.275 33.986 7.267 1.00 85.56 865 LEU A N 1
ATOM 6985 C CA . LEU A 1 865 ? -6.848 33.963 7.588 1.00 85.56 865 LEU A CA 1
ATOM 6986 C C . LEU A 1 865 ? -6.416 35.069 8.576 1.00 85.56 865 LEU A C 1
ATOM 6988 O O . LEU A 1 865 ? -5.237 35.122 8.929 1.00 85.56 865 LEU A O 1
ATOM 6992 N N . ARG A 1 866 ? -7.323 35.961 9.006 1.00 86.06 866 ARG A N 1
ATOM 6993 C CA . ARG A 1 866 ? -7.108 36.959 10.074 1.00 86.06 866 ARG A CA 1
ATOM 6994 C C . ARG A 1 866 ? -7.311 36.390 11.475 1.00 86.06 866 ARG A C 1
ATOM 6996 O O . ARG A 1 866 ? -6.898 37.020 12.447 1.00 86.06 866 ARG A O 1
ATOM 7003 N N . ASN A 1 867 ? -7.959 35.236 11.608 1.00 86.94 867 ASN A N 1
ATOM 7004 C CA . ASN A 1 867 ? -8.127 34.611 12.909 1.00 86.94 867 ASN A CA 1
ATOM 7005 C C . ASN A 1 867 ? -6.751 34.177 13.452 1.00 86.94 867 ASN A C 1
ATOM 7007 O O . ASN A 1 867 ? -6.019 33.444 12.794 1.00 86.94 867 ASN A O 1
ATOM 7011 N N . ILE A 1 868 ? -6.387 34.649 14.645 1.00 85.25 868 ILE A N 1
ATOM 7012 C CA . ILE A 1 868 ? -5.121 34.323 15.327 1.00 85.25 868 ILE A CA 1
ATOM 7013 C C . ILE A 1 868 ? -5.326 33.474 16.588 1.00 85.25 868 ILE A C 1
ATOM 7015 O O . ILE A 1 868 ? -4.388 33.281 17.356 1.00 85.25 868 ILE A O 1
ATOM 7019 N N . SER A 1 869 ? -6.536 32.954 16.823 1.00 86.25 869 SER A N 1
ATOM 7020 C CA . SER A 1 869 ? -6.800 32.071 17.963 1.00 86.25 869 SER A CA 1
ATOM 7021 C C . SER A 1 869 ? -5.944 30.802 17.903 1.00 86.25 869 SER A C 1
ATOM 7023 O O . SER A 1 869 ? -5.790 30.198 16.841 1.00 86.25 869 SER A O 1
ATOM 7025 N N . GLU A 1 870 ? -5.472 30.325 19.055 1.00 84.75 870 GLU A N 1
ATOM 7026 C CA . GLU A 1 870 ? -4.897 28.978 19.195 1.00 84.75 870 GLU A CA 1
ATOM 7027 C C . GLU A 1 870 ? -5.927 27.890 18.834 1.00 84.75 870 GLU A C 1
ATOM 7029 O O . GLU A 1 870 ? -5.573 26.829 18.330 1.00 84.75 870 GLU A O 1
ATOM 7034 N N . SER A 1 871 ? -7.221 28.181 19.018 1.00 86.62 871 SER A N 1
ATOM 7035 C CA . SER A 1 871 ? -8.355 27.328 18.633 1.00 86.62 871 SER A CA 1
ATOM 7036 C C . SER A 1 871 ? -8.962 27.703 17.270 1.00 86.62 871 SER A C 1
ATOM 7038 O O . SER A 1 871 ? -10.120 27.385 17.000 1.00 86.62 871 SER A O 1
ATOM 7040 N N . GLN A 1 872 ? -8.215 28.386 16.391 1.00 87.38 872 GLN A N 1
ATOM 7041 C CA . GLN A 1 872 ? -8.648 28.638 15.006 1.00 87.38 872 GLN A CA 1
ATOM 7042 C C . GLN A 1 872 ? -8.637 27.369 14.137 1.00 87.38 872 GLN A C 1
ATOM 7044 O O . GLN A 1 872 ? -9.163 27.377 13.027 1.00 87.38 872 GLN A O 1
ATOM 7049 N N . THR A 1 873 ? -7.965 26.311 14.602 1.00 91.19 873 THR A N 1
ATOM 7050 C CA . THR A 1 873 ? -7.802 25.029 13.912 1.00 91.19 873 THR A CA 1
ATOM 7051 C C . THR A 1 873 ? -8.142 23.898 14.868 1.00 91.19 873 THR A C 1
ATOM 7053 O O . THR A 1 873 ? -7.663 23.872 15.997 1.00 91.19 873 THR A O 1
ATOM 7056 N N . GLN A 1 874 ? -8.956 22.954 14.405 1.00 93.12 874 GLN A N 1
ATOM 7057 C CA . GLN A 1 874 ? -9.483 21.856 15.202 1.00 93.12 874 GLN A CA 1
ATOM 7058 C C . GLN A 1 874 ? -9.421 20.549 14.401 1.00 93.12 874 GLN A C 1
ATOM 7060 O O . GLN A 1 874 ? -9.830 20.499 13.240 1.00 93.12 874 GLN A O 1
ATOM 7065 N N . GLN A 1 875 ? -8.948 19.462 15.019 1.00 95.00 875 GLN A N 1
ATOM 7066 C CA . GLN A 1 875 ? -9.147 18.122 14.461 1.00 95.00 875 GLN A CA 1
ATOM 7067 C C . GLN A 1 875 ? -10.637 17.773 14.549 1.00 95.00 875 GLN A C 1
ATOM 7069 O O . GLN A 1 875 ? -11.232 17.859 15.628 1.00 95.00 875 GLN A O 1
ATOM 7074 N N . LEU A 1 876 ? -11.226 17.366 13.424 1.00 96.06 876 LEU A N 1
ATOM 7075 C CA . LEU A 1 876 ? -12.598 16.879 13.369 1.00 96.06 876 LEU A CA 1
ATOM 7076 C C . LEU A 1 876 ? -12.690 15.559 14.142 1.00 96.06 876 LEU A C 1
ATOM 7078 O O . LEU A 1 876 ? -12.011 14.587 13.810 1.00 96.06 876 LEU A O 1
ATOM 7082 N N . VAL A 1 877 ? -13.543 15.524 15.165 1.00 96.12 877 VAL A N 1
ATOM 7083 C CA . VAL A 1 877 ? -13.804 14.306 15.940 1.00 96.12 877 VAL A CA 1
ATOM 7084 C C . VAL A 1 877 ? -14.669 13.366 15.102 1.00 96.12 877 VAL A C 1
ATOM 7086 O O . VAL A 1 877 ? -15.777 13.728 14.703 1.00 96.12 877 VAL A O 1
ATOM 7089 N N . LEU A 1 878 ? -14.162 12.164 14.832 1.00 95.69 878 LEU A N 1
ATOM 7090 C CA . LEU A 1 878 ? -14.825 11.146 14.017 1.00 95.69 878 LEU A CA 1
ATOM 7091 C C . LEU A 1 878 ? -15.170 9.916 14.877 1.00 95.69 878 LEU A C 1
ATOM 7093 O O . LEU A 1 878 ? -14.324 9.477 15.662 1.00 95.69 878 LEU A O 1
ATOM 7097 N N . PRO A 1 879 ? -16.373 9.330 14.731 1.00 95.06 879 PRO A N 1
ATOM 7098 C CA . PRO A 1 879 ? -16.742 8.107 15.439 1.00 95.06 879 PRO A CA 1
ATOM 7099 C C . PRO A 1 879 ? -15.972 6.893 14.898 1.00 95.06 879 PRO A C 1
ATOM 7101 O O . PRO A 1 879 ? -15.751 6.781 13.693 1.00 95.06 879 PRO A O 1
ATOM 7104 N N . ASN A 1 880 ? -15.609 5.957 15.780 1.00 96.12 880 ASN A N 1
ATOM 7105 C CA . ASN A 1 880 ? -14.937 4.715 15.387 1.00 96.12 880 ASN A CA 1
ATOM 7106 C C . ASN A 1 880 ? -15.865 3.826 14.531 1.00 96.12 880 ASN A C 1
ATOM 7108 O O . ASN A 1 880 ? -17.047 3.678 14.848 1.00 96.12 880 ASN A O 1
ATOM 7112 N N . GLY A 1 881 ? -15.330 3.203 13.475 1.00 95.25 881 GLY A N 1
ATOM 7113 C CA . GLY A 1 881 ? -16.088 2.342 12.553 1.00 95.25 881 GLY A CA 1
ATOM 7114 C C . GLY A 1 881 ? -15.520 2.301 11.128 1.00 95.25 881 GLY A C 1
ATOM 7115 O O . GLY A 1 881 ? -14.520 2.949 10.833 1.00 95.25 881 GLY A O 1
ATOM 7116 N N . GLU A 1 882 ? -16.147 1.547 10.221 1.00 95.25 882 GLU A N 1
ATOM 7117 C CA . GLU A 1 882 ? -15.799 1.570 8.788 1.00 95.25 882 GLU A CA 1
ATOM 7118 C C . GLU A 1 882 ? -16.485 2.753 8.078 1.00 95.25 882 GLU A C 1
ATOM 7120 O O . GLU A 1 882 ? -17.652 3.061 8.326 1.00 95.25 882 GLU A O 1
ATOM 7125 N N . ILE A 1 883 ? -15.777 3.386 7.142 1.00 94.62 883 ILE A N 1
ATOM 7126 C CA . ILE A 1 883 ? -16.314 4.427 6.262 1.00 94.62 883 ILE A CA 1
ATOM 7127 C C . ILE A 1 883 ? -17.171 3.767 5.178 1.00 94.62 883 ILE A C 1
ATOM 7129 O O . ILE A 1 883 ? -16.731 2.826 4.511 1.00 94.62 883 ILE A O 1
ATOM 7133 N N . VAL A 1 884 ? -18.378 4.295 4.951 1.00 93.06 884 VAL A N 1
ATOM 7134 C CA . VAL A 1 884 ? -19.276 3.819 3.889 1.00 93.06 884 VAL A CA 1
ATOM 7135 C C . VAL A 1 884 ? -18.578 3.949 2.535 1.00 93.06 884 VAL A C 1
ATOM 7137 O O . VAL A 1 884 ? -18.243 5.048 2.095 1.00 93.06 884 VAL A O 1
ATOM 7140 N N . ALA A 1 885 ? -18.347 2.815 1.876 1.00 88.88 885 ALA A N 1
ATOM 7141 C CA . ALA A 1 885 ? -17.500 2.721 0.696 1.00 88.88 885 ALA A CA 1
ATOM 7142 C C . ALA A 1 885 ? -18.222 2.033 -0.469 1.00 88.88 885 ALA A C 1
ATOM 7144 O O . ALA A 1 885 ? -18.668 0.889 -0.350 1.00 88.88 885 ALA A O 1
ATOM 7145 N N . SER A 1 886 ? -18.277 2.722 -1.609 1.00 82.88 886 SER A N 1
ATOM 7146 C CA . SER A 1 886 ? -18.867 2.239 -2.871 1.00 82.88 886 SER A CA 1
ATOM 7147 C C . SER A 1 886 ? -17.828 1.899 -3.947 1.00 82.88 886 SER A C 1
ATOM 7149 O O . SER A 1 886 ? -18.163 1.260 -4.938 1.00 82.88 886 SER A O 1
ATOM 7151 N N . GLY A 1 887 ? -16.572 2.319 -3.757 1.00 83.69 887 GLY A N 1
ATOM 7152 C CA . GLY A 1 887 ? -15.467 2.097 -4.690 1.00 83.69 887 GLY A CA 1
ATOM 7153 C C . GLY A 1 887 ? -14.422 1.098 -4.192 1.00 83.69 887 GLY A C 1
ATOM 7154 O O . GLY A 1 887 ? -14.621 0.375 -3.213 1.00 83.69 887 GLY A O 1
ATOM 7155 N N . MET A 1 888 ? -13.275 1.093 -4.877 1.00 85.69 888 MET A N 1
ATOM 7156 C CA . MET A 1 888 ? -12.143 0.218 -4.555 1.00 85.69 888 MET A CA 1
ATOM 7157 C C . MET A 1 888 ? -11.464 0.589 -3.234 1.00 85.69 888 MET A C 1
ATOM 7159 O O . MET A 1 888 ? -10.888 -0.284 -2.594 1.00 85.69 888 MET A O 1
ATOM 7163 N N . PHE A 1 889 ? -11.548 1.844 -2.785 1.00 89.00 889 PHE A N 1
ATOM 7164 C CA . PHE A 1 889 ? -11.058 2.231 -1.464 1.00 89.00 889 PHE A CA 1
ATOM 7165 C C . PHE A 1 889 ? -12.049 1.843 -0.359 1.00 89.00 889 PHE A C 1
ATOM 7167 O O . PHE A 1 889 ? -13.252 2.080 -0.454 1.00 89.00 889 PHE A O 1
ATOM 7174 N N . GLN A 1 890 ? -11.516 1.285 0.721 1.00 90.81 890 GLN A N 1
ATOM 7175 C CA . GLN A 1 890 ? -12.131 1.208 2.043 1.00 90.81 890 GLN A CA 1
ATOM 7176 C C . GLN A 1 890 ? -11.323 2.082 3.000 1.00 90.81 890 GLN A C 1
ATOM 7178 O O . GLN A 1 890 ? -10.140 2.345 2.774 1.00 90.81 890 GLN A O 1
ATOM 7183 N N . GLY A 1 891 ? -11.945 2.483 4.100 1.00 92.56 891 GLY A N 1
ATOM 7184 C CA . GLY A 1 891 ? -11.231 3.111 5.194 1.00 92.56 891 GLY A CA 1
ATOM 7185 C C . GLY A 1 891 ? -11.917 2.834 6.516 1.00 92.56 891 GLY A C 1
ATOM 7186 O O . GLY A 1 891 ? -13.132 2.652 6.557 1.00 92.56 891 GLY A O 1
ATOM 7187 N N . SER A 1 892 ? -11.129 2.791 7.578 1.00 96.31 892 SER A N 1
ATOM 7188 C CA . SER A 1 892 ? -11.599 2.574 8.942 1.00 96.31 892 SER A CA 1
ATOM 7189 C C . SER A 1 892 ? -11.150 3.721 9.835 1.00 96.31 892 SER A C 1
ATOM 7191 O O . SER A 1 892 ? -10.112 4.346 9.595 1.00 96.31 892 SER A O 1
ATOM 7193 N N . ILE A 1 893 ? -11.964 4.013 10.844 1.00 97.50 893 ILE A N 1
ATOM 7194 C CA . ILE A 1 893 ? -11.771 5.095 11.798 1.00 97.50 893 ILE A CA 1
ATOM 7195 C C . ILE A 1 893 ? -11.511 4.496 13.180 1.00 97.50 893 ILE A C 1
ATOM 7197 O O . ILE A 1 893 ? -12.321 3.713 13.680 1.00 97.50 893 ILE A O 1
ATOM 7201 N N . SER A 1 894 ? -10.408 4.907 13.802 1.00 96.19 894 SER A N 1
ATOM 7202 C CA . SER A 1 894 ? -10.092 4.647 15.208 1.00 96.19 894 SER A CA 1
ATOM 7203 C C . SER A 1 894 ? -9.495 5.905 15.828 1.00 96.19 894 SER A C 1
ATOM 7205 O O . SER A 1 894 ? -8.566 6.484 15.272 1.00 96.19 894 SER A O 1
ATOM 7207 N N . ASP A 1 895 ? -10.024 6.344 16.966 1.00 95.50 895 ASP A N 1
ATOM 7208 C CA . ASP A 1 895 ? -9.559 7.507 17.735 1.00 95.50 895 ASP A CA 1
ATOM 7209 C C . ASP A 1 895 ? -9.462 8.788 16.888 1.00 95.50 895 ASP A C 1
ATOM 7211 O O . ASP A 1 895 ? -8.463 9.510 16.896 1.00 95.50 895 ASP A O 1
ATOM 7215 N N . SER A 1 896 ? -10.516 9.048 16.103 1.00 95.25 896 SER A N 1
ATOM 7216 C CA . SER A 1 896 ? -10.596 10.145 15.122 1.00 95.25 896 SER A CA 1
ATOM 7217 C C . SER A 1 896 ? -9.501 10.151 14.042 1.00 95.25 896 SER A C 1
ATOM 7219 O O . SER A 1 896 ? -9.268 11.180 13.400 1.00 95.25 896 SER A O 1
ATOM 7221 N N . LYS A 1 897 ? -8.846 9.008 13.812 1.00 97.50 897 LYS A N 1
ATOM 7222 C CA . LYS A 1 897 ? -7.861 8.797 12.748 1.00 97.50 897 LYS A CA 1
ATOM 7223 C C . LYS A 1 897 ? -8.394 7.823 11.706 1.00 97.50 897 LYS A C 1
ATOM 7225 O O . LYS A 1 897 ? -9.026 6.832 12.053 1.00 97.50 897 LYS A O 1
ATOM 7230 N N . ILE A 1 898 ? -8.106 8.096 10.440 1.00 97.81 898 ILE A N 1
ATOM 7231 C CA . ILE A 1 898 ? -8.530 7.320 9.276 1.00 97.81 898 ILE A CA 1
ATOM 7232 C C . ILE A 1 898 ? -7.342 6.507 8.755 1.00 97.81 898 ILE A C 1
ATOM 7234 O O . ILE A 1 898 ? -6.263 7.057 8.533 1.00 97.81 898 ILE A O 1
ATOM 7238 N N . THR A 1 899 ? -7.545 5.220 8.495 1.00 96.88 899 THR A N 1
ATOM 7239 C CA . THR A 1 899 ? -6.630 4.408 7.675 1.00 96.88 899 THR A CA 1
ATOM 7240 C C . THR A 1 899 ? -7.330 4.000 6.385 1.00 96.88 899 THR A C 1
ATOM 7242 O O . THR A 1 899 ? -8.548 3.823 6.378 1.00 96.88 899 THR A O 1
ATOM 7245 N N . PHE A 1 900 ? -6.582 3.871 5.287 1.00 94.19 900 PHE A N 1
ATOM 7246 C CA . PHE A 1 900 ? -7.121 3.495 3.977 1.00 94.19 900 PHE A CA 1
ATOM 7247 C C . PHE A 1 900 ? -6.552 2.156 3.517 1.00 94.19 900 PHE A C 1
ATOM 7249 O O . PHE A 1 900 ? -5.376 1.866 3.711 1.00 94.19 900 PHE A O 1
ATOM 7256 N N . ARG A 1 901 ? -7.376 1.362 2.835 1.00 90.19 901 ARG A N 1
ATOM 7257 C CA . ARG A 1 901 ? -6.962 0.136 2.138 1.00 90.19 901 ARG A CA 1
ATOM 7258 C C . ARG A 1 901 ? -7.701 0.021 0.811 1.00 90.19 901 ARG A C 1
ATOM 7260 O O . ARG A 1 901 ? -8.787 0.576 0.656 1.00 90.19 901 ARG A O 1
ATOM 7267 N N . LYS A 1 902 ? -7.150 -0.732 -0.138 1.00 87.38 902 LYS A N 1
ATOM 7268 C CA . LYS A 1 902 ? -7.883 -1.132 -1.345 1.00 87.38 902 LYS A CA 1
ATOM 7269 C C . LYS A 1 902 ? -8.546 -2.492 -1.134 1.00 87.38 902 LYS A C 1
ATOM 7271 O O . LYS A 1 902 ? -7.947 -3.395 -0.554 1.00 87.38 902 LYS A O 1
ATOM 7276 N N . ARG A 1 903 ? -9.773 -2.641 -1.633 1.00 86.56 903 ARG A N 1
ATOM 7277 C CA . ARG A 1 903 ? -10.409 -3.941 -1.876 1.00 86.56 903 ARG A CA 1
ATOM 7278 C C . ARG A 1 903 ? -9.638 -4.663 -2.974 1.00 86.56 903 ARG A C 1
ATOM 7280 O O . ARG A 1 903 ? -9.110 -4.018 -3.873 1.00 86.56 903 ARG A O 1
ATOM 7287 N N . SER A 1 904 ? -9.636 -5.991 -2.958 1.00 88.31 904 SER A N 1
ATOM 7288 C CA . SER A 1 904 ? -9.073 -6.764 -4.073 1.00 88.31 904 SER A CA 1
ATOM 7289 C C . SER A 1 904 ? -9.994 -6.762 -5.302 1.00 88.31 904 SER A C 1
ATOM 7291 O O . SER A 1 904 ? -9.508 -6.815 -6.427 1.00 88.31 904 SER A O 1
ATOM 7293 N N . TYR A 1 905 ? -11.313 -6.684 -5.089 1.00 93.00 905 TYR A N 1
ATOM 7294 C CA . TYR A 1 905 ? -12.333 -6.533 -6.131 1.00 93.00 905 TYR A CA 1
ATOM 7295 C C . TYR A 1 905 ? -13.648 -5.973 -5.553 1.00 93.00 905 TYR A C 1
ATOM 7297 O O . TYR A 1 905 ? -13.818 -5.876 -4.333 1.00 93.00 905 TYR A O 1
ATOM 7305 N N . ILE A 1 906 ? -14.586 -5.630 -6.435 1.00 92.69 906 ILE A N 1
ATOM 7306 C CA . ILE A 1 906 ? -16.001 -5.364 -6.134 1.00 92.69 906 ILE A CA 1
ATOM 7307 C C . ILE A 1 906 ? -16.843 -6.365 -6.934 1.00 92.69 906 ILE A C 1
ATOM 7309 O O . ILE A 1 906 ? -16.504 -6.661 -8.076 1.00 92.69 906 ILE A O 1
ATOM 7313 N N . GLU A 1 907 ? -17.938 -6.860 -6.361 1.00 95.06 907 GLU A N 1
ATOM 7314 C CA . GLU A 1 907 ? -19.007 -7.566 -7.079 1.00 95.06 907 GLU A CA 1
ATOM 7315 C C . GLU A 1 907 ? -20.262 -6.688 -7.076 1.00 95.06 907 GLU A C 1
ATOM 7317 O O . GLU A 1 907 ? -20.557 -6.030 -6.074 1.00 95.06 907 GLU A O 1
ATOM 7322 N N . GLY A 1 908 ? -20.977 -6.639 -8.198 1.00 94.81 908 GLY A N 1
ATOM 7323 C CA . GLY A 1 908 ? -22.173 -5.818 -8.358 1.00 94.81 908 GLY A CA 1
ATOM 7324 C C . GLY A 1 908 ? -23.144 -6.388 -9.387 1.00 94.81 908 GLY A C 1
ATOM 7325 O O . GLY A 1 908 ? -22.827 -7.335 -10.102 1.00 94.81 908 GLY A O 1
ATOM 7326 N N . ILE A 1 909 ? -24.338 -5.800 -9.458 1.00 96.69 909 ILE A N 1
ATOM 7327 C CA . ILE A 1 909 ? -25.409 -6.188 -10.385 1.00 96.69 909 ILE A CA 1
ATOM 7328 C C . ILE A 1 909 ? -25.606 -5.051 -11.390 1.00 96.69 909 ILE A C 1
ATOM 7330 O O . ILE A 1 909 ? -25.767 -3.899 -10.990 1.00 96.69 909 ILE A O 1
ATOM 7334 N N . TYR A 1 910 ? -25.591 -5.368 -12.686 1.00 96.75 910 TYR A N 1
ATOM 7335 C CA . TYR A 1 910 ? -25.781 -4.404 -13.775 1.00 96.75 910 TYR A CA 1
ATOM 7336 C C . TYR A 1 910 ? -27.163 -4.491 -14.445 1.00 96.75 910 TYR A C 1
ATOM 7338 O O . TYR A 1 910 ? -27.520 -3.626 -15.247 1.00 96.75 910 TYR A O 1
ATOM 7346 N N . GLY A 1 911 ? -27.962 -5.510 -14.116 1.00 97.25 911 GLY A N 1
ATOM 7347 C CA . GLY A 1 911 ? -29.309 -5.680 -14.652 1.00 97.25 911 GLY A CA 1
ATOM 7348 C C . GLY A 1 911 ? -29.988 -6.970 -14.209 1.00 97.25 911 GLY A C 1
ATOM 7349 O O . GLY A 1 911 ? -29.531 -7.651 -13.292 1.00 97.25 911 GLY A O 1
ATOM 7350 N N . SER A 1 912 ? -31.068 -7.319 -14.899 1.00 97.88 912 SER A N 1
ATOM 7351 C CA . SER A 1 912 ? -31.809 -8.564 -14.695 1.00 97.88 912 SER A CA 1
ATOM 7352 C C . SER A 1 912 ? -32.065 -9.240 -16.039 1.00 97.88 912 SER A C 1
ATOM 7354 O O . SER A 1 912 ? -32.329 -8.568 -17.036 1.00 97.88 912 SER A O 1
ATOM 7356 N N . SER A 1 913 ? -31.969 -10.565 -16.045 1.00 97.69 913 SER A N 1
ATOM 7357 C CA . SER A 1 913 ? -32.253 -11.423 -17.200 1.00 97.69 913 SER A CA 1
ATOM 7358 C C . SER A 1 913 ? -33.715 -11.354 -17.660 1.00 97.69 913 SER A C 1
ATOM 7360 O O . SER A 1 913 ? -34.603 -10.925 -16.914 1.00 97.69 913 SER A O 1
ATOM 7362 N N . GLY A 1 914 ? -33.981 -11.811 -18.883 1.00 97.25 914 GLY A N 1
ATOM 7363 C CA . GLY A 1 914 ? -35.306 -11.818 -19.487 1.00 97.25 914 GLY A CA 1
ATOM 7364 C C . GLY A 1 914 ? -36.334 -12.608 -18.675 1.00 97.25 914 GLY A C 1
ATOM 7365 O O . GLY A 1 914 ? -37.425 -12.090 -18.432 1.00 97.25 914 GLY A O 1
ATOM 7366 N N . LEU A 1 915 ? -35.997 -13.808 -18.179 1.00 97.94 915 LEU A N 1
ATOM 7367 C CA . LEU A 1 915 ? -36.901 -14.573 -17.311 1.00 97.94 915 LEU A CA 1
ATOM 7368 C C . LEU A 1 915 ? -37.183 -13.838 -15.997 1.00 97.94 915 LEU A C 1
ATOM 7370 O O . LEU A 1 915 ? -38.318 -13.856 -15.517 1.00 97.94 915 LEU A O 1
ATOM 7374 N N . LYS A 1 916 ? -36.189 -13.137 -15.433 1.00 97.75 916 LYS A N 1
ATOM 7375 C CA . LYS A 1 916 ? -36.384 -12.378 -14.191 1.00 97.75 916 LYS A CA 1
ATOM 7376 C C . LYS A 1 916 ? -37.320 -11.190 -14.402 1.00 97.75 916 LYS A C 1
ATOM 7378 O O . LYS A 1 916 ? -38.179 -10.936 -13.559 1.00 97.75 916 LYS A O 1
ATOM 7383 N N . VAL A 1 917 ? -37.203 -10.496 -15.536 1.00 96.94 917 VAL A N 1
ATOM 7384 C CA . VAL A 1 917 ? -38.126 -9.415 -15.925 1.00 96.94 917 VAL A CA 1
ATOM 7385 C C . VAL A 1 917 ? -39.541 -9.950 -16.188 1.00 96.94 917 VAL A C 1
ATOM 7387 O O . VAL A 1 917 ? -40.512 -9.284 -15.834 1.00 96.94 917 VAL A O 1
ATOM 7390 N N . ALA A 1 918 ? -39.672 -11.167 -16.722 1.00 96.25 918 ALA A N 1
ATOM 7391 C CA . ALA A 1 918 ? -40.954 -11.860 -16.881 1.00 96.25 918 ALA A CA 1
ATOM 7392 C C . ALA A 1 918 ? -41.578 -12.352 -15.552 1.00 96.25 918 ALA A C 1
ATOM 7394 O O . ALA A 1 918 ? -42.714 -12.827 -15.547 1.00 96.25 918 ALA A O 1
ATOM 7395 N N . GLY A 1 919 ? -40.863 -12.245 -14.425 1.00 96.44 919 GLY A N 1
ATOM 7396 C CA . GLY A 1 919 ? -41.312 -12.728 -13.115 1.00 96.44 919 GLY A CA 1
ATOM 7397 C C . GLY A 1 919 ? -41.189 -14.244 -12.918 1.00 96.44 919 GLY A C 1
ATOM 7398 O O . GLY A 1 919 ? -41.785 -14.786 -11.987 1.00 96.44 919 GLY A O 1
ATOM 7399 N N . ASP A 1 920 ? -40.433 -14.938 -13.772 1.00 97.25 920 ASP A N 1
ATOM 7400 C CA . ASP A 1 920 ? -40.155 -16.368 -13.635 1.00 97.25 920 ASP A CA 1
ATOM 7401 C C . ASP A 1 920 ? -39.071 -16.598 -12.567 1.00 97.25 920 ASP A C 1
ATOM 7403 O O . ASP A 1 920 ? -38.016 -15.960 -12.569 1.00 97.25 920 ASP A O 1
ATOM 7407 N N . ALA A 1 921 ? -39.319 -17.539 -11.652 1.00 94.12 921 ALA A N 1
ATOM 7408 C CA . ALA A 1 921 ? -38.431 -17.848 -10.529 1.00 94.12 921 ALA A CA 1
ATOM 7409 C C . ALA A 1 921 ? -37.057 -18.416 -10.943 1.00 94.12 921 ALA A C 1
ATOM 7411 O O . ALA A 1 921 ? -36.162 -18.511 -10.106 1.00 94.12 921 ALA A O 1
ATOM 7412 N N . ARG A 1 922 ? -36.891 -18.799 -12.213 1.00 95.19 922 ARG A N 1
ATOM 7413 C CA . ARG A 1 922 ? -35.621 -19.233 -12.814 1.00 95.19 922 ARG A CA 1
ATOM 7414 C C . ARG A 1 922 ? -34.700 -18.077 -13.218 1.00 95.19 922 ARG A C 1
ATOM 7416 O O . ARG A 1 922 ? -33.525 -18.302 -13.487 1.00 95.19 922 ARG A O 1
ATOM 7423 N N . GLY A 1 923 ? -35.228 -16.856 -13.296 1.00 95.50 923 GLY A N 1
ATOM 7424 C CA . GLY A 1 923 ? -34.492 -15.702 -13.797 1.00 95.50 923 GLY A CA 1
ATOM 7425 C C . GLY A 1 923 ? -33.343 -15.252 -12.893 1.00 95.50 923 GLY A C 1
ATOM 7426 O O . GLY A 1 923 ? -33.494 -15.103 -11.680 1.00 95.50 923 GLY A O 1
ATOM 7427 N N . SER A 1 924 ? -32.202 -14.956 -13.512 1.00 96.44 924 SER A N 1
ATOM 7428 C CA . SER A 1 924 ? -30.970 -14.515 -12.843 1.00 96.44 924 SER A CA 1
ATOM 7429 C C . SER A 1 924 ? -30.837 -12.982 -12.739 1.00 96.44 924 SER A C 1
ATOM 7431 O O . SER A 1 924 ? -31.337 -12.241 -13.594 1.00 96.44 924 SER A O 1
ATOM 7433 N N . ASP A 1 925 ? -30.117 -12.493 -11.723 1.00 97.81 925 ASP A N 1
ATOM 7434 C CA . ASP A 1 925 ? -29.497 -11.158 -11.772 1.00 97.81 925 ASP A CA 1
ATOM 7435 C C . ASP A 1 925 ? -28.244 -11.193 -12.646 1.00 97.81 925 ASP A C 1
ATOM 7437 O O . ASP A 1 925 ? -27.520 -12.187 -12.667 1.00 97.81 925 ASP A O 1
ATOM 7441 N N . LEU A 1 926 ? -27.977 -10.096 -13.351 1.00 98.06 926 LEU A N 1
ATOM 7442 C CA . LEU A 1 926 ? -26.812 -9.973 -14.219 1.00 98.06 926 LEU A CA 1
ATOM 7443 C C . LEU A 1 926 ? -25.673 -9.327 -13.429 1.00 98.06 926 LEU A C 1
ATOM 7445 O O . LEU A 1 926 ? -25.753 -8.146 -13.077 1.00 98.06 926 LEU A O 1
ATOM 7449 N N . ARG A 1 927 ? -24.634 -10.103 -13.112 1.00 97.25 927 ARG A N 1
ATOM 7450 C CA . ARG A 1 927 ? -23.540 -9.692 -12.216 1.00 97.25 927 ARG A CA 1
ATOM 7451 C C . ARG A 1 927 ? -22.261 -9.307 -12.956 1.00 97.25 927 ARG A C 1
ATOM 7453 O O . ARG A 1 927 ? -22.018 -9.748 -14.075 1.00 97.25 927 ARG A O 1
ATOM 7460 N N . TYR A 1 928 ? -21.435 -8.493 -12.310 1.00 98.44 928 TYR A N 1
ATOM 7461 C CA . TYR A 1 928 ? -20.099 -8.132 -12.775 1.00 98.44 928 TYR A CA 1
ATOM 7462 C C . TYR A 1 928 ? -19.097 -8.099 -11.617 1.00 98.44 928 TYR A C 1
ATOM 7464 O O . TYR A 1 928 ? -19.460 -7.850 -10.464 1.00 98.44 928 TYR A O 1
ATOM 7472 N N . TYR A 1 929 ? -17.820 -8.264 -11.951 1.00 98.12 929 TYR A N 1
ATOM 7473 C CA . TYR A 1 929 ? -16.694 -7.952 -11.076 1.00 98.12 929 TYR A CA 1
ATOM 7474 C C . TYR A 1 929 ? -15.970 -6.697 -11.550 1.00 98.12 929 TYR A C 1
ATOM 7476 O O . TYR A 1 929 ? -15.789 -6.522 -12.751 1.00 98.12 929 TYR A O 1
ATOM 7484 N N . GLN A 1 930 ? -15.511 -5.856 -10.624 1.00 96.62 930 GLN A N 1
ATOM 7485 C CA . GLN A 1 930 ? -14.546 -4.787 -10.895 1.00 96.62 930 GLN A CA 1
ATOM 7486 C C . GLN A 1 930 ? -13.230 -5.081 -10.172 1.00 96.62 930 GLN A C 1
ATOM 7488 O O . GLN A 1 930 ? -13.230 -5.340 -8.968 1.00 96.62 930 GLN A O 1
ATOM 7493 N N . ILE A 1 931 ? -12.113 -4.986 -10.891 1.00 95.69 931 ILE A N 1
ATOM 7494 C CA . ILE A 1 931 ? -10.752 -5.101 -10.361 1.00 95.69 931 ILE A CA 1
ATOM 7495 C C . ILE A 1 931 ? -9.955 -3.875 -10.815 1.00 95.69 931 ILE A C 1
ATOM 7497 O O . ILE A 1 931 ? -9.956 -3.527 -11.993 1.00 95.69 931 ILE A O 1
ATOM 7501 N N . GLY A 1 932 ? -9.263 -3.224 -9.882 1.00 92.12 932 GLY A N 1
ATOM 7502 C CA . GLY A 1 932 ? -8.554 -1.970 -10.145 1.00 92.12 932 GLY A CA 1
ATOM 7503 C C . GLY A 1 932 ? -9.461 -0.738 -10.266 1.00 92.12 932 GLY A C 1
ATOM 7504 O O . GLY A 1 932 ? -10.694 -0.808 -10.207 1.00 92.12 932 GLY A O 1
ATOM 7505 N N . ASN A 1 933 ? -8.811 0.418 -10.363 1.00 89.44 933 ASN A N 1
ATOM 7506 C CA . ASN A 1 933 ? -9.429 1.747 -10.380 1.00 89.44 933 ASN A CA 1
ATOM 7507 C C . ASN A 1 933 ? -8.661 2.752 -11.262 1.00 89.44 933 ASN A C 1
ATOM 7509 O O . ASN A 1 933 ? -8.758 3.967 -11.057 1.00 89.44 933 ASN A O 1
ATOM 7513 N N . GLY A 1 934 ? -7.873 2.241 -12.213 1.00 90.50 934 GLY A N 1
ATOM 7514 C CA . GLY A 1 934 ? -7.091 3.042 -13.149 1.00 90.50 934 GLY A CA 1
ATOM 7515 C C . GLY A 1 934 ? -7.920 3.761 -14.222 1.00 90.50 934 GLY A C 1
ATOM 7516 O O . GLY A 1 934 ? -9.078 3.406 -14.459 1.00 90.50 934 GLY A O 1
ATOM 7517 N N . PRO A 1 935 ? -7.334 4.765 -14.905 1.00 91.38 935 PRO A N 1
ATOM 7518 C CA . PRO A 1 935 ? -8.053 5.632 -15.840 1.00 91.38 935 PRO A CA 1
ATOM 7519 C C . PRO A 1 935 ? -8.452 4.932 -17.145 1.00 91.38 935 PRO A C 1
ATOM 7521 O O . PRO A 1 935 ? -9.395 5.365 -17.806 1.00 91.38 935 PRO A O 1
ATOM 7524 N N . ASN A 1 936 ? -7.762 3.860 -17.541 1.00 96.25 936 ASN A N 1
ATOM 7525 C CA . ASN A 1 936 ? -8.153 3.048 -18.692 1.00 96.25 936 ASN A CA 1
ATOM 7526 C C . ASN A 1 936 ? -9.199 2.013 -18.262 1.00 96.25 936 ASN A C 1
ATOM 7528 O O . ASN A 1 936 ? -9.120 1.483 -17.158 1.00 96.25 936 ASN A O 1
ATOM 7532 N N . VAL A 1 937 ? -10.161 1.693 -19.122 1.00 98.00 937 VAL A N 1
ATOM 7533 C CA . VAL A 1 937 ? -11.251 0.756 -18.819 1.00 98.00 937 VAL A CA 1
ATOM 7534 C C . VAL A 1 937 ? -11.172 -0.456 -19.733 1.00 98.00 937 VAL A C 1
ATOM 7536 O O . VAL A 1 937 ? -11.066 -0.315 -20.951 1.00 98.00 937 VAL A O 1
ATOM 7539 N N . ALA A 1 938 ? -11.260 -1.645 -19.145 1.00 98.50 938 ALA A N 1
ATOM 7540 C CA . ALA A 1 938 ? -11.258 -2.911 -19.857 1.00 98.50 938 ALA A CA 1
ATOM 7541 C C . ALA A 1 938 ? -12.511 -3.721 -19.520 1.00 98.50 938 ALA A C 1
ATOM 7543 O O . ALA A 1 938 ? -12.710 -4.085 -18.367 1.00 98.50 938 ALA A O 1
ATOM 7544 N N . PHE A 1 939 ? -13.337 -4.022 -20.519 1.00 98.81 939 PHE A N 1
ATOM 7545 C CA . PHE A 1 939 ? -14.493 -4.905 -20.379 1.00 98.81 939 PHE A CA 1
ATOM 7546 C C . PHE A 1 939 ? -14.150 -6.301 -20.903 1.00 98.81 939 PHE A C 1
ATOM 7548 O O . PHE A 1 939 ? -13.715 -6.436 -22.043 1.00 98.81 939 PHE A O 1
ATOM 7555 N N . MET A 1 940 ? -14.356 -7.326 -20.085 1.00 98.75 940 MET A N 1
ATOM 7556 C CA . MET A 1 940 ? -14.178 -8.735 -20.434 1.00 98.75 940 MET A CA 1
ATOM 7557 C C . MET A 1 940 ? -15.554 -9.396 -20.345 1.00 98.75 940 MET A C 1
ATOM 7559 O O . MET A 1 940 ? -16.093 -9.536 -19.248 1.00 98.75 940 MET A O 1
ATOM 7563 N N . VAL A 1 941 ? -16.153 -9.716 -21.490 1.00 98.75 941 VAL A N 1
ATOM 7564 C CA . VAL A 1 941 ? -17.525 -10.229 -21.601 1.00 98.75 941 VAL A CA 1
ATOM 7565 C C . VAL A 1 941 ? -17.487 -11.689 -22.036 1.00 98.75 941 VAL A C 1
ATOM 7567 O O . VAL A 1 941 ? -16.832 -12.024 -23.020 1.00 98.75 941 VAL A O 1
ATOM 7570 N N . PHE A 1 942 ? -18.188 -12.540 -21.297 1.00 98.62 942 PHE A N 1
ATOM 7571 C CA . PHE A 1 942 ? -18.221 -13.987 -21.479 1.00 98.62 942 PHE A CA 1
ATOM 7572 C C . PHE A 1 942 ? -19.667 -14.465 -21.623 1.00 98.62 942 PHE A C 1
ATOM 7574 O O . PHE A 1 942 ? -20.580 -13.793 -21.141 1.00 98.62 942 PHE A O 1
ATOM 7581 N N . GLU A 1 943 ? -19.852 -15.625 -22.263 1.00 96.06 943 GLU A N 1
ATOM 7582 C CA . GLU A 1 943 ? -21.144 -16.317 -22.370 1.00 96.06 943 GLU A CA 1
ATOM 7583 C C . GLU A 1 943 ? -22.245 -15.379 -22.901 1.00 96.06 943 GLU A C 1
ATOM 7585 O O . GLU A 1 943 ? -23.182 -14.991 -22.211 1.00 96.06 943 GLU A O 1
ATOM 7590 N N . ALA A 1 944 ? -22.108 -14.955 -24.160 1.00 96.00 944 ALA A N 1
ATOM 7591 C CA . ALA A 1 944 ? -23.232 -14.357 -24.883 1.00 96.00 944 ALA A CA 1
ATOM 7592 C C . ALA A 1 944 ? -24.207 -15.446 -25.373 1.00 96.00 944 ALA A C 1
ATOM 7594 O O . ALA A 1 944 ? -25.400 -15.184 -25.563 1.00 96.00 944 ALA A O 1
ATOM 7595 N N . HIS A 1 945 ? -23.709 -16.669 -25.567 1.00 97.19 945 HIS A N 1
ATOM 7596 C CA . HIS A 1 945 ? -24.480 -17.847 -25.933 1.00 97.19 945 HIS A CA 1
ATOM 7597 C C . HIS A 1 945 ? -24.281 -18.925 -24.867 1.00 97.19 945 HIS A C 1
ATOM 7599 O O . HIS A 1 945 ? -23.172 -19.403 -24.663 1.00 97.19 945 HIS A O 1
ATOM 7605 N N . GLY A 1 946 ? -25.364 -19.381 -24.238 1.00 93.38 946 GLY A N 1
ATOM 7606 C CA . GLY A 1 946 ? -25.278 -20.509 -23.306 1.00 93.38 946 GLY A CA 1
ATOM 7607 C C . GLY A 1 946 ? -24.964 -21.833 -24.005 1.00 93.38 946 GLY A C 1
ATOM 7608 O O . GLY A 1 946 ? -24.495 -22.777 -23.376 1.00 93.38 946 GLY A O 1
ATOM 7609 N N . PHE A 1 947 ? -25.234 -21.884 -25.311 1.00 95.88 947 PHE A N 1
ATOM 7610 C CA . PHE A 1 947 ? -24.892 -22.958 -26.234 1.00 95.88 947 PHE A CA 1
ATOM 7611 C C . PHE A 1 947 ? -24.074 -22.338 -27.380 1.00 95.88 947 PHE A C 1
ATOM 7613 O O . PHE A 1 947 ? -24.640 -21.715 -28.291 1.00 95.88 947 PHE A O 1
ATOM 7620 N N . GLU A 1 948 ? -22.757 -22.489 -27.300 1.00 92.44 948 GLU A N 1
ATOM 7621 C CA . GLU A 1 948 ? -21.752 -21.950 -28.214 1.00 92.44 948 GLU A CA 1
ATOM 7622 C C . GLU A 1 948 ? -21.758 -22.749 -29.529 1.00 92.44 948 GLU A C 1
ATOM 7624 O O . GLU A 1 948 ? -22.160 -22.169 -30.542 1.00 92.44 948 GLU A O 1
ATOM 7629 N N . ASP A 1 949 ? -21.447 -24.066 -29.518 1.00 91.00 949 ASP A N 1
ATOM 7630 C CA . ASP A 1 949 ? -21.948 -25.042 -30.526 1.00 91.00 949 ASP A CA 1
ATOM 7631 C C . ASP A 1 949 ? -21.486 -26.522 -30.384 1.00 91.00 949 ASP A C 1
ATOM 7633 O O . ASP A 1 949 ? -21.923 -27.355 -31.185 1.00 91.00 949 ASP A O 1
ATOM 7637 N N . LEU A 1 950 ? -20.611 -26.891 -29.436 1.00 92.75 950 LEU A N 1
ATOM 7638 C CA . LEU A 1 950 ? -20.016 -28.242 -29.372 1.00 92.75 950 LEU A CA 1
ATOM 7639 C C . LEU A 1 950 ? -20.840 -29.266 -28.574 1.00 92.75 950 LEU A C 1
ATOM 7641 O O . LEU A 1 950 ? -20.900 -30.431 -28.974 1.00 92.75 950 LEU A O 1
ATOM 7645 N N . TRP A 1 951 ? -21.462 -28.867 -27.463 1.00 94.19 951 TRP A N 1
ATOM 7646 C CA . TRP A 1 951 ? -22.414 -29.695 -26.706 1.00 94.19 951 TRP A CA 1
ATOM 7647 C C . TRP A 1 951 ? -23.436 -28.829 -25.961 1.00 94.19 951 TRP A C 1
ATOM 7649 O O . TRP A 1 951 ? -23.348 -27.604 -25.954 1.00 94.19 951 TRP A O 1
ATOM 7659 N N . ASP A 1 952 ? -24.438 -29.466 -25.355 1.00 94.19 952 ASP A N 1
ATOM 7660 C CA . ASP A 1 952 ? -25.492 -28.753 -24.636 1.00 94.19 952 ASP A CA 1
ATOM 7661 C C . ASP A 1 952 ? -24.923 -28.006 -23.415 1.00 94.19 952 ASP A C 1
ATOM 7663 O O . ASP A 1 952 ? -24.269 -28.613 -22.567 1.00 94.19 952 ASP A O 1
ATOM 7667 N N . HIS A 1 953 ? -25.226 -26.709 -23.298 1.00 94.94 953 HIS A N 1
ATOM 7668 C CA . HIS A 1 953 ? -24.764 -25.826 -22.215 1.00 94.94 953 HIS A CA 1
ATOM 7669 C C . HIS A 1 953 ? -23.233 -25.583 -22.158 1.00 94.94 953 HIS A C 1
ATOM 7671 O O . HIS A 1 953 ? -22.698 -25.228 -21.105 1.00 94.94 953 HIS A O 1
ATOM 7677 N N . ASP A 1 954 ? -22.509 -25.749 -23.272 1.00 96.12 954 ASP A N 1
ATOM 7678 C CA . ASP A 1 954 ? -21.048 -25.561 -23.360 1.00 96.12 954 ASP A CA 1
ATOM 7679 C C . ASP A 1 954 ? -20.553 -24.121 -23.095 1.00 96.12 954 ASP A C 1
ATOM 7681 O O . ASP A 1 954 ? -19.373 -23.931 -22.793 1.00 96.12 954 ASP A O 1
ATOM 7685 N N . GLY A 1 955 ? -21.442 -23.118 -23.081 1.00 96.44 955 GLY A N 1
ATOM 7686 C CA . GLY A 1 955 ? -21.133 -21.759 -22.611 1.00 96.44 955 GLY A CA 1
ATOM 7687 C C . GLY A 1 955 ? -20.659 -21.700 -21.147 1.00 96.44 955 GLY A C 1
ATOM 7688 O O . GLY A 1 955 ? -19.945 -20.771 -20.767 1.00 96.44 955 GLY A O 1
ATOM 7689 N N . GLN A 1 956 ? -20.965 -22.725 -20.338 1.00 97.62 956 GLN A N 1
ATOM 7690 C CA . GLN A 1 956 ? -20.475 -22.882 -18.960 1.00 97.62 956 GLN A CA 1
ATOM 7691 C C . GLN A 1 956 ? -18.937 -22.836 -18.864 1.00 97.62 956 GLN A C 1
ATOM 7693 O O . GLN A 1 956 ? -18.401 -22.266 -17.913 1.00 97.62 956 GLN A O 1
ATOM 7698 N N . GLU A 1 957 ? -18.215 -23.351 -19.866 1.00 98.06 957 GLU A N 1
ATOM 7699 C CA . GLU A 1 957 ? -16.745 -23.314 -19.896 1.00 98.06 957 GLU A CA 1
ATOM 7700 C C . GLU A 1 957 ? -16.212 -21.869 -19.921 1.00 98.06 957 GLU A C 1
ATOM 7702 O O . GLU A 1 957 ? -15.169 -21.566 -19.341 1.00 98.06 957 GLU A O 1
ATOM 7707 N N . LEU A 1 958 ? -16.942 -20.941 -20.555 1.00 98.19 958 LEU A N 1
ATOM 7708 C CA . LEU A 1 958 ? -16.547 -19.533 -20.640 1.00 98.19 958 LEU A CA 1
ATOM 7709 C C . LEU A 1 958 ? -16.737 -18.815 -19.296 1.00 98.19 958 LEU A C 1
ATOM 7711 O O . LEU A 1 958 ? -15.900 -17.993 -18.916 1.00 98.19 958 LEU A O 1
ATOM 7715 N N . ILE A 1 959 ? -17.784 -19.178 -18.547 1.00 98.38 959 ILE A N 1
ATOM 7716 C CA . ILE A 1 959 ? -18.032 -18.693 -17.180 1.00 98.38 959 ILE A CA 1
ATOM 7717 C C . ILE A 1 959 ? -16.890 -19.131 -16.252 1.00 98.38 959 ILE A C 1
ATOM 7719 O O . ILE A 1 959 ? -16.384 -18.337 -15.454 1.00 98.38 959 ILE A O 1
ATOM 7723 N N . GLU A 1 960 ? -16.421 -20.374 -16.381 1.00 98.19 960 GLU A N 1
ATOM 7724 C CA . GLU A 1 960 ? -15.302 -20.888 -15.584 1.00 98.19 960 GLU A CA 1
ATOM 7725 C C . GLU A 1 960 ? -13.976 -20.190 -15.904 1.00 98.19 960 GLU A C 1
ATOM 7727 O O . GLU A 1 960 ? -13.212 -19.877 -14.987 1.00 98.19 960 GLU A O 1
ATOM 7732 N N . ILE A 1 961 ? -13.718 -19.868 -17.177 1.00 98.56 961 ILE A N 1
ATOM 7733 C CA . ILE A 1 961 ? -12.567 -19.041 -17.575 1.00 98.56 961 ILE A CA 1
ATOM 7734 C C . ILE A 1 961 ? -12.676 -17.632 -16.962 1.00 98.56 961 ILE A C 1
ATOM 7736 O O . ILE A 1 961 ? -11.673 -17.097 -16.482 1.00 98.56 961 ILE A O 1
ATOM 7740 N N . ALA A 1 962 ? -13.874 -17.039 -16.911 1.00 98.62 962 ALA A N 1
ATOM 7741 C CA . ALA A 1 962 ? -14.097 -15.721 -16.314 1.00 98.62 962 ALA A CA 1
ATOM 7742 C C . ALA A 1 962 ? -13.828 -15.695 -14.796 1.00 98.62 962 ALA A C 1
ATOM 7744 O O . ALA A 1 962 ? -13.160 -14.784 -14.294 1.00 98.62 962 ALA A O 1
ATOM 7745 N N . GLU A 1 963 ? -14.297 -16.706 -14.058 1.00 98.56 963 GLU A N 1
ATOM 7746 C CA . GLU A 1 963 ? -14.042 -16.843 -12.616 1.00 98.56 963 GLU A CA 1
ATOM 7747 C C . GLU A 1 963 ? -12.560 -17.127 -12.319 1.00 98.56 963 GLU A C 1
ATOM 7749 O O . GLU A 1 963 ? -11.997 -16.577 -11.365 1.00 98.56 963 GLU A O 1
ATOM 7754 N N . GLN A 1 964 ? -11.881 -17.912 -13.162 1.00 98.56 964 GLN A N 1
ATOM 7755 C CA . GLN A 1 964 ? -10.432 -18.113 -13.066 1.00 98.56 964 GLN A CA 1
ATOM 7756 C C . GLN A 1 964 ? -9.648 -16.827 -13.376 1.00 98.56 964 GLN A C 1
ATOM 7758 O O . GLN A 1 964 ? -8.710 -16.506 -12.644 1.00 98.56 964 GLN A O 1
ATOM 7763 N N . LEU A 1 965 ? -10.059 -16.027 -14.370 1.00 98.56 965 LEU A N 1
ATOM 7764 C CA . LEU A 1 965 ? -9.454 -14.721 -14.670 1.00 98.56 965 LEU A CA 1
ATOM 7765 C C . LEU A 1 965 ? -9.591 -13.751 -13.490 1.00 98.56 965 LEU A C 1
ATOM 7767 O O . LEU A 1 965 ? -8.600 -13.150 -13.068 1.00 98.56 965 LEU A O 1
ATOM 7771 N N . LYS A 1 966 ? -10.797 -13.626 -12.925 1.00 98.12 966 LYS A N 1
ATOM 7772 C CA . LYS A 1 966 ? -11.057 -12.838 -11.711 1.00 98.12 966 LYS A CA 1
ATOM 7773 C C . LYS A 1 966 ? -10.164 -13.304 -10.559 1.00 98.12 966 LYS A C 1
ATOM 7775 O O . LYS A 1 966 ? -9.485 -12.486 -9.939 1.00 98.12 966 LYS A O 1
ATOM 7780 N N . THR A 1 967 ? -10.120 -14.611 -10.307 1.00 98.12 967 THR A N 1
ATOM 7781 C CA . THR A 1 967 ? -9.302 -15.214 -9.243 1.00 98.12 967 THR A CA 1
ATOM 7782 C C . THR A 1 967 ? -7.815 -14.925 -9.452 1.00 98.12 967 THR A C 1
ATOM 7784 O O . THR A 1 967 ? -7.132 -14.508 -8.514 1.00 98.12 967 THR A O 1
ATOM 7787 N N . LYS A 1 968 ? -7.311 -15.045 -10.687 1.00 97.88 968 LYS A N 1
ATOM 7788 C CA . LYS A 1 968 ? -5.923 -14.729 -11.031 1.00 97.88 968 LYS A CA 1
ATOM 7789 C C . LYS A 1 968 ? -5.599 -13.257 -10.786 1.00 97.88 968 LYS A C 1
ATOM 7791 O O . LYS A 1 968 ? -4.648 -12.976 -10.061 1.00 97.88 968 LYS A O 1
ATOM 7796 N N . LEU A 1 969 ? -6.391 -12.333 -11.330 1.00 96.56 969 LEU A N 1
ATOM 7797 C CA . LEU A 1 969 ? -6.176 -10.889 -11.179 1.00 96.56 969 LEU A CA 1
ATOM 7798 C C . LEU A 1 969 ? -6.232 -10.430 -9.710 1.00 96.56 969 LEU A C 1
ATOM 7800 O O . LEU A 1 969 ? -5.425 -9.594 -9.302 1.00 96.56 969 LEU A O 1
ATOM 7804 N N . VAL A 1 970 ? -7.125 -11.016 -8.903 1.00 95.38 970 VAL A N 1
ATOM 7805 C CA . VAL A 1 970 ? -7.182 -10.808 -7.445 1.00 95.38 970 VAL A CA 1
ATOM 7806 C C . VAL A 1 970 ? -5.927 -11.356 -6.756 1.00 95.38 970 VAL A C 1
ATOM 7808 O O . VAL A 1 970 ? -5.290 -10.634 -5.992 1.00 95.38 970 VAL A O 1
ATOM 7811 N N . SER A 1 971 ? -5.544 -12.605 -7.049 1.00 95.44 971 SER A N 1
ATOM 7812 C CA . SER A 1 971 ? -4.400 -13.292 -6.420 1.00 95.44 971 SER A CA 1
ATOM 7813 C C . SER A 1 971 ? -3.046 -12.640 -6.718 1.00 95.44 971 SER A C 1
ATOM 7815 O O . SER A 1 971 ? -2.176 -12.618 -5.853 1.00 95.44 971 SER A O 1
ATOM 7817 N N . MET A 1 972 ? -2.876 -12.070 -7.915 1.00 94.00 972 MET A N 1
ATOM 7818 C CA . MET A 1 972 ? -1.659 -11.355 -8.306 1.00 94.00 972 MET A CA 1
ATOM 7819 C C . MET A 1 972 ? -1.450 -10.056 -7.526 1.00 94.00 972 MET A C 1
ATOM 7821 O O . MET A 1 972 ? -0.307 -9.644 -7.359 1.00 94.00 972 MET A O 1
ATOM 7825 N N . ASN A 1 973 ? -2.537 -9.399 -7.097 1.00 86.56 973 ASN A N 1
ATOM 7826 C CA . ASN A 1 973 ? -2.523 -8.102 -6.411 1.00 86.56 973 ASN A CA 1
ATOM 7827 C C . ASN A 1 973 ? -1.610 -7.040 -7.076 1.00 86.56 973 ASN A C 1
ATOM 7829 O O . ASN A 1 973 ? -0.982 -6.219 -6.406 1.00 86.56 973 ASN A O 1
ATOM 7833 N N . ASP A 1 974 ? -1.526 -7.079 -8.408 1.00 90.88 974 ASP A N 1
ATOM 7834 C CA . ASP A 1 974 ? -0.629 -6.256 -9.220 1.00 90.88 974 ASP A CA 1
ATOM 7835 C C . ASP A 1 974 ? -1.093 -4.789 -9.189 1.00 90.88 974 ASP A C 1
ATOM 7837 O O . ASP A 1 974 ? -2.032 -4.395 -9.886 1.00 90.88 974 ASP A O 1
ATOM 7841 N N . GLN A 1 975 ? -0.467 -3.984 -8.324 1.00 86.69 975 GLN A N 1
ATOM 7842 C CA . GLN A 1 975 ? -0.848 -2.585 -8.123 1.00 86.69 975 GLN A CA 1
ATOM 7843 C C . GLN A 1 975 ? -0.560 -1.712 -9.348 1.00 86.69 975 GLN A C 1
ATOM 7845 O O . GLN A 1 975 ? -1.308 -0.767 -9.582 1.00 86.69 975 GLN A O 1
ATOM 7850 N N . GLU A 1 976 ? 0.455 -2.023 -10.159 1.00 90.00 976 GLU A N 1
ATOM 7851 C CA . GLU A 1 976 ? 0.702 -1.295 -11.409 1.00 90.00 976 GLU A CA 1
ATOM 7852 C C . GLU A 1 976 ? -0.449 -1.530 -12.390 1.00 90.00 976 GLU A C 1
ATOM 7854 O O . GLU A 1 976 ? -1.027 -0.579 -12.919 1.00 90.00 976 GLU A O 1
ATOM 7859 N N . LEU A 1 977 ? -0.864 -2.789 -12.556 1.00 92.62 977 LEU A N 1
ATOM 7860 C CA . LEU A 1 977 ? -1.996 -3.160 -13.401 1.00 92.62 977 LEU A CA 1
ATOM 7861 C C . LEU A 1 977 ? -3.316 -2.547 -12.901 1.00 92.62 977 LEU A C 1
ATOM 7863 O O . LEU A 1 977 ? -4.075 -2.002 -13.702 1.00 92.62 977 LEU A O 1
ATOM 7867 N N . GLN A 1 978 ? -3.570 -2.589 -11.588 1.00 90.88 978 GLN A N 1
ATOM 7868 C CA . GLN A 1 978 ? -4.778 -2.037 -10.955 1.00 90.88 978 GLN A CA 1
ATOM 7869 C C . GLN A 1 978 ? -4.828 -0.498 -10.954 1.00 90.88 978 GLN A C 1
ATOM 7871 O O . GLN A 1 978 ? -5.919 0.073 -10.977 1.00 90.88 978 GLN A O 1
ATOM 7876 N N . ASN A 1 979 ? -3.675 0.179 -10.939 1.00 88.44 979 ASN A N 1
ATOM 7877 C CA . ASN A 1 979 ? -3.576 1.633 -11.109 1.00 88.44 979 ASN A CA 1
ATOM 7878 C C . ASN A 1 979 ? -3.661 2.045 -12.589 1.00 88.44 979 ASN A C 1
ATOM 7880 O O . ASN A 1 979 ? -4.083 3.159 -12.894 1.00 88.44 979 ASN A O 1
ATOM 7884 N N . LYS A 1 980 ? -3.279 1.160 -13.520 1.00 93.38 980 LYS A N 1
ATOM 7885 C CA . LYS A 1 980 ? -3.364 1.387 -14.970 1.00 93.38 980 LYS A CA 1
ATOM 7886 C C . LYS A 1 980 ? -4.779 1.167 -15.514 1.00 93.38 980 LYS A C 1
ATOM 7888 O O . LYS A 1 980 ? -5.208 1.927 -16.387 1.00 93.38 980 LYS A O 1
ATOM 7893 N N . TRP A 1 981 ? -5.503 0.170 -14.999 1.00 95.81 981 TRP A N 1
ATOM 7894 C CA . TRP A 1 981 ? -6.816 -0.251 -15.496 1.00 95.81 981 TRP A CA 1
ATOM 7895 C C . TRP A 1 981 ? -7.895 -0.332 -14.412 1.00 95.81 981 TRP A C 1
ATOM 7897 O O . TRP A 1 981 ? -7.656 -0.778 -13.293 1.00 95.81 981 TRP A O 1
ATOM 7907 N N . THR A 1 982 ? -9.118 0.013 -14.800 1.00 96.00 982 THR A N 1
ATOM 7908 C CA . THR A 1 982 ? -10.355 -0.490 -14.205 1.00 96.00 982 THR A CA 1
ATOM 7909 C C . THR A 1 982 ? -10.858 -1.634 -15.087 1.00 96.00 982 THR A C 1
ATOM 7911 O O . THR A 1 982 ? -11.239 -1.419 -16.239 1.00 96.00 982 THR A O 1
ATOM 7914 N N . ILE A 1 983 ? -10.808 -2.861 -14.577 1.00 98.31 983 ILE A N 1
ATOM 7915 C CA . ILE A 1 983 ? -11.153 -4.086 -15.305 1.00 98.31 983 ILE A CA 1
ATOM 7916 C C . ILE A 1 983 ? -12.529 -4.556 -14.837 1.00 98.31 983 ILE A C 1
ATOM 7918 O O . ILE A 1 983 ? -12.699 -4.904 -13.670 1.00 98.31 983 ILE A O 1
ATOM 7922 N N . TYR A 1 984 ? -13.490 -4.597 -15.751 1.00 98.69 984 TYR A N 1
ATOM 7923 C CA . TYR A 1 984 ? -14.819 -5.152 -15.542 1.00 98.69 984 TYR A CA 1
ATOM 7924 C C . TYR A 1 984 ? -14.915 -6.539 -16.178 1.00 98.69 984 TYR A C 1
ATOM 7926 O O . TYR A 1 984 ? -14.685 -6.683 -17.377 1.00 98.69 984 TYR A O 1
ATOM 7934 N N . ILE A 1 985 ? -15.278 -7.549 -15.390 1.00 98.81 985 ILE A N 1
ATOM 7935 C CA . ILE A 1 985 ? -15.527 -8.918 -15.858 1.00 98.81 985 ILE A CA 1
ATOM 7936 C C . ILE A 1 985 ? -17.026 -9.182 -15.753 1.00 98.81 985 ILE A C 1
ATOM 7938 O O . ILE A 1 985 ? -17.597 -9.066 -14.670 1.00 98.81 985 ILE A O 1
ATOM 7942 N N . ILE A 1 986 ? -17.651 -9.527 -16.874 1.00 98.75 986 ILE A N 1
ATOM 7943 C CA . ILE A 1 986 ? -19.049 -9.936 -16.985 1.00 98.75 986 ILE A CA 1
ATOM 7944 C C . ILE A 1 986 ? -18.998 -11.449 -17.256 1.00 98.75 986 ILE A C 1
ATOM 7946 O O . ILE A 1 986 ? -18.802 -11.829 -18.410 1.00 98.75 986 ILE A O 1
ATOM 7950 N N . PRO A 1 987 ? -19.076 -12.307 -16.218 1.00 98.19 987 PRO A N 1
ATOM 7951 C CA . PRO A 1 987 ? -18.830 -13.743 -16.365 1.00 98.19 987 PRO A CA 1
ATOM 7952 C C . PRO A 1 987 ? -19.942 -14.478 -17.119 1.00 98.19 987 PRO A C 1
ATOM 7954 O O . PRO A 1 987 ? -19.683 -15.533 -17.679 1.00 98.19 987 PRO A O 1
ATOM 7957 N N . GLU A 1 988 ? -21.156 -13.927 -17.127 1.00 95.75 988 GLU A N 1
ATOM 7958 C CA . GLU A 1 988 ? -22.341 -14.490 -17.775 1.00 95.75 988 GLU A CA 1
ATOM 7959 C C . GLU A 1 988 ? -23.194 -13.348 -18.350 1.00 95.75 988 GLU A C 1
ATOM 7961 O O . GLU A 1 988 ? -23.652 -12.462 -17.614 1.00 95.75 988 GLU A O 1
ATOM 7966 N N . ALA A 1 989 ? -23.357 -13.314 -19.675 1.00 97.69 989 ALA A N 1
ATOM 7967 C CA . ALA A 1 989 ? -24.170 -12.317 -20.371 1.00 97.69 989 ALA A CA 1
ATOM 7968 C C . ALA A 1 989 ? -25.527 -12.883 -20.828 1.00 97.69 989 ALA A C 1
ATOM 7970 O O . ALA A 1 989 ? -26.436 -12.095 -21.093 1.00 97.69 989 ALA A O 1
ATOM 7971 N N . ASN A 1 990 ? -25.701 -14.208 -20.861 1.00 97.50 990 ASN A N 1
ATOM 7972 C CA . ASN A 1 990 ? -26.963 -14.897 -21.130 1.00 97.50 990 ASN A CA 1
ATOM 7973 C C . ASN A 1 990 ? -27.223 -16.037 -20.108 1.00 97.50 990 ASN A C 1
ATOM 7975 O O . ASN A 1 990 ? -27.501 -17.181 -20.480 1.00 97.50 990 ASN A O 1
ATOM 7979 N N . PRO A 1 991 ? -27.240 -15.731 -18.793 1.00 97.19 991 PRO A N 1
ATOM 7980 C CA . PRO A 1 991 ? -27.372 -16.735 -17.733 1.00 97.19 991 PRO A CA 1
ATOM 7981 C C . PRO A 1 991 ? -28.616 -17.631 -17.839 1.00 97.19 991 PRO A C 1
ATOM 7983 O O . PRO A 1 991 ? -28.604 -18.780 -17.393 1.00 97.19 991 PRO A O 1
ATOM 7986 N N . ASP A 1 992 ? -29.699 -17.123 -18.426 1.00 97.62 992 ASP A N 1
ATOM 7987 C CA . ASP A 1 992 ? -30.909 -17.903 -18.686 1.00 97.62 992 ASP A CA 1
ATOM 7988 C C . ASP A 1 992 ? -30.666 -18.961 -19.780 1.00 97.62 992 ASP A C 1
ATOM 7990 O O . ASP A 1 992 ? -31.124 -20.099 -19.656 1.00 97.62 992 ASP A O 1
ATOM 7994 N N . GLY A 1 993 ? -29.912 -18.613 -20.829 1.00 96.06 993 GLY A N 1
ATOM 7995 C CA . GLY A 1 993 ? -29.523 -19.510 -21.915 1.00 96.06 993 GLY A CA 1
ATOM 7996 C C . GLY A 1 993 ? -28.684 -20.687 -21.422 1.00 96.06 993 GLY A C 1
ATOM 7997 O O . GLY A 1 993 ? -29.044 -21.837 -21.686 1.00 96.06 993 GLY A O 1
ATOM 7998 N N . VAL A 1 994 ? -27.623 -20.431 -20.647 1.00 96.25 994 VAL A N 1
ATOM 7999 C CA . VAL A 1 994 ? -26.751 -21.502 -20.128 1.00 96.25 994 VAL A CA 1
ATOM 8000 C C . VAL A 1 994 ? -27.437 -22.362 -19.062 1.00 96.25 994 VAL A C 1
ATOM 8002 O O . VAL A 1 994 ? -27.210 -23.565 -19.021 1.00 96.25 994 VAL A O 1
ATOM 8005 N N . ARG A 1 995 ? -28.323 -21.811 -18.219 1.00 97.00 995 ARG A N 1
ATOM 8006 C CA . ARG A 1 995 ? -28.983 -22.590 -17.147 1.00 97.00 995 ARG A CA 1
ATOM 8007 C C . ARG A 1 995 ? -30.217 -23.357 -17.604 1.00 97.00 995 ARG A C 1
ATOM 8009 O O . ARG A 1 995 ? -30.533 -24.409 -17.044 1.00 97.00 995 ARG A O 1
ATOM 8016 N N . HIS A 1 996 ? -30.968 -22.799 -18.550 1.00 97.19 996 HIS A N 1
ATOM 8017 C CA . HIS A 1 996 ? -32.343 -23.222 -18.834 1.00 97.19 996 HIS A CA 1
ATOM 8018 C C . HIS A 1 996 ? -32.672 -23.314 -20.330 1.00 97.19 996 HIS A C 1
ATOM 8020 O O . HIS A 1 996 ? -33.818 -23.609 -20.677 1.00 97.19 996 HIS A O 1
ATOM 8026 N N . GLY A 1 997 ? -31.694 -23.079 -21.209 1.00 95.75 997 GLY A N 1
ATOM 8027 C CA . GLY A 1 997 ? -31.796 -23.368 -22.635 1.00 95.75 997 GLY A CA 1
ATOM 8028 C C . GLY A 1 997 ? -31.997 -24.845 -22.944 1.00 95.75 997 GLY A C 1
ATOM 8029 O O . GLY A 1 997 ? -31.777 -25.718 -22.110 1.00 95.75 997 GLY A O 1
ATOM 8030 N N . TRP A 1 998 ? -32.439 -25.117 -24.168 1.00 95.88 998 TRP A N 1
ATOM 8031 C CA . TRP A 1 998 ? -32.705 -26.475 -24.650 1.00 95.88 998 TRP A CA 1
ATOM 8032 C C . TRP A 1 998 ? -32.307 -26.686 -26.117 1.00 95.88 998 TRP A C 1
ATOM 8034 O O . TRP A 1 998 ? -32.626 -27.724 -26.698 1.00 95.88 998 TRP A O 1
ATOM 8044 N N . THR A 1 999 ? -31.665 -25.701 -26.759 1.00 94.56 999 THR A N 1
ATOM 8045 C CA . THR A 1 999 ? -31.147 -25.840 -28.125 1.00 94.56 999 THR A CA 1
ATOM 8046 C C . THR A 1 999 ? -30.105 -24.773 -28.497 1.00 94.56 999 THR A C 1
ATOM 8048 O O . THR A 1 999 ? -30.285 -23.576 -28.268 1.00 94.56 999 THR A O 1
ATOM 8051 N N . ASN A 1 1000 ? -29.054 -25.194 -29.209 1.00 93.25 1000 ASN A N 1
ATOM 8052 C CA . ASN A 1 1000 ? -28.093 -24.307 -29.880 1.00 93.25 1000 ASN A CA 1
ATOM 8053 C C . ASN A 1 1000 ? -28.662 -23.597 -31.133 1.00 93.25 1000 ASN A C 1
ATOM 8055 O O . ASN A 1 1000 ? -28.023 -22.714 -31.712 1.00 93.25 1000 ASN A O 1
ATOM 8059 N N . ASN A 1 1001 ? -29.865 -23.969 -31.581 1.00 95.12 1001 ASN A N 1
ATOM 8060 C CA . ASN A 1 1001 ? -30.544 -23.399 -32.748 1.00 95.12 1001 ASN A CA 1
ATOM 8061 C C . ASN A 1 1001 ? -31.715 -22.467 -32.379 1.00 95.12 1001 ASN A C 1
ATOM 8063 O O . ASN A 1 1001 ? -32.547 -22.137 -33.226 1.00 95.12 1001 ASN A O 1
ATOM 8067 N N . GLY A 1 1002 ? -31.772 -22.027 -31.123 1.00 93.56 1002 GLY A N 1
ATOM 8068 C CA . GLY A 1 1002 ? -32.863 -21.231 -30.570 1.00 93.56 1002 GLY A CA 1
ATOM 8069 C C . GLY A 1 1002 ? -32.616 -20.923 -29.087 1.00 93.56 1002 GLY A C 1
ATOM 8070 O O . GLY A 1 1002 ? -31.480 -20.591 -28.746 1.00 93.56 1002 GLY A O 1
ATOM 8071 N N . PRO A 1 1003 ? -33.633 -21.035 -28.211 1.00 93.69 1003 PRO A N 1
ATOM 8072 C CA . PRO A 1 1003 ? -33.509 -20.771 -26.773 1.00 93.69 1003 PRO A CA 1
ATOM 8073 C C . PRO A 1 1003 ? -32.419 -21.626 -26.098 1.00 93.69 1003 PRO A C 1
ATOM 8075 O O . PRO A 1 1003 ? -32.526 -22.853 -26.021 1.00 93.69 1003 PRO A O 1
ATOM 8078 N N . GLY A 1 1004 ? -31.358 -20.966 -25.627 1.00 93.88 1004 GLY A N 1
ATOM 8079 C CA . GLY A 1 1004 ? -30.096 -21.579 -25.199 1.00 93.88 1004 GLY A CA 1
ATOM 8080 C C . GLY A 1 1004 ? -28.904 -20.868 -25.830 1.00 93.88 1004 GLY A C 1
ATOM 8081 O O . GLY A 1 1004 ? -28.119 -20.237 -25.128 1.00 93.88 1004 GLY A O 1
ATOM 8082 N N . ARG A 1 1005 ? -28.831 -20.859 -27.166 1.00 96.00 1005 ARG A N 1
ATOM 8083 C CA . ARG A 1 1005 ? -27.993 -19.881 -27.883 1.00 96.00 1005 ARG A CA 1
ATOM 8084 C C . ARG A 1 1005 ? -28.575 -18.477 -27.737 1.00 96.00 1005 ARG A C 1
ATOM 8086 O O . ARG A 1 1005 ? -27.883 -17.529 -27.390 1.00 96.00 1005 ARG A O 1
ATOM 8093 N N . GLN A 1 1006 ? -29.862 -18.356 -28.030 1.00 97.56 1006 GLN A N 1
ATOM 8094 C CA . GLN A 1 1006 ? -30.647 -17.148 -27.813 1.00 97.56 1006 GLN A CA 1
ATOM 8095 C C . GLN A 1 1006 ? -30.977 -17.012 -26.325 1.00 97.56 1006 GLN A C 1
ATOM 8097 O O . GLN A 1 1006 ? -31.031 -18.017 -25.608 1.00 97.56 1006 GLN A O 1
ATOM 8102 N N . THR A 1 1007 ? -31.260 -15.790 -25.872 1.00 97.81 1007 THR A N 1
ATOM 8103 C CA . THR A 1 1007 ? -31.906 -15.571 -24.569 1.00 97.81 1007 THR A CA 1
ATOM 8104 C C . THR A 1 1007 ? -33.245 -16.308 -24.507 1.00 97.81 1007 THR A C 1
ATOM 8106 O O . THR A 1 1007 ? -33.808 -16.685 -25.536 1.00 97.81 1007 THR A O 1
ATOM 8109 N N . LEU A 1 1008 ? -33.784 -16.539 -23.309 1.00 97.25 1008 LEU A N 1
ATOM 8110 C CA . LEU A 1 1008 ? -35.057 -17.259 -23.170 1.00 97.25 1008 LEU A CA 1
ATOM 8111 C C . LEU A 1 1008 ? -36.297 -16.368 -23.291 1.00 97.25 1008 LEU A C 1
ATOM 8113 O O . LEU A 1 1008 ? -37.386 -16.888 -23.532 1.00 97.25 1008 LEU A O 1
ATOM 8117 N N . TYR A 1 1009 ? -36.142 -15.050 -23.142 1.00 97.38 1009 TYR A N 1
ATOM 8118 C CA . TYR A 1 1009 ? -37.252 -14.100 -23.148 1.00 97.38 1009 TYR A CA 1
ATOM 8119 C C . TYR A 1 1009 ? -36.817 -12.750 -23.739 1.00 97.38 1009 TYR A C 1
ATOM 8121 O O . TYR A 1 1009 ? -35.920 -12.083 -23.222 1.00 97.38 1009 TYR A O 1
ATOM 8129 N N . GLY A 1 1010 ? -37.441 -12.354 -24.847 1.00 96.31 1010 GLY A N 1
ATOM 8130 C CA . GLY A 1 1010 ? -37.177 -11.096 -25.547 1.00 96.31 1010 GLY A CA 1
ATOM 8131 C C . GLY A 1 1010 ? -37.941 -9.902 -24.967 1.00 96.31 1010 GLY A C 1
ATOM 8132 O O . GLY A 1 1010 ? -38.984 -10.043 -24.334 1.00 96.31 1010 GLY A O 1
ATOM 8133 N N . ALA A 1 1011 ? -37.458 -8.690 -25.230 1.00 95.19 1011 ALA A N 1
ATOM 8134 C CA . ALA A 1 1011 ? -38.082 -7.438 -24.795 1.00 95.19 1011 ALA A CA 1
ATOM 8135 C C . ALA A 1 1011 ? -39.183 -6.914 -25.738 1.00 95.19 1011 ALA A C 1
ATOM 8137 O O . ALA A 1 1011 ? -39.723 -5.832 -25.500 1.00 95.19 1011 ALA A O 1
ATOM 8138 N N . LEU A 1 1012 ? -39.502 -7.652 -26.806 1.00 93.69 1012 LEU A N 1
ATOM 8139 C CA . LEU A 1 1012 ? -40.524 -7.304 -27.789 1.00 93.69 1012 LEU A CA 1
ATOM 8140 C C . LEU A 1 1012 ? -41.818 -8.088 -27.538 1.00 93.69 1012 LEU A C 1
ATOM 8142 O O . LEU A 1 1012 ? -41.869 -9.302 -27.681 1.00 93.69 1012 LEU A O 1
ATOM 8146 N N . GLU A 1 1013 ? -42.899 -7.386 -27.207 1.00 91.06 1013 GLU A N 1
ATOM 8147 C CA . GLU A 1 1013 ? -44.221 -8.007 -27.031 1.00 91.06 1013 GLU A CA 1
ATOM 8148 C C . GLU A 1 1013 ? -44.795 -8.502 -28.374 1.00 91.06 1013 GLU A C 1
ATOM 8150 O O . GLU A 1 1013 ? -45.440 -9.547 -28.454 1.00 91.06 1013 GLU A O 1
ATOM 8155 N N . ASN A 1 1014 ? -44.510 -7.785 -29.466 1.00 89.69 1014 ASN A N 1
ATOM 8156 C CA . ASN A 1 1014 ? -45.064 -8.041 -30.798 1.00 89.69 1014 ASN A CA 1
ATOM 8157 C C . ASN A 1 1014 ? -44.504 -9.288 -31.507 1.00 89.69 1014 ASN A C 1
ATOM 8159 O O . ASN A 1 1014 ? -45.069 -9.685 -32.526 1.00 89.69 1014 ASN A O 1
ATOM 8163 N N . ASP A 1 1015 ? -43.428 -9.896 -30.999 1.00 90.69 1015 ASP A N 1
ATOM 8164 C CA . ASP A 1 1015 ? -42.939 -11.208 -31.450 1.00 90.69 1015 ASP A CA 1
ATOM 8165 C C . ASP A 1 1015 ? -43.241 -12.350 -30.460 1.00 90.69 1015 ASP A C 1
ATOM 8167 O O . ASP A 1 1015 ? -42.840 -13.492 -30.691 1.00 90.69 1015 ASP A O 1
ATOM 8171 N N . GLY A 1 1016 ? -44.001 -12.056 -29.396 1.00 92.81 1016 GLY A N 1
ATOM 8172 C CA . GLY A 1 1016 ? -44.324 -13.003 -28.333 1.00 92.81 1016 GLY A CA 1
ATOM 8173 C C . GLY A 1 1016 ? -43.194 -13.197 -27.321 1.00 92.81 1016 GLY A C 1
ATOM 8174 O O . GLY A 1 1016 ? -43.089 -14.285 -26.758 1.00 92.81 1016 GLY A O 1
ATOM 8175 N N . HIS A 1 1017 ? -42.356 -12.175 -27.100 1.00 95.56 1017 HIS A N 1
ATOM 8176 C CA . HIS A 1 1017 ? -41.169 -12.228 -26.241 1.00 95.56 1017 HIS A CA 1
ATOM 8177 C C . HIS A 1 1017 ? -40.170 -13.307 -26.672 1.00 95.56 1017 HIS A C 1
ATOM 8179 O O . HIS A 1 1017 ? -39.573 -14.008 -25.851 1.00 95.56 1017 HIS A O 1
ATOM 8185 N N . LYS A 1 1018 ? -39.975 -13.448 -27.983 1.00 95.31 1018 LYS A N 1
ATOM 8186 C CA . LYS A 1 1018 ? -39.102 -14.469 -28.552 1.00 95.31 1018 LYS A CA 1
ATOM 8187 C C . LYS A 1 1018 ? -37.640 -14.220 -28.162 1.00 95.31 1018 LYS A C 1
ATOM 8189 O O . LYS A 1 1018 ? -37.150 -13.096 -28.217 1.00 95.31 1018 LYS A O 1
ATOM 8194 N N . GLY A 1 1019 ? -36.945 -15.301 -27.809 1.00 96.06 1019 GLY A N 1
ATOM 8195 C CA . GLY A 1 1019 ? -35.521 -15.301 -27.481 1.00 96.06 1019 GLY A CA 1
ATOM 8196 C C . GLY A 1 1019 ? -34.633 -14.651 -28.544 1.00 96.06 1019 GLY A C 1
ATOM 8197 O O . GLY A 1 1019 ? -34.873 -14.815 -29.740 1.00 96.06 1019 GLY A O 1
ATOM 8198 N N . ILE A 1 1020 ? -33.601 -13.926 -28.109 1.00 98.12 1020 ILE A N 1
ATOM 8199 C CA . ILE A 1 1020 ? -32.771 -13.055 -28.955 1.00 98.12 1020 ILE A CA 1
ATOM 8200 C C . ILE A 1 1020 ? -31.313 -13.533 -28.970 1.00 98.12 1020 ILE A C 1
ATOM 8202 O O . ILE A 1 1020 ? -30.744 -13.818 -27.920 1.00 98.12 1020 ILE A O 1
ATOM 8206 N N . ASP A 1 1021 ? -30.675 -13.593 -30.142 1.00 97.62 1021 ASP A N 1
ATOM 8207 C CA . ASP A 1 1021 ? -29.233 -13.851 -30.254 1.00 97.62 1021 ASP A CA 1
ATOM 8208 C C . ASP A 1 1021 ? -28.445 -12.603 -29.806 1.00 97.62 1021 ASP A C 1
ATOM 8210 O O . ASP A 1 1021 ? -28.424 -11.555 -30.471 1.00 97.62 1021 ASP A O 1
ATOM 8214 N N . MET A 1 1022 ? -27.782 -12.729 -28.653 1.00 95.75 1022 MET A N 1
ATOM 8215 C CA . MET A 1 1022 ? -26.982 -11.674 -28.029 1.00 95.75 1022 MET A CA 1
ATOM 8216 C C . MET A 1 1022 ? -25.832 -11.177 -28.907 1.00 95.75 1022 MET A C 1
ATOM 8218 O O . MET A 1 1022 ? -25.462 -10.019 -28.783 1.00 95.75 1022 MET A O 1
ATOM 8222 N N . ASN A 1 1023 ? -25.314 -11.971 -29.846 1.00 94.06 1023 ASN A N 1
ATOM 8223 C CA . ASN A 1 1023 ? -24.248 -11.572 -30.772 1.00 94.06 1023 ASN A CA 1
ATOM 8224 C C . ASN A 1 1023 ? -24.802 -11.104 -32.140 1.00 94.06 1023 ASN A C 1
ATOM 8226 O O . ASN A 1 1023 ? -24.090 -11.059 -33.147 1.00 94.06 1023 ASN A O 1
ATOM 8230 N N . ARG A 1 1024 ? -26.102 -10.788 -32.224 1.00 97.38 1024 ARG A N 1
ATOM 8231 C CA . ARG A 1 1024 ? -26.750 -10.259 -33.442 1.00 97.38 1024 ARG A CA 1
ATOM 8232 C C . ARG A 1 1024 ? -27.596 -9.008 -33.205 1.00 97.38 1024 ARG A C 1
ATOM 8234 O O . ARG A 1 1024 ? -27.976 -8.351 -34.175 1.00 97.38 1024 ARG A O 1
ATOM 8241 N N . CYS A 1 1025 ? -27.901 -8.658 -31.956 1.00 97.19 1025 CYS A N 1
ATOM 8242 C CA . CYS A 1 1025 ? -28.833 -7.577 -31.621 1.00 97.19 1025 CYS A CA 1
ATOM 8243 C C . CYS A 1 1025 ? -28.203 -6.183 -31.404 1.00 97.19 1025 CYS A C 1
ATOM 8245 O O . CYS A 1 1025 ? -28.934 -5.226 -31.141 1.00 97.19 1025 CYS A O 1
ATOM 8247 N N . TRP A 1 1026 ? -26.882 -6.012 -31.525 1.00 97.75 1026 TRP A N 1
ATOM 8248 C CA . TRP A 1 1026 ? -26.214 -4.735 -31.227 1.00 97.75 1026 TRP A CA 1
ATOM 8249 C C . TRP A 1 1026 ? -26.306 -3.742 -32.392 1.00 97.75 1026 TRP A C 1
ATOM 8251 O O . TRP A 1 1026 ? -25.750 -3.963 -33.470 1.00 97.75 1026 TRP A O 1
ATOM 8261 N N . HIS A 1 1027 ? -26.988 -2.611 -32.177 1.00 96.06 1027 HIS A N 1
ATOM 8262 C CA . HIS A 1 1027 ? -27.262 -1.618 -33.224 1.00 96.06 1027 HIS A CA 1
ATOM 8263 C C . HIS A 1 1027 ? -26.517 -0.298 -32.999 1.00 96.06 1027 HIS A C 1
ATOM 8265 O O . HIS A 1 1027 ? -26.601 0.316 -31.936 1.00 96.06 1027 HIS A O 1
ATOM 8271 N N . ILE A 1 1028 ? -25.789 0.158 -34.022 1.00 95.56 1028 ILE A N 1
ATOM 8272 C CA . ILE A 1 1028 ? -25.067 1.435 -34.011 1.00 95.56 1028 ILE A CA 1
ATOM 8273 C C . ILE A 1 1028 ? -26.027 2.556 -34.429 1.00 95.56 1028 ILE A C 1
ATOM 8275 O O . ILE A 1 1028 ? -26.608 2.515 -35.517 1.00 95.56 1028 ILE A O 1
ATOM 8279 N N . SER A 1 1029 ? -26.166 3.579 -33.584 1.00 91.50 1029 SER A N 1
ATOM 8280 C CA . SER A 1 1029 ? -27.028 4.735 -33.861 1.00 91.50 1029 SER A CA 1
ATOM 8281 C C . SER A 1 1029 ? -26.667 5.408 -35.193 1.00 91.50 1029 SER A C 1
ATOM 8283 O O . SER A 1 1029 ? -25.493 5.583 -35.513 1.00 91.50 1029 SER A O 1
ATOM 8285 N N . GLY A 1 1030 ? -27.680 5.766 -35.985 1.00 91.06 1030 GLY A N 1
ATOM 8286 C CA . GLY A 1 1030 ? -27.505 6.351 -37.320 1.00 91.06 1030 GLY A CA 1
ATOM 8287 C C . GLY A 1 1030 ? -27.197 5.355 -38.449 1.00 91.06 1030 GLY A C 1
ATOM 8288 O O . GLY A 1 1030 ? -27.078 5.779 -39.595 1.00 91.06 1030 GLY A O 1
ATOM 8289 N N . THR A 1 1031 ? -27.103 4.049 -38.168 1.00 92.94 1031 THR A N 1
ATOM 8290 C CA . THR A 1 1031 ? -26.936 2.997 -39.193 1.00 92.94 1031 THR A CA 1
ATOM 8291 C C . THR A 1 1031 ? -28.238 2.229 -39.444 1.00 92.94 1031 THR A C 1
ATOM 8293 O O . THR A 1 1031 ? -29.147 2.242 -38.614 1.00 92.94 1031 THR A O 1
ATOM 8296 N N . SER A 1 1032 ? -28.351 1.530 -40.575 1.00 92.50 1032 SER A N 1
ATOM 8297 C CA . SER A 1 1032 ? -29.467 0.612 -40.842 1.00 92.50 1032 SER A CA 1
ATOM 8298 C C . SER A 1 1032 ? -29.358 -0.662 -39.997 1.00 92.50 1032 SER A C 1
ATOM 8300 O O . SER A 1 1032 ? -28.304 -1.298 -39.976 1.00 92.50 1032 SER A O 1
ATOM 8302 N N . TYR A 1 1033 ? -30.449 -1.070 -39.343 1.00 94.81 1033 TYR A N 1
ATOM 8303 C CA . TYR A 1 1033 ? -30.499 -2.335 -38.607 1.00 94.81 1033 TYR A CA 1
ATOM 8304 C C . TYR A 1 1033 ? -30.631 -3.524 -39.568 1.00 94.81 1033 TYR A C 1
ATOM 8306 O O . TYR A 1 1033 ? -31.431 -3.482 -40.501 1.00 94.81 1033 TYR A O 1
ATOM 8314 N N . THR A 1 1034 ? -29.839 -4.577 -39.350 1.00 94.69 1034 THR A N 1
ATOM 8315 C CA . THR A 1 1034 ? -29.920 -5.829 -40.119 1.00 94.69 1034 THR A CA 1
ATOM 8316 C C . THR A 1 1034 ? -30.675 -6.854 -39.289 1.00 94.69 1034 THR A C 1
ATOM 8318 O O . THR A 1 1034 ? -30.237 -7.190 -38.193 1.00 94.69 1034 THR A O 1
ATOM 8321 N N . GLN A 1 1035 ? -31.808 -7.327 -39.802 1.00 95.75 1035 GLN A N 1
ATOM 8322 C CA . GLN A 1 1035 ? -32.623 -8.354 -39.156 1.00 95.75 1035 GLN A CA 1
ATOM 8323 C C . GLN A 1 1035 ? -32.175 -9.748 -39.612 1.00 95.75 1035 GLN A C 1
ATOM 8325 O O . GLN A 1 1035 ? -31.876 -9.951 -40.789 1.00 95.75 1035 GLN A O 1
ATOM 8330 N N . TYR A 1 1036 ? -32.162 -10.698 -38.683 1.00 95.94 1036 TYR A N 1
ATOM 8331 C CA . TYR A 1 1036 ? -31.866 -12.109 -38.923 1.00 95.94 1036 TYR A CA 1
ATOM 8332 C C . TYR A 1 1036 ? -32.996 -12.994 -38.381 1.00 95.94 1036 TYR A C 1
ATOM 8334 O O . TYR A 1 1036 ? -33.787 -12.579 -37.532 1.00 95.94 1036 TYR A O 1
ATOM 8342 N N . ASP A 1 1037 ? -33.054 -14.237 -38.849 1.00 93.88 1037 ASP A N 1
ATOM 8343 C CA . ASP A 1 1037 ? -34.039 -15.241 -38.460 1.00 93.88 1037 ASP A CA 1
ATOM 8344 C C . ASP A 1 1037 ? -33.383 -16.549 -37.967 1.00 93.88 1037 ASP A C 1
ATOM 8346 O O . ASP A 1 1037 ? -32.180 -16.617 -37.687 1.00 93.88 1037 ASP A O 1
ATOM 8350 N N . GLY A 1 1038 ? -34.206 -17.586 -37.766 1.00 94.88 1038 GLY A N 1
ATOM 8351 C CA . GLY A 1 1038 ? -33.761 -18.894 -37.280 1.00 94.88 1038 GLY A CA 1
ATOM 8352 C C . GLY A 1 1038 ? -32.960 -18.802 -35.977 1.00 94.88 1038 GLY A C 1
ATOM 8353 O O . GLY A 1 1038 ? -33.383 -18.132 -35.030 1.00 94.88 1038 GLY A O 1
ATOM 8354 N N . ARG A 1 1039 ? -31.785 -19.448 -35.953 1.00 94.81 1039 ARG A N 1
ATOM 8355 C CA . ARG A 1 1039 ? -30.864 -19.456 -34.803 1.00 94.81 1039 ARG A CA 1
ATOM 8356 C C . ARG A 1 1039 ? -30.217 -18.102 -34.492 1.00 94.81 1039 ARG A C 1
ATOM 8358 O O . ARG A 1 1039 ? -29.813 -17.890 -33.359 1.00 94.81 1039 ARG A O 1
ATOM 8365 N N . ASN A 1 1040 ? -30.166 -17.185 -35.461 1.00 96.50 1040 ASN A N 1
ATOM 8366 C CA . ASN A 1 1040 ? -29.557 -15.856 -35.323 1.00 96.50 1040 ASN A CA 1
ATOM 8367 C C . ASN A 1 1040 ? -30.595 -14.754 -35.005 1.00 96.50 1040 ASN A C 1
ATOM 8369 O O . ASN A 1 1040 ? -30.258 -13.574 -35.083 1.00 96.50 1040 ASN A O 1
ATOM 8373 N N . TYR A 1 1041 ? -31.857 -15.110 -34.722 1.00 97.44 1041 TYR A N 1
ATOM 8374 C CA . TYR A 1 1041 ? -32.960 -14.152 -34.586 1.00 97.44 1041 TYR A CA 1
ATOM 8375 C C . TYR A 1 1041 ? -32.653 -13.028 -33.590 1.00 97.44 1041 TYR A C 1
ATOM 8377 O O . TYR A 1 1041 ? -32.316 -13.290 -32.438 1.00 97.44 1041 TYR A O 1
ATOM 8385 N N . ASN A 1 1042 ? -32.793 -11.776 -34.032 1.00 96.88 1042 ASN A N 1
ATOM 8386 C CA . ASN A 1 1042 ? -32.363 -10.596 -33.279 1.00 96.88 1042 ASN A CA 1
ATOM 8387 C C . ASN A 1 1042 ? -33.467 -9.549 -33.029 1.00 96.88 1042 ASN A C 1
ATOM 8389 O O . ASN A 1 1042 ? -33.164 -8.424 -32.630 1.00 96.88 1042 ASN A O 1
ATOM 8393 N N . GLY A 1 1043 ? -34.737 -9.912 -33.230 1.00 95.25 1043 GLY A N 1
ATOM 8394 C CA . GLY A 1 1043 ? -35.879 -9.008 -33.056 1.00 95.25 1043 GLY A CA 1
ATOM 8395 C C . GLY A 1 1043 ? -36.046 -8.003 -34.201 1.00 95.25 1043 GLY A C 1
ATOM 8396 O O . GLY A 1 1043 ? -35.225 -7.916 -35.115 1.00 95.25 1043 GLY A O 1
ATOM 8397 N N . SER A 1 1044 ? -37.123 -7.213 -34.166 1.00 94.06 1044 SER A N 1
ATOM 8398 C CA . SER A 1 1044 ? -37.370 -6.190 -35.194 1.00 94.06 1044 SER A CA 1
ATOM 8399 C C . SER A 1 1044 ? -36.490 -4.939 -35.052 1.00 94.06 1044 SER A C 1
ATOM 8401 O O . SER A 1 1044 ? -36.336 -4.199 -36.024 1.00 94.06 1044 SER A O 1
ATOM 8403 N N . GLU A 1 1045 ? -35.896 -4.713 -33.879 1.00 94.25 1045 GLU A N 1
ATOM 8404 C CA . GLU A 1 1045 ? -35.042 -3.563 -33.561 1.00 94.25 1045 GLU A CA 1
ATOM 8405 C C . GLU A 1 1045 ? -33.811 -3.960 -32.727 1.00 94.25 1045 GLU A C 1
ATOM 8407 O O . GLU A 1 1045 ? -33.747 -5.047 -32.149 1.00 94.25 1045 GLU A O 1
ATOM 8412 N N . GLY A 1 1046 ? -32.815 -3.073 -32.667 1.00 95.00 1046 GLY A N 1
ATOM 8413 C CA . GLY A 1 1046 ? -31.605 -3.289 -31.875 1.00 95.00 1046 GLY A CA 1
ATOM 8414 C C . GLY A 1 1046 ? -31.868 -3.341 -30.370 1.00 95.00 1046 GLY A C 1
ATOM 8415 O O . GLY A 1 1046 ? -32.781 -2.695 -29.861 1.00 95.00 1046 GLY A O 1
ATOM 8416 N N . PHE A 1 1047 ? -31.019 -4.070 -29.645 1.00 96.56 1047 PHE A N 1
ATOM 8417 C CA . PHE A 1 1047 ? -31.139 -4.304 -28.202 1.00 96.56 1047 PHE A CA 1
ATOM 8418 C C . PHE A 1 1047 ? -32.491 -4.926 -27.821 1.00 96.56 1047 PHE A C 1
ATOM 8420 O O . PHE A 1 1047 ? -33.104 -4.530 -26.834 1.00 96.56 1047 PHE A O 1
ATOM 8427 N N . SER A 1 1048 ? -32.984 -5.891 -28.602 1.00 95.81 1048 SER A N 1
ATOM 8428 C CA . SER A 1 1048 ? -34.235 -6.600 -28.289 1.00 95.81 1048 SER A CA 1
ATOM 8429 C C . SER A 1 1048 ? -34.118 -7.589 -27.115 1.00 95.81 1048 SER A C 1
ATOM 8431 O O . SER A 1 1048 ? -35.143 -8.067 -26.645 1.00 95.81 1048 SER A O 1
ATOM 8433 N N . ALA A 1 1049 ? -32.916 -7.882 -26.603 1.00 97.31 1049 ALA A N 1
ATOM 8434 C CA . ALA A 1 1049 ? -32.714 -8.631 -25.355 1.00 97.31 1049 ALA A CA 1
ATOM 8435 C C . ALA A 1 1049 ? -32.691 -7.690 -24.136 1.00 97.31 1049 ALA A C 1
ATOM 8437 O O . ALA A 1 1049 ? -32.135 -6.590 -24.220 1.00 97.31 1049 ALA A O 1
ATOM 8438 N N . TYR A 1 1050 ? -33.232 -8.121 -22.992 1.00 97.94 1050 TYR A N 1
ATOM 8439 C CA . TYR A 1 1050 ? -33.129 -7.356 -21.739 1.00 97.94 1050 TYR A CA 1
ATOM 8440 C C . TYR A 1 1050 ? -31.675 -7.291 -21.253 1.00 97.94 1050 TYR A C 1
ATOM 8442 O O . TYR A 1 1050 ? -31.185 -6.223 -20.889 1.00 97.94 1050 TYR A O 1
ATOM 8450 N N . GLU A 1 1051 ? -30.961 -8.403 -21.385 1.00 98.25 1051 GLU A N 1
ATOM 8451 C CA . GLU A 1 1051 ? -29.540 -8.577 -21.115 1.00 98.25 1051 GLU A CA 1
ATOM 8452 C C . GLU A 1 1051 ? -28.696 -7.580 -21.919 1.00 98.25 1051 GLU A C 1
ATOM 8454 O O . GLU A 1 1051 ? -27.899 -6.833 -21.349 1.00 98.25 1051 GLU A O 1
ATOM 8459 N N . ALA A 1 1052 ? -28.934 -7.472 -23.233 1.00 97.81 1052 ALA A N 1
ATOM 8460 C CA . ALA A 1 1052 ? -28.240 -6.508 -24.089 1.00 97.81 1052 ALA A CA 1
ATOM 8461 C C . ALA A 1 1052 ? -28.555 -5.050 -23.723 1.00 97.81 1052 ALA A C 1
ATOM 8463 O O . ALA A 1 1052 ? -27.672 -4.200 -23.828 1.00 97.81 1052 ALA A O 1
ATOM 8464 N N . ARG A 1 1053 ? -29.785 -4.731 -23.283 1.00 97.50 1053 ARG A N 1
ATOM 8465 C CA . ARG A 1 1053 ? -30.141 -3.379 -22.803 1.00 97.50 1053 ARG A CA 1
ATOM 8466 C C . ARG A 1 1053 ? -29.358 -3.032 -21.537 1.00 97.50 1053 ARG A C 1
ATOM 8468 O O . ARG A 1 1053 ? -28.701 -1.994 -21.505 1.00 97.50 1053 ARG A O 1
ATOM 8475 N N . SER A 1 1054 ? -29.370 -3.917 -20.540 1.00 98.19 1054 SER A N 1
ATOM 8476 C CA . SER A 1 1054 ? -28.626 -3.734 -19.292 1.00 98.19 1054 SER A CA 1
ATOM 8477 C C . SER A 1 1054 ? -27.117 -3.655 -19.518 1.00 98.19 1054 SER A C 1
ATOM 8479 O O . SER A 1 1054 ? -26.474 -2.743 -19.001 1.00 98.19 1054 SER A O 1
ATOM 8481 N N . LEU A 1 1055 ? -26.547 -4.544 -20.339 1.00 98.50 1055 LEU A N 1
ATOM 8482 C CA . LEU A 1 1055 ? -25.118 -4.522 -20.648 1.00 98.50 1055 LEU A CA 1
ATOM 8483 C C . LEU A 1 1055 ? -24.734 -3.250 -21.420 1.00 98.50 1055 LEU A C 1
ATOM 8485 O O . LEU A 1 1055 ? -23.760 -2.597 -21.060 1.00 98.50 1055 LEU A O 1
ATOM 8489 N N . ARG A 1 1056 ? -25.519 -2.825 -22.421 1.00 98.12 1056 ARG A N 1
ATOM 8490 C CA . ARG A 1 1056 ? -25.307 -1.553 -23.140 1.00 98.12 1056 ARG A CA 1
ATOM 8491 C C . ARG A 1 1056 ? -25.226 -0.368 -22.177 1.00 98.12 1056 ARG A C 1
ATOM 8493 O O . ARG A 1 1056 ? -24.297 0.434 -22.277 1.00 98.12 1056 ARG A O 1
ATOM 8500 N N . ASP A 1 1057 ? -26.190 -0.253 -21.269 1.00 98.25 1057 ASP A N 1
ATOM 8501 C CA . ASP A 1 1057 ? -26.285 0.883 -20.351 1.00 98.25 1057 ASP A CA 1
ATOM 8502 C C . ASP A 1 1057 ? -25.161 0.847 -19.304 1.00 98.25 1057 ASP A C 1
ATOM 8504 O O . ASP A 1 1057 ? -24.566 1.882 -18.999 1.00 98.25 1057 ASP A O 1
ATOM 8508 N N . PHE A 1 1058 ? -24.774 -0.343 -18.836 1.00 98.44 1058 PHE A N 1
ATOM 8509 C CA . PHE A 1 1058 ? -23.586 -0.536 -18.005 1.00 98.44 1058 PHE A CA 1
ATOM 8510 C C . PHE A 1 1058 ? -22.300 -0.085 -18.713 1.00 98.44 1058 PHE A C 1
ATOM 8512 O O . PHE A 1 1058 ? -21.566 0.742 -18.171 1.00 98.44 1058 PHE A O 1
ATOM 8519 N N . LEU A 1 1059 ? -22.050 -0.568 -19.936 1.00 98.44 1059 LEU A N 1
ATOM 8520 C CA . LEU A 1 1059 ? -20.858 -0.235 -20.723 1.00 98.44 1059 LEU A CA 1
ATOM 8521 C C . LEU A 1 1059 ? -20.767 1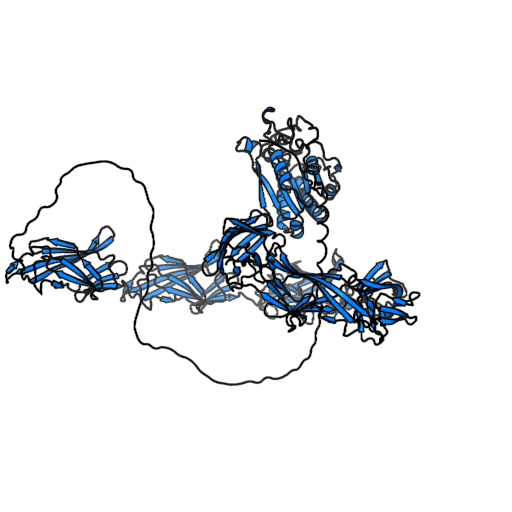.274 -21.019 1.00 98.44 1059 LEU A C 1
ATOM 8523 O O . LEU A 1 1059 ? -19.687 1.858 -20.935 1.00 98.44 1059 LEU A O 1
ATOM 8527 N N . LEU A 1 1060 ? -21.893 1.926 -21.332 1.00 97.50 1060 LEU A N 1
ATOM 8528 C CA . LEU A 1 1060 ? -21.946 3.372 -21.584 1.00 97.50 1060 LEU A CA 1
ATOM 8529 C C . LEU A 1 1060 ? -21.640 4.212 -20.339 1.00 97.50 1060 LEU A C 1
ATOM 8531 O O . LEU A 1 1060 ? -20.998 5.254 -20.473 1.00 97.50 1060 LEU A O 1
ATOM 8535 N N . ASN A 1 1061 ? -22.082 3.766 -19.160 1.00 96.56 1061 ASN A N 1
ATOM 8536 C CA . ASN A 1 1061 ? -21.888 4.478 -17.895 1.00 96.56 1061 ASN A CA 1
ATOM 8537 C C . ASN A 1 1061 ? -20.493 4.266 -17.279 1.00 96.56 1061 ASN A C 1
ATOM 8539 O O . ASN A 1 1061 ? -20.055 5.105 -16.498 1.00 96.56 1061 ASN A O 1
ATOM 8543 N N . HIS A 1 1062 ? -19.792 3.183 -17.639 1.00 95.75 1062 HIS A N 1
ATOM 8544 C CA . HIS A 1 1062 ? -18.495 2.816 -17.050 1.00 95.75 1062 HIS A CA 1
ATOM 8545 C C . HIS A 1 1062 ? -17.298 2.930 -18.007 1.00 95.75 1062 HIS A C 1
ATOM 8547 O O . HIS A 1 1062 ? -16.178 2.621 -17.611 1.00 95.75 1062 HIS A O 1
ATOM 8553 N N . LYS A 1 1063 ? -17.493 3.357 -19.263 1.00 95.81 1063 LYS A N 1
ATOM 8554 C CA . LYS A 1 1063 ? -16.387 3.584 -20.213 1.00 95.81 1063 LYS A CA 1
ATOM 8555 C C . LYS A 1 1063 ? -15.416 4.667 -19.730 1.00 95.81 1063 LYS A C 1
ATOM 8557 O O . LYS A 1 1063 ? -15.792 5.574 -18.991 1.00 95.81 1063 LYS A O 1
ATOM 8562 N N . SER A 1 1064 ? -14.174 4.622 -20.214 1.00 94.56 1064 SER A N 1
ATOM 8563 C CA . SER A 1 1064 ? -13.166 5.607 -19.823 1.00 94.56 1064 SER A CA 1
ATOM 8564 C C . SER A 1 1064 ? -13.502 7.011 -20.340 1.00 94.56 1064 SER A C 1
ATOM 8566 O O . SER A 1 1064 ? -13.769 7.204 -21.529 1.00 94.56 1064 SER A O 1
ATOM 8568 N N . VAL A 1 1065 ? -13.439 8.006 -19.451 1.00 90.31 1065 VAL A N 1
ATOM 8569 C CA . VAL A 1 1065 ? -13.672 9.424 -19.775 1.00 90.31 1065 VAL A CA 1
ATOM 8570 C C . VAL A 1 1065 ? -12.448 10.059 -20.448 1.00 90.31 1065 VAL A C 1
ATOM 8572 O O . VAL A 1 1065 ? -12.606 10.858 -21.368 1.00 90.31 1065 VAL A O 1
ATOM 8575 N N . ASN A 1 1066 ? -11.240 9.707 -20.000 1.00 86.88 1066 ASN A N 1
ATOM 8576 C CA . ASN A 1 1066 ? -9.977 10.367 -20.360 1.00 86.88 1066 ASN A CA 1
ATOM 8577 C C . ASN A 1 1066 ? -8.828 9.409 -20.752 1.00 86.88 1066 ASN A C 1
ATOM 8579 O O . ASN A 1 1066 ? -7.822 9.866 -21.292 1.00 86.88 1066 ASN A O 1
ATOM 8583 N N . GLY A 1 1067 ? -8.967 8.106 -20.508 1.00 92.88 1067 GLY A N 1
ATOM 8584 C CA . GLY A 1 1067 ? -8.038 7.051 -20.921 1.00 92.88 1067 GLY A CA 1
ATOM 8585 C C . GLY A 1 1067 ? -8.557 6.235 -22.110 1.00 92.88 1067 GLY A C 1
ATOM 8586 O O . GLY A 1 1067 ? -9.412 6.680 -22.881 1.00 92.88 1067 GLY A O 1
ATOM 8587 N N . GLN A 1 1068 ? -8.024 5.027 -22.275 1.00 96.31 1068 GLN A N 1
ATOM 8588 C CA . GLN A 1 1068 ? -8.457 4.067 -23.289 1.00 96.31 1068 GLN A CA 1
ATOM 8589 C C . GLN A 1 1068 ? -9.633 3.217 -22.793 1.00 96.31 1068 GLN A C 1
ATOM 8591 O O . GLN A 1 1068 ? -9.616 2.748 -21.659 1.00 96.31 1068 GLN A O 1
ATOM 8596 N N . THR A 1 1069 ? -10.615 2.946 -23.659 1.00 98.31 1069 THR A N 1
ATOM 8597 C CA . THR A 1 1069 ? -11.604 1.873 -23.442 1.00 98.31 1069 THR A CA 1
ATOM 8598 C C . THR A 1 1069 ? -11.269 0.683 -24.342 1.00 98.31 1069 THR A C 1
ATOM 8600 O O . THR A 1 1069 ? -11.104 0.867 -25.555 1.00 98.31 1069 THR A O 1
ATOM 8603 N N . ILE A 1 1070 ? -11.194 -0.522 -23.776 1.00 98.38 1070 ILE A N 1
ATOM 8604 C CA . ILE A 1 1070 ? -11.081 -1.789 -24.512 1.00 98.38 1070 ILE A CA 1
ATOM 8605 C C . ILE A 1 1070 ? -12.236 -2.736 -24.150 1.00 98.38 1070 ILE A C 1
ATOM 8607 O O . ILE A 1 1070 ? -12.717 -2.714 -23.017 1.00 98.38 1070 ILE A O 1
ATOM 8611 N N . LEU A 1 1071 ? -12.671 -3.574 -25.092 1.00 98.69 1071 LEU A N 1
ATOM 8612 C CA . LEU A 1 1071 ? -13.628 -4.658 -24.842 1.00 98.69 1071 LEU A CA 1
ATOM 8613 C C . LEU A 1 1071 ? -13.164 -5.962 -25.501 1.00 98.69 1071 LEU A C 1
ATOM 8615 O O . LEU A 1 1071 ? -12.909 -5.990 -26.703 1.00 98.69 1071 LEU A O 1
ATOM 8619 N N . VAL A 1 1072 ? -13.085 -7.037 -24.724 1.00 98.75 1072 VAL A N 1
ATOM 8620 C CA . VAL A 1 1072 ? -12.853 -8.399 -25.212 1.00 98.75 1072 VAL A CA 1
ATOM 8621 C C . VAL A 1 1072 ? -14.110 -9.219 -24.957 1.00 98.75 1072 VAL A C 1
ATOM 8623 O O . VAL A 1 1072 ? -14.647 -9.202 -23.853 1.00 98.75 1072 VAL A O 1
ATOM 8626 N N . GLU A 1 1073 ? -14.580 -9.913 -25.985 1.00 98.50 1073 GLU A N 1
ATOM 8627 C CA . GLU A 1 1073 ? -15.748 -10.795 -25.940 1.00 98.50 1073 GLU A CA 1
ATOM 8628 C C . GLU A 1 1073 ? -15.282 -12.236 -26.212 1.00 98.50 1073 GLU A C 1
ATOM 8630 O O . GLU A 1 1073 ? -14.591 -12.458 -27.205 1.00 98.50 1073 GLU A O 1
ATOM 8635 N N . LEU A 1 1074 ? -15.598 -13.204 -25.347 1.00 98.38 1074 LEU A N 1
ATOM 8636 C CA . LEU A 1 1074 ? -15.204 -14.611 -25.516 1.00 98.38 1074 LEU A CA 1
ATOM 8637 C C . LEU A 1 1074 ? -16.392 -15.465 -25.985 1.00 98.38 1074 LEU A C 1
ATOM 8639 O O . LEU A 1 1074 ? -17.467 -15.378 -25.398 1.00 98.38 1074 LEU A O 1
ATOM 8643 N N . HIS A 1 1075 ? -16.164 -16.270 -27.027 1.00 97.12 1075 HIS A N 1
ATOM 8644 C CA . HIS A 1 1075 ? -17.100 -17.201 -27.682 1.00 97.12 1075 HIS A CA 1
ATOM 8645 C C . HIS A 1 1075 ? -16.408 -18.550 -27.957 1.00 97.12 1075 HIS A C 1
ATOM 8647 O O . HIS A 1 1075 ? -15.174 -18.662 -27.919 1.00 97.12 1075 HIS A O 1
ATOM 8653 N N . GLY A 1 1076 ? -17.199 -19.557 -28.322 1.00 91.56 1076 GLY A N 1
ATOM 8654 C CA . GLY A 1 1076 ? -16.756 -20.823 -28.898 1.00 91.56 1076 GLY A CA 1
ATOM 8655 C C . GLY A 1 1076 ? -17.505 -21.144 -30.207 1.00 91.56 1076 GLY A C 1
ATOM 8656 O O . GLY A 1 1076 ? -18.630 -20.725 -30.428 1.00 91.56 1076 GLY A O 1
ATOM 8657 N N . TRP A 1 1077 ? -16.967 -21.906 -31.155 1.00 88.94 1077 TRP A N 1
ATOM 8658 C CA . TRP A 1 1077 ? -15.658 -22.561 -31.197 1.00 88.94 1077 TRP A CA 1
ATOM 8659 C C . TRP A 1 1077 ? -15.082 -22.513 -32.626 1.00 88.94 1077 TRP A C 1
ATOM 8661 O O . TRP A 1 1077 ? -14.637 -23.521 -33.183 1.00 88.94 1077 TRP A O 1
ATOM 8671 N N . THR A 1 1078 ? -15.169 -21.351 -33.286 1.00 92.12 1078 THR A N 1
ATOM 8672 C CA . THR A 1 1078 ? -14.884 -21.219 -34.733 1.00 92.12 1078 THR A CA 1
ATOM 8673 C C . THR A 1 1078 ? -13.409 -20.976 -35.096 1.00 92.12 1078 THR A C 1
ATOM 8675 O O . THR A 1 1078 ? -13.084 -20.782 -36.281 1.00 92.12 1078 THR A O 1
ATOM 8678 N N . ASN A 1 1079 ? -12.509 -21.015 -34.105 1.00 95.62 1079 ASN A N 1
ATOM 8679 C CA . ASN A 1 1079 ? -11.066 -20.782 -34.220 1.00 95.62 1079 ASN A CA 1
ATOM 8680 C C . ASN A 1 1079 ? -10.747 -19.403 -34.845 1.00 95.62 1079 ASN A C 1
ATOM 8682 O O . ASN A 1 1079 ? -10.094 -19.325 -35.894 1.00 95.62 1079 ASN A O 1
ATOM 8686 N N . GLN A 1 1080 ? -11.204 -18.297 -34.250 1.00 96.06 1080 GLN A N 1
ATOM 8687 C CA . GLN A 1 1080 ? -11.017 -16.934 -34.784 1.00 96.06 1080 GLN A CA 1
ATOM 8688 C C . GLN A 1 1080 ? -10.533 -15.933 -33.727 1.00 96.06 1080 GLN A C 1
ATOM 8690 O O . GLN A 1 1080 ? -10.783 -16.076 -32.537 1.00 96.06 1080 GLN A O 1
ATOM 8695 N N . VAL A 1 1081 ? -9.871 -14.868 -34.183 1.00 97.12 1081 VAL A N 1
ATOM 8696 C CA . VAL A 1 1081 ? -9.775 -13.603 -33.439 1.00 97.12 1081 VAL A CA 1
ATOM 8697 C C . VAL A 1 1081 ? -10.307 -12.494 -34.346 1.00 97.12 1081 VAL A C 1
ATOM 8699 O O . VAL A 1 1081 ? -9.804 -12.295 -35.454 1.00 97.12 1081 VAL A O 1
ATOM 8702 N N . ILE A 1 1082 ? -11.393 -11.849 -33.930 1.00 98.12 1082 ILE A N 1
ATOM 8703 C CA . ILE A 1 1082 ? -12.257 -11.005 -34.764 1.00 98.12 1082 ILE A CA 1
ATOM 8704 C C . ILE A 1 1082 ? -12.170 -9.549 -34.288 1.00 98.12 1082 ILE A C 1
ATOM 8706 O O . ILE A 1 1082 ? -12.310 -9.287 -33.099 1.00 98.12 1082 ILE A O 1
ATOM 8710 N N . GLY A 1 1083 ? -11.980 -8.591 -35.199 1.00 97.31 1083 GLY A N 1
ATOM 8711 C CA . GLY A 1 1083 ? -11.901 -7.160 -34.877 1.00 97.31 1083 GLY A CA 1
ATOM 8712 C C . GLY A 1 1083 ? -10.469 -6.620 -34.774 1.00 97.31 1083 GLY A C 1
ATOM 8713 O O . GLY A 1 1083 ? -9.701 -6.726 -35.730 1.00 97.31 1083 GLY A O 1
ATOM 8714 N N . ASP A 1 1084 ? -10.129 -5.979 -33.649 1.00 97.81 1084 ASP A N 1
ATOM 8715 C CA . ASP A 1 1084 ? -8.839 -5.304 -33.431 1.00 97.81 1084 ASP A CA 1
ATOM 8716 C C . ASP A 1 1084 ? -7.671 -6.303 -33.490 1.00 97.81 1084 ASP A C 1
ATOM 8718 O O . ASP A 1 1084 ? -7.579 -7.234 -32.688 1.00 97.81 1084 ASP A O 1
ATOM 8722 N N . GLN A 1 1085 ? -6.782 -6.115 -34.469 1.00 95.62 1085 GLN A N 1
ATOM 8723 C CA . GLN A 1 1085 ? -5.726 -7.081 -34.775 1.00 95.62 1085 GLN A CA 1
ATOM 8724 C C . GLN A 1 1085 ? -4.588 -7.094 -33.750 1.00 95.62 1085 GLN A C 1
ATOM 8726 O O . GLN A 1 1085 ? -3.972 -8.140 -33.568 1.00 95.62 1085 GLN A O 1
ATOM 8731 N N . GLU A 1 1086 ? -4.305 -5.975 -33.081 1.00 96.00 1086 GLU A N 1
ATOM 8732 C CA . GLU A 1 1086 ? -3.271 -5.916 -32.039 1.00 96.00 1086 GLU A CA 1
ATOM 8733 C C . GLU A 1 1086 ? -3.775 -6.579 -30.753 1.00 96.00 1086 GLU A C 1
ATOM 8735 O O . GLU A 1 1086 ? -3.054 -7.376 -30.161 1.00 96.00 1086 GLU A O 1
ATOM 8740 N N . ILE A 1 1087 ? -5.035 -6.333 -30.360 1.00 97.69 1087 ILE A N 1
ATOM 8741 C CA . ILE A 1 1087 ? -5.683 -7.082 -29.269 1.00 97.69 1087 ILE A CA 1
ATOM 8742 C C . ILE A 1 1087 ? -5.703 -8.577 -29.618 1.00 97.69 1087 ILE A C 1
ATOM 8744 O O . ILE A 1 1087 ? -5.254 -9.410 -28.830 1.00 97.69 1087 ILE A O 1
ATOM 8748 N N . GLY A 1 1088 ? -6.168 -8.920 -30.823 1.00 96.88 1088 GLY A N 1
ATOM 8749 C CA . GLY A 1 1088 ? -6.241 -10.299 -31.303 1.00 96.88 1088 GLY A CA 1
ATOM 8750 C C . GLY A 1 1088 ? -4.885 -11.012 -31.380 1.00 96.88 1088 GLY A C 1
ATOM 8751 O O . GLY A 1 1088 ? -4.848 -12.235 -31.259 1.00 96.88 1088 GLY A O 1
ATOM 8752 N N . ALA A 1 1089 ? -3.772 -10.285 -31.531 1.00 97.56 1089 ALA A N 1
ATOM 8753 C CA . ALA A 1 1089 ? -2.430 -10.867 -31.569 1.00 97.56 1089 ALA A CA 1
ATOM 8754 C C . ALA A 1 1089 ? -2.039 -11.535 -30.239 1.00 97.56 1089 ALA A C 1
ATOM 8756 O O . ALA A 1 1089 ? -1.477 -12.629 -30.264 1.00 97.56 1089 ALA A O 1
ATOM 8757 N N . TYR A 1 1090 ? -2.390 -10.943 -29.090 1.00 98.38 1090 TYR A N 1
ATOM 8758 C CA . TYR A 1 1090 ? -2.112 -11.540 -27.775 1.00 98.38 1090 TYR A CA 1
ATOM 8759 C C . TYR A 1 1090 ? -2.798 -12.900 -27.616 1.00 98.38 1090 TYR A C 1
ATOM 8761 O O . TYR A 1 1090 ? -2.149 -13.884 -27.269 1.00 98.38 1090 TYR A O 1
ATOM 8769 N N . TYR A 1 1091 ? -4.089 -12.980 -27.948 1.00 98.06 1091 TYR A N 1
ATOM 8770 C CA . TYR A 1 1091 ? -4.844 -14.235 -27.892 1.00 98.06 1091 TYR A CA 1
ATOM 8771 C C . TYR A 1 1091 ? -4.380 -15.231 -28.957 1.00 98.06 1091 TYR A C 1
ATOM 8773 O O . TYR A 1 1091 ? -4.280 -16.420 -28.673 1.00 98.06 1091 TYR A O 1
ATOM 8781 N N . LYS A 1 1092 ? -4.014 -14.773 -30.160 1.00 97.00 1092 LYS A N 1
ATOM 8782 C CA . LYS A 1 1092 ? -3.456 -15.649 -31.199 1.00 97.00 1092 LYS A CA 1
ATOM 8783 C C . LYS A 1 1092 ? -2.123 -16.286 -30.793 1.00 97.00 1092 LYS A C 1
ATOM 8785 O O . LYS A 1 1092 ? -1.860 -17.405 -31.219 1.00 97.00 1092 LYS A O 1
ATOM 8790 N N . ASN A 1 1093 ? -1.291 -15.621 -29.995 1.00 97.44 1093 ASN A N 1
ATOM 8791 C CA . ASN A 1 1093 ? -0.037 -16.219 -29.527 1.00 97.44 1093 ASN A CA 1
ATOM 8792 C C . ASN A 1 1093 ? -0.293 -17.435 -28.617 1.00 97.44 1093 ASN A C 1
ATOM 8794 O O . ASN A 1 1093 ? 0.387 -18.450 -28.746 1.00 97.44 1093 ASN A O 1
ATOM 8798 N N . GLU A 1 1094 ? -1.316 -17.364 -27.762 1.00 97.88 1094 GLU A N 1
ATOM 8799 C CA . GLU A 1 1094 ? -1.724 -18.460 -26.869 1.00 97.88 1094 GLU A CA 1
ATOM 8800 C C . GLU A 1 1094 ? -2.602 -19.518 -27.575 1.00 97.88 1094 GLU A C 1
ATOM 8802 O O . GLU A 1 1094 ? -2.566 -20.702 -27.220 1.00 97.88 1094 GLU A O 1
ATOM 8807 N N . PHE A 1 1095 ? -3.338 -19.107 -28.617 1.00 96.94 1095 PHE A N 1
ATOM 8808 C CA . PHE A 1 1095 ? -4.196 -19.932 -29.478 1.00 96.94 1095 PHE A CA 1
ATOM 8809 C C . PHE A 1 1095 ? -3.760 -19.834 -30.962 1.00 96.94 1095 PHE A C 1
ATOM 8811 O O . PHE A 1 1095 ? -4.444 -19.212 -31.786 1.00 96.94 1095 PHE A O 1
ATOM 8818 N N . PRO A 1 1096 ? -2.622 -20.447 -31.353 1.00 94.81 1096 PRO A N 1
ATOM 8819 C CA . PRO A 1 1096 ? -2.001 -20.239 -32.668 1.00 94.81 1096 PRO A CA 1
ATOM 8820 C C . PRO A 1 1096 ? -2.870 -20.673 -33.855 1.00 94.81 1096 PRO A C 1
ATOM 8822 O O . PRO A 1 1096 ? -2.736 -20.107 -34.945 1.00 94.81 1096 PRO A O 1
ATOM 8825 N N . THR A 1 1097 ? -3.788 -21.620 -33.646 1.00 94.62 1097 THR A N 1
ATOM 8826 C CA . THR A 1 1097 ? -4.751 -22.109 -34.645 1.00 94.62 1097 THR A CA 1
ATOM 8827 C C . THR A 1 1097 ? -5.856 -21.102 -34.983 1.00 94.62 1097 THR A C 1
ATOM 8829 O O . THR A 1 1097 ? -6.487 -21.240 -36.030 1.00 94.62 1097 THR A O 1
ATOM 8832 N N . CYS A 1 1098 ? -6.079 -20.060 -34.171 1.00 96.06 1098 CYS A N 1
ATOM 8833 C CA . CYS A 1 1098 ? -7.121 -19.070 -34.442 1.00 96.06 1098 CYS A CA 1
ATOM 8834 C C . CYS A 1 1098 ? -6.747 -18.130 -35.605 1.00 96.06 1098 CYS A C 1
ATOM 8836 O O . CYS A 1 1098 ? -5.637 -17.585 -35.668 1.00 96.06 1098 CYS A O 1
ATOM 8838 N N . ARG A 1 1099 ? -7.679 -17.910 -36.545 1.00 96.25 1099 ARG A N 1
ATOM 8839 C CA . ARG A 1 1099 ? -7.479 -17.032 -37.715 1.00 96.25 1099 ARG A CA 1
ATOM 8840 C C . ARG A 1 1099 ? -7.805 -15.558 -37.401 1.00 96.25 1099 ARG A C 1
ATOM 8842 O O . ARG A 1 1099 ? -8.917 -15.273 -36.948 1.00 96.25 1099 ARG A O 1
ATOM 8849 N N . PRO A 1 1100 ? -6.900 -14.600 -37.683 1.00 95.56 1100 PRO A N 1
ATOM 8850 C CA . PRO A 1 1100 ? -7.227 -13.176 -37.639 1.00 95.56 1100 PRO A CA 1
ATOM 8851 C C . PRO A 1 1100 ? -8.325 -12.812 -38.639 1.00 95.56 1100 PRO A C 1
ATOM 8853 O O . PRO A 1 1100 ? -8.267 -13.199 -39.804 1.00 95.56 1100 PRO A O 1
ATOM 8856 N N . THR A 1 1101 ? -9.315 -12.051 -38.183 1.00 95.88 1101 THR A N 1
ATOM 8857 C CA . THR A 1 1101 ? -10.497 -11.657 -38.958 1.00 95.88 1101 THR A CA 1
ATOM 8858 C C . THR A 1 1101 ? -10.754 -10.158 -38.747 1.00 95.88 1101 THR A C 1
ATOM 8860 O O . THR A 1 1101 ? -11.412 -9.789 -37.779 1.00 95.88 1101 THR A O 1
ATOM 8863 N N . PRO A 1 1102 ? -10.244 -9.260 -39.615 1.00 90.69 1102 PRO A N 1
ATOM 8864 C CA . PRO A 1 1102 ? -10.256 -7.810 -39.351 1.00 90.69 1102 PRO A CA 1
ATOM 8865 C C . PRO A 1 1102 ? -11.645 -7.143 -39.349 1.00 90.69 1102 PRO A C 1
ATOM 8867 O O . PRO A 1 1102 ? -11.791 -5.991 -38.945 1.00 90.69 1102 PRO A O 1
ATOM 8870 N N . SER A 1 1103 ? -12.681 -7.829 -39.841 1.00 93.56 1103 SER A N 1
ATOM 8871 C CA . SER A 1 1103 ? -14.064 -7.344 -39.797 1.00 93.56 1103 SER A CA 1
ATOM 8872 C C . SER A 1 1103 ? -14.678 -7.553 -38.415 1.00 93.56 1103 SER A C 1
ATOM 8874 O O . SER A 1 1103 ? -14.538 -8.632 -37.858 1.00 93.56 1103 SER A O 1
ATOM 8876 N N . TYR A 1 1104 ? -15.472 -6.603 -37.927 1.00 94.81 1104 TYR A N 1
ATOM 8877 C CA . TYR A 1 1104 ? -16.102 -6.683 -36.599 1.00 94.81 1104 TYR A CA 1
ATOM 8878 C C . TYR A 1 1104 ? -17.475 -7.393 -36.562 1.00 94.81 1104 TYR A C 1
ATOM 8880 O O . TYR A 1 1104 ? -18.086 -7.456 -35.502 1.00 94.81 1104 TYR A O 1
ATOM 8888 N N . GLY A 1 1105 ? -17.987 -7.893 -37.694 1.00 92.12 1105 GLY A N 1
ATOM 8889 C CA . GLY A 1 1105 ? -19.338 -8.473 -37.794 1.00 92.12 1105 GLY A CA 1
ATOM 8890 C C . GLY A 1 1105 ? -20.471 -7.430 -37.786 1.00 92.12 1105 GLY A C 1
ATOM 8891 O O . GLY A 1 1105 ? -20.268 -6.267 -37.444 1.00 92.12 1105 GLY A O 1
ATOM 8892 N N . VAL A 1 1106 ? -21.683 -7.814 -38.197 1.00 93.31 1106 VAL A N 1
ATOM 8893 C CA . VAL A 1 1106 ? -22.876 -6.937 -38.198 1.00 93.31 1106 VAL A CA 1
ATOM 8894 C C . VAL A 1 1106 ? -23.865 -7.442 -37.152 1.00 93.31 1106 VAL A C 1
ATOM 8896 O O . VAL A 1 1106 ? -24.290 -8.592 -37.228 1.00 93.31 1106 VAL A O 1
ATOM 8899 N N . GLY A 1 1107 ? -24.227 -6.585 -36.192 1.00 95.00 1107 GLY A N 1
ATOM 8900 C CA . GLY A 1 1107 ? -25.041 -6.955 -35.025 1.00 95.00 1107 GLY A CA 1
ATOM 8901 C C . GLY A 1 1107 ? -24.238 -7.433 -33.805 1.00 95.00 1107 GLY A C 1
ATOM 8902 O O . GLY A 1 1107 ? -24.835 -7.742 -32.779 1.00 95.00 1107 GLY A O 1
ATOM 8903 N N . TYR A 1 1108 ? -22.907 -7.485 -33.915 1.00 97.62 1108 TYR A N 1
ATOM 8904 C CA . TYR A 1 1108 ? -21.979 -7.997 -32.899 1.00 97.62 1108 TYR A CA 1
ATOM 8905 C C . TYR A 1 1108 ? -21.659 -6.928 -31.842 1.00 97.62 1108 TYR A C 1
ATOM 8907 O O . TYR A 1 1108 ? -21.509 -5.746 -32.187 1.00 97.62 1108 TYR A O 1
ATOM 8915 N N . LEU A 1 1109 ? -21.458 -7.341 -30.583 1.00 98.31 1109 LEU A N 1
ATOM 8916 C CA . LEU A 1 1109 ? -21.105 -6.441 -29.476 1.00 98.31 1109 LEU A CA 1
ATOM 8917 C C . LEU A 1 1109 ? -19.815 -5.671 -29.776 1.00 98.31 1109 LEU A C 1
ATOM 8919 O O . LEU A 1 1109 ? -19.810 -4.444 -29.684 1.00 98.31 1109 LEU A O 1
ATOM 8923 N N . VAL A 1 1110 ? -18.751 -6.341 -30.227 1.00 97.94 1110 VAL A N 1
ATOM 8924 C CA . VAL A 1 1110 ? -17.478 -5.671 -30.558 1.00 97.94 1110 VAL A CA 1
ATOM 8925 C C . VAL A 1 1110 ? -17.610 -4.584 -31.635 1.00 97.94 1110 VAL A C 1
ATOM 8927 O O . VAL A 1 1110 ? -17.006 -3.516 -31.515 1.00 97.94 1110 VAL A O 1
ATOM 8930 N N . ASN A 1 1111 ? -18.461 -4.767 -32.654 1.00 97.44 1111 ASN A N 1
ATOM 8931 C CA . ASN A 1 1111 ? -18.677 -3.721 -33.661 1.00 97.44 1111 ASN A CA 1
ATOM 8932 C C . ASN A 1 1111 ? -19.387 -2.493 -33.074 1.00 97.44 1111 ASN A C 1
ATOM 8934 O O . ASN A 1 1111 ? -19.048 -1.357 -33.410 1.00 97.44 1111 ASN A O 1
ATOM 8938 N N . TRP A 1 1112 ? -20.353 -2.709 -32.180 1.00 98.12 1112 TRP A N 1
ATOM 8939 C CA . TRP A 1 1112 ? -21.017 -1.619 -31.475 1.00 98.12 1112 TRP A CA 1
ATOM 8940 C C . TRP A 1 1112 ? -20.094 -0.931 -30.460 1.00 98.12 1112 TRP A C 1
ATOM 8942 O O . TRP A 1 1112 ? -20.088 0.301 -30.372 1.00 98.12 1112 TRP A O 1
ATOM 8952 N N . ALA A 1 1113 ? -19.275 -1.706 -29.745 1.00 97.81 1113 ALA A N 1
ATOM 8953 C CA . ALA A 1 1113 ? -18.386 -1.235 -28.692 1.00 97.81 1113 ALA A CA 1
ATOM 8954 C C . ALA A 1 1113 ? -17.362 -0.226 -29.226 1.00 97.81 1113 ALA A C 1
ATOM 8956 O O . ALA A 1 1113 ? -17.292 0.897 -28.722 1.00 97.81 1113 ALA A O 1
ATOM 8957 N N . ARG A 1 1114 ? -16.641 -0.565 -30.310 1.00 96.25 1114 ARG A N 1
ATOM 8958 C CA . ARG A 1 1114 ? -15.676 0.357 -30.947 1.00 96.25 1114 ARG A CA 1
ATOM 8959 C C . ARG A 1 1114 ? -16.305 1.681 -31.404 1.00 96.25 1114 ARG A C 1
ATOM 8961 O O . ARG A 1 1114 ? -15.642 2.713 -31.387 1.00 96.25 1114 ARG A O 1
ATOM 8968 N N . ALA A 1 1115 ? -17.578 1.650 -31.805 1.00 95.69 1115 ALA A N 1
ATOM 8969 C CA . ALA A 1 1115 ? -18.300 2.807 -32.329 1.00 95.69 1115 ALA A CA 1
ATOM 8970 C C . ALA A 1 1115 ? -18.915 3.690 -31.227 1.00 95.69 1115 ALA A C 1
ATOM 8972 O O . ALA A 1 1115 ? -19.099 4.885 -31.444 1.00 95.69 1115 ALA A O 1
ATOM 8973 N N . SER A 1 1116 ? -19.224 3.121 -30.055 1.00 96.12 1116 SER A N 1
ATOM 8974 C CA . SER A 1 1116 ? -20.071 3.771 -29.034 1.00 96.12 1116 SER A CA 1
ATOM 8975 C C . SER A 1 1116 ? -19.356 4.053 -27.705 1.00 96.12 1116 SER A C 1
ATOM 8977 O O . SER A 1 1116 ? -19.746 4.960 -26.959 1.00 96.12 1116 SER A O 1
ATOM 8979 N N . LEU A 1 1117 ? -18.293 3.302 -27.396 1.00 97.50 1117 LEU A N 1
ATOM 8980 C CA . LEU A 1 1117 ? -17.570 3.388 -26.120 1.00 97.50 1117 LEU A CA 1
ATOM 8981 C C . LEU A 1 1117 ? -16.310 4.269 -26.169 1.00 97.50 1117 LEU A C 1
ATOM 8983 O O . LEU A 1 1117 ? -15.565 4.339 -25.190 1.00 97.50 1117 LEU A O 1
ATOM 8987 N N . GLY A 1 1118 ? -16.077 4.960 -27.287 1.00 92.75 1118 GLY A N 1
ATOM 8988 C CA . GLY A 1 1118 ? -15.063 6.009 -27.371 1.00 92.75 1118 GLY A CA 1
ATOM 8989 C C . GLY A 1 1118 ? -15.395 7.221 -26.491 1.00 92.75 1118 GLY A C 1
ATOM 8990 O O . GLY A 1 1118 ? -16.547 7.426 -26.075 1.00 92.75 1118 GLY A O 1
ATOM 8991 N N . ASN A 1 1119 ? -14.371 8.032 -26.240 1.00 91.12 1119 ASN A N 1
ATOM 8992 C CA . ASN A 1 1119 ? -14.466 9.358 -25.628 1.00 91.12 1119 ASN A CA 1
ATOM 8993 C C . ASN A 1 1119 ? -13.989 10.436 -26.619 1.00 91.12 1119 ASN A C 1
ATOM 8995 O O . ASN A 1 1119 ? -13.748 10.149 -27.791 1.00 91.12 1119 ASN A O 1
ATOM 8999 N N . SER A 1 1120 ? -13.890 11.692 -26.177 1.00 85.62 1120 SER A N 1
ATOM 9000 C CA . SER A 1 1120 ? -13.509 12.825 -27.037 1.00 85.62 1120 SER A CA 1
ATOM 9001 C C . SER A 1 1120 ? -12.102 12.723 -27.633 1.00 85.62 1120 SER A C 1
ATOM 9003 O O . SER A 1 1120 ? -11.816 13.414 -28.607 1.00 85.62 1120 SER A O 1
ATOM 9005 N N . SER A 1 1121 ? -11.233 11.902 -27.040 1.00 83.50 1121 SER A N 1
ATOM 9006 C CA . SER A 1 1121 ? -9.800 11.860 -27.343 1.00 83.50 1121 SER A CA 1
ATOM 9007 C C . SER A 1 1121 ? -9.350 10.522 -27.936 1.00 83.50 1121 SER A C 1
ATOM 9009 O O . SER A 1 1121 ? -8.311 10.467 -28.590 1.00 83.50 1121 SER A O 1
ATOM 9011 N N . ARG A 1 1122 ? -10.100 9.435 -27.703 1.00 91.25 1122 ARG A N 1
ATOM 9012 C CA . ARG A 1 1122 ? -9.753 8.065 -28.108 1.00 91.25 1122 ARG A CA 1
ATOM 9013 C C . ARG A 1 1122 ? -10.987 7.279 -28.556 1.00 91.25 1122 ARG A C 1
ATOM 9015 O O . ARG A 1 1122 ? -12.019 7.267 -27.881 1.00 91.25 1122 ARG A O 1
ATOM 9022 N N . VAL A 1 1123 ? -10.855 6.559 -29.671 1.00 93.00 1123 VAL A N 1
ATOM 9023 C CA . VAL A 1 1123 ? -11.825 5.530 -30.083 1.00 93.00 1123 VAL A CA 1
ATOM 9024 C C . VAL A 1 1123 ? -11.721 4.312 -29.164 1.00 93.00 1123 VAL A C 1
ATOM 9026 O O . VAL A 1 1123 ? -10.639 4.000 -28.663 1.00 93.00 1123 VAL A O 1
ATOM 9029 N N . ALA A 1 1124 ? -12.829 3.605 -28.942 1.00 96.75 1124 ALA A N 1
ATOM 9030 C CA . ALA A 1 1124 ? -12.779 2.337 -28.222 1.00 96.75 1124 ALA A CA 1
ATOM 9031 C C . ALA A 1 1124 ? -12.205 1.230 -29.112 1.00 96.75 1124 ALA A C 1
ATOM 9033 O O . ALA A 1 1124 ? -12.475 1.166 -30.312 1.00 96.75 1124 ALA A O 1
ATOM 9034 N N . ARG A 1 1125 ? -11.436 0.336 -28.497 1.00 97.69 1125 ARG A N 1
ATOM 9035 C CA . ARG A 1 1125 ? -10.828 -0.827 -29.148 1.00 97.69 1125 ARG A CA 1
ATOM 9036 C C . ARG A 1 1125 ? -11.571 -2.086 -28.722 1.00 97.69 1125 ARG A C 1
ATOM 9038 O O . ARG A 1 1125 ? -12.092 -2.138 -27.611 1.00 97.69 1125 ARG A O 1
ATOM 9045 N N . SER A 1 1126 ? -11.673 -3.090 -29.587 1.00 98.25 1126 SER A N 1
ATOM 9046 C CA . SER A 1 1126 ? -12.352 -4.334 -29.206 1.00 98.25 1126 SER A CA 1
ATOM 9047 C C . SER A 1 1126 ? -12.003 -5.531 -30.076 1.00 98.25 1126 SER A C 1
ATOM 9049 O O . SER A 1 1126 ? -11.698 -5.370 -31.257 1.00 98.25 1126 SER A O 1
ATOM 9051 N N . ALA A 1 1127 ? -12.075 -6.729 -29.501 1.00 98.31 1127 ALA A N 1
ATOM 9052 C CA . ALA A 1 1127 ? -11.930 -7.978 -30.236 1.00 98.31 1127 ALA A CA 1
ATOM 9053 C C . ALA A 1 1127 ? -12.835 -9.073 -29.661 1.00 98.31 1127 ALA A C 1
ATOM 9055 O O . ALA A 1 1127 ? -13.072 -9.115 -28.456 1.00 98.31 1127 ALA A O 1
ATOM 9056 N N . LEU A 1 1128 ? -13.328 -9.950 -30.531 1.00 98.50 1128 LEU A N 1
ATOM 9057 C CA . LEU A 1 1128 ? -14.075 -11.149 -30.164 1.00 98.50 1128 LEU A CA 1
ATOM 9058 C C . LEU A 1 1128 ? -13.154 -12.352 -30.397 1.00 98.50 1128 LEU A C 1
ATOM 9060 O O . LEU A 1 1128 ? -12.567 -12.497 -31.472 1.00 98.50 1128 LEU A O 1
ATOM 9064 N N . ILE A 1 1129 ? -12.971 -13.167 -29.366 1.00 98.38 1129 ILE A N 1
ATOM 9065 C CA . ILE A 1 1129 ? -12.084 -14.327 -29.345 1.00 98.38 1129 ILE A CA 1
ATOM 9066 C C . ILE A 1 1129 ? -12.948 -15.579 -29.432 1.00 98.38 1129 ILE A C 1
ATOM 9068 O O . ILE A 1 1129 ? -13.833 -15.781 -28.611 1.00 98.38 1129 ILE A O 1
ATOM 9072 N N . GLU A 1 1130 ? -12.687 -16.411 -30.431 1.00 97.44 1130 GLU A N 1
ATOM 9073 C CA . GLU A 1 1130 ? -13.389 -17.667 -30.676 1.00 97.44 1130 GLU A CA 1
ATOM 9074 C C . GLU A 1 1130 ? -12.416 -18.810 -30.422 1.00 97.44 1130 GLU A C 1
ATOM 9076 O O . GLU A 1 1130 ? -11.455 -18.996 -31.183 1.00 97.44 1130 GLU A O 1
ATOM 9081 N N . LEU A 1 1131 ? -12.642 -19.538 -29.327 1.00 97.75 1131 LEU A N 1
ATOM 9082 C CA . LEU A 1 1131 ? -11.754 -20.613 -28.889 1.00 97.75 1131 LEU A CA 1
ATOM 9083 C C . LEU A 1 1131 ? -11.675 -21.752 -29.928 1.00 97.75 1131 LEU A C 1
ATOM 9085 O O . LEU A 1 1131 ? -12.584 -21.910 -30.750 1.00 97.75 1131 LEU A O 1
ATOM 9089 N N . PRO A 1 1132 ? -10.593 -22.554 -29.941 1.00 96.38 1132 PRO A N 1
ATOM 9090 C CA . PRO A 1 1132 ? -10.485 -23.657 -30.886 1.00 96.38 1132 PRO A CA 1
ATOM 9091 C C . PRO A 1 1132 ? -11.445 -24.815 -30.561 1.00 96.38 1132 PRO A C 1
ATOM 9093 O O . PRO A 1 1132 ? -11.593 -25.193 -29.405 1.00 96.38 1132 PRO A O 1
ATOM 9096 N N . SER A 1 1133 ? -12.046 -25.426 -31.585 1.00 94.75 1133 SER A N 1
ATOM 9097 C CA . SER A 1 1133 ? -12.871 -26.647 -31.454 1.00 94.75 1133 SER A CA 1
ATOM 9098 C C . SER A 1 1133 ? -12.089 -27.961 -31.586 1.00 94.75 1133 SER A C 1
ATOM 9100 O O . SER A 1 1133 ? -12.583 -29.027 -31.219 1.00 94.75 1133 SER A O 1
ATOM 9102 N N . GLU A 1 1134 ? -10.876 -27.932 -32.143 1.00 92.94 1134 GLU A N 1
ATOM 9103 C CA . GLU A 1 1134 ? -10.141 -29.154 -32.487 1.00 92.94 1134 GLU A CA 1
ATOM 9104 C C . GLU A 1 1134 ? -9.691 -29.927 -31.236 1.00 92.94 1134 GLU A C 1
ATOM 9106 O O . GLU A 1 1134 ? -8.939 -29.418 -30.407 1.00 92.94 1134 GLU A O 1
ATOM 9111 N N . GLY A 1 1135 ? -10.149 -31.177 -31.113 1.00 90.19 1135 GLY A N 1
ATOM 9112 C CA . GLY A 1 1135 ? -9.879 -32.038 -29.955 1.00 90.19 1135 GLY A CA 1
ATOM 9113 C C . GLY A 1 1135 ? -10.766 -31.769 -28.732 1.00 90.19 1135 GLY A C 1
ATOM 9114 O O . GLY A 1 1135 ? -10.633 -32.474 -27.731 1.00 90.19 1135 GLY A O 1
ATOM 9115 N N . ILE A 1 1136 ? -11.684 -30.801 -28.811 1.00 95.31 1136 ILE A N 1
ATOM 9116 C CA . ILE A 1 1136 ? -12.568 -30.406 -27.713 1.00 95.31 1136 ILE A CA 1
ATOM 9117 C C . ILE A 1 1136 ? -13.930 -31.096 -27.865 1.00 95.31 1136 ILE A C 1
ATOM 9119 O O . ILE A 1 1136 ? -14.583 -31.002 -28.900 1.00 95.31 1136 ILE A O 1
ATOM 9123 N N . THR A 1 1137 ? -14.332 -31.854 -26.843 1.00 93.38 1137 THR A N 1
ATOM 9124 C CA . THR A 1 1137 ? -15.548 -32.701 -26.849 1.00 93.38 1137 THR A CA 1
ATOM 9125 C C . THR A 1 1137 ? -16.289 -32.749 -25.508 1.00 93.38 1137 THR A C 1
ATOM 9127 O O . THR A 1 1137 ? -17.329 -33.395 -25.412 1.00 93.38 1137 THR A O 1
ATOM 9130 N N . ASN A 1 1138 ? -15.723 -32.150 -24.457 1.00 94.31 1138 ASN A N 1
ATOM 9131 C CA . ASN A 1 1138 ? -16.269 -32.057 -23.098 1.00 94.31 1138 ASN A CA 1
ATOM 9132 C C . ASN A 1 1138 ? -15.374 -31.157 -22.223 1.00 94.31 1138 ASN A C 1
ATOM 9134 O O . ASN A 1 1138 ? -14.214 -30.911 -22.567 1.00 94.31 1138 ASN A O 1
ATOM 9138 N N . HIS A 1 1139 ? -15.862 -30.785 -21.042 1.00 95.62 1139 HIS A N 1
ATOM 9139 C CA . HIS A 1 1139 ? -15.120 -30.063 -20.003 1.00 95.62 1139 HIS A CA 1
ATOM 9140 C C . HIS A 1 1139 ? -13.666 -30.532 -19.794 1.00 95.62 1139 HIS A C 1
ATOM 9142 O O . HIS A 1 1139 ? -12.724 -29.747 -19.886 1.00 95.62 1139 HIS A O 1
ATOM 9148 N N . GLN A 1 1140 ? -13.431 -31.837 -19.597 1.00 97.19 1140 GLN A N 1
ATOM 9149 C CA . GLN A 1 1140 ? -12.078 -32.340 -19.325 1.00 97.19 1140 GLN A CA 1
ATOM 9150 C C . GLN A 1 1140 ? -11.114 -32.087 -20.496 1.00 97.19 1140 GLN A C 1
ATOM 9152 O O . GLN A 1 1140 ? -9.923 -31.886 -20.270 1.00 97.19 1140 GLN A O 1
ATOM 9157 N N . SER A 1 1141 ? -11.598 -32.058 -21.743 1.00 96.44 1141 SER A N 1
ATOM 9158 C CA . SER A 1 1141 ? -10.767 -31.673 -22.894 1.00 96.44 1141 SER A CA 1
ATOM 9159 C C . SER A 1 1141 ? -10.411 -30.178 -22.915 1.00 96.44 1141 SER A C 1
ATOM 9161 O O . SER A 1 1141 ? -9.280 -29.851 -23.269 1.00 96.44 1141 SER A O 1
ATOM 9163 N N . VAL A 1 1142 ? -11.299 -29.290 -22.446 1.00 96.19 1142 VAL A N 1
ATOM 9164 C CA . VAL A 1 1142 ? -11.025 -27.847 -22.268 1.00 96.19 1142 VAL A CA 1
ATOM 9165 C C . VAL A 1 1142 ? -9.964 -27.628 -21.185 1.00 96.19 1142 VAL A C 1
ATOM 9167 O O . VAL A 1 1142 ? -8.977 -26.921 -21.411 1.00 96.19 1142 VAL A O 1
ATOM 9170 N N . VAL A 1 1143 ? -10.115 -28.309 -20.043 1.00 96.19 1143 VAL A N 1
ATOM 9171 C CA . VAL A 1 1143 ? -9.143 -28.303 -18.937 1.00 96.19 1143 VAL A CA 1
ATOM 9172 C C . VAL A 1 1143 ? -7.784 -28.839 -19.397 1.00 96.19 1143 VAL A C 1
ATOM 9174 O O . VAL A 1 1143 ? -6.767 -28.174 -19.214 1.00 96.19 1143 VAL A O 1
ATOM 9177 N N . ASN A 1 1144 ? -7.750 -29.998 -20.065 1.00 96.12 1144 ASN A N 1
ATOM 9178 C CA . ASN A 1 1144 ? -6.509 -30.608 -20.559 1.00 96.12 1144 ASN A CA 1
ATOM 9179 C C . ASN A 1 1144 ? -5.786 -29.741 -21.603 1.00 96.12 1144 ASN A C 1
ATOM 9181 O O . ASN A 1 1144 ? -4.560 -29.794 -21.702 1.00 96.12 1144 ASN A O 1
ATOM 9185 N N . ALA A 1 1145 ? -6.521 -28.952 -22.391 1.00 94.88 1145 ALA A N 1
ATOM 9186 C CA . ALA A 1 1145 ? -5.945 -28.028 -23.362 1.00 94.88 1145 ALA A CA 1
ATOM 9187 C C . ALA A 1 1145 ? -5.442 -26.708 -22.730 1.00 94.88 1145 ALA A C 1
ATOM 9189 O O . ALA A 1 1145 ? -4.748 -25.927 -23.395 1.00 94.88 1145 ALA A O 1
ATOM 9190 N N . GLY A 1 1146 ? -5.753 -26.468 -21.449 1.00 97.06 1146 GLY A N 1
ATOM 9191 C CA . GLY A 1 1146 ? -5.305 -25.308 -20.676 1.00 97.06 1146 GLY A CA 1
ATOM 9192 C C . GLY A 1 1146 ? -5.937 -23.993 -21.131 1.00 97.06 1146 GLY A C 1
ATOM 9193 O O . GLY A 1 1146 ? -5.270 -22.960 -21.119 1.00 97.06 1146 GLY A O 1
ATOM 9194 N N . TYR A 1 1147 ? -7.190 -24.014 -21.601 1.00 97.81 1147 TYR A N 1
ATOM 9195 C CA . TYR A 1 1147 ? -7.816 -22.835 -22.221 1.00 97.81 1147 TYR A CA 1
ATOM 9196 C C . TYR A 1 1147 ? -7.969 -21.652 -21.259 1.00 97.81 1147 TYR A C 1
ATOM 9198 O O . TYR A 1 1147 ? -7.754 -20.516 -21.681 1.00 97.81 1147 TYR A O 1
ATOM 9206 N N . ALA A 1 1148 ? -8.241 -21.906 -19.974 1.00 97.94 1148 ALA A N 1
ATOM 9207 C CA . ALA A 1 1148 ? -8.265 -20.863 -18.953 1.00 97.94 1148 ALA A CA 1
ATOM 9208 C C . ALA A 1 1148 ? -6.896 -20.181 -18.805 1.00 97.94 1148 ALA A C 1
ATOM 9210 O O . ALA A 1 1148 ? -6.796 -18.980 -19.045 1.00 97.94 1148 ALA A O 1
ATOM 9211 N N . ASP A 1 1149 ? -5.830 -20.934 -18.509 1.00 97.81 1149 ASP A N 1
ATOM 9212 C CA . ASP A 1 1149 ? -4.473 -20.387 -18.358 1.00 97.81 1149 ASP A CA 1
ATOM 9213 C C . ASP A 1 1149 ? -4.011 -19.618 -19.604 1.00 97.81 1149 ASP A C 1
ATOM 9215 O O . ASP A 1 1149 ? -3.497 -18.506 -19.491 1.00 97.81 1149 ASP A O 1
ATOM 9219 N N . ARG A 1 1150 ? -4.246 -20.170 -20.802 1.00 98.38 1150 ARG A N 1
ATOM 9220 C CA . ARG A 1 1150 ? -3.942 -19.524 -22.092 1.00 98.38 1150 ARG A CA 1
ATOM 9221 C C . ARG A 1 1150 ? -4.669 -18.193 -22.254 1.00 98.38 1150 ARG A C 1
ATOM 9223 O O . ARG A 1 1150 ? -4.038 -17.176 -22.535 1.00 98.38 1150 ARG A O 1
ATOM 9230 N N . PHE A 1 1151 ? -5.988 -18.179 -22.058 1.00 98.56 1151 PHE A N 1
ATOM 9231 C CA . PHE A 1 1151 ? -6.780 -16.956 -22.172 1.00 98.56 1151 PHE A CA 1
ATOM 9232 C C . PHE A 1 1151 ? -6.327 -15.910 -21.146 1.00 98.56 1151 PHE A C 1
ATOM 9234 O O . PHE A 1 1151 ? -6.082 -14.761 -21.501 1.00 98.56 1151 PHE A O 1
ATOM 9241 N N . ILE A 1 1152 ? -6.120 -16.326 -19.896 1.00 98.69 1152 ILE A N 1
ATOM 9242 C CA . ILE A 1 1152 ? -5.678 -15.474 -18.788 1.00 98.69 1152 ILE A CA 1
ATOM 9243 C C . ILE A 1 1152 ? -4.290 -14.873 -19.055 1.00 98.69 1152 ILE A C 1
ATOM 9245 O O . ILE A 1 1152 ? -4.099 -13.670 -18.859 1.00 98.69 1152 ILE A O 1
ATOM 9249 N N . ASN A 1 1153 ? -3.337 -15.667 -19.551 1.00 98.25 1153 ASN A N 1
ATOM 9250 C CA . ASN A 1 1153 ? -2.004 -15.195 -19.930 1.00 98.25 1153 ASN A CA 1
ATOM 9251 C C . ASN A 1 1153 ? -2.078 -14.160 -21.061 1.00 98.25 1153 ASN A C 1
ATOM 9253 O O . ASN A 1 1153 ? -1.484 -13.084 -20.940 1.00 98.25 1153 ASN A O 1
ATOM 9257 N N . ALA A 1 1154 ? -2.860 -14.425 -22.115 1.00 98.44 1154 ALA A N 1
ATOM 9258 C CA . ALA A 1 1154 ? -3.111 -13.454 -23.179 1.00 98.44 1154 ALA A CA 1
ATOM 9259 C C . ALA A 1 1154 ? -3.726 -12.155 -22.634 1.00 98.44 1154 ALA A C 1
ATOM 9261 O O . ALA A 1 1154 ? -3.234 -11.072 -22.951 1.00 98.44 1154 ALA A O 1
ATOM 9262 N N . THR A 1 1155 ? -4.746 -12.240 -21.772 1.00 98.50 1155 THR A N 1
ATOM 9263 C CA . THR A 1 1155 ? -5.411 -11.076 -21.170 1.00 98.50 1155 THR A CA 1
ATOM 9264 C C . THR A 1 1155 ? -4.461 -10.240 -20.311 1.00 98.50 1155 THR A C 1
ATOM 9266 O O . THR A 1 1155 ? -4.433 -9.016 -20.447 1.00 98.50 1155 THR A O 1
ATOM 9269 N N . ILE A 1 1156 ? -3.645 -10.863 -19.455 1.00 98.25 1156 ILE A N 1
ATOM 9270 C CA . ILE A 1 1156 ? -2.671 -10.153 -18.607 1.00 98.25 1156 ILE A CA 1
ATOM 9271 C C . ILE A 1 1156 ? -1.592 -9.483 -19.465 1.00 98.25 1156 ILE A C 1
ATOM 9273 O O . ILE A 1 1156 ? -1.281 -8.308 -19.257 1.00 98.25 1156 ILE A O 1
ATOM 9277 N N . ASN A 1 1157 ? -1.050 -10.195 -20.457 1.00 97.69 1157 ASN A N 1
ATOM 9278 C CA . ASN A 1 1157 ? -0.035 -9.657 -21.364 1.00 97.69 1157 ASN A CA 1
ATOM 9279 C C . ASN A 1 1157 ? -0.587 -8.499 -22.211 1.00 97.69 1157 ASN A C 1
ATOM 9281 O O . ASN A 1 1157 ? 0.089 -7.483 -22.371 1.00 97.69 1157 ASN A O 1
ATOM 9285 N N . MET A 1 1158 ? -1.836 -8.605 -22.673 1.00 98.06 1158 MET A N 1
ATOM 9286 C CA . MET A 1 1158 ? -2.560 -7.539 -23.365 1.00 98.06 1158 MET A CA 1
ATOM 9287 C C . MET A 1 1158 ? -2.722 -6.299 -22.473 1.00 98.06 1158 MET A C 1
ATOM 9289 O O . MET A 1 1158 ? -2.364 -5.199 -22.885 1.00 98.06 1158 MET A O 1
ATOM 9293 N N . LEU A 1 1159 ? -3.215 -6.450 -21.239 1.00 97.69 1159 LEU A N 1
ATOM 9294 C CA . LEU A 1 1159 ? -3.404 -5.324 -20.313 1.00 97.69 1159 LEU A CA 1
ATOM 9295 C C . LEU A 1 1159 ? -2.069 -4.661 -19.925 1.00 97.69 1159 LEU A C 1
ATOM 9297 O O . LEU A 1 1159 ? -1.999 -3.439 -19.758 1.00 97.69 1159 LEU A O 1
ATOM 9301 N N . ARG A 1 1160 ? -0.982 -5.430 -19.817 1.00 96.56 1160 ARG A N 1
ATOM 9302 C CA . ARG A 1 1160 ? 0.364 -4.883 -19.589 1.00 96.56 1160 ARG A CA 1
ATOM 9303 C C . ARG A 1 1160 ? 0.897 -4.140 -20.818 1.00 96.56 1160 ARG A C 1
ATOM 9305 O O . ARG A 1 1160 ? 1.347 -3.006 -20.666 1.00 96.56 1160 ARG A O 1
ATOM 9312 N N . GLY A 1 1161 ? 0.778 -4.718 -22.014 1.00 92.50 1161 GLY A N 1
ATOM 9313 C CA . GLY A 1 1161 ? 1.362 -4.185 -23.251 1.00 92.50 1161 GLY A CA 1
ATOM 9314 C C . GLY A 1 1161 ? 0.576 -3.076 -23.964 1.00 92.50 1161 GLY A C 1
ATOM 9315 O O . GLY A 1 1161 ? 1.195 -2.215 -24.581 1.00 92.50 1161 GLY A O 1
ATOM 9316 N N . ILE A 1 1162 ? -0.758 -3.047 -23.872 1.00 83.88 1162 ILE A N 1
ATOM 9317 C CA . ILE A 1 1162 ? -1.601 -2.047 -24.558 1.00 83.88 1162 ILE A CA 1
ATOM 9318 C C . ILE A 1 1162 ? -1.768 -0.775 -23.712 1.00 83.88 1162 ILE A C 1
ATOM 9320 O O . ILE A 1 1162 ? -1.907 -0.854 -22.487 1.00 83.88 1162 ILE A O 1
ATOM 9324 N N . VAL A 1 1163 ? -1.798 0.391 -24.373 1.00 60.34 1163 VAL A N 1
ATOM 9325 C CA . VAL A 1 1163 ? -2.258 1.702 -23.863 1.00 60.34 1163 VAL A CA 1
ATOM 9326 C C . VAL A 1 1163 ? -3.009 2.435 -24.967 1.00 60.34 1163 VAL A C 1
ATOM 9328 O O . VAL A 1 1163 ? -2.540 2.410 -26.120 1.00 60.34 1163 VAL A O 1
#

Organism: NCBI:txid2840862

Sequence (1163 aa):
MRRWEKKIACIVLVVILLELSIKSYAISTIVENSNQEENIQKETLIENDIQSNVKQEEKQTNQNLKETDENHKIQESDKETKNQTNNKEQESTYRIETSNNVSDTYVGNINSELKRFDMKQAGNGAHYVSGEIVIVEWVDGVSTVPEVLPKITLKSTDGLVSYESFITPTGTNTYYFDQYIEDIDHSKEYVYELESGNPKNVSENKKMQITISNKELGNIKKWKAKIEGNTLKFVPDTYIGNISSELKRFNMKQAANGAHYISGEIVIVEWVDGVSTVPEVLPKITLKSTDGTVSYESFITPTGTNTYYFDQYIEDINHSKEYIYELESGNPKNVSEKKKGQVKIQNQELGIVKDWKVKIENNTLKFREDTYIGNISSELKRFDMKQAANGAHYISGEIVIIEWIDGKSTVPEVLPKIRLKSTDGMVSYESFITPTGTNTYYFDQYIEDINHEKEYIYELESGNPKNVSEKKKGQVTIQNKELGIVKDWIASIADNKLIFKLDAYLGNVTNQLTKFSISNNGEGYSYISGELIFIEWVDGVSTVPEKLPEIRLVSEDGKNSYDMFVKQLSGNTYYFDLWIEGLVSSDMKYYIETESGDRKNISPDRKRKLDFGEKTGEYKNYRYTFQLEEDQTIEVKIESYEGEVVATLEQFNLVTDGKHYSYIEGVANIKEIVDGEEFVSEFLPKVRLKSTDKTKITQIKVSKSGNSTYSFRIPLDYQIDAEKDYYFEVESGDLRNGSDKKIAIMDLRNKVGEYKNFKYTLTINESNQIKVEQESYIGNVATQYVKLNLTSNYLTGEAVVVEWVNGQSTVPAFNPIIRLKSTDHTVNIEMFVKQQSGNTYYFDSNISEINLNKTYYIEISSGDLRNISESQTQQLVLPNGEIVASGMFQGSISDSKITFRKRSYIEGIYGSSGLKVAGDARGSDLRYYQIGNGPNVAFMVFEAHGFEDLWDHDGQELIEIAEQLKTKLVSMNDQELQNKWTIYIIPEANPDGVRHGWTNNGPGRQTLYGALENDGHKGIDMNRCWHISGTSYTQYDGRNYNGSEGFSAYEARSLRDFLLNHKSVNGQTILVELHGWTNQVIGDQEIGAYYKNEFPTCRPTPSYGVGYLVNWARASLGNSSRVARSALIELPSEGITNHQSVVNAGYADRFINATINMLRGIV

InterPro domains:
  IPR000834 Peptidase M14, carboxypeptidase A [PF00246] (973-1077)

Radius of gyration: 49.39 Å; chains: 1; bounding box: 126×101×128 Å

pLDDT: mean 86.39, std 18.52, range [24.41, 98.81]

Foldseek 3Di:
DDDDDDDDDDDPDPPPPPPDPDDDDDDDDDDDDDDDDDDDDDDDDDDDYDDDDDDDDDDDDDDDDDDDDDDDDDDDDDDDDDDDDDDDDDDDDDDDDDDDDDLQAFAKAKDKDWDDWAWDADPVRFIKIKTKMFMWIATPNDTAQQPFFKWKWKAFPVRPDIHTWDWDDPDRRMIMIMDGDQPDPQVTKIWMKIARRDPSHPHPNRIDTDADDWAWHADHDQWTWIQDPRITHTHGLAFAKAKDKDWDDWAWDADPVRFIKIKTKMFMWIATPNDTAQQPFFKWKWKAFPVRPDIGTWDWDDPDRRMIMIMDGDQPDPQVTKIWIKIARRDPRHPHPNRIDTHADDWDFHQDHPQWGWIQDPRIIHTDGQAFAKAKDKDWDDWAWDADPVRFIKIKTKMFMWIAGPNDTDAQPFFKWKWKAFPVRPDIDTWDWDDPDRRMIMIMDTDQPDDQVTKIWIKIARRDPRHPHPNRIDTHADDWAFHQDHPQWGWTDDPRIIHTDGVAFAKAKDKAWPFKAWDADQLRFIKIKGKMFIWIATVNDTAQAPDWKWKWKAWPVRPAIGTWDWDDDDGRMIMTMDGCVVRDDQVIKIAMKIARPDPSHPHPNRIDTYQHDVVAAWHDDPFWIWGQDNVRITRIDGAAFAKAKAKAWPDWAFDADPLRFTKTKTKMQIFIQGPNDTDQDPHDKWKWKAFPVRPAIGTWDWDDPDRRMIITMGGDLPRDDQVTKIWMKIADSHPRNPYPNSIDTHACCVVADWHDDPFWIWGQHNVRITHIDTQAFAKAKDKAFDAWAADAQKIKGKMFIWIQGPNDTAQQPFFKWKWKAFPVRPDTHTWDWDDDDRRMIITMDGCLPPDLVTKIWMKIARSDSRHPHPNRIDTHQDDFAKHHYDHQKTWTDDRRIIHIDGDLKDKDFLFWFQCVVVVHPLTDTFMKMKGARALAEEEEAAALFCPQDQDQSPSVLQLVLLVLLSVVSSVVSPNVLRRHYTYMGRSHLQSCLSPPADDLFARNCFHPAWQDVVVVRGTARSFAQADAPPDDRDADDTSHGHDPHHPRTRSSVSVVVVLLVPFRAPHAYEYEYEGEDPQAKEADVVLSVLLCVLRVSRYYHNHRDHRGPQVNCQRRRDYPPDGYGYIYGYHHPPQDNDPVSCVVSVVSVSVSRSVVVCSVPDD

Secondary structure (DSSP, 8-state):
-----------SSSSSSSS--------------------------------------------------------------------------------------B-EEEEEEEEEEEEEE-TTS-EEEEEEEEEEEEETTEEE--SSPPEEEEEETTSS-EEEPEEEESSSSEEEEEEE-TTS-TTS-EEEEEE-S-TTB--TTSEEEPP---EEEEEETTEEEEEETTEEEEEE--B-EEEEEEEEEEEEEE-TTS-EEEEEEEEEEEEETTEEE--SS--EEEEEETTSS-EEEPEEEESSSSEEEEEEE-SSS-TTS-EEEEEE---TTB--TTSEEEPP---EEEEEETTEEEEEETTEEEEEE--B-EEEEEEEEEEEEEE-TTS-EEEEEEEEEEEEETTEEE--SS--EEEEEETTSS-EEEPEEEESSSSEEEEEEE-TTS-TTS-EEEEEE-S-TTB--TTSEEE-----EEEEEETTEEEEEETTEEEEEE--B-EEEEEEEEEEEEEE-TTS-EEEEEEEEEEEEETTEEE--SSPPEEEEEETTSS-EEEPEEEEEETTEEEEEEE-TTT--TTSEEEEEEE-S-TTB--TTSEEE---GGG-EEEE-SSEEEEE-TTS-EEEEEP-B-EEEEEEEEEEEEEE-TT--EEEEEEEEEEEEETTEEE--SSPPEEEEEETTSS-EEEEPEEE-SSSEEEEEEEHHHH--TTS-EEEEEE-S-TTB-SGGGEEE-B-GGG-EEEE-SSEEEEE-TTS-EEEEE--B-EEEEEEEEEEEEETTEEEEEEEEEEEETTEEE--SS--EEEEEETTSS-EEEPEEEEEETTEEEEEEE-TT--TTSEEEEEEE-S-TTB--TTSEEEPP--SEEPEE-SSEEEEEETTEEEEEE-S-EEEEEEE-HHHHTT-TTPPEEEEEEE---SEEEEEE--S-S--SSSTTTTHHHHHHHHHHHHHHHHH--HHHHHHEEEEEES-S-HHHHHH--EEEEEEEE-SSBS-GGGTS----TTT----TTSPPPP--GGG---SSTT-BHHHHHHHHHHHHHS-SSS-EEEEEEEEEEEEEEE-HHHHHHHHHHSTTPEEE----SS-HHHHHHHHS--SS---EEEEEEEE-TT--SHHHHHHHTHHHHHHHHHHHHHHH--